Protein AF-0000000085035891 (afdb_homodimer)

Secondary structure (DSSP, 8-state):
-TT-EE--HHHHHHTT--S-HHHHHHHHTTPPPP--SEEE---SHHHHHHHHHHHHHHT--EEEESS---SSSTT--SS-EEEEGGG---EEEEETTTTEEEEETT-BHHHHHHHHHTTTEE-----TTTTT-BHHHHHHTT---TTHHHH--HHHHEEEEEEE-TTS-EEPPPSS--S---SSS-THHHHTT-TTTT-EEEEEEEE-EEPPSEEEEEEEEES-HHHHHHHHHHHHHTT---SEEEEE-HHHHHHHHS--SEEEEEEEEES-HHHHHHHHHHHHHHHHHTT-EE--SHHHHHHHHHTT-HHHHHHHHHGGGTEEEEEEEEEEEHHHHHHHHHHHHGGGGSTTEEEEEEEEEEE-SSEEEEEEEEEEES-HHHHHHHHHHHHHHHHHTT--S-SSS--TTTSTTTHHHHHTTHHHHHHHHHHHH-TT--BSTTSTT-/-TT-EE--HHHHHHTT--S-HHHHHHHHTTPPPP--SEEE---SHHHHHHHHHHHHHHT--EEEESS---SSSTT--SS-EEEEGGG---EEEEETTTTEEEEETT-BHHHHHHHHHTTTEE-----TTTTT-BHHHHHHTT---TTHHHH--HHHHEEEEEEE-TTS-EEPPPSS--S---SSS-THHHHTT-TTTT-EEEEEEEE-EEPPSEEEEEEEEES-HHHHHHHHHHHHHTT---SEEEEE-HHHHHHHHS--SEEEEEEEEES-HHHHHHHHHHHHHHHHHTT-EE--SHHHHHHHHHTT-HHHHHHHHHGGGTEEEEEEEEEEEHHHHHHHHHHHHGGGGSTTEEEEEEEEEEE-SSEEEEEEEEEEES-HHHHHHHHHHHHHHHHHTT--S-SSS--TTTSTTTHHHHHTTHHHHHHHHHHHH-TT--BSTTSTT-

Nearest PDB structures (foldseek):
  5ae3-assembly2_A  TM=9.327E-01  e=3.833E-43  Cavia porcellus
  5ae1-assembly1_B  TM=9.353E-01  e=3.467E-42  Cavia porcellus
  4bca-assembly2_D  TM=9.317E-01  e=4.812E-41  Cavia porcellus
  8jde-assembly1_A  TM=8.910E-01  e=2.099E-37  Mus musculus
  6lpq-assembly1_A  TM=8.558E-01  e=7.961E-32  Homo sapiens

InterPro domains:
  IPR004113 FAD-binding oxidoreductase/transferase, type 4, C-terminal [PF02913] (220-443)
  IPR006094 FAD linked oxidase, N-terminal [PF01565] (36-171)
  IPR016164 FAD-linked oxidase-like, C-terminal [SSF55103] (220-445)
  IPR016166 FAD-binding domain, PCMH-type [PS51387] (32-211)
  IPR016169 FAD-binding, type PCMH, subdomain 2 [G3DSA:3.30.465.10] (16-229)
  IPR016171 Vanillyl-alcohol oxidase, C-terminal subdomain 2 [G3DSA:1.10.45.10] (406-444)
  IPR025650 Alkyldihydroxyacetonephosphate synthase [PTHR46568] (35-255)
  IPR036318 FAD-binding, type PCMH-like superfamily [SSF56176] (7-212)

Solvent-accessible surface area (backbone atoms only — not comparable to full-atom values): 42987 Å² total; per-residue (Å²): 111,93,81,36,52,48,64,48,69,69,60,30,59,64,59,21,48,37,56,12,52,67,63,50,51,36,47,74,71,67,46,85,69,50,40,37,60,32,40,35,49,39,68,45,72,68,49,47,30,51,51,37,37,50,24,61,75,68,70,40,33,31,30,53,41,52,41,52,57,49,58,28,38,58,58,44,41,62,63,16,39,34,42,30,34,46,64,25,44,50,78,75,44,74,39,79,84,27,28,33,35,34,30,29,14,19,22,40,42,48,59,51,41,52,58,32,46,76,72,48,27,32,68,63,68,47,32,65,47,33,88,46,28,10,49,34,50,38,39,17,24,31,24,53,20,63,28,20,40,57,61,38,36,42,75,68,31,51,68,47,44,23,30,33,36,46,69,27,47,65,34,53,54,49,74,40,73,44,62,47,61,7,73,37,44,54,70,62,50,52,44,34,18,30,52,26,40,61,29,39,60,49,30,36,31,30,49,41,38,67,60,57,85,38,72,46,68,30,25,29,36,26,92,38,57,65,40,48,50,53,33,50,50,52,35,41,65,46,73,56,56,36,32,28,55,36,38,27,27,34,66,31,23,30,72,76,67,68,36,75,42,15,35,36,37,40,30,40,67,27,65,40,69,60,46,41,53,32,45,52,53,54,48,51,53,49,34,46,74,49,55,38,37,84,66,39,42,63,65,41,54,53,43,71,73,43,60,67,44,55,65,62,51,48,47,69,63,31,45,84,72,55,26,36,66,49,75,52,50,24,13,15,23,53,84,31,44,64,60,41,53,58,59,53,47,54,53,38,75,41,83,56,36,75,40,60,29,39,31,37,36,53,52,47,73,29,14,36,27,43,38,34,42,34,34,27,46,66,40,71,68,49,50,52,53,50,50,54,51,49,49,48,47,30,57,77,46,35,25,33,88,17,34,37,71,30,37,26,56,69,41,39,84,52,47,50,74,44,42,40,61,40,51,58,53,52,28,45,43,41,42,63,51,24,74,82,59,29,31,33,49,75,35,74,65,69,110,94,82,36,54,47,64,46,68,69,60,31,57,64,58,22,47,36,55,12,54,67,61,51,50,36,48,76,72,68,47,85,67,50,41,38,59,32,38,35,49,38,69,45,72,68,48,47,30,52,53,37,37,50,25,61,75,68,69,39,33,32,30,54,41,50,42,52,56,49,57,27,37,55,57,44,41,63,63,16,39,34,42,29,34,47,65,24,45,48,77,75,44,73,39,78,84,27,28,33,36,33,29,27,15,18,23,40,41,48,60,51,42,52,58,31,46,76,70,49,26,32,69,63,67,46,33,64,46,33,88,46,28,10,49,34,52,38,40,17,23,32,24,52,18,63,28,21,40,57,62,39,37,42,75,67,31,51,69,47,42,22,30,33,36,47,69,28,48,64,34,53,53,49,72,38,72,44,62,49,60,7,71,37,44,56,69,62,49,51,43,34,18,30,51,27,41,62,28,39,61,49,30,37,31,30,48,42,39,67,60,56,86,37,72,47,67,30,22,28,36,26,93,36,56,65,40,49,50,53,33,50,48,51,37,41,63,47,72,56,55,36,32,28,56,35,39,26,28,32,66,30,23,30,72,77,70,69,35,75,43,14,35,36,38,40,31,41,67,26,65,39,68,60,47,40,54,31,45,53,52,54,49,51,53,48,34,45,75,47,56,38,38,83,67,40,41,64,65,40,53,52,44,71,72,44,61,67,45,54,66,63,52,49,47,68,62,30,45,84,72,56,27,37,64,50,73,52,50,24,12,13,22,53,85,30,43,65,59,40,52,56,59,52,49,52,52,40,75,41,82,56,36,76,40,60,28,39,31,36,34,52,51,48,74,30,16,36,27,43,37,34,41,36,34,27,47,67,39,72,67,50,51,51,52,50,50,54,52,49,49,49,48,29,57,75,47,35,25,34,87,16,34,36,72,31,36,27,56,69,41,39,86,52,48,50,75,42,42,40,59,41,52,57,55,51,27,46,43,41,41,64,53,23,75,81,58,29,32,33,49,76,37,73,66,68

Organism: Korarchaeum cryptofilum (strain OPF8) (NCBI:txid374847)

Radius of gyration: 27.35 Å; Cα contacts (8 Å, |Δi|>4): 2157; chains: 2; bounding box: 61×83×70 Å

pLDDT: mean 96.95, std 3.57, range [70.75, 98.94]

Foldseek 3Di:
DVPQKDQDPVVFQVQQAAQAQLVVLCVVVVHDGATERMEGEDQDLVVQLVVLQVCVVVVAFEEEAALSHFHFGLRHDHHHYYYYDLNQADFPDDDPPVQKTKGWQRHQQLVVQVVQVVVQKGLLFAQLCNRRDTNQQQQQQQFGHQQCQPNNTNVSFFQWFWWQFSNSDIPDTDPDRDPDDPPDDDPSVLSGLNSFLGTGTTMTMTGMGGFAPDKDWFKWFAQFLLLLLVLQLCCSLVVLGFSHWKWWCQQQCCVQPVHNTTMIITMHGDNDPVVVVVSVVVSVVSCVVSPIDTPTRVVVVSCVVCVNCVQVVQCVPAVVVQKGKDKFKKKAFSVLVVQLVVQLQCLCVDPFWPGKTWMWIRDDNGTTMIMIMTMGHSDVVSVVVSLVSNLVSQLVRGIDRDDGSHCRLRNLVCVCSVPPCVLVVSLVVSCVRNVSSRGSHDGNSD/DVPQKDQDPVVFQVQQAAQAQLVVLCVVVVHDGATERMEGEDQDLVVQLVVLQVCVVVVAFEAEAALSHFHFGLRHDHHHYYYYDLNQADFPDDDPPVQKTKGWQRHQQLVVQVVQVVVQKGLLFAQLCNRRDTNQQQQQQQFGHQQCQPNNTNVSFFQWFWWQFSNSDIPDTDPDRDPDDDPDDDPSVLSGLNSFLGTGTTMTMTGMGGFAPDKDWFKWFAQFLLLLLVLQLCCSLVVLGFSHWKWWCQQQCCVQPVHNTTMIITMHGDNDPVVNVVSVVVSVVSCVVSPIDTPTRVVVVSCVVCVNCVQVVQCVPPVVVQKGKDKFKKKAFSVLVVQLVVQLQCLCVDPFWPGKTWMWIRADNGTTMIMIMTMGHSDVVSVVVSLVSNLVSQLVRGIDRDDGSHCHLRNLVCVCSVPPCVLVVSLVVSCVRNVSSRGSHDGNSD

Structure (mmCIF, N/CA/C/O backbone):
data_AF-0000000085035891-model_v1
#
loop_
_entity.id
_entity.type
_entity.pdbx_description
1 polymer 'FAD linked oxidase domain protein'
#
loop_
_atom_site.group_PDB
_atom_site.id
_atom_site.type_symbol
_atom_site.label_atom_id
_atom_site.label_alt_id
_atom_site.label_comp_id
_atom_site.label_asym_id
_atom_site.label_entity_id
_atom_site.label_seq_id
_atom_site.pdbx_PDB_ins_code
_atom_site.Cartn_x
_atom_site.Cartn_y
_atom_site.Cartn_z
_atom_site.occupancy
_atom_site.B_iso_or_equiv
_atom_site.auth_seq_id
_atom_site.auth_comp_id
_atom_site.auth_asym_id
_atom_site.auth_atom_id
_atom_site.pdbx_PDB_model_num
ATOM 1 N N . MET A 1 1 ? 24.891 4.09 28.672 1 87.25 1 MET A N 1
ATOM 2 C CA . MET A 1 1 ? 24.719 4.945 27.5 1 87.25 1 MET A CA 1
ATOM 3 C C . MET A 1 1 ? 25.875 5.941 27.375 1 87.25 1 MET A C 1
ATOM 5 O O . MET A 1 1 ? 25.891 6.781 26.484 1 87.25 1 MET A O 1
ATOM 9 N N . GLY A 1 2 ? 26.984 5.828 28.156 1 81.44 2 GLY A N 1
ATOM 10 C CA . GLY A 1 2 ? 28.234 6.547 28 1 81.44 2 GLY A CA 1
ATOM 11 C C . GLY A 1 2 ? 28.047 8.039 27.781 1 81.44 2 GLY A C 1
ATOM 12 O O . GLY A 1 2 ? 28.641 8.625 26.875 1 81.44 2 GLY A O 1
ATOM 13 N N . GLY A 1 3 ? 27.0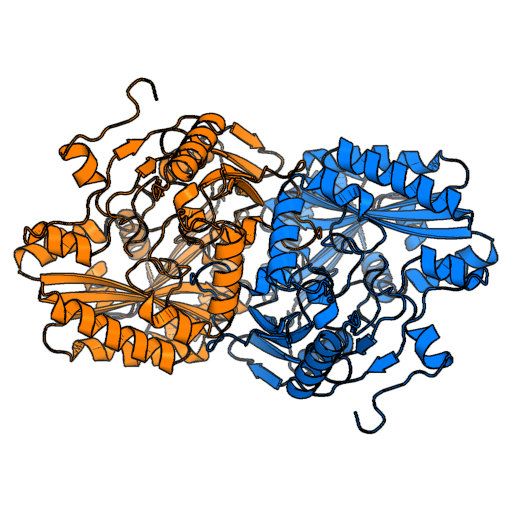62 8.789 28.516 1 90.31 3 GLY A N 1
ATOM 14 C CA . GLY A 1 3 ? 26.812 10.211 28.359 1 90.31 3 GLY A CA 1
ATOM 15 C C . GLY A 1 3 ? 25.719 10.516 27.359 1 90.31 3 GLY A C 1
ATOM 16 O O . GLY A 1 3 ? 25.406 11.68 27.109 1 90.31 3 GLY A O 1
ATOM 17 N N . ARG A 1 4 ? 25.234 9.555 26.797 1 96.12 4 ARG A N 1
ATOM 18 C CA . ARG A 1 4 ? 24.172 9.719 25.781 1 96.12 4 ARG A CA 1
ATOM 19 C C . ARG A 1 4 ? 22.797 9.578 26.422 1 96.12 4 ARG A C 1
ATOM 21 O O . ARG A 1 4 ? 21.891 8.992 25.812 1 96.12 4 ARG A O 1
ATOM 28 N N . CYS A 1 5 ? 22.703 9.867 27.656 1 97.25 5 CYS A N 1
ATOM 29 C CA . CYS A 1 5 ? 21.453 9.984 28.422 1 97.25 5 CYS A CA 1
ATOM 30 C C . CYS A 1 5 ? 21.453 11.234 29.281 1 97.25 5 CYS A C 1
ATOM 32 O O . CYS A 1 5 ? 22.484 11.609 29.844 1 97.25 5 CYS A O 1
ATOM 34 N N . SER A 1 6 ? 20.359 11.938 29.328 1 97.81 6 SER A N 1
ATOM 35 C CA . SER A 1 6 ? 20.297 13.18 30.078 1 97.81 6 SER A CA 1
ATOM 36 C C . SER A 1 6 ? 18.953 13.336 30.797 1 97.81 6 SER A C 1
ATOM 38 O O . SER A 1 6 ? 17.922 12.969 30.25 1 97.81 6 SER A O 1
ATOM 40 N N . SER A 1 7 ? 18.984 13.828 31.984 1 97.25 7 SER A N 1
ATOM 41 C CA . SER A 1 7 ? 17.797 14.219 32.75 1 97.25 7 SER A CA 1
ATOM 42 C C . SER A 1 7 ? 17.828 15.695 33.094 1 97.25 7 SER A C 1
ATOM 44 O O . SER A 1 7 ? 17.141 16.125 34.031 1 97.25 7 SER A O 1
ATOM 46 N N . SER A 1 8 ? 18.672 16.484 32.438 1 97.25 8 SER A N 1
ATOM 47 C CA . SER A 1 8 ? 18.766 17.906 32.719 1 97.25 8 SER A CA 1
ATOM 48 C C . SER A 1 8 ? 17.453 18.625 32.375 1 97.25 8 SER A C 1
ATOM 50 O O . SER A 1 8 ? 16.797 18.281 31.406 1 97.25 8 SER A O 1
ATOM 52 N N . PRO A 1 9 ? 17.109 19.562 33.156 1 96.38 9 PRO A N 1
ATOM 53 C CA . PRO A 1 9 ? 15.867 20.297 32.906 1 96.38 9 PRO A CA 1
ATOM 54 C C . PRO A 1 9 ? 15.812 20.891 31.5 1 96.38 9 PRO A C 1
ATOM 56 O O . PRO A 1 9 ? 14.758 20.875 30.859 1 96.38 9 PRO A O 1
ATOM 59 N N . ASP A 1 10 ? 16.938 21.359 31.062 1 96.38 10 ASP A N 1
ATOM 60 C CA . ASP A 1 10 ? 16.984 21.969 29.734 1 96.38 10 ASP A CA 1
ATOM 61 C C . ASP A 1 10 ? 16.688 20.938 28.641 1 96.38 10 ASP A C 1
ATOM 63 O O . ASP A 1 10 ? 15.891 21.188 27.734 1 96.38 10 ASP A O 1
ATOM 67 N N . THR A 1 11 ? 17.344 19.812 28.797 1 96.56 11 THR A N 1
ATOM 68 C CA . THR A 1 11 ? 17.109 18.734 27.844 1 96.56 11 THR A CA 1
ATOM 69 C C . THR A 1 11 ? 15.656 18.266 27.906 1 96.56 11 THR A C 1
ATOM 71 O O . THR A 1 11 ? 15.008 18.109 26.859 1 96.56 11 THR A O 1
ATOM 74 N N . LEU A 1 12 ? 15.156 18.109 29.094 1 97.75 12 LEU A N 1
ATOM 75 C CA . LEU A 1 12 ? 13.805 17.609 29.266 1 97.75 12 LEU A CA 1
ATOM 76 C C . LEU A 1 12 ? 12.781 18.578 28.672 1 97.75 12 LEU A C 1
ATOM 78 O O . LEU A 1 12 ? 11.781 18.156 28.094 1 97.75 12 LEU A O 1
ATOM 82 N N . ARG A 1 13 ? 13.023 19.828 28.797 1 95.62 13 ARG A N 1
ATOM 83 C CA . ARG A 1 13 ? 12.125 20.844 28.25 1 95.62 13 ARG A CA 1
ATOM 84 C C . ARG A 1 13 ? 12.078 20.781 26.734 1 95.62 13 ARG A C 1
ATOM 86 O O . ARG A 1 13 ? 11.008 20.922 26.141 1 95.62 13 ARG A O 1
ATOM 93 N N . ILE A 1 14 ? 13.203 20.5 26.156 1 94.88 14 ILE A N 1
ATOM 94 C CA . ILE A 1 14 ? 13.305 20.422 24.703 1 94.88 14 ILE A CA 1
ATOM 95 C C . ILE A 1 14 ? 12.469 19.25 24.203 1 94.88 14 ILE A C 1
ATOM 97 O O . ILE A 1 14 ? 11.828 19.344 23.156 1 94.88 14 ILE A O 1
ATOM 101 N N . TYR A 1 15 ? 12.375 18.188 24.938 1 97.19 15 TYR A N 1
ATOM 102 C CA . TYR A 1 15 ? 11.711 16.969 24.531 1 97.19 15 TYR A CA 1
ATOM 103 C C . TYR A 1 15 ? 10.312 16.875 25.109 1 97.19 15 TYR A C 1
ATOM 105 O O . TYR A 1 15 ? 9.672 15.82 25.062 1 97.19 15 TYR A O 1
ATOM 113 N N . SER A 1 16 ? 9.82 18.031 25.688 1 96.12 16 SER A N 1
ATOM 114 C CA . SER A 1 16 ? 8.531 18.031 26.359 1 96.12 16 SER A CA 1
ATOM 115 C C . SER A 1 16 ? 7.379 18.094 25.359 1 96.12 16 SER A C 1
ATOM 117 O O . SER A 1 16 ? 6.227 17.844 25.719 1 96.12 16 SER A O 1
ATOM 119 N N . ARG A 1 17 ? 7.695 18.422 24.141 1 92.69 17 ARG A N 1
ATOM 120 C CA . ARG A 1 17 ? 6.641 18.531 23.125 1 92.69 17 ARG A CA 1
ATOM 121 C C . ARG A 1 17 ? 7.207 18.422 21.719 1 92.69 17 ARG A C 1
ATOM 123 O O . ARG A 1 17 ? 8.422 18.5 21.531 1 92.69 17 ARG A O 1
ATOM 130 N N . ASP A 1 18 ? 6.34 18.156 20.781 1 95.38 18 ASP A N 1
ATOM 131 C CA . ASP A 1 18 ? 6.605 18.359 19.359 1 95.38 18 ASP A CA 1
ATOM 132 C C . ASP A 1 18 ? 6.09 19.719 18.891 1 95.38 18 ASP A C 1
ATOM 134 O O . ASP A 1 18 ? 6.059 20.672 19.672 1 95.38 18 ASP A O 1
ATOM 138 N N . TYR A 1 19 ? 5.742 19.875 17.641 1 94.62 19 TYR A N 1
ATOM 139 C CA . TYR A 1 19 ? 5.324 21.172 17.109 1 94.62 19 TYR A CA 1
ATOM 140 C C . TYR A 1 19 ? 3.809 21.312 17.156 1 94.62 19 TYR A C 1
ATOM 142 O O . TYR A 1 19 ? 3.223 22.031 16.344 1 94.62 19 TYR A O 1
ATOM 150 N N . TRP A 1 20 ? 3.16 20.625 18.078 1 96.44 20 TRP A N 1
ATOM 151 C CA . TRP A 1 20 ? 1.726 20.797 18.266 1 96.44 20 TRP A CA 1
ATOM 152 C C . TRP A 1 20 ? 1.398 22.234 18.625 1 96.44 20 TRP A C 1
ATOM 154 O O . TRP A 1 20 ? 1.843 22.75 19.656 1 96.44 20 TRP A O 1
ATOM 164 N N . PRO A 1 21 ? 0.593 22.875 17.766 1 96.19 21 PRO A N 1
ATOM 165 C CA . PRO A 1 21 ? 0.346 24.312 17.953 1 96.19 21 PRO A CA 1
ATOM 166 C C . PRO A 1 21 ? -0.199 24.641 19.344 1 96.19 21 PRO A C 1
ATOM 168 O O . PRO A 1 21 ? 0.158 25.672 19.922 1 96.19 21 PRO A O 1
ATOM 171 N N . LEU A 1 22 ? -1.032 23.781 19.891 1 97 22 LEU A N 1
ATOM 172 C CA . LEU A 1 22 ? -1.546 24.047 21.219 1 97 22 LEU A CA 1
ATOM 173 C C . LEU A 1 22 ? -0.424 23.984 22.25 1 97 22 LEU A C 1
ATOM 175 O O . LEU A 1 22 ? -0.388 24.812 23.188 1 97 22 LEU A O 1
ATOM 179 N N . ALA A 1 23 ? 0.451 22.969 22.172 1 96.38 23 ALA A N 1
ATOM 180 C CA . ALA A 1 23 ? 1.58 22.875 23.094 1 96.38 23 ALA A CA 1
ATOM 181 C C . ALA A 1 23 ? 2.467 24.125 23 1 96.38 23 ALA A C 1
ATOM 183 O O . ALA A 1 23 ? 2.928 24.641 24.016 1 96.38 23 ALA A O 1
ATOM 184 N N . LEU A 1 24 ? 2.676 24.609 21.797 1 94.19 24 LEU A N 1
ATOM 185 C CA . LEU A 1 24 ? 3.477 25.797 21.578 1 94.19 24 LEU A CA 1
ATOM 186 C C . LEU A 1 24 ? 2.799 27.031 22.203 1 94.19 24 LEU A C 1
ATOM 188 O O . LEU A 1 24 ? 3.463 27.875 22.781 1 94.19 24 LEU A O 1
ATOM 192 N N . LEU A 1 25 ? 1.504 27.125 22 1 95.31 25 LEU A N 1
ATOM 193 C CA . LEU A 1 25 ? 0.743 28.219 22.578 1 95.31 25 LEU A CA 1
ATOM 194 C C . LEU A 1 25 ? 0.884 28.219 24.094 1 95.31 25 LEU A C 1
ATOM 196 O O . LEU A 1 25 ? 1.121 29.266 24.703 1 95.31 25 LEU A O 1
ATOM 200 N N . LYS A 1 26 ? 0.786 27.078 24.703 1 95.75 26 LYS A N 1
ATOM 201 C CA . LYS A 1 26 ? 0.902 26.953 26.141 1 95.75 26 LYS A CA 1
ATOM 202 C C . LYS A 1 26 ? 2.293 27.359 26.625 1 95.75 26 LYS A C 1
ATOM 204 O O . LYS A 1 26 ? 2.434 28.016 27.656 1 95.75 26 LYS A O 1
ATOM 209 N N . GLU A 1 27 ? 3.229 26.906 25.922 1 92.69 27 GLU A N 1
ATOM 210 C CA . GLU A 1 27 ? 4.598 27.297 26.25 1 92.69 27 GLU A CA 1
ATOM 211 C C . GLU A 1 27 ? 4.773 28.812 26.203 1 92.69 27 GLU A C 1
ATOM 213 O O . GLU A 1 27 ? 5.391 29.391 27.109 1 92.69 27 GLU A O 1
ATOM 218 N N . VAL A 1 28 ? 4.285 29.438 25.156 1 90.62 28 VAL A N 1
ATOM 219 C CA . VAL A 1 28 ? 4.387 30.875 24.984 1 90.62 28 VAL A CA 1
ATOM 220 C C . VAL A 1 28 ? 3.668 31.578 26.141 1 90.62 28 VAL A C 1
ATOM 222 O O . VAL A 1 28 ? 4.098 32.656 26.578 1 90.62 28 VAL A O 1
ATOM 225 N N . LYS A 1 29 ? 2.682 30.984 26.672 1 93.88 29 LYS A N 1
ATOM 226 C CA . LYS A 1 29 ? 1.897 31.562 27.75 1 93.88 29 LYS A CA 1
ATOM 227 C C . LYS A 1 29 ? 2.514 31.234 29.109 1 93.88 29 LYS A C 1
ATOM 229 O O . LYS A 1 29 ? 1.958 31.594 30.156 1 93.88 29 LYS A O 1
ATOM 234 N N . GLY A 1 30 ? 3.52 30.453 29.125 1 93.69 30 GLY A N 1
ATOM 235 C CA . GLY A 1 30 ? 4.25 30.172 30.344 1 93.69 30 GLY A CA 1
ATOM 236 C C . GLY A 1 30 ? 3.691 28.984 31.109 1 93.69 30 GLY A C 1
ATOM 237 O O . GLY A 1 30 ? 3.996 28.797 32.281 1 93.69 30 GLY A O 1
ATOM 238 N N . GLU A 1 31 ? 2.883 28.25 30.406 1 94.88 31 GLU A N 1
ATOM 239 C CA . GLU A 1 31 ? 2.348 27.047 31.047 1 94.88 31 GLU A CA 1
ATOM 240 C C . GLU A 1 31 ? 3.359 25.891 31 1 94.88 31 GLU A C 1
ATOM 242 O O . GLU A 1 31 ? 4.117 25.766 30.031 1 94.88 31 GLU A O 1
ATOM 247 N N . GLU A 1 32 ? 3.355 25.094 32 1 93.19 32 GLU A N 1
ATOM 248 C CA . GLU A 1 32 ? 4.27 23.969 32.062 1 93.19 32 GLU A CA 1
ATOM 249 C C . GLU A 1 32 ? 3.727 22.781 31.266 1 93.19 32 GLU A C 1
ATOM 251 O O . GLU A 1 32 ? 2.539 22.469 31.344 1 93.19 32 GLU A O 1
ATOM 256 N N . LEU A 1 33 ? 4.555 22.203 30.531 1 96.25 33 LEU A N 1
ATOM 257 C CA . LEU A 1 33 ? 4.227 20.984 29.797 1 96.25 33 LEU A CA 1
ATOM 258 C C . LEU A 1 33 ? 4.738 19.75 30.531 1 96.25 33 LEU A C 1
ATOM 260 O O . LEU A 1 33 ? 5.633 19.859 31.375 1 96.25 33 LEU A O 1
ATOM 264 N N . PRO A 1 34 ? 4.086 18.594 30.234 1 96.62 34 PRO A N 1
ATOM 265 C CA . PRO A 1 34 ? 4.605 17.359 30.828 1 96.62 34 PRO A CA 1
ATOM 266 C C . PRO A 1 34 ? 6.07 17.109 30.469 1 96.62 34 PRO A C 1
ATOM 268 O O . PRO A 1 34 ? 6.488 17.359 29.344 1 96.62 34 PRO A O 1
ATOM 271 N N . LEU A 1 35 ? 6.797 16.641 31.469 1 97.75 35 LEU A N 1
ATOM 272 C CA . LEU A 1 35 ? 8.219 16.406 31.25 1 97.75 35 LEU A CA 1
ATOM 273 C C . LEU A 1 35 ? 8.547 14.914 31.312 1 97.75 35 LEU A C 1
ATOM 275 O O . LEU A 1 35 ? 7.996 14.188 32.156 1 97.75 35 LEU A O 1
ATOM 279 N N . PRO A 1 36 ? 9.414 14.43 30.406 1 97.94 36 PRO A N 1
ATOM 280 C CA . PRO A 1 36 ? 9.969 13.086 30.562 1 97.94 36 PRO A CA 1
ATOM 281 C C . PRO A 1 36 ? 10.906 12.977 31.766 1 97.94 36 PRO A C 1
ATOM 283 O O . PRO A 1 36 ? 11.211 13.984 32.406 1 97.94 36 PRO A O 1
ATOM 286 N N . ILE A 1 37 ? 11.266 11.719 32.156 1 97.81 37 ILE A N 1
ATOM 287 C CA . ILE A 1 37 ? 12.211 11.508 33.219 1 97.81 37 ILE A CA 1
ATOM 288 C C . ILE A 1 37 ? 13.641 11.633 32.719 1 97.81 37 ILE A C 1
ATOM 290 O O . ILE A 1 37 ? 14.531 12.078 33.438 1 97.81 37 ILE A O 1
ATOM 294 N N . ALA A 1 38 ? 13.797 11.18 31.453 1 98.25 38 ALA A N 1
ATOM 295 C CA . ALA A 1 38 ? 15.117 11.211 30.828 1 98.25 38 ALA A CA 1
ATOM 296 C C . ALA A 1 38 ? 15.008 11.055 29.312 1 98.25 38 ALA A C 1
ATOM 298 O O . ALA A 1 38 ? 13.953 10.68 28.797 1 98.25 38 ALA A O 1
ATOM 299 N N . VAL A 1 39 ? 16.047 11.43 28.656 1 98.56 39 VAL A N 1
ATOM 300 C CA . VAL A 1 39 ? 16.219 11.227 27.219 1 98.56 39 VAL A CA 1
ATOM 301 C C . VAL A 1 39 ? 17.469 10.391 26.953 1 98.56 39 VAL A C 1
ATOM 303 O O . VAL A 1 39 ? 18.531 10.648 27.531 1 98.56 39 VAL A O 1
ATOM 306 N N . ALA A 1 40 ? 17.297 9.344 26.188 1 98.75 40 ALA A N 1
ATOM 307 C CA . ALA A 1 40 ? 18.422 8.523 25.781 1 98.75 40 ALA A CA 1
ATOM 308 C C . ALA A 1 40 ? 18.641 8.602 24.281 1 98.75 40 ALA A C 1
ATOM 310 O O . ALA A 1 40 ? 17.688 8.688 23.5 1 98.75 40 ALA A O 1
ATOM 311 N N . TRP A 1 41 ? 19.922 8.578 23.828 1 98.69 41 TRP A N 1
ATOM 312 C CA . TRP A 1 41 ? 20.297 8.633 22.406 1 98.69 41 TRP A CA 1
ATOM 313 C C . TRP A 1 41 ? 21.078 7.383 22.016 1 98.69 41 TRP A C 1
ATOM 315 O O . TRP A 1 41 ? 22.312 7.406 21.922 1 98.69 41 TRP A O 1
ATOM 325 N N . PRO A 1 42 ? 20.297 6.27 21.719 1 98.75 42 PRO A N 1
ATOM 326 C CA . PRO A 1 42 ? 20.984 5.055 21.281 1 98.75 42 PRO A CA 1
ATOM 327 C C . PRO A 1 42 ? 21.641 5.207 19.906 1 98.75 42 PRO A C 1
ATOM 329 O O . PRO A 1 42 ? 21.203 6.039 19.109 1 98.75 42 PRO A O 1
ATOM 332 N N . GLU A 1 43 ? 22.656 4.32 19.656 1 98.38 43 GLU A N 1
ATOM 333 C CA . GLU A 1 43 ? 23.391 4.375 18.391 1 98.38 43 GLU A CA 1
ATOM 334 C C . GLU A 1 43 ? 23.328 3.035 17.656 1 98.38 43 GLU A C 1
ATOM 336 O O . GLU A 1 43 ? 23.953 2.869 16.609 1 98.38 43 GLU A O 1
ATOM 341 N N . SER A 1 44 ? 22.578 2.113 18.266 1 98.25 44 SER A N 1
ATOM 342 C CA . SER A 1 44 ? 22.5 0.796 17.656 1 98.25 44 SER A CA 1
ATOM 343 C C . SER A 1 44 ? 21.203 0.085 18.031 1 98.25 44 SER A C 1
ATOM 345 O O . SER A 1 44 ? 20.531 0.483 18.984 1 98.25 44 SER A O 1
ATOM 347 N N . LEU A 1 45 ? 20.922 -0.909 17.219 1 98.69 45 LEU A N 1
ATOM 348 C CA . LEU A 1 45 ? 19.781 -1.764 17.5 1 98.69 45 LEU A CA 1
ATOM 349 C C . LEU A 1 45 ? 19.875 -2.369 18.891 1 98.69 45 LEU A C 1
ATOM 351 O O . LEU A 1 45 ? 18.891 -2.373 19.641 1 98.69 45 LEU A O 1
ATOM 355 N N . GLU A 1 46 ? 21.047 -2.852 19.266 1 98.56 46 GLU A N 1
ATOM 356 C CA . GLU A 1 46 ? 21.266 -3.508 20.547 1 98.56 46 GLU A CA 1
ATOM 357 C C . GLU A 1 46 ? 20.984 -2.559 21.703 1 98.56 46 GLU A C 1
ATOM 359 O O . GLU A 1 46 ? 20.406 -2.963 22.719 1 98.56 46 GLU A O 1
ATOM 364 N N . GLU A 1 47 ? 21.359 -1.357 21.516 1 98.75 47 GLU A N 1
ATOM 365 C CA . GLU A 1 47 ? 21.141 -0.375 22.578 1 98.75 47 GLU A CA 1
ATOM 366 C C . GLU A 1 47 ? 19.656 -0.063 22.719 1 98.75 47 GLU A C 1
ATOM 368 O O . GLU A 1 47 ? 19.156 0.118 23.844 1 98.75 47 GLU A O 1
ATOM 373 N N . VAL A 1 48 ? 18.922 0.034 21.625 1 98.88 48 VAL A N 1
ATOM 374 C CA . VAL A 1 48 ? 17.484 0.243 21.703 1 98.88 48 VAL A CA 1
ATOM 375 C C . VAL A 1 48 ? 16.828 -0.931 22.422 1 98.88 48 VAL A C 1
ATOM 377 O O . VAL A 1 48 ? 15.969 -0.735 23.297 1 98.88 48 VAL A O 1
ATOM 380 N N . VAL A 1 49 ? 17.234 -2.137 22.062 1 98.88 49 VAL A N 1
ATOM 381 C CA . VAL A 1 49 ? 16.703 -3.342 22.688 1 98.88 49 VAL A CA 1
ATOM 382 C C . VAL A 1 49 ? 16.938 -3.271 24.203 1 98.88 49 VAL A C 1
ATOM 384 O O . VAL A 1 49 ? 16.016 -3.514 24.984 1 98.88 49 VAL A O 1
ATOM 387 N N . LYS A 1 50 ? 18.125 -2.939 24.609 1 98.56 50 LYS A N 1
ATOM 388 C CA . LYS A 1 50 ? 18.469 -2.861 26.016 1 98.56 50 LYS A CA 1
ATOM 389 C C . LYS A 1 50 ? 17.609 -1.829 26.75 1 98.56 50 LYS A C 1
ATOM 391 O O . LYS A 1 50 ? 17.125 -2.078 27.844 1 98.56 50 LYS A O 1
ATOM 396 N N . LEU A 1 51 ? 17.422 -0.693 26.141 1 98.75 51 LEU A N 1
ATOM 397 C CA . LEU A 1 51 ? 16.625 0.368 26.75 1 98.75 51 LEU A CA 1
ATOM 398 C C . LEU A 1 51 ? 15.18 -0.085 26.938 1 98.75 51 LEU A C 1
ATOM 400 O O . LEU A 1 51 ? 14.602 0.126 28.016 1 98.75 51 LEU A O 1
ATOM 404 N N . VAL A 1 52 ? 14.594 -0.702 25.938 1 98.81 52 VAL A N 1
ATOM 405 C CA . VAL A 1 52 ? 13.203 -1.144 26.016 1 98.81 52 VAL A CA 1
ATOM 406 C C . VAL A 1 52 ? 13.062 -2.227 27.078 1 98.81 52 VAL A C 1
ATOM 408 O O . VAL A 1 52 ? 12.117 -2.213 27.875 1 98.81 52 VAL A O 1
ATOM 411 N N . LYS A 1 53 ? 14 -3.139 27.125 1 98.69 53 LYS A N 1
ATOM 412 C CA . LYS A 1 53 ? 13.969 -4.188 28.141 1 98.69 53 LYS A CA 1
ATOM 413 C C . LYS A 1 53 ? 14.07 -3.598 29.531 1 98.69 53 LYS A C 1
ATOM 415 O O . LYS A 1 53 ? 13.398 -4.062 30.469 1 98.69 53 LYS A O 1
ATOM 420 N N . LEU A 1 54 ? 14.93 -2.619 29.703 1 98.31 54 LEU A N 1
ATOM 421 C CA . LEU A 1 54 ? 15.047 -1.938 30.984 1 98.31 54 LEU A CA 1
ATOM 422 C C . LEU A 1 54 ? 13.734 -1.273 31.375 1 98.31 54 LEU A C 1
ATOM 424 O O . LEU A 1 54 ? 13.32 -1.335 32.531 1 98.31 54 LEU A O 1
ATOM 428 N N . CYS A 1 55 ? 13.109 -0.604 30.406 1 98.69 55 CYS A N 1
ATOM 429 C CA . CYS A 1 55 ? 11.82 0.015 30.672 1 98.69 55 CYS A CA 1
ATOM 430 C C . CYS A 1 55 ? 10.805 -1.021 31.125 1 98.69 55 CYS A C 1
ATOM 432 O O . CYS A 1 55 ? 10.016 -0.762 32.031 1 98.69 55 CYS A O 1
ATOM 434 N N . ASN A 1 56 ? 10.789 -2.166 30.484 1 98.56 56 ASN A N 1
ATOM 435 C CA . ASN A 1 56 ? 9.891 -3.24 30.875 1 98.56 56 ASN A CA 1
ATOM 436 C C . ASN A 1 56 ? 10.195 -3.734 32.281 1 98.56 56 ASN A C 1
ATOM 438 O O . ASN A 1 56 ? 9.289 -3.949 33.094 1 98.56 56 ASN A O 1
ATOM 442 N N . GLU A 1 57 ? 11.438 -3.924 32.562 1 98.19 57 GLU A N 1
ATOM 443 C CA . GLU A 1 57 ? 11.859 -4.402 33.875 1 98.19 57 GLU A CA 1
ATOM 444 C C . GLU A 1 57 ? 11.414 -3.453 34.969 1 98.19 57 GLU A C 1
ATOM 446 O O . GLU A 1 57 ? 10.906 -3.895 36 1 98.19 57 GLU A O 1
ATOM 451 N N . TYR A 1 58 ? 11.492 -2.166 34.719 1 98.06 58 TYR A N 1
ATOM 452 C CA . TYR A 1 58 ? 11.219 -1.181 35.75 1 98.06 58 TYR A CA 1
ATOM 453 C C . TYR A 1 58 ? 9.844 -0.553 35.562 1 98.06 58 TYR A C 1
ATOM 455 O O . TYR A 1 58 ? 9.469 0.365 36.312 1 98.06 58 TYR A O 1
ATOM 463 N N . ARG A 1 59 ? 9.125 -0.977 34.562 1 98.12 59 ARG A N 1
ATOM 464 C CA . ARG A 1 59 ? 7.77 -0.52 34.281 1 98.12 59 ARG A CA 1
ATOM 465 C C . ARG A 1 59 ? 7.742 0.985 34.031 1 98.12 59 ARG A C 1
ATOM 467 O O . ARG A 1 59 ? 6.922 1.7 34.594 1 98.12 59 ARG A O 1
ATOM 474 N N . VAL A 1 60 ? 8.641 1.472 33.25 1 98.38 60 VAL A N 1
ATOM 475 C CA . VAL A 1 60 ? 8.727 2.871 32.844 1 98.38 60 VAL A CA 1
ATOM 476 C C . VAL A 1 60 ? 8.227 3.029 31.406 1 98.38 60 VAL A C 1
ATOM 478 O O . VAL A 1 60 ? 8.711 2.359 30.484 1 98.38 60 VAL A O 1
ATOM 481 N N . PRO A 1 61 ? 7.215 3.885 31.234 1 98.56 61 PRO A N 1
ATOM 482 C CA . PRO A 1 61 ? 6.797 4.152 29.859 1 98.56 61 PRO A CA 1
ATOM 483 C C . PRO A 1 61 ? 7.918 4.746 29.016 1 98.56 61 PRO A C 1
ATOM 485 O O . PRO A 1 61 ? 8.805 5.422 29.531 1 98.56 61 PRO A O 1
ATOM 488 N N . PHE A 1 62 ? 7.867 4.453 27.734 1 98.81 62 PHE A N 1
ATOM 489 C CA . PHE A 1 62 ? 8.859 5.035 26.844 1 98.81 62 PHE A CA 1
ATOM 490 C C . PHE A 1 62 ? 8.203 5.547 25.562 1 98.81 62 PHE A C 1
ATOM 492 O O . PHE A 1 62 ? 7.125 5.086 25.188 1 98.81 62 PHE A O 1
ATOM 499 N N . VAL A 1 63 ? 8.82 6.516 24.922 1 98.5 63 VAL A N 1
ATOM 500 C CA . VAL A 1 63 ? 8.336 7.141 23.688 1 98.5 63 VAL A CA 1
ATOM 501 C C . VAL A 1 63 ? 9.461 7.203 22.656 1 98.5 63 VAL A C 1
ATOM 503 O O . VAL A 1 63 ? 10.531 7.75 22.938 1 98.5 63 VAL A O 1
ATOM 506 N N . PRO A 1 64 ? 9.242 6.555 21.484 1 98.44 64 PRO A N 1
ATOM 507 C CA . PRO A 1 64 ? 10.188 6.773 20.391 1 98.44 64 PRO A CA 1
ATOM 508 C C . PRO A 1 64 ? 10.203 8.219 19.906 1 98.44 64 PRO A C 1
ATOM 510 O O . PRO A 1 64 ? 9.156 8.867 19.844 1 98.44 64 PRO A O 1
ATOM 513 N N . TYR A 1 65 ? 11.391 8.688 19.594 1 98.12 65 TYR A N 1
ATOM 514 C CA . TYR A 1 65 ? 11.578 10.07 19.172 1 98.12 65 TYR A CA 1
ATOM 515 C C . TYR A 1 65 ? 12.641 10.172 18.078 1 98.12 65 TYR A C 1
ATOM 517 O O . TYR A 1 65 ? 13.594 9.383 18.062 1 98.12 65 TYR A O 1
ATOM 525 N N . ALA A 1 66 ? 12.5 11.055 17.141 1 95.5 66 ALA A N 1
ATOM 526 C CA . ALA A 1 66 ? 13.523 11.414 16.156 1 95.5 66 ALA A CA 1
ATOM 527 C C . ALA A 1 66 ? 13.516 12.914 15.891 1 95.5 66 ALA A C 1
ATOM 529 O O . ALA A 1 66 ? 13.898 13.711 16.75 1 95.5 66 ALA A O 1
ATOM 530 N N . GLY A 1 67 ? 12.859 13.344 14.773 1 93.5 67 GLY A N 1
ATOM 531 C CA . GLY A 1 67 ? 12.883 14.75 14.406 1 93.5 67 GLY A CA 1
ATOM 532 C C . GLY A 1 67 ? 11.992 15.609 15.273 1 93.5 67 GLY A C 1
ATOM 533 O O . GLY A 1 67 ? 12.18 16.828 15.359 1 93.5 67 GLY A O 1
ATOM 534 N N . GLY A 1 68 ? 11.039 15.047 15.945 1 95.06 68 GLY A N 1
ATOM 535 C CA . GLY A 1 68 ? 10.109 15.789 16.781 1 95.06 68 GLY A CA 1
ATOM 536 C C . GLY A 1 68 ? 9.297 16.812 16.016 1 95.06 68 GLY A C 1
ATOM 537 O O . GLY A 1 68 ? 8.922 17.859 16.562 1 95.06 68 GLY A O 1
ATOM 538 N N . SER A 1 69 ? 9.047 16.578 14.781 1 94.62 69 SER A N 1
ATOM 539 C CA . SER A 1 69 ? 8.422 17.562 13.906 1 94.62 69 SER A CA 1
ATOM 540 C C . SER A 1 69 ? 6.914 17.359 13.828 1 94.62 69 SER A C 1
ATOM 542 O O . SER A 1 69 ? 6.227 18.047 13.07 1 94.62 69 SER A O 1
ATOM 544 N N . GLY A 1 70 ? 6.352 16.359 14.57 1 96 70 GLY A N 1
ATOM 545 C CA . GLY A 1 70 ? 4.914 16.125 14.562 1 96 70 GLY A CA 1
ATOM 546 C C . GLY A 1 70 ? 4.113 17.312 15.078 1 96 70 GLY A C 1
ATOM 547 O O . GLY A 1 70 ? 4.648 18.172 15.781 1 96 70 GLY A O 1
ATOM 548 N N . VAL A 1 71 ? 2.811 17.359 14.75 1 96.94 71 VAL A N 1
ATOM 549 C CA . VAL A 1 71 ? 2.018 18.531 15.086 1 96.94 71 VAL A CA 1
ATOM 550 C C . VAL A 1 71 ? 0.765 18.125 15.852 1 96.94 71 VAL A C 1
ATOM 552 O O . VAL A 1 71 ? -0.247 18.828 15.828 1 96.94 71 VAL A O 1
ATOM 555 N N . ILE A 1 72 ? 0.849 16.938 16.484 1 97.62 72 ILE A N 1
ATOM 556 C CA . ILE A 1 72 ? -0.401 16.438 17.047 1 97.62 72 ILE A CA 1
ATOM 557 C C . ILE A 1 72 ? -0.162 15.914 18.453 1 97.62 72 ILE A C 1
ATOM 559 O O . ILE A 1 72 ? -1.012 15.227 19.031 1 97.62 72 ILE A O 1
ATOM 563 N N . GLY A 1 73 ? 0.968 16.109 19.031 1 97.88 73 GLY A N 1
ATOM 564 C CA . GLY A 1 73 ? 1.268 15.734 20.391 1 97.88 73 GLY A CA 1
ATOM 565 C C . GLY A 1 73 ? 1.559 14.258 20.562 1 97.88 73 GLY A C 1
ATOM 566 O O . GLY A 1 73 ? 1.402 13.703 21.641 1 97.88 73 GLY A O 1
ATOM 567 N N . ALA A 1 74 ? 2.029 13.578 19.531 1 97.5 74 ALA A N 1
ATOM 568 C CA . ALA A 1 74 ? 2.25 12.133 19.578 1 97.5 74 ALA A CA 1
ATOM 569 C C . ALA A 1 74 ? 3.455 11.789 20.438 1 97.5 74 ALA A C 1
ATOM 571 O O . ALA A 1 74 ? 3.553 10.68 20.969 1 97.5 74 ALA A O 1
ATOM 572 N N . THR A 1 75 ? 4.379 12.734 20.703 1 97.25 75 THR A N 1
ATOM 573 C CA . THR A 1 75 ? 5.609 12.438 21.422 1 97.25 75 THR A CA 1
ATOM 574 C C . THR A 1 75 ? 5.516 12.922 22.875 1 97.25 75 THR A C 1
ATOM 576 O O . THR A 1 75 ? 6.453 12.742 23.656 1 97.25 75 THR A O 1
ATOM 579 N N . ILE A 1 76 ? 4.457 13.602 23.219 1 97.5 76 ILE A N 1
ATOM 580 C CA . ILE A 1 76 ? 4.324 14.188 24.547 1 97.5 76 ILE A CA 1
ATOM 581 C C . ILE A 1 76 ? 4.066 13.078 25.578 1 97.5 76 ILE A C 1
ATOM 583 O O . ILE A 1 76 ? 3.197 12.227 25.375 1 97.5 76 ILE A O 1
ATOM 587 N N . CYS A 1 77 ? 4.875 13.031 26.562 1 95.5 77 CYS A N 1
ATOM 588 C CA . CYS A 1 77 ? 4.715 12.047 27.625 1 95.5 77 CYS A CA 1
ATOM 589 C C . CYS A 1 77 ? 5.211 12.594 28.953 1 95.5 77 CYS A C 1
ATOM 591 O O . CYS A 1 77 ? 6.156 13.383 29 1 95.5 77 CYS A O 1
ATOM 593 N N . GLU A 1 78 ? 4.516 12.211 30.016 1 96.25 78 GLU A N 1
ATOM 594 C CA . GLU A 1 78 ? 4.953 12.531 31.375 1 96.25 78 GLU A CA 1
ATOM 595 C C . GLU A 1 78 ? 5.645 11.344 32.031 1 96.25 78 GLU A C 1
ATOM 597 O O . GLU A 1 78 ? 5.16 10.211 31.938 1 96.25 78 GLU A O 1
ATOM 602 N N . ARG A 1 79 ? 6.809 11.594 32.625 1 97 79 ARG A N 1
ATOM 603 C CA . ARG A 1 79 ? 7.527 10.602 33.406 1 97 79 ARG A CA 1
ATOM 604 C C . ARG A 1 79 ? 7.836 9.359 32.562 1 97 79 ARG A C 1
ATOM 606 O O . ARG A 1 79 ? 7.68 8.234 33.031 1 97 79 ARG A O 1
ATOM 613 N N . CYS A 1 80 ? 8.164 9.602 31.297 1 98.31 80 CYS A N 1
ATOM 614 C CA . CYS A 1 80 ? 8.57 8.531 30.391 1 98.31 80 CYS A CA 1
ATOM 615 C C . CYS A 1 80 ? 10.047 8.648 30.047 1 98.31 80 CYS A C 1
ATOM 617 O O . CYS A 1 80 ? 10.688 9.656 30.344 1 98.31 80 CYS A O 1
ATOM 619 N N . LEU A 1 81 ? 10.633 7.605 29.547 1 98.69 81 LEU A N 1
ATOM 620 C CA . LEU A 1 81 ? 11.922 7.68 28.875 1 98.69 81 LEU A CA 1
ATOM 621 C C . LEU A 1 81 ? 11.75 7.988 27.391 1 98.69 81 LEU A C 1
ATOM 623 O O . LEU A 1 81 ? 11.078 7.25 26.672 1 98.69 81 LEU A O 1
ATOM 627 N N . VAL A 1 82 ? 12.281 9.109 26.953 1 98.75 82 VAL A N 1
ATOM 628 C CA . VAL A 1 82 ? 12.32 9.391 25.516 1 98.75 82 VAL A CA 1
ATOM 629 C C . VAL A 1 82 ? 13.523 8.688 24.891 1 98.75 82 VAL A C 1
ATOM 631 O O . VAL A 1 82 ? 14.656 8.859 25.328 1 98.75 82 VAL A O 1
ATOM 634 N N . ILE A 1 83 ? 13.258 7.836 23.938 1 98.88 83 ILE A N 1
ATOM 635 C CA . ILE A 1 83 ? 14.312 7.156 23.203 1 98.88 83 ILE A CA 1
ATOM 636 C C . ILE A 1 83 ? 14.469 7.789 21.812 1 98.88 83 ILE A C 1
ATOM 638 O O . ILE A 1 83 ? 13.695 7.488 20.906 1 98.88 83 ILE A O 1
ATOM 642 N N . ASP A 1 84 ? 15.445 8.68 21.688 1 98.69 84 ASP A N 1
ATOM 643 C CA . ASP A 1 84 ? 15.703 9.453 20.484 1 98.69 84 ASP A CA 1
ATOM 644 C C . ASP A 1 84 ? 16.703 8.734 19.562 1 98.69 84 ASP A C 1
ATOM 646 O O . ASP A 1 84 ? 17.891 8.68 19.875 1 98.69 84 ASP A O 1
ATOM 650 N N . VAL A 1 85 ? 16.203 8.312 18.375 1 98.62 85 VAL A N 1
ATOM 651 C CA . VAL A 1 85 ? 17.016 7.438 17.531 1 98.62 85 VAL A CA 1
ATOM 652 C C . VAL A 1 85 ? 17.797 8.273 16.531 1 98.62 85 VAL A C 1
ATOM 654 O O . VAL A 1 85 ? 18.391 7.734 15.586 1 98.62 85 VAL A O 1
ATOM 657 N N . LYS A 1 86 ? 17.969 9.562 16.656 1 98.12 86 LYS A N 1
ATOM 658 C CA . LYS A 1 86 ? 18.578 10.461 15.68 1 98.12 86 LYS A CA 1
ATOM 659 C C . LYS A 1 86 ? 20.047 10.141 15.492 1 98.12 86 LYS A C 1
ATOM 661 O O . LYS A 1 86 ? 20.656 10.531 14.484 1 98.12 86 LYS A O 1
ATOM 666 N N . ARG A 1 87 ? 20.641 9.469 16.469 1 98.25 87 ARG A N 1
ATOM 667 C CA . ARG A 1 87 ? 22.047 9.141 16.312 1 98.25 87 ARG A CA 1
ATOM 668 C C . ARG A 1 87 ? 22.234 7.879 15.484 1 98.25 87 ARG A C 1
ATOM 670 O O . ARG A 1 87 ? 23.344 7.547 15.086 1 98.25 87 ARG A O 1
ATOM 677 N N . MET A 1 88 ? 21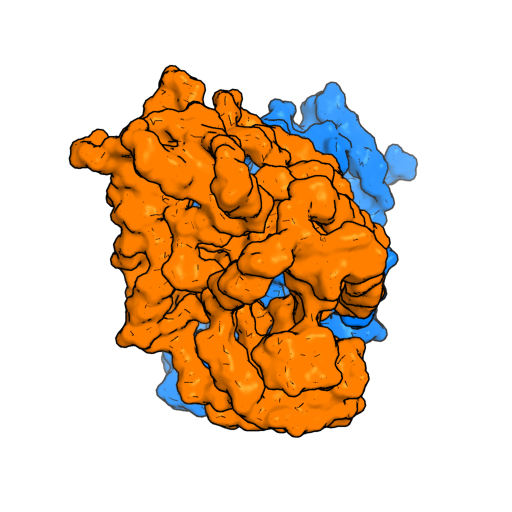.172 7.145 15.258 1 98.69 88 MET A N 1
ATOM 678 C CA . MET A 1 88 ? 21.156 6.059 14.281 1 98.69 88 MET A CA 1
ATOM 679 C C . MET A 1 88 ? 20.797 6.586 12.891 1 98.69 88 MET A C 1
ATOM 681 O O . MET A 1 88 ? 19.672 6.41 12.43 1 98.69 88 MET A O 1
ATOM 685 N N . ASN A 1 89 ? 21.766 7.176 12.172 1 98.62 89 ASN A N 1
ATOM 686 C CA . ASN A 1 89 ? 21.438 8.008 11.016 1 98.62 89 ASN A CA 1
ATOM 687 C C . ASN A 1 89 ? 22.297 7.629 9.805 1 98.62 89 ASN A C 1
ATOM 689 O O . ASN A 1 89 ? 22.562 8.469 8.945 1 98.62 89 ASN A O 1
ATOM 693 N N . LYS A 1 90 ? 22.703 6.418 9.688 1 98.69 90 LYS A N 1
ATOM 694 C CA . LYS A 1 90 ? 23.594 6.004 8.609 1 98.69 90 LYS A CA 1
ATOM 695 C C . LYS A 1 90 ? 22.812 5.488 7.41 1 98.69 90 LYS A C 1
ATOM 697 O O . LYS A 1 90 ? 21.766 4.863 7.574 1 98.69 90 LYS A O 1
ATOM 702 N N . VAL A 1 91 ? 23.344 5.789 6.219 1 98.81 91 VAL A N 1
ATOM 703 C CA . VAL A 1 91 ? 22.953 5.051 5.02 1 98.81 91 VAL A CA 1
ATOM 704 C C . VAL A 1 91 ? 23.688 3.715 4.973 1 98.81 91 VAL A C 1
ATOM 706 O O . VAL A 1 91 ? 24.922 3.682 4.832 1 98.81 91 VAL A O 1
ATOM 709 N N . ILE A 1 92 ? 23.016 2.676 5.086 1 98.69 92 ILE A N 1
ATOM 710 C CA . ILE A 1 92 ? 23.625 1.35 5.168 1 98.69 92 ILE A CA 1
ATOM 711 C C . ILE A 1 92 ? 23.969 0.855 3.764 1 98.69 92 ILE A C 1
ATOM 713 O O . ILE A 1 92 ? 25.031 0.286 3.547 1 98.69 92 ILE A O 1
ATOM 717 N N . HIS A 1 93 ? 23.016 1.021 2.814 1 98.25 93 HIS A N 1
ATOM 718 C CA . HIS A 1 93 ? 23.203 0.516 1.459 1 98.25 93 HIS A CA 1
ATOM 719 C C . HIS A 1 93 ? 22.312 1.248 0.468 1 98.25 93 HIS A C 1
ATOM 721 O O . HIS A 1 93 ? 21.141 1.515 0.761 1 98.25 93 HIS A O 1
ATOM 727 N N . LEU A 1 94 ? 22.875 1.688 -0.615 1 98.69 94 LEU A N 1
ATOM 728 C CA . LEU A 1 94 ? 22.125 2.15 -1.772 1 98.69 94 LEU A CA 1
ATOM 729 C C . LEU A 1 94 ? 22.328 1.226 -2.967 1 98.69 94 LEU A C 1
ATOM 731 O O . LEU A 1 94 ? 23.469 1.048 -3.426 1 98.69 94 LEU A O 1
ATOM 735 N N . SER A 1 95 ? 21.297 0.595 -3.41 1 98.44 95 SER A N 1
ATOM 736 C CA . SER A 1 95 ? 21.359 -0.168 -4.652 1 98.44 95 SER A CA 1
ATOM 737 C C . SER A 1 95 ? 20.844 0.654 -5.832 1 98.44 95 SER A C 1
ATOM 739 O O . SER A 1 95 ? 19.641 0.755 -6.051 1 98.44 95 SER A O 1
ATOM 741 N N . GLU A 1 96 ? 21.766 1.118 -6.605 1 97.88 96 GLU A N 1
ATOM 742 C CA . GLU A 1 96 ? 21.391 1.893 -7.785 1 97.88 96 GLU A CA 1
ATOM 743 C C . GLU A 1 96 ? 20.703 1.014 -8.828 1 97.88 96 GLU A C 1
ATOM 745 O O . GLU A 1 96 ? 19.766 1.45 -9.492 1 97.88 96 GLU A O 1
ATOM 750 N N . GLU A 1 97 ? 21.109 -0.187 -8.883 1 97.25 97 GLU A N 1
ATOM 751 C CA . GLU A 1 97 ? 20.547 -1.124 -9.852 1 97.25 97 GLU A CA 1
ATOM 752 C C . GLU A 1 97 ? 19.109 -1.475 -9.5 1 97.25 97 GLU A C 1
ATOM 754 O O . GLU A 1 97 ? 18.25 -1.521 -10.375 1 97.25 97 GLU A O 1
ATOM 759 N N . ASP A 1 98 ? 18.859 -1.686 -8.219 1 98.31 98 ASP A N 1
ATOM 760 C CA . ASP A 1 98 ? 17.547 -2.168 -7.773 1 98.31 98 ASP A CA 1
ATOM 761 C C . ASP A 1 98 ? 16.656 -1.008 -7.352 1 98.31 98 ASP A C 1
ATOM 763 O O . ASP A 1 98 ? 15.469 -1.202 -7.078 1 98.31 98 ASP A O 1
ATOM 767 N N . SER A 1 99 ? 17.234 0.187 -7.234 1 98.31 99 SER A N 1
ATOM 768 C CA . SER A 1 99 ? 16.484 1.4 -6.922 1 98.31 99 SER A CA 1
ATOM 769 C C . SER A 1 99 ? 15.883 1.335 -5.52 1 98.31 99 SER A C 1
ATOM 771 O O . SER A 1 99 ? 14.688 1.573 -5.34 1 98.31 99 SER A O 1
ATOM 773 N N . TYR A 1 100 ? 16.656 1.03 -4.504 1 98.56 100 TYR A N 1
ATOM 774 C CA . TYR A 1 100 ? 16.234 1.146 -3.113 1 98.56 100 TYR A CA 1
ATOM 775 C C . TYR A 1 100 ? 17.406 1.538 -2.217 1 98.56 100 TYR A C 1
ATOM 777 O O . TYR A 1 100 ? 18.562 1.393 -2.602 1 98.56 100 TYR A O 1
ATOM 785 N N . VAL A 1 101 ? 17.109 2.102 -1.08 1 98.88 101 VAL A N 1
ATOM 786 C CA . VAL A 1 101 ? 18.109 2.482 -0.087 1 98.88 101 VAL A CA 1
ATOM 787 C C . VAL A 1 101 ? 17.75 1.878 1.268 1 98.88 101 VAL A C 1
ATOM 789 O O . VAL A 1 101 ? 16.562 1.758 1.605 1 98.88 101 VAL A O 1
ATOM 792 N N . LEU A 1 102 ? 18.703 1.349 1.93 1 98.81 102 LEU A N 1
ATOM 793 C CA . LEU A 1 102 ? 18.578 0.887 3.309 1 98.81 102 LEU A CA 1
ATOM 794 C C . LEU A 1 102 ? 19.234 1.872 4.27 1 98.81 102 LEU A C 1
ATOM 796 O O . LEU A 1 102 ? 20.422 2.188 4.133 1 98.81 102 LEU A O 1
ATOM 800 N N . VAL A 1 103 ? 18.438 2.357 5.211 1 98.94 103 VAL A N 1
ATOM 801 C CA . VAL A 1 103 ? 18.953 3.404 6.09 1 98.94 103 VAL A CA 1
ATOM 802 C C . VAL A 1 103 ? 18.547 3.111 7.531 1 98.94 103 VAL A C 1
ATOM 804 O O . VAL A 1 103 ? 17.578 2.379 7.777 1 98.94 103 VAL A O 1
ATOM 807 N N . GLU A 1 104 ? 19.312 3.672 8.445 1 98.94 104 GLU A N 1
ATOM 808 C CA . GLU A 1 104 ? 18.859 3.762 9.828 1 98.94 104 GLU A CA 1
ATOM 809 C C . GLU A 1 104 ? 17.75 4.793 9.977 1 98.94 104 GLU A C 1
ATOM 811 O O . GLU A 1 104 ? 17.734 5.809 9.273 1 98.94 104 GLU A O 1
ATOM 816 N N . SER A 1 105 ? 16.828 4.547 10.883 1 98.44 105 SER A N 1
ATOM 817 C CA . SER A 1 105 ? 15.547 5.262 10.898 1 98.44 105 SER A CA 1
ATOM 818 C C . SER A 1 105 ? 15.727 6.688 11.414 1 98.44 105 SER A C 1
ATOM 820 O O . SER A 1 105 ? 14.852 7.535 11.211 1 98.44 105 SER A O 1
ATOM 822 N N . GLY A 1 106 ? 16.797 7 12.086 1 98.75 106 GLY A N 1
ATOM 823 C CA . GLY A 1 106 ? 17.016 8.32 12.656 1 98.75 106 GLY A CA 1
ATOM 824 C C . GLY A 1 106 ? 17.578 9.312 11.656 1 98.75 106 GLY A C 1
ATOM 825 O O . GLY A 1 106 ? 17.719 10.5 11.969 1 98.75 106 GLY A O 1
ATOM 826 N N . ILE A 1 107 ? 17.859 8.922 10.453 1 98.81 107 ILE A N 1
ATOM 827 C CA . ILE A 1 107 ? 18.453 9.82 9.461 1 98.81 107 ILE A CA 1
ATOM 828 C C . ILE A 1 107 ? 17.438 10.906 9.102 1 98.81 107 ILE A C 1
ATOM 830 O O . ILE A 1 107 ? 16.266 10.617 8.844 1 98.81 107 ILE A O 1
ATOM 834 N N . MET A 1 108 ? 17.906 12.133 9.117 1 98.62 108 MET A N 1
ATOM 835 C CA . MET A 1 108 ? 17.062 13.258 8.711 1 98.62 108 MET A CA 1
ATOM 836 C C . MET A 1 108 ? 16.75 13.188 7.223 1 98.62 108 MET A C 1
ATOM 838 O O . MET A 1 108 ? 17.609 12.867 6.406 1 98.62 108 MET A O 1
ATOM 842 N N . LEU A 1 109 ? 15.555 13.453 6.93 1 98.69 109 LEU A N 1
ATOM 843 C CA . LEU A 1 109 ? 15.086 13.383 5.551 1 98.69 109 LEU A CA 1
ATOM 844 C C . LEU A 1 109 ? 15.938 14.25 4.641 1 98.69 109 LEU A C 1
ATOM 846 O O . LEU A 1 109 ? 16.328 13.828 3.553 1 98.69 109 LEU A O 1
ATOM 850 N N . ARG A 1 110 ? 16.219 15.484 5.051 1 98.12 110 ARG A N 1
ATOM 851 C CA . ARG A 1 110 ? 17.016 16.406 4.25 1 98.12 110 ARG A CA 1
ATOM 852 C C . ARG A 1 110 ? 18.391 15.812 3.936 1 98.12 110 ARG A C 1
ATOM 854 O O . ARG A 1 110 ? 18.859 15.906 2.803 1 98.12 110 ARG A O 1
ATOM 861 N N . LYS A 1 111 ? 19 15.195 4.926 1 98.44 111 LYS A N 1
ATOM 862 C CA . LYS A 1 111 ? 20.328 14.594 4.742 1 98.44 111 LYS A CA 1
ATOM 863 C C . LYS A 1 111 ? 20.266 13.422 3.771 1 98.44 111 LYS A C 1
ATOM 865 O O . LYS A 1 111 ? 21.125 13.266 2.916 1 98.44 111 LYS A O 1
ATOM 870 N N . LEU A 1 112 ? 19.266 12.617 3.951 1 98.81 112 LEU A N 1
ATOM 871 C CA . LEU A 1 112 ? 19.109 11.484 3.045 1 98.81 112 LEU A CA 1
ATOM 872 C C . LEU A 1 112 ? 18.875 11.961 1.616 1 98.81 112 LEU A C 1
ATOM 874 O O . LEU A 1 112 ? 19.469 11.43 0.674 1 98.81 112 LEU A O 1
ATOM 878 N N . GLU A 1 113 ? 18.016 12.945 1.458 1 98.69 113 GLU A N 1
ATOM 879 C CA . GLU A 1 113 ? 17.719 13.469 0.126 1 98.69 113 GLU A CA 1
ATOM 880 C C . GLU A 1 113 ? 18.969 14.047 -0.523 1 98.69 113 GLU A C 1
ATOM 882 O O . GLU A 1 113 ? 19.234 13.812 -1.706 1 98.69 113 GLU A O 1
ATOM 887 N N . GLU A 1 114 ? 19.719 14.766 0.214 1 98.62 114 GLU A N 1
ATOM 888 C CA . GLU A 1 114 ? 20.969 15.312 -0.293 1 98.62 114 GLU A CA 1
ATOM 889 C C . GLU A 1 114 ? 21.906 14.195 -0.753 1 98.62 114 GLU A C 1
ATOM 891 O O . GLU A 1 114 ? 22.5 14.281 -1.834 1 98.62 114 GLU A O 1
ATOM 896 N N . PHE A 1 115 ? 22.031 13.18 0.086 1 98.69 115 PHE A N 1
ATOM 897 C CA . PHE A 1 115 ? 22.844 12.016 -0.255 1 98.69 115 PHE A CA 1
ATOM 898 C C . PHE A 1 115 ? 22.375 11.391 -1.563 1 98.69 115 PHE A C 1
ATOM 900 O O . PHE A 1 115 ? 23.188 11.125 -2.455 1 98.69 115 PHE A O 1
ATOM 907 N N . LEU A 1 116 ? 21.109 11.18 -1.687 1 98.88 116 LEU A N 1
ATOM 908 C CA . LEU A 1 116 ? 20.516 10.547 -2.861 1 98.88 116 LEU A CA 1
ATOM 909 C C . LEU A 1 116 ? 20.703 11.422 -4.102 1 98.88 116 LEU A C 1
ATOM 911 O O . LEU A 1 116 ? 21.094 10.922 -5.16 1 98.88 116 LEU A O 1
ATOM 915 N N . ASN A 1 117 ? 20.469 12.695 -3.959 1 98.69 117 ASN A N 1
ATOM 916 C CA . ASN A 1 117 ? 20.578 13.602 -5.09 1 98.69 117 ASN A CA 1
ATOM 917 C C . ASN A 1 117 ? 22 13.617 -5.656 1 98.69 117 ASN A C 1
ATOM 919 O O . ASN A 1 117 ? 22.188 13.711 -6.871 1 98.69 117 ASN A O 1
ATOM 923 N N . GLY A 1 118 ? 22.938 13.539 -4.766 1 98.56 118 GLY A N 1
ATOM 924 C CA . GLY A 1 118 ? 24.328 13.477 -5.199 1 98.56 118 GLY A CA 1
ATOM 925 C C . GLY A 1 118 ? 24.625 12.273 -6.078 1 98.56 118 GLY A C 1
ATOM 926 O O . GLY A 1 118 ? 25.625 12.258 -6.797 1 98.56 118 GLY A O 1
ATOM 927 N N . ARG A 1 119 ? 23.75 11.312 -6.094 1 98.12 119 ARG A N 1
ATOM 928 C CA . ARG A 1 119 ? 23.938 10.086 -6.863 1 98.12 119 ARG A CA 1
ATOM 929 C C . ARG A 1 119 ? 22.875 9.969 -7.957 1 98.12 119 ARG A C 1
ATOM 931 O O . ARG A 1 119 ? 22.734 8.906 -8.57 1 98.12 119 ARG A O 1
ATOM 938 N N . GLY A 1 120 ? 22.109 10.992 -8.133 1 98.12 120 GLY A N 1
ATOM 939 C CA . GLY A 1 120 ? 21.141 11.023 -9.211 1 98.12 120 GLY A CA 1
ATOM 940 C C . GLY A 1 120 ? 19.812 10.391 -8.828 1 98.12 120 GLY A C 1
ATOM 941 O O . GLY A 1 120 ? 18.984 10.102 -9.695 1 98.12 120 GLY A O 1
ATOM 942 N N . PHE A 1 121 ? 19.609 10.109 -7.574 1 98.62 121 PHE A N 1
ATOM 943 C CA . PHE A 1 121 ? 18.375 9.5 -7.094 1 98.62 121 PHE A CA 1
ATOM 944 C C . PHE A 1 121 ? 17.625 10.453 -6.176 1 98.62 121 PHE A C 1
ATOM 946 O O . PHE A 1 121 ? 18.156 11.492 -5.77 1 98.62 121 PHE A O 1
ATOM 953 N N . THR A 1 122 ? 16.391 10.148 -5.895 1 98.69 122 THR A N 1
ATOM 954 C CA . THR A 1 122 ? 15.547 10.938 -5 1 98.69 122 THR A CA 1
ATOM 955 C C . THR A 1 122 ? 14.477 10.062 -4.355 1 98.69 122 THR A C 1
ATOM 957 O O . THR A 1 122 ? 14.039 9.07 -4.945 1 98.69 122 THR A O 1
ATOM 960 N N . LEU A 1 123 ? 14.062 10.422 -3.158 1 98.44 123 LEU A N 1
ATOM 961 C CA . LEU A 1 123 ? 12.867 9.859 -2.549 1 98.44 123 LEU A CA 1
ATOM 962 C C . LEU A 1 123 ? 11.617 10.578 -3.041 1 98.44 123 LEU A C 1
ATOM 964 O O . LEU A 1 123 ? 10.531 9.992 -3.078 1 98.44 123 LEU A O 1
ATOM 968 N N . ARG A 1 124 ? 11.789 11.867 -3.367 1 98.25 124 ARG A N 1
ATOM 969 C CA . ARG A 1 124 ? 10.719 12.773 -3.77 1 98.25 124 ARG A CA 1
ATOM 970 C C . ARG A 1 124 ? 9.648 12.867 -2.689 1 98.25 124 ARG A C 1
ATOM 972 O O . ARG A 1 124 ? 8.453 12.93 -2.994 1 98.25 124 ARG A O 1
ATOM 979 N N . HIS A 1 125 ? 9.961 12.633 -1.427 1 98.56 125 HIS A N 1
ATOM 980 C CA . HIS A 1 125 ? 9.094 12.797 -0.263 1 98.56 125 HIS A CA 1
ATOM 981 C C . HIS A 1 125 ? 9.398 14.109 0.464 1 98.56 125 HIS A C 1
ATOM 983 O O . HIS A 1 125 ? 10.297 14.156 1.304 1 98.56 125 HIS A O 1
ATOM 989 N N . PHE A 1 126 ? 8.602 15.188 0.179 1 98.06 126 PHE A N 1
ATOM 990 C CA . PHE A 1 126 ? 8.891 16.531 0.682 1 98.06 126 PHE A CA 1
ATOM 991 C C . PHE A 1 126 ? 7.734 17.062 1.512 1 98.06 126 PHE A C 1
ATOM 993 O O . PHE A 1 126 ? 7 17.938 1.066 1 98.06 126 PHE A O 1
ATOM 1000 N N . PRO A 1 127 ? 7.598 16.531 2.711 1 97.12 127 PRO A N 1
ATOM 1001 C CA . PRO A 1 127 ? 6.605 17.141 3.6 1 97.12 127 PRO A CA 1
ATOM 1002 C C . PRO A 1 127 ? 7.012 18.531 4.074 1 97.12 127 PRO A C 1
ATOM 1004 O O . PRO A 1 127 ? 8.156 18.953 3.865 1 97.12 127 PRO A O 1
ATOM 1007 N N . GLN A 1 128 ? 6.051 19.219 4.605 1 94.12 128 GLN A N 1
ATOM 1008 C CA . GLN A 1 128 ? 6.371 20.516 5.18 1 94.12 128 GLN A CA 1
ATOM 1009 C C . GLN A 1 128 ? 7.48 20.406 6.219 1 94.12 128 GLN A C 1
ATOM 1011 O O . GLN A 1 128 ? 8.305 21.312 6.359 1 94.12 128 GLN A O 1
ATOM 1016 N N . SER A 1 129 ? 7.574 19.266 6.895 1 95.06 129 SER A N 1
ATOM 1017 C CA . SER A 1 129 ? 8.555 19.031 7.945 1 95.06 129 SER A CA 1
ATOM 1018 C C . SER A 1 129 ? 9.898 18.594 7.363 1 95.06 129 SER A C 1
ATOM 1020 O O . SER A 1 129 ? 10.781 18.156 8.094 1 95.06 129 SER A O 1
ATOM 1022 N N . TYR A 1 130 ? 10.133 18.734 6.07 1 95.88 130 TYR A N 1
ATOM 1023 C CA . TYR A 1 130 ? 11.297 18.281 5.32 1 95.88 130 TYR A CA 1
ATOM 1024 C C . TYR A 1 130 ? 12.586 18.656 6.035 1 95.88 130 TYR A C 1
ATOM 1026 O O . TYR A 1 130 ? 13.477 17.812 6.211 1 95.88 130 TYR A O 1
ATOM 1034 N N . PRO A 1 131 ? 12.758 19.797 6.574 1 92.25 131 PRO A N 1
ATOM 1035 C CA . PRO A 1 131 ? 14.031 20.172 7.195 1 92.25 131 PRO A CA 1
ATOM 1036 C C . PRO A 1 131 ? 14.273 19.453 8.523 1 92.25 131 PRO A C 1
ATOM 1038 O O . PRO A 1 131 ? 15.422 19.297 8.938 1 92.25 131 PRO A O 1
ATOM 1041 N N . GLU A 1 132 ? 13.234 18.938 9.133 1 94.69 132 GLU A N 1
ATOM 1042 C CA . GLU A 1 132 ? 13.391 18.484 10.516 1 94.69 132 GLU A CA 1
ATOM 1043 C C . GLU A 1 132 ? 12.945 17.047 10.672 1 94.69 132 GLU A C 1
ATOM 1045 O O . GLU A 1 132 ? 13.219 16.422 11.703 1 94.69 132 GLU A O 1
ATOM 1050 N N . ALA A 1 133 ? 12.32 16.469 9.75 1 97.25 133 ALA A N 1
ATOM 1051 C CA . ALA A 1 133 ? 11.742 15.141 9.898 1 97.25 133 ALA A CA 1
ATOM 1052 C C . ALA A 1 133 ? 12.797 14.062 9.672 1 97.25 133 ALA A C 1
ATOM 1054 O O . ALA A 1 133 ? 13.742 14.258 8.898 1 97.25 133 ALA A O 1
ATOM 1055 N N . ALA A 1 134 ? 12.656 12.961 10.367 1 98.56 134 ALA A N 1
ATOM 1056 C CA . ALA A 1 134 ? 13.477 11.766 10.18 1 98.56 134 ALA A CA 1
ATOM 1057 C C . ALA A 1 134 ? 12.648 10.625 9.602 1 98.56 134 ALA A C 1
ATOM 1059 O O . ALA A 1 134 ? 11.422 10.602 9.75 1 98.56 134 ALA A O 1
ATOM 1060 N N . ILE A 1 135 ? 13.352 9.672 9.008 1 98.81 135 ILE A N 1
ATOM 1061 C CA . ILE A 1 135 ? 12.695 8.586 8.281 1 98.81 135 ILE A CA 1
ATOM 1062 C C . ILE A 1 135 ? 11.781 7.809 9.234 1 98.81 135 ILE A C 1
ATOM 1064 O O . ILE A 1 135 ? 10.633 7.516 8.898 1 98.81 135 ILE A O 1
ATOM 1068 N N . GLY A 1 136 ? 12.227 7.5 10.414 1 98.62 136 GLY A N 1
ATOM 1069 C CA . GLY A 1 136 ? 11.406 6.766 11.367 1 98.62 136 GLY A CA 1
ATOM 1070 C C . GLY A 1 136 ? 10.102 7.465 11.695 1 98.62 136 GLY A C 1
ATOM 1071 O O . GLY A 1 136 ? 9.055 6.824 11.773 1 98.62 136 GLY A O 1
ATOM 1072 N N . GLY A 1 137 ? 10.219 8.766 11.938 1 98.38 137 GLY A N 1
ATOM 1073 C CA . GLY A 1 137 ? 9.023 9.539 12.234 1 98.38 137 GLY A CA 1
ATOM 1074 C C . GLY A 1 137 ? 8.055 9.602 11.07 1 98.38 137 GLY A C 1
ATOM 1075 O O . GLY A 1 137 ? 6.84 9.523 11.266 1 98.38 137 GLY A O 1
ATOM 1076 N N . LEU A 1 138 ? 8.602 9.734 9.852 1 98.69 138 LEU A N 1
ATOM 1077 C CA . LEU A 1 138 ? 7.762 9.773 8.656 1 98.69 138 LEU A CA 1
ATOM 1078 C C . LEU A 1 138 ? 6.953 8.484 8.523 1 98.69 138 LEU A C 1
ATOM 1080 O O . LEU A 1 138 ? 5.766 8.531 8.188 1 98.69 138 LEU A O 1
ATOM 1084 N N . ILE A 1 139 ? 7.562 7.328 8.789 1 98.75 139 ILE A N 1
ATOM 1085 C CA . ILE A 1 139 ? 6.891 6.035 8.695 1 98.75 139 ILE A CA 1
ATOM 1086 C C . ILE A 1 139 ? 5.871 5.902 9.828 1 98.75 139 ILE A C 1
ATOM 1088 O O . ILE A 1 139 ? 4.719 5.527 9.586 1 98.75 139 ILE A O 1
ATOM 1092 N N . ALA A 1 140 ? 6.219 6.297 11.023 1 98.38 140 ALA A N 1
ATOM 1093 C CA . ALA A 1 140 ? 5.387 6.113 12.211 1 98.38 140 ALA A CA 1
ATOM 1094 C C . ALA A 1 140 ? 4.121 6.965 12.125 1 98.38 140 ALA A C 1
ATOM 1096 O O . ALA A 1 140 ? 3.113 6.652 12.766 1 98.38 140 ALA A O 1
ATOM 1097 N N . THR A 1 141 ? 4.145 8.039 11.344 1 98 141 THR A N 1
ATOM 1098 C CA . THR A 1 141 ? 2.986 8.922 11.258 1 98 141 THR A CA 1
ATOM 1099 C C . THR A 1 141 ? 2.246 8.719 9.945 1 98 141 THR A C 1
ATOM 1101 O O . THR A 1 141 ? 1.254 9.398 9.672 1 98 141 THR A O 1
ATOM 1104 N N . LYS A 1 142 ? 2.713 7.785 9.109 1 98.25 142 LYS A N 1
ATOM 1105 C CA . LYS A 1 142 ? 2.127 7.582 7.785 1 98.25 142 LYS A CA 1
ATOM 1106 C C . LYS A 1 142 ? 2.047 8.898 7.012 1 98.25 142 LYS A C 1
ATOM 1108 O O . LYS A 1 142 ? 0.971 9.289 6.555 1 98.25 142 LYS A O 1
ATOM 1113 N N . SER A 1 143 ? 3.197 9.492 6.762 1 98.38 143 SER A N 1
ATOM 1114 C CA . SER A 1 143 ? 3.312 10.844 6.23 1 98.38 143 SER A CA 1
ATOM 1115 C C . SER A 1 143 ? 3.184 10.859 4.711 1 98.38 143 SER A C 1
ATOM 1117 O O . SER A 1 143 ? 3.252 9.805 4.07 1 98.38 143 SER A O 1
ATOM 1119 N N . VAL A 1 144 ? 2.949 12.047 4.195 1 98.19 144 VAL A N 1
ATOM 1120 C CA . VAL A 1 144 ? 2.938 12.266 2.752 1 98.19 144 VAL A CA 1
ATOM 1121 C C . VAL A 1 144 ? 3.723 13.531 2.414 1 98.19 144 VAL A C 1
ATOM 1123 O O . VAL A 1 144 ? 3.885 14.414 3.262 1 98.19 144 VAL A O 1
ATOM 1126 N N . GLY A 1 145 ? 4.324 13.578 1.242 1 97.81 145 GLY A N 1
ATOM 1127 C CA . GLY A 1 145 ? 5.059 14.734 0.762 1 97.81 145 GLY A CA 1
ATOM 1128 C C . GLY A 1 145 ? 4.387 15.43 -0.409 1 97.81 145 GLY A C 1
ATOM 1129 O O . GLY A 1 145 ? 3.477 14.867 -1.026 1 97.81 145 GLY A O 1
ATOM 1130 N N . GLN A 1 146 ? 4.871 16.578 -0.744 1 98 146 GLN A N 1
ATOM 1131 C CA . GLN A 1 146 ? 4.285 17.469 -1.736 1 98 146 GLN A CA 1
ATOM 1132 C C . GLN A 1 146 ? 4.258 16.828 -3.115 1 98 146 GLN A C 1
ATOM 1134 O O . GLN A 1 146 ? 3.48 17.234 -3.982 1 98 146 GLN A O 1
ATOM 1139 N N . TYR A 1 147 ? 5.039 15.836 -3.377 1 98.44 147 TYR A N 1
ATOM 1140 C CA . TYR A 1 147 ? 5.113 15.156 -4.668 1 98.44 147 TYR A CA 1
ATOM 1141 C C . TYR A 1 147 ? 4.348 13.844 -4.641 1 98.44 147 TYR A C 1
ATOM 1143 O O . TYR A 1 147 ? 4.555 12.977 -5.492 1 98.44 147 TYR A O 1
ATOM 1151 N N . SER A 1 148 ? 3.438 13.68 -3.709 1 98.44 148 SER A N 1
ATOM 1152 C CA . SER A 1 148 ? 2.793 12.398 -3.43 1 98.44 148 SER A CA 1
ATOM 1153 C C . SER A 1 148 ? 1.818 12.023 -4.539 1 98.44 148 SER A C 1
ATOM 1155 O O . SER A 1 148 ? 1.445 10.852 -4.668 1 98.44 148 SER A O 1
ATOM 1157 N N . THR A 1 149 ? 1.34 13.016 -5.348 1 98.56 149 THR A N 1
ATOM 1158 C CA . THR A 1 149 ? 0.388 12.688 -6.402 1 98.56 149 THR A CA 1
ATOM 1159 C C . THR A 1 149 ? 0.981 11.664 -7.363 1 98.56 149 THR A C 1
ATOM 1161 O O . THR A 1 149 ? 0.299 10.719 -7.777 1 98.56 149 THR A O 1
ATOM 1164 N N . LYS A 1 150 ? 2.219 11.828 -7.625 1 97.94 150 LYS A N 1
ATOM 1165 C CA . LYS A 1 150 ? 2.885 10.922 -8.555 1 97.94 150 LYS A CA 1
ATOM 1166 C C . LYS A 1 150 ? 3.652 9.836 -7.805 1 97.94 150 LYS A C 1
ATOM 1168 O O . LYS A 1 150 ? 3.645 8.672 -8.211 1 97.94 150 LYS A O 1
ATOM 1173 N N . TYR A 1 151 ? 4.254 10.148 -6.672 1 97.94 151 TYR A N 1
ATOM 1174 C CA . TYR A 1 151 ? 5.242 9.25 -6.074 1 97.94 151 TYR A CA 1
ATOM 1175 C C . TYR A 1 151 ? 4.664 8.539 -4.855 1 97.94 151 TYR A C 1
ATOM 1177 O O . TYR A 1 151 ? 5.297 7.645 -4.297 1 97.94 151 TYR A O 1
ATOM 1185 N N . GLY A 1 152 ? 3.455 8.922 -4.398 1 97.75 152 GLY A N 1
ATOM 1186 C CA . GLY A 1 152 ? 2.787 8.242 -3.301 1 97.75 152 GLY A CA 1
ATOM 1187 C C . GLY A 1 152 ? 3.248 8.719 -1.936 1 97.75 152 GLY A C 1
ATOM 1188 O O . GLY A 1 152 ? 4.043 9.648 -1.833 1 97.75 152 GLY A O 1
ATOM 1189 N N . GLY A 1 153 ? 2.625 8.195 -0.917 1 98.38 153 GLY A N 1
ATOM 1190 C CA . GLY A 1 153 ? 3.006 8.469 0.459 1 98.38 153 GLY A CA 1
ATOM 1191 C C . GLY A 1 153 ? 4.105 7.555 0.966 1 98.38 153 GLY A C 1
ATOM 1192 O O . GLY A 1 153 ? 4.668 6.766 0.203 1 98.38 153 GLY A O 1
ATOM 1193 N N . ILE A 1 154 ? 4.441 7.695 2.242 1 98.75 154 ILE A N 1
ATOM 1194 C CA . ILE A 1 154 ? 5.543 6.949 2.838 1 98.75 154 ILE A CA 1
ATOM 1195 C C . ILE A 1 154 ? 5.258 5.449 2.756 1 98.75 154 ILE A C 1
ATOM 1197 O O . ILE A 1 154 ? 6.18 4.645 2.602 1 98.75 154 ILE A O 1
ATOM 1201 N N . GLU A 1 155 ? 3.947 5.043 2.838 1 98.31 155 GLU A N 1
ATOM 1202 C CA . GLU A 1 155 ? 3.564 3.637 2.764 1 98.31 155 GLU A CA 1
ATOM 1203 C C . GLU A 1 155 ? 3.861 3.057 1.383 1 98.31 155 GLU A C 1
ATOM 1205 O O . GLU A 1 155 ? 4.078 1.852 1.244 1 98.31 155 GLU A O 1
ATOM 1210 N N . ASP A 1 156 ? 3.879 3.893 0.367 1 97.81 156 ASP A N 1
ATOM 1211 C CA . ASP A 1 156 ? 4.16 3.449 -0.995 1 97.81 156 ASP A CA 1
ATOM 1212 C C . ASP A 1 156 ? 5.664 3.318 -1.229 1 97.81 156 ASP A C 1
ATOM 1214 O O . ASP A 1 156 ? 6.102 2.568 -2.104 1 97.81 156 ASP A O 1
ATOM 1218 N N . LEU A 1 157 ? 6.449 4.055 -0.485 1 98.62 157 LEU A N 1
ATOM 1219 C CA . LEU A 1 157 ? 7.902 4.039 -0.626 1 98.62 157 LEU A CA 1
ATOM 1220 C C . LEU A 1 157 ? 8.516 2.928 0.215 1 98.62 157 LEU A C 1
ATOM 1222 O O . LEU A 1 157 ? 9.586 2.414 -0.116 1 98.62 157 LEU A O 1
ATOM 1226 N N . LEU A 1 158 ? 7.895 2.561 1.297 1 98.69 158 LEU A N 1
ATOM 1227 C CA . LEU A 1 158 ? 8.438 1.618 2.268 1 98.69 158 LEU A CA 1
ATOM 1228 C C . LEU A 1 158 ? 8.422 0.196 1.717 1 98.69 158 LEU A C 1
ATOM 1230 O O . LEU A 1 158 ? 7.363 -0.31 1.332 1 98.69 158 LEU A O 1
ATOM 1234 N N . ILE A 1 159 ? 9.609 -0.398 1.671 1 98.5 159 ILE A N 1
ATOM 1235 C CA . ILE A 1 159 ? 9.727 -1.786 1.238 1 98.5 159 ILE A CA 1
ATOM 1236 C C . ILE A 1 159 ? 9.68 -2.711 2.451 1 98.5 159 ILE A C 1
ATOM 1238 O O . ILE A 1 159 ? 8.945 -3.705 2.455 1 98.5 159 ILE A O 1
ATOM 1242 N N . ASP A 1 160 ? 10.438 -2.414 3.402 1 98.25 160 ASP A N 1
ATOM 1243 C CA . ASP A 1 160 ? 10.555 -3.207 4.621 1 98.25 160 ASP A CA 1
ATOM 1244 C C . ASP A 1 160 ? 11.148 -2.385 5.762 1 98.25 160 ASP A C 1
ATOM 1246 O O . ASP A 1 160 ? 11.602 -1.258 5.547 1 98.25 160 ASP A O 1
ATOM 1250 N N . LEU A 1 161 ? 11.047 -2.959 6.992 1 98.62 161 LEU A N 1
ATOM 1251 C CA . LEU A 1 161 ? 11.641 -2.229 8.102 1 98.62 161 LEU A CA 1
ATOM 1252 C C . LEU A 1 161 ? 12.102 -3.186 9.203 1 98.62 161 LEU A C 1
ATOM 1254 O O . LEU A 1 161 ? 11.734 -4.363 9.195 1 98.62 161 LEU A O 1
ATOM 1258 N N . GLU A 1 162 ? 13.016 -2.725 10.023 1 98.69 162 GLU A N 1
ATOM 1259 C CA . GLU A 1 162 ? 13.422 -3.309 11.297 1 98.69 162 GLU A CA 1
ATOM 1260 C C . GLU A 1 162 ? 12.891 -2.498 12.469 1 98.69 162 GLU A C 1
ATOM 1262 O O . GLU A 1 162 ? 12.828 -1.268 12.406 1 98.69 162 GLU A O 1
ATOM 1267 N N . ALA A 1 163 ? 12.484 -3.178 13.516 1 98.88 163 ALA A N 1
ATOM 1268 C CA . ALA A 1 163 ? 11.984 -2.461 14.688 1 98.88 163 ALA A CA 1
ATOM 1269 C C . ALA A 1 163 ? 12.227 -3.262 15.969 1 98.88 163 ALA A C 1
ATOM 1271 O O . ALA A 1 163 ? 12.531 -4.457 15.906 1 98.88 163 ALA A O 1
ATOM 1272 N N . VAL A 1 164 ? 12.234 -2.574 17.062 1 98.88 164 VAL A N 1
ATOM 1273 C CA . VAL A 1 164 ? 12.164 -3.197 18.375 1 98.88 164 VAL A CA 1
ATOM 1274 C C . VAL A 1 164 ? 10.727 -3.154 18.891 1 98.88 164 VAL A C 1
ATOM 1276 O O . VAL A 1 164 ? 10.133 -2.08 19 1 98.88 164 VAL A O 1
ATOM 1279 N N . ALA A 1 165 ? 10.172 -4.324 19.141 1 98.69 165 ALA A N 1
ATOM 1280 C CA . ALA A 1 165 ? 8.797 -4.434 19.641 1 98.69 165 ALA A CA 1
ATOM 1281 C C . ALA A 1 165 ? 8.688 -3.918 21.062 1 98.69 165 ALA A C 1
ATOM 1283 O O . ALA A 1 165 ? 9.703 -3.75 21.75 1 98.69 165 ALA A O 1
ATOM 1284 N N . PRO A 1 166 ? 7.484 -3.68 21.531 1 98.56 166 PRO A N 1
ATOM 1285 C CA . PRO A 1 166 ? 7.289 -3.113 22.859 1 98.56 166 PRO A CA 1
ATOM 1286 C C . PRO A 1 166 ? 7.848 -4.008 23.969 1 98.56 166 PRO A C 1
ATOM 1288 O O . PRO A 1 166 ? 8.18 -3.52 25.047 1 98.56 166 PRO A O 1
ATOM 1291 N N . ASP A 1 167 ? 8 -5.258 23.703 1 97.88 167 ASP A N 1
ATOM 1292 C CA . ASP A 1 167 ? 8.5 -6.18 24.719 1 97.88 167 ASP A CA 1
ATOM 1293 C C . ASP A 1 167 ? 10.023 -6.262 24.688 1 97.88 167 ASP A C 1
ATOM 1295 O O . ASP A 1 167 ? 10.625 -6.992 25.484 1 97.88 167 ASP A O 1
ATOM 1299 N N . GLY A 1 168 ? 10.609 -5.656 23.766 1 98.31 168 GLY A N 1
ATOM 1300 C CA . GLY A 1 168 ? 12.062 -5.645 23.656 1 98.31 168 GLY A CA 1
ATOM 1301 C C . GLY A 1 168 ? 12.594 -6.625 22.641 1 98.31 168 GLY A C 1
ATOM 1302 O O . GLY A 1 168 ? 13.789 -6.652 22.359 1 98.31 168 GLY A O 1
ATOM 1303 N N . GLY A 1 169 ? 11.75 -7.418 22.094 1 98.31 169 GLY A N 1
ATOM 1304 C CA . GLY A 1 169 ? 12.156 -8.289 21 1 98.31 169 GLY A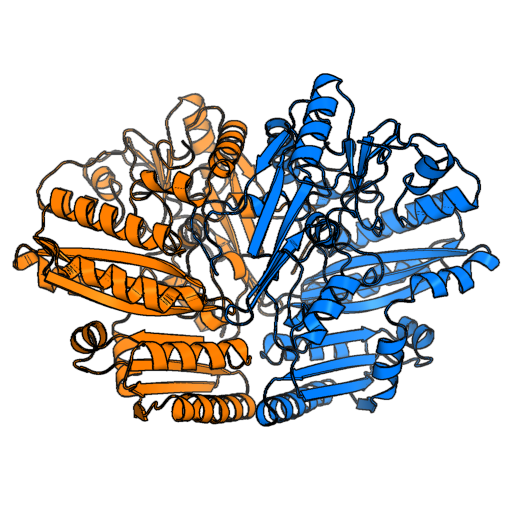 CA 1
ATOM 1305 C C . GLY A 1 169 ? 12.352 -7.547 19.688 1 98.31 169 GLY A C 1
ATOM 1306 O O . GLY A 1 169 ? 11.891 -6.414 19.547 1 98.31 169 GLY A O 1
ATOM 1307 N N . VAL A 1 170 ? 13.094 -8.227 18.75 1 98.56 170 VAL A N 1
ATOM 1308 C CA . VAL A 1 170 ? 13.414 -7.59 17.469 1 98.56 170 VAL A CA 1
ATOM 1309 C C . VAL A 1 170 ? 12.453 -8.094 16.391 1 98.56 170 VAL A C 1
ATOM 1311 O O . VAL A 1 170 ? 12.219 -9.305 16.281 1 98.56 170 VAL A O 1
ATOM 1314 N N . ILE A 1 171 ? 11.773 -7.227 15.703 1 98.25 171 ILE A N 1
ATOM 1315 C CA . ILE A 1 171 ? 11.18 -7.469 14.398 1 98.25 171 ILE A CA 1
ATOM 1316 C C . ILE A 1 171 ? 12.211 -7.219 13.305 1 98.25 171 ILE A C 1
ATOM 1318 O O . ILE A 1 171 ? 12.516 -6.07 12.977 1 98.25 171 ILE A O 1
ATOM 1322 N N . PRO A 1 172 ? 12.766 -8.281 12.773 1 97.81 172 PRO A N 1
ATOM 1323 C CA . PRO A 1 172 ? 13.891 -8.094 11.852 1 97.81 172 PRO A CA 1
ATOM 1324 C C . PRO A 1 172 ? 13.445 -7.699 10.445 1 97.81 172 PRO A C 1
ATOM 1326 O O . PRO A 1 172 ? 12.281 -7.883 10.094 1 97.81 172 PRO A O 1
ATOM 1329 N N . LEU A 1 173 ? 14.422 -7.102 9.703 1 96.56 173 LEU A N 1
ATOM 1330 C CA . LEU A 1 173 ? 14.242 -7.082 8.25 1 96.56 173 LEU A CA 1
ATOM 1331 C C . LEU A 1 173 ? 14.016 -8.492 7.715 1 96.56 173 LEU A C 1
ATOM 1333 O O . LEU A 1 173 ? 14.602 -9.453 8.219 1 96.56 173 LEU A O 1
ATOM 1337 N N . ARG A 1 174 ? 13.133 -8.508 6.699 1 95.75 174 ARG A N 1
ATOM 1338 C CA . ARG A 1 174 ? 13.047 -9.781 5.988 1 95.75 174 ARG A CA 1
ATOM 1339 C C . ARG A 1 174 ? 14.422 -10.234 5.512 1 95.75 174 ARG A C 1
ATOM 1341 O O . ARG A 1 174 ? 15.297 -9.406 5.234 1 95.75 174 ARG A O 1
ATOM 1348 N N . ARG A 1 175 ? 14.523 -11.562 5.422 1 93.94 175 ARG A N 1
ATOM 1349 C CA . ARG A 1 175 ? 15.781 -12.109 4.934 1 93.94 175 ARG A CA 1
ATOM 1350 C C . ARG A 1 175 ? 16.109 -11.578 3.543 1 93.94 175 ARG A C 1
ATOM 1352 O O . ARG A 1 175 ? 17.281 -11.438 3.184 1 93.94 175 ARG A O 1
ATOM 1359 N N . ASN A 1 176 ? 15.07 -11.273 2.812 1 94.69 176 ASN A N 1
ATOM 1360 C CA . ASN A 1 176 ? 15.164 -10.82 1.429 1 94.69 176 ASN A CA 1
ATOM 1361 C C . ASN A 1 176 ? 14.516 -9.453 1.242 1 94.69 176 ASN A C 1
ATOM 1363 O O . ASN A 1 176 ? 13.516 -9.141 1.889 1 94.69 176 ASN A O 1
ATOM 1367 N N . ILE A 1 177 ? 15.18 -8.547 0.47 1 96.62 177 ILE A N 1
ATOM 1368 C CA . ILE A 1 177 ? 14.484 -7.387 -0.079 1 96.62 177 ILE A CA 1
ATOM 1369 C C . ILE A 1 177 ? 13.867 -7.75 -1.427 1 96.62 177 ILE A C 1
ATOM 1371 O O . ILE A 1 177 ? 14.57 -8.141 -2.359 1 96.62 177 ILE A O 1
ATOM 1375 N N . VAL A 1 178 ? 12.57 -7.738 -1.493 1 98.25 178 VAL A N 1
ATOM 1376 C CA . VAL A 1 178 ? 11.859 -8.125 -2.709 1 98.25 178 VAL A CA 1
ATOM 1377 C C . VAL A 1 178 ? 10.812 -7.074 -3.053 1 98.25 178 VAL A C 1
ATOM 1379 O O . VAL A 1 178 ? 10.375 -6.312 -2.184 1 98.25 178 VAL A O 1
ATOM 1382 N N . PRO A 1 179 ? 10.43 -6.977 -4.34 1 98.06 179 PRO A N 1
ATOM 1383 C CA . PRO A 1 179 ? 9.461 -5.957 -4.73 1 98.06 179 PRO A CA 1
ATOM 1384 C C . PRO A 1 179 ? 8.062 -6.219 -4.164 1 98.06 179 PRO A C 1
ATOM 1386 O O . PRO A 1 179 ? 7.27 -5.289 -4.012 1 98.06 179 PRO A O 1
ATOM 1389 N N . ARG A 1 180 ? 7.738 -7.438 -3.918 1 98.12 180 ARG A N 1
ATOM 1390 C CA . ARG A 1 180 ? 6.43 -7.852 -3.418 1 98.12 180 ARG A CA 1
ATOM 1391 C C . ARG A 1 180 ? 6.473 -9.281 -2.896 1 98.12 180 ARG A C 1
ATOM 1393 O O . ARG A 1 180 ? 7.207 -10.125 -3.426 1 98.12 180 ARG A O 1
ATOM 1400 N N . ALA A 1 181 ? 5.68 -9.523 -1.885 1 98.31 181 ALA A N 1
ATOM 1401 C CA . ALA A 1 181 ? 5.555 -10.883 -1.362 1 98.31 181 ALA A CA 1
ATOM 1402 C C . ALA A 1 181 ? 4.145 -11.141 -0.838 1 98.31 181 ALA A C 1
ATOM 1404 O O . ALA A 1 181 ? 3.533 -10.258 -0.229 1 98.31 181 ALA A O 1
ATOM 1405 N N . SER A 1 182 ? 3.615 -12.289 -1.119 1 98.25 182 SER A N 1
ATOM 1406 C CA . SER A 1 182 ? 2.385 -12.781 -0.512 1 98.25 182 SER A CA 1
ATOM 1407 C C . SER A 1 182 ? 2.68 -13.836 0.556 1 98.25 182 SER A C 1
ATOM 1409 O O . SER A 1 182 ? 2.385 -15.016 0.372 1 98.25 182 SER A O 1
ATOM 1411 N N . THR A 1 183 ? 3.283 -13.391 1.636 1 98 183 THR A N 1
ATOM 1412 C CA . THR A 1 183 ? 3.725 -14.242 2.732 1 98 183 THR A CA 1
ATOM 1413 C C . THR A 1 183 ? 2.986 -13.891 4.02 1 98 183 THR A C 1
ATOM 1415 O O . THR A 1 183 ? 3.602 -13.773 5.082 1 98 183 THR A O 1
ATOM 1418 N N . GLY A 1 184 ? 1.64 -13.703 3.885 1 97 184 GLY A N 1
ATOM 1419 C CA . GLY A 1 184 ? 0.832 -13.344 5.039 1 97 184 GLY A CA 1
ATOM 1420 C C . GLY A 1 184 ? 0.71 -11.844 5.242 1 97 184 GLY A C 1
ATOM 1421 O O . GLY A 1 184 ? 1.178 -11.062 4.41 1 97 184 GLY A O 1
ATOM 1422 N N . PRO A 1 185 ? -0.046 -11.461 6.352 1 96.75 185 PRO A N 1
ATOM 1423 C CA . PRO A 1 185 ? -0.05 -10.039 6.711 1 96.75 185 PRO A CA 1
ATOM 1424 C C . PRO A 1 185 ? 1.353 -9.492 6.965 1 96.75 185 PRO A C 1
ATOM 1426 O O . PRO A 1 185 ? 2.199 -10.188 7.527 1 96.75 185 PRO A O 1
ATOM 1429 N N . GLU A 1 186 ? 1.562 -8.312 6.531 1 95.31 186 GLU A N 1
ATOM 1430 C CA . GLU A 1 186 ? 2.879 -7.707 6.703 1 95.31 186 GLU A CA 1
ATOM 1431 C C . GLU A 1 186 ? 2.996 -7.012 8.055 1 95.31 186 GLU A C 1
ATOM 1433 O O . GLU A 1 186 ? 2.262 -6.062 8.336 1 95.31 186 GLU A O 1
ATOM 1438 N N . ILE A 1 187 ? 3.938 -7.371 8.758 1 95.5 187 ILE A N 1
ATOM 1439 C CA . ILE A 1 187 ? 4.102 -6.832 10.102 1 95.5 187 ILE A CA 1
ATOM 1440 C C . ILE A 1 187 ? 4.41 -5.336 10.023 1 95.5 187 ILE A C 1
ATOM 1442 O O . ILE A 1 187 ? 4.012 -4.566 10.898 1 95.5 187 ILE A O 1
ATOM 1446 N N . LYS A 1 188 ? 5.098 -4.898 8.945 1 96.25 188 LYS A N 1
ATOM 1447 C CA . LYS A 1 188 ? 5.449 -3.49 8.797 1 96.25 188 LYS A CA 1
ATOM 1448 C C . LYS A 1 188 ? 4.203 -2.613 8.781 1 96.25 188 LYS A C 1
ATOM 1450 O O . LYS A 1 188 ? 4.25 -1.449 9.188 1 96.25 188 LYS A O 1
ATOM 1455 N N . SER A 1 189 ? 3.064 -3.16 8.352 1 97 189 SER A N 1
ATOM 1456 C CA . SER A 1 189 ? 1.827 -2.391 8.266 1 97 189 SER A CA 1
ATOM 1457 C C . SER A 1 189 ? 1.331 -1.986 9.648 1 97 189 SER A C 1
ATOM 1459 O O . SER A 1 189 ? 0.586 -1.013 9.781 1 97 189 SER A O 1
ATOM 1461 N N . LEU A 1 190 ? 1.741 -2.709 10.688 1 97.25 190 LEU A N 1
ATOM 1462 C CA . LEU A 1 190 ? 1.351 -2.389 12.055 1 97.25 190 LEU A CA 1
ATOM 1463 C C . LEU A 1 190 ? 2.146 -1.201 12.586 1 97.25 190 LEU A C 1
ATOM 1465 O O . LEU A 1 190 ? 1.669 -0.464 13.453 1 97.25 190 LEU A O 1
ATOM 1469 N N . LEU A 1 191 ? 3.352 -1.039 12.047 1 98.19 191 LEU A N 1
ATOM 1470 C CA . LEU A 1 191 ? 4.191 0.065 12.5 1 98.19 191 LEU A CA 1
ATOM 1471 C C . LEU A 1 191 ? 3.867 1.343 11.734 1 98.19 191 LEU A C 1
ATOM 1473 O O . LEU A 1 191 ? 4.043 2.447 12.258 1 98.19 191 LEU A O 1
ATOM 1477 N N . LEU A 1 192 ? 3.359 1.163 10.531 1 98.06 192 LEU A N 1
ATOM 1478 C CA . LEU A 1 192 ? 2.922 2.297 9.727 1 98.06 192 LEU A CA 1
ATOM 1479 C C . LEU A 1 192 ? 1.742 3.006 10.383 1 98.06 192 LEU A C 1
ATOM 1481 O O . LEU A 1 192 ? 0.657 2.434 10.5 1 98.06 192 LEU A O 1
ATOM 1485 N N . GLY A 1 193 ? 1.947 4.266 10.836 1 98.06 193 GLY A N 1
ATOM 1486 C CA . GLY A 1 193 ? 0.875 5.035 11.453 1 98.06 193 GLY A CA 1
ATOM 1487 C C . GLY A 1 193 ? 0.681 4.715 12.922 1 98.06 193 GLY A C 1
ATOM 1488 O O . GLY A 1 193 ? -0.247 5.223 13.555 1 98.06 193 GLY A O 1
ATOM 1489 N N . SER A 1 194 ? 1.594 3.945 13.516 1 98.25 194 SER A N 1
ATOM 1490 C CA . SER A 1 194 ? 1.424 3.523 14.898 1 98.25 194 SER A CA 1
ATOM 1491 C C . SER A 1 194 ? 1.843 4.625 15.867 1 98.25 194 SER A C 1
ATOM 1493 O O . SER A 1 194 ? 1.536 4.562 17.062 1 98.25 194 SER A O 1
ATOM 1495 N N . GLU A 1 195 ? 2.598 5.578 15.406 1 98.19 195 GLU A N 1
ATOM 1496 C CA . GLU A 1 195 ? 3.07 6.723 16.172 1 98.19 195 GLU A CA 1
ATOM 1497 C C . GLU A 1 195 ? 3.875 6.277 17.391 1 98.19 195 GLU A C 1
ATOM 1499 O O . GLU A 1 195 ? 3.746 6.852 18.469 1 98.19 195 GLU A O 1
ATOM 1504 N N . GLY A 1 196 ? 4.578 5.145 17.219 1 98 196 GLY A N 1
ATOM 1505 C CA . GLY A 1 196 ? 5.457 4.684 18.281 1 98 196 GLY A CA 1
ATOM 1506 C C . GLY A 1 196 ? 4.75 3.84 19.328 1 98 196 GLY A C 1
ATOM 1507 O O . GLY A 1 196 ? 5.355 3.422 20.312 1 98 196 GLY A O 1
ATOM 1508 N N . GLN A 1 197 ? 3.52 3.572 19.156 1 98.5 197 GLN A N 1
ATOM 1509 C CA . GLN A 1 197 ? 2.756 2.826 20.156 1 98.5 197 GLN A CA 1
ATOM 1510 C C . GLN A 1 197 ? 2.994 1.325 20.016 1 98.5 197 GLN A C 1
ATOM 1512 O O . GLN A 1 197 ? 2.658 0.553 20.922 1 98.5 197 GLN A O 1
ATOM 1517 N N . LEU A 1 198 ? 3.547 0.874 18.859 1 98.38 198 LEU A N 1
ATOM 1518 C CA . LEU A 1 198 ? 3.703 -0.56 18.641 1 98.38 198 LEU A CA 1
ATOM 1519 C C . LEU A 1 198 ? 5.168 -0.92 18.422 1 98.38 198 LEU A C 1
ATOM 1521 O O . LEU A 1 198 ? 5.477 -2.01 17.922 1 98.38 198 LEU A O 1
ATOM 1525 N N . GLY A 1 199 ? 6.055 -0.042 18.766 1 97.75 199 GLY A N 1
ATOM 1526 C CA . GLY A 1 199 ? 7.473 -0.346 18.672 1 97.75 199 GLY A CA 1
ATOM 1527 C C . GLY A 1 199 ? 8.297 0.82 18.172 1 97.75 199 GLY A C 1
ATOM 1528 O O . GLY A 1 199 ? 7.77 1.905 17.922 1 97.75 199 GLY A O 1
ATOM 1529 N N . ILE A 1 200 ? 9.633 0.616 18.109 1 98.88 200 ILE A N 1
ATOM 1530 C CA . ILE A 1 200 ? 10.594 1.62 17.672 1 98.88 200 ILE A CA 1
ATOM 1531 C C . ILE A 1 200 ? 11.25 1.167 16.375 1 98.88 200 ILE A C 1
ATOM 1533 O O . ILE A 1 200 ? 11.961 0.157 16.344 1 98.88 200 ILE A O 1
ATOM 1537 N N . ILE A 1 201 ? 11.023 1.892 15.312 1 98.94 201 ILE A N 1
ATOM 1538 C CA . ILE A 1 201 ? 11.633 1.581 14.023 1 98.94 201 ILE A CA 1
ATOM 1539 C C . ILE A 1 201 ? 13.117 1.916 14.055 1 98.94 201 ILE A C 1
ATOM 1541 O O . ILE A 1 201 ? 13.508 3.008 14.477 1 98.94 201 ILE A O 1
ATOM 1545 N N . THR A 1 202 ? 13.945 0.976 13.578 1 98.94 202 THR A N 1
ATOM 1546 C CA . THR A 1 202 ? 15.383 1.195 13.688 1 98.94 202 THR A CA 1
ATOM 1547 C C . THR A 1 202 ? 16.031 1.267 12.305 1 98.94 202 THR A C 1
ATOM 1549 O O . THR A 1 202 ? 17.047 1.92 12.125 1 98.94 202 THR A O 1
ATOM 1552 N N . LYS A 1 203 ? 15.477 0.544 11.344 1 98.81 203 LYS A N 1
ATOM 1553 C CA . LYS A 1 203 ? 15.914 0.592 9.953 1 98.81 203 LYS A CA 1
ATOM 1554 C C . LYS A 1 203 ? 14.719 0.592 9 1 98.81 203 LYS A C 1
ATOM 1556 O O . LYS A 1 203 ? 13.633 0.157 9.367 1 98.81 203 LYS A O 1
ATOM 1561 N N . ALA A 1 204 ? 14.953 1.099 7.828 1 98.81 204 ALA A N 1
ATOM 1562 C CA . ALA A 1 204 ? 13.938 1.057 6.785 1 98.81 204 ALA A CA 1
ATOM 1563 C C . ALA A 1 204 ? 14.562 0.893 5.406 1 98.81 204 ALA A C 1
ATOM 1565 O O . ALA A 1 204 ? 15.602 1.501 5.113 1 98.81 204 ALA A O 1
ATOM 1566 N N . ALA A 1 205 ? 14.07 0.004 4.625 1 98.81 205 ALA A N 1
ATOM 1567 C CA . ALA A 1 205 ? 14.344 -0.065 3.191 1 98.81 205 ALA A CA 1
ATOM 1568 C C . ALA A 1 205 ? 13.297 0.701 2.395 1 98.81 205 ALA A C 1
ATOM 1570 O O . ALA A 1 205 ? 12.094 0.453 2.539 1 98.81 205 ALA A O 1
ATOM 1571 N N . LEU A 1 206 ? 13.758 1.647 1.572 1 98.88 206 LEU A N 1
ATOM 1572 C CA . LEU A 1 206 ? 12.844 2.518 0.834 1 98.88 206 LEU A CA 1
ATOM 1573 C C . LEU A 1 206 ? 13.156 2.482 -0.66 1 98.88 206 LEU A C 1
ATOM 1575 O O . LEU A 1 206 ? 14.32 2.445 -1.057 1 98.88 206 LEU A O 1
ATOM 1579 N N . LYS A 1 207 ? 12.102 2.533 -1.474 1 98.62 207 LYS A N 1
ATOM 1580 C CA . LYS A 1 207 ? 12.234 2.758 -2.91 1 98.62 207 LYS A CA 1
ATOM 1581 C C . LYS A 1 207 ? 12.781 4.152 -3.199 1 98.62 207 LYS A C 1
ATOM 1583 O O . LYS A 1 207 ? 12.398 5.125 -2.545 1 98.62 207 LYS A O 1
ATOM 1588 N N . VAL A 1 208 ? 13.664 4.227 -4.148 1 98.69 208 VAL A N 1
ATOM 1589 C CA . VAL A 1 208 ? 14.148 5.52 -4.621 1 98.69 208 VAL A CA 1
ATOM 1590 C C . VAL A 1 208 ? 13.969 5.617 -6.133 1 98.69 208 VAL A C 1
ATOM 1592 O O . VAL A 1 208 ? 13.805 4.602 -6.812 1 98.69 208 VAL A O 1
ATOM 1595 N N . PHE A 1 209 ? 13.922 6.805 -6.648 1 98.38 209 PHE A N 1
ATOM 1596 C CA . PHE A 1 209 ? 13.711 7.062 -8.07 1 98.38 209 PHE A CA 1
ATOM 1597 C C . PHE A 1 209 ? 14.875 7.844 -8.656 1 98.38 209 PHE A C 1
ATOM 1599 O O . PHE A 1 209 ? 15.508 8.648 -7.969 1 98.38 209 PHE A O 1
ATOM 1606 N N . LYS A 1 210 ? 15.156 7.562 -9.922 1 97.62 210 LYS A N 1
ATOM 1607 C CA . LYS A 1 210 ? 16.078 8.453 -10.625 1 97.62 210 LYS A CA 1
ATOM 1608 C C . LYS A 1 210 ? 15.477 9.852 -10.781 1 97.62 210 LYS A C 1
ATOM 1610 O O . LYS A 1 210 ? 14.273 9.992 -11.016 1 97.62 210 LYS A O 1
ATOM 1615 N N . ILE A 1 211 ? 16.281 10.844 -10.617 1 98.12 211 ILE A N 1
ATOM 1616 C CA . ILE A 1 211 ? 15.805 12.203 -10.828 1 98.12 211 ILE A CA 1
ATOM 1617 C C . ILE A 1 211 ? 15.453 12.414 -12.297 1 98.12 211 ILE A C 1
ATOM 1619 O O . ILE A 1 211 ? 16.297 12.234 -13.172 1 98.12 211 ILE A O 1
ATOM 1623 N N . PRO A 1 212 ? 14.188 12.75 -12.617 1 97.44 212 PRO A N 1
ATOM 1624 C CA . PRO A 1 212 ? 13.836 13 -14.016 1 97.44 212 PRO A CA 1
ATOM 1625 C C . PRO A 1 212 ? 14.586 14.188 -14.609 1 97.44 212 PRO A C 1
ATOM 1627 O O . PRO A 1 212 ? 14.711 15.234 -13.969 1 97.44 212 PRO A O 1
ATOM 1630 N N . PRO A 1 213 ? 15.047 14.055 -15.82 1 97.38 213 PRO A N 1
ATOM 1631 C CA . PRO A 1 213 ? 15.828 15.141 -16.438 1 97.38 213 PRO A CA 1
ATOM 1632 C C . PRO A 1 213 ? 14.945 16.25 -16.984 1 97.38 213 PRO A C 1
ATOM 1634 O O . PRO A 1 213 ? 15.43 17.344 -17.266 1 97.38 213 PRO A O 1
ATOM 1637 N N . PHE A 1 214 ? 13.656 16.016 -17.203 1 97.75 214 PHE A N 1
ATOM 1638 C CA . PHE A 1 214 ? 12.773 17 -17.828 1 97.75 214 PHE A CA 1
ATOM 1639 C C . PHE A 1 214 ? 11.625 17.359 -16.906 1 97.75 214 PHE A C 1
ATOM 1641 O O . PHE A 1 214 ? 11.016 16.469 -16.281 1 97.75 214 PHE A O 1
ATOM 1648 N N . ASP A 1 215 ? 11.352 18.594 -16.812 1 97.81 215 ASP A N 1
ATOM 1649 C CA . ASP A 1 215 ? 10.219 19.047 -15.992 1 97.81 215 ASP A CA 1
ATOM 1650 C C . ASP A 1 215 ? 9.5 20.219 -16.641 1 97.81 215 ASP A C 1
ATOM 1652 O O . ASP A 1 215 ? 9.984 20.781 -17.641 1 97.81 215 ASP A O 1
ATOM 1656 N N . TYR A 1 216 ? 8.305 20.438 -16.359 1 98.38 216 TYR A N 1
ATOM 1657 C CA . TYR A 1 216 ? 7.43 21.547 -16.719 1 98.38 216 TYR A CA 1
ATOM 1658 C C . TYR A 1 216 ? 6.766 22.141 -15.484 1 98.38 216 TYR A C 1
ATOM 1660 O O . TYR A 1 216 ? 6.234 21.422 -14.641 1 98.38 216 TYR A O 1
ATOM 1668 N N . LYS A 1 217 ? 6.934 23.438 -15.297 1 98.56 217 LYS A N 1
ATOM 1669 C CA . LYS A 1 217 ? 6.34 24.172 -14.188 1 98.56 217 LYS A CA 1
ATOM 1670 C C . LYS A 1 217 ? 5.457 25.312 -14.711 1 98.56 217 LYS A C 1
ATOM 1672 O O . LYS A 1 217 ? 5.898 26.125 -15.516 1 98.56 217 LYS A O 1
ATOM 1677 N N . ASN A 1 218 ? 4.262 25.344 -14.266 1 98.62 218 ASN A N 1
ATOM 1678 C CA . ASN A 1 218 ? 3.352 26.406 -14.648 1 98.62 218 ASN A CA 1
ATOM 1679 C C . ASN A 1 218 ? 2.193 26.547 -13.664 1 98.62 218 ASN A C 1
ATOM 1681 O O . ASN A 1 218 ? 2.07 25.75 -12.734 1 98.62 218 ASN A O 1
ATOM 1685 N N . SER A 1 219 ? 1.445 27.562 -13.805 1 98.69 219 SER A N 1
ATOM 1686 C CA . SER A 1 219 ? 0.243 27.781 -13.008 1 98.69 219 SER A CA 1
ATOM 1687 C C . SER A 1 219 ? -0.916 28.266 -13.875 1 98.69 219 SER A C 1
ATOM 1689 O O . SER A 1 219 ? -0.703 28.766 -14.984 1 98.69 219 SER A O 1
ATOM 1691 N N . PHE A 1 220 ? -2.068 28.094 -13.398 1 98.75 220 PHE A N 1
ATOM 1692 C CA . PHE A 1 220 ? -3.283 28.422 -14.133 1 98.75 220 PHE A CA 1
ATOM 1693 C C . PHE A 1 220 ? -4.332 29.016 -13.211 1 98.75 220 PHE A C 1
ATOM 1695 O O . PHE A 1 220 ? -4.551 28.531 -12.102 1 98.75 220 PHE A O 1
ATOM 1702 N N . ALA A 1 221 ? -4.953 30.062 -13.641 1 98.56 221 ALA A N 1
ATOM 1703 C CA . ALA A 1 221 ? -6.027 30.719 -12.891 1 98.56 221 ALA A CA 1
ATOM 1704 C C . ALA A 1 221 ? -7.395 30.188 -13.328 1 98.56 221 ALA A C 1
ATOM 1706 O O . ALA A 1 221 ? -7.621 29.953 -14.523 1 98.56 221 ALA A O 1
ATOM 1707 N N . PHE A 1 222 ? -8.25 30.016 -12.375 1 98.44 222 PHE A N 1
ATOM 1708 C CA . PHE A 1 222 ? -9.602 29.531 -12.633 1 98.44 222 PHE A CA 1
ATOM 1709 C C . PHE A 1 222 ? -10.633 30.5 -12.07 1 98.44 222 PHE A C 1
ATOM 1711 O O . PHE A 1 222 ? -10.32 31.328 -11.219 1 98.44 222 PHE A O 1
ATOM 1718 N N . LYS A 1 223 ? -11.93 30.359 -12.57 1 95.81 223 LYS A N 1
ATOM 1719 C CA . LYS A 1 223 ? -13.023 31.188 -12.086 1 95.81 223 LYS A CA 1
ATOM 1720 C C . LYS A 1 223 ? -13.555 30.688 -10.742 1 95.81 223 LYS A C 1
ATOM 1722 O O . LYS A 1 223 ? -14.102 31.453 -9.953 1 95.81 223 LYS A O 1
ATOM 1727 N N . SER A 1 224 ? -13.406 29.406 -10.578 1 97.5 224 SER A N 1
ATOM 1728 C CA . SER A 1 224 ? -13.875 28.844 -9.312 1 97.5 224 SER A CA 1
ATOM 1729 C C . SER A 1 224 ? -12.953 27.719 -8.844 1 97.5 224 SER A C 1
ATOM 1731 O O . SER A 1 224 ? -12.328 27.031 -9.656 1 97.5 224 SER A O 1
ATOM 1733 N N . PHE A 1 225 ? -12.984 27.578 -7.488 1 98.31 225 PHE A N 1
ATOM 1734 C CA . PHE A 1 225 ? -12.25 26.484 -6.863 1 98.31 225 PHE A CA 1
ATOM 1735 C C . PHE A 1 225 ? -12.734 25.141 -7.395 1 98.31 225 PHE A C 1
ATOM 1737 O O . PHE A 1 225 ? -11.922 24.25 -7.668 1 98.31 225 PHE A O 1
ATOM 1744 N N . GLU A 1 226 ? -13.977 24.984 -7.621 1 98.19 226 GLU A N 1
ATOM 1745 C CA . GLU A 1 226 ? -14.594 23.75 -8.102 1 98.19 226 GLU A CA 1
ATOM 1746 C C . GLU A 1 226 ? -14.102 23.391 -9.508 1 98.19 226 GLU A C 1
ATOM 1748 O O . GLU A 1 226 ? -13.773 22.25 -9.789 1 98.19 226 GLU A O 1
ATOM 1753 N N . ASP A 1 227 ? -14.039 24.391 -10.406 1 98.38 227 ASP A N 1
ATOM 1754 C CA . ASP A 1 227 ? -13.57 24.141 -11.766 1 98.38 227 ASP A CA 1
ATOM 1755 C C . ASP A 1 227 ? -12.133 23.625 -11.773 1 98.38 227 ASP A C 1
ATOM 1757 O O . ASP A 1 227 ? -11.797 22.719 -12.539 1 98.38 227 ASP A O 1
ATOM 1761 N N . ALA A 1 228 ? -11.312 24.234 -10.969 1 98.75 228 ALA A N 1
ATOM 1762 C CA . ALA A 1 228 ? -9.922 23.797 -10.867 1 98.75 228 ALA A CA 1
ATOM 1763 C C . ALA A 1 228 ? -9.836 22.359 -10.375 1 98.75 228 ALA A C 1
ATOM 1765 O O . ALA A 1 228 ? -9.086 21.547 -10.93 1 98.75 228 ALA A O 1
ATOM 1766 N N . LEU A 1 229 ? -10.633 22.031 -9.352 1 98.56 229 LEU A N 1
ATOM 1767 C CA . LEU A 1 229 ? -10.641 20.672 -8.797 1 98.56 229 LEU A CA 1
ATOM 1768 C C . LEU A 1 229 ? -11.078 19.656 -9.844 1 98.56 229 LEU A C 1
ATOM 1770 O O . LEU A 1 229 ? -10.492 18.578 -9.953 1 98.56 229 LEU A O 1
ATOM 1774 N N . MET A 1 230 ? -12.086 19.969 -10.578 1 98.25 230 MET A N 1
ATOM 1775 C CA . MET A 1 230 ? -12.609 19.047 -11.586 1 98.25 230 MET A CA 1
ATOM 1776 C C . MET A 1 230 ? -11.617 18.859 -12.719 1 98.25 230 MET A C 1
ATOM 1778 O O . MET A 1 230 ? -11.531 17.781 -13.297 1 98.25 230 MET A O 1
ATOM 1782 N N . ALA A 1 231 ? -10.906 19.938 -13.055 1 98.69 231 ALA A N 1
ATOM 1783 C CA . ALA A 1 231 ? -9.836 19.797 -14.039 1 98.69 231 ALA A CA 1
ATOM 1784 C C . ALA A 1 231 ? -8.781 18.797 -13.562 1 98.69 231 ALA A C 1
ATOM 1786 O O . ALA A 1 231 ? -8.383 17.906 -14.312 1 98.69 231 ALA A O 1
ATOM 1787 N N . VAL A 1 232 ? -8.367 18.953 -12.32 1 98.88 232 VAL A N 1
ATOM 1788 C CA . VAL A 1 232 ? -7.34 18.062 -11.773 1 98.88 232 VAL A CA 1
ATOM 1789 C C . VAL A 1 232 ? -7.879 16.641 -11.688 1 98.88 232 VAL A C 1
ATOM 1791 O O . VAL A 1 232 ? -7.152 15.672 -11.945 1 98.88 232 VAL A O 1
ATOM 1794 N N . LYS A 1 233 ? -9.18 16.484 -11.312 1 98.62 233 LYS A N 1
ATOM 1795 C CA . LYS A 1 233 ? -9.812 15.172 -11.297 1 98.62 233 LYS A CA 1
ATOM 1796 C C . LYS A 1 233 ? -9.641 14.461 -12.641 1 98.62 233 LYS A C 1
ATOM 1798 O O . LYS A 1 233 ? -9.203 13.312 -12.695 1 98.62 233 LYS A O 1
ATOM 1803 N N . GLU A 1 234 ? -10.008 15.172 -13.695 1 98.19 234 GLU A N 1
ATOM 1804 C CA . GLU A 1 234 ? -9.898 14.578 -15.023 1 98.19 234 GLU A CA 1
ATOM 1805 C C . GLU A 1 234 ? -8.445 14.266 -15.375 1 98.19 234 GLU A C 1
ATOM 1807 O O . GLU A 1 234 ? -8.156 13.227 -15.977 1 98.19 234 GLU A O 1
ATOM 1812 N N . ILE A 1 235 ? -7.531 15.156 -15.031 1 98.31 235 ILE A N 1
ATOM 1813 C CA . ILE A 1 235 ? -6.109 14.961 -15.289 1 98.31 235 ILE A CA 1
ATOM 1814 C C . ILE A 1 235 ? -5.637 13.664 -14.633 1 98.31 235 ILE A C 1
ATOM 1816 O O . ILE A 1 235 ? -5.023 12.812 -15.281 1 98.31 235 ILE A O 1
ATOM 1820 N N . VAL A 1 236 ? -5.973 13.453 -13.367 1 98 236 VAL A N 1
ATOM 1821 C CA . VAL A 1 236 ? -5.52 12.297 -12.594 1 98 236 VAL A CA 1
ATOM 1822 C C . VAL A 1 236 ? -6.199 11.031 -13.102 1 98 236 VAL A C 1
ATOM 1824 O O . VAL A 1 236 ? -5.539 10.016 -13.336 1 98 236 VAL A O 1
ATOM 1827 N N . GLN A 1 237 ? -7.488 11.078 -13.367 1 96.94 237 GLN A N 1
ATOM 1828 C CA . GLN A 1 237 ? -8.25 9.891 -13.742 1 96.94 237 GLN A CA 1
ATOM 1829 C C . GLN A 1 237 ? -7.98 9.508 -15.195 1 96.94 237 GLN A C 1
ATOM 1831 O O . GLN A 1 237 ? -8.32 8.398 -15.625 1 96.94 237 GLN A O 1
ATOM 1836 N N . SER A 1 238 ? -7.277 10.406 -15.953 1 95.56 238 SER A N 1
ATOM 1837 C CA . SER A 1 238 ? -6.93 10.109 -17.344 1 95.56 238 SER A CA 1
ATOM 1838 C C . SER A 1 238 ? -5.492 9.602 -17.453 1 95.56 238 SER A C 1
ATOM 1840 O O . SER A 1 238 ? -4.945 9.516 -18.562 1 95.56 238 SER A O 1
ATOM 1842 N N . GLY A 1 239 ? -4.844 9.383 -16.359 1 93.12 239 GLY A N 1
ATOM 1843 C CA . GLY A 1 239 ? -3.506 8.82 -16.375 1 93.12 239 GLY A CA 1
ATOM 1844 C C . GLY A 1 239 ? -2.424 9.852 -16.625 1 93.12 239 GLY A C 1
ATOM 1845 O O . GLY A 1 239 ? -1.271 9.5 -16.875 1 93.12 239 GLY A O 1
ATOM 1846 N N . LEU A 1 240 ? -2.76 11.18 -16.625 1 96.44 240 LEU A N 1
ATOM 1847 C CA . LEU A 1 240 ? -1.816 12.273 -16.844 1 96.44 240 LEU A CA 1
ATOM 1848 C C . LEU A 1 240 ? -1.262 12.789 -15.516 1 96.44 240 LEU A C 1
ATOM 1850 O O . LEU A 1 240 ? -1.027 13.984 -15.359 1 96.44 240 LEU A O 1
ATOM 1854 N N . THR A 1 241 ? -1.025 12.008 -14.594 1 95.12 241 THR A N 1
ATOM 1855 C CA . THR A 1 241 ? -0.757 12.305 -13.188 1 95.12 241 THR A CA 1
ATOM 1856 C C . THR A 1 241 ? 0.456 13.219 -13.055 1 95.12 241 THR A C 1
ATOM 1858 O O . THR A 1 241 ? 1.562 12.859 -13.453 1 95.12 241 THR A O 1
ATOM 1861 N N . PRO A 1 242 ? 0.318 14.375 -12.492 1 98.31 242 PRO A N 1
ATOM 1862 C CA . PRO A 1 242 ? 1.427 15.305 -12.25 1 98.31 242 PRO A CA 1
ATOM 1863 C C . PRO A 1 242 ? 2.236 14.945 -11.008 1 98.31 242 PRO A C 1
ATOM 1865 O O . PRO A 1 242 ? 1.75 14.219 -10.141 1 98.31 242 PRO A O 1
ATOM 1868 N N . ALA A 1 243 ? 3.471 15.43 -10.969 1 98.38 243 ALA A N 1
ATOM 1869 C CA . ALA A 1 243 ? 4.277 15.289 -9.758 1 98.38 243 ALA A CA 1
ATOM 1870 C C . ALA A 1 243 ? 3.707 16.125 -8.625 1 98.38 243 ALA A C 1
ATOM 1872 O O . ALA A 1 243 ? 3.672 15.688 -7.469 1 98.38 243 ALA A O 1
ATOM 1873 N N . VAL A 1 244 ? 3.287 17.359 -8.953 1 98.62 244 VAL A N 1
ATOM 1874 C CA . VAL A 1 244 ? 2.654 18.266 -8 1 98.62 244 VAL A CA 1
ATOM 1875 C C . VAL A 1 244 ? 1.412 18.891 -8.633 1 98.62 244 VAL A C 1
ATOM 1877 O O . VAL A 1 244 ? 1.445 19.328 -9.789 1 98.62 244 VAL A O 1
ATOM 1880 N N . ALA A 1 245 ? 0.371 18.859 -7.984 1 98.69 245 ALA A N 1
ATOM 1881 C CA . ALA A 1 245 ? -0.821 19.672 -8.234 1 98.69 245 ALA A CA 1
ATOM 1882 C C . ALA A 1 245 ? -1.354 20.281 -6.941 1 98.69 245 ALA A C 1
ATOM 1884 O O . ALA A 1 245 ? -1.561 19.562 -5.953 1 98.69 245 ALA A O 1
ATOM 1885 N N . ARG A 1 246 ? -1.51 21.531 -6.926 1 98.62 246 ARG A N 1
ATOM 1886 C CA . ARG A 1 246 ? -2.08 22.25 -5.793 1 98.62 246 ARG A CA 1
ATOM 1887 C C . ARG A 1 246 ? -3.111 23.281 -6.254 1 98.62 246 ARG A C 1
ATOM 1889 O O . ARG A 1 246 ? -2.816 24.125 -7.102 1 98.62 246 ARG A O 1
ATOM 1896 N N . VAL A 1 247 ? -4.277 23.203 -5.73 1 98.81 247 VAL A N 1
ATOM 1897 C CA . VAL A 1 247 ? -5.332 24.156 -6.031 1 98.81 247 VAL A CA 1
ATOM 1898 C C . VAL A 1 247 ? -5.574 25.062 -4.828 1 98.81 247 VAL A C 1
ATOM 1900 O O . VAL A 1 247 ? -6.07 24.625 -3.793 1 98.81 247 VAL A O 1
ATOM 1903 N N . TYR A 1 248 ? -5.219 26.281 -4.934 1 98.25 248 TYR A N 1
ATOM 1904 C CA . TYR A 1 248 ? -5.461 27.266 -3.895 1 98.25 248 TYR A CA 1
ATOM 1905 C C . TYR A 1 248 ? -6.773 28.016 -4.137 1 98.25 248 TYR A C 1
ATOM 1907 O O . TYR A 1 248 ? -7.051 28.438 -5.262 1 98.25 248 TYR A O 1
ATOM 1915 N N . ASP A 1 249 ? -7.609 28.109 -3.088 1 98.25 249 ASP A N 1
ATOM 1916 C CA . ASP A 1 249 ? -8.781 28.953 -3.256 1 98.25 249 ASP A CA 1
ATOM 1917 C C . ASP A 1 249 ? -8.406 30.438 -3.203 1 98.25 249 ASP A C 1
ATOM 1919 O O . ASP A 1 249 ? -7.262 30.781 -2.91 1 98.25 249 ASP A O 1
ATOM 1923 N N . GLU A 1 250 ? -9.391 31.266 -3.518 1 97.12 250 GLU A N 1
ATOM 1924 C CA . GLU A 1 250 ? -9.148 32.688 -3.689 1 97.12 250 GLU A CA 1
ATOM 1925 C C . GLU A 1 250 ? -8.531 33.312 -2.434 1 97.12 250 GLU A C 1
ATOM 1927 O O . GLU A 1 250 ? -7.609 34.125 -2.521 1 97.12 250 GLU A O 1
ATOM 1932 N N . ASP A 1 251 ? -8.93 32.969 -1.253 1 96.12 251 ASP A N 1
ATOM 1933 C CA . ASP A 1 251 ? -8.43 33.5 0.001 1 96.12 251 ASP A CA 1
ATOM 1934 C C . ASP A 1 251 ? -6.973 33.094 0.232 1 96.12 251 ASP A C 1
ATOM 1936 O O . ASP A 1 251 ? -6.141 33.938 0.594 1 96.12 251 ASP A O 1
ATOM 1940 N N . ASP A 1 252 ? -6.684 31.828 -0 1 95.44 252 ASP A N 1
ATOM 1941 C CA . ASP A 1 252 ? -5.344 31.297 0.23 1 95.44 252 ASP A CA 1
ATOM 1942 C C . ASP A 1 252 ? -4.348 31.859 -0.773 1 95.44 252 ASP A C 1
ATOM 1944 O O . ASP A 1 252 ? -3.236 32.25 -0.401 1 95.44 252 ASP A O 1
ATOM 1948 N N . SER A 1 253 ? -4.754 31.953 -2.062 1 96.19 253 SER A N 1
ATOM 1949 C CA . SER A 1 253 ? -3.867 32.5 -3.082 1 96.19 253 SER A CA 1
ATOM 1950 C C . SER A 1 253 ? -3.586 34 -2.832 1 96.19 253 SER A C 1
ATOM 1952 O O . SER A 1 253 ? -2.494 34.469 -3.129 1 96.19 253 SER A O 1
ATOM 1954 N N . SER A 1 254 ? -4.582 34.719 -2.328 1 95.12 254 SER A N 1
ATOM 1955 C CA . SER A 1 254 ? -4.406 36.125 -1.995 1 95.12 254 SER A CA 1
ATOM 1956 C C . SER A 1 254 ? -3.328 36.312 -0.935 1 95.12 254 SER A C 1
ATOM 1958 O O . SER A 1 254 ? -2.475 37.188 -1.06 1 95.12 254 SER A O 1
ATOM 1960 N N . VAL A 1 255 ? -3.348 35.5 0.04 1 90.81 255 VAL A N 1
ATOM 1961 C CA . VAL A 1 255 ? -2.42 35.594 1.16 1 90.81 255 VAL A CA 1
ATOM 1962 C C . VAL A 1 255 ? -1.033 35.125 0.737 1 90.81 255 VAL A C 1
ATOM 1964 O O . VAL A 1 255 ? -0.028 35.781 1.045 1 90.81 255 VAL A O 1
ATOM 1967 N N . ARG A 1 256 ? -0.96 34.031 0.04 1 90.19 256 ARG A N 1
ATOM 1968 C CA . ARG A 1 256 ? 0.312 33.406 -0.25 1 90.19 256 ARG A CA 1
ATOM 1969 C C . ARG A 1 256 ? 1.019 34.062 -1.422 1 90.19 256 ARG A C 1
ATOM 1971 O O . ARG A 1 256 ? 2.248 34.125 -1.459 1 90.19 256 ARG A O 1
ATOM 1978 N N . PHE A 1 257 ? 0.183 34.531 -2.414 1 92.88 257 PHE A N 1
ATOM 1979 C CA . PHE A 1 257 ? 0.791 34.969 -3.666 1 92.88 257 PHE A CA 1
ATOM 1980 C C . PHE A 1 257 ? 0.353 36.375 -4.02 1 92.88 257 PHE A C 1
ATOM 1982 O O . PHE A 1 257 ? 0.812 36.938 -5.012 1 92.88 257 PHE A O 1
ATOM 1989 N N . GLY A 1 258 ? -0.56 36.906 -3.322 1 91.94 258 GLY A N 1
ATOM 1990 C CA . GLY A 1 258 ? -1.132 38.219 -3.686 1 91.94 258 GLY A CA 1
ATOM 1991 C C . GLY A 1 258 ? -2.066 38.125 -4.879 1 91.94 258 GLY A C 1
ATOM 1992 O O . GLY A 1 258 ? -2.307 39.125 -5.551 1 91.94 258 GLY A O 1
ATOM 1993 N N . ASP A 1 259 ? -2.438 36.844 -5.141 1 87.88 259 ASP A N 1
ATOM 1994 C CA . ASP A 1 259 ? -3.346 36.594 -6.258 1 87.88 259 ASP A CA 1
ATOM 1995 C C . ASP A 1 259 ? -4.762 36.312 -5.762 1 87.88 259 ASP A C 1
ATOM 1997 O O . ASP A 1 259 ? -5.008 35.312 -5.105 1 87.88 259 ASP A O 1
ATOM 2001 N N . GLY A 1 260 ? -5.766 37.031 -5.953 1 91 260 GLY A N 1
ATOM 2002 C CA . GLY A 1 260 ? -7.141 36.938 -5.488 1 91 260 GLY A CA 1
ATOM 2003 C C . GLY A 1 260 ? -7.992 36 -6.34 1 91 260 GLY A C 1
ATOM 2004 O O . GLY A 1 260 ? -9.219 36.094 -6.297 1 91 260 GLY A O 1
ATOM 2005 N N . ARG A 1 261 ? -7.336 35.156 -7.156 1 93.06 261 ARG A N 1
ATOM 2006 C CA . ARG A 1 261 ? -8.047 34.156 -7.969 1 93.06 261 ARG A CA 1
ATOM 2007 C C . ARG A 1 261 ? -7.754 32.75 -7.496 1 93.06 261 ARG A C 1
ATOM 2009 O O . ARG A 1 261 ? -6.754 32.5 -6.82 1 93.06 261 ARG A O 1
ATOM 2016 N N . ASP A 1 262 ? -8.656 31.859 -7.824 1 97.62 262 ASP A N 1
ATOM 2017 C CA . ASP A 1 262 ? -8.352 30.453 -7.637 1 97.62 262 ASP A CA 1
ATOM 2018 C C . ASP A 1 262 ? -7.219 30 -8.555 1 97.62 262 ASP A C 1
ATOM 2020 O O . ASP A 1 262 ? -7.25 30.266 -9.758 1 97.62 262 ASP A O 1
ATOM 2024 N N . LEU A 1 263 ? -6.203 29.344 -7.973 1 98.31 263 LEU A N 1
ATOM 2025 C CA . LEU A 1 263 ? -4.949 29.109 -8.68 1 98.31 263 LEU A CA 1
ATOM 2026 C C . LEU A 1 263 ? -4.555 27.641 -8.617 1 98.31 263 LEU A C 1
ATOM 2028 O O . LEU A 1 263 ? -4.594 27.031 -7.547 1 98.31 263 LEU A O 1
ATOM 2032 N N . LEU A 1 264 ? -4.234 27.062 -9.766 1 98.69 264 LEU A N 1
ATOM 2033 C CA . LEU A 1 264 ? -3.646 25.719 -9.852 1 98.69 264 LEU A CA 1
ATOM 2034 C C . LEU A 1 264 ? -2.148 25.812 -10.133 1 98.69 264 LEU A C 1
ATOM 2036 O O . LEU A 1 264 ? -1.73 26.375 -11.141 1 98.69 264 LEU A O 1
ATOM 2040 N N . ILE A 1 265 ? -1.357 25.328 -9.203 1 98.44 265 ILE A N 1
ATOM 2041 C CA . ILE A 1 265 ? 0.07 25.125 -9.43 1 98.44 265 ILE A CA 1
ATOM 2042 C C . ILE A 1 265 ? 0.322 23.703 -9.914 1 98.44 265 ILE A C 1
ATOM 2044 O O . ILE A 1 265 ? -0.174 22.734 -9.32 1 98.44 265 ILE A O 1
ATOM 2048 N N . LEU A 1 266 ? 1.124 23.656 -10.984 1 98.56 266 LEU A N 1
ATOM 2049 C CA . LEU A 1 266 ? 1.333 22.359 -11.617 1 98.56 266 LEU A CA 1
ATOM 2050 C C . LEU A 1 266 ? 2.811 22.125 -11.93 1 98.56 266 LEU A C 1
ATOM 2052 O O . LEU A 1 266 ? 3.467 23 -12.5 1 98.56 266 LEU A O 1
ATOM 2056 N N . ILE A 1 267 ? 3.324 21 -11.508 1 98.75 267 ILE A N 1
ATOM 2057 C CA . ILE A 1 267 ? 4.652 20.531 -11.906 1 98.75 267 ILE A CA 1
ATOM 2058 C C . ILE A 1 267 ? 4.551 19.156 -12.539 1 98.75 267 ILE A C 1
ATOM 2060 O O . ILE A 1 267 ? 3.973 18.234 -11.953 1 98.75 267 ILE A O 1
ATOM 2064 N N . LEU A 1 268 ? 5.055 19 -13.758 1 98.44 268 LEU A N 1
ATOM 2065 C CA . LEU A 1 268 ? 5.219 17.719 -14.43 1 98.44 268 LEU A CA 1
ATOM 2066 C C . LEU A 1 268 ? 6.691 17.312 -14.492 1 98.44 268 LEU A C 1
ATOM 2068 O O . LEU A 1 268 ? 7.562 18.172 -14.664 1 98.44 268 LEU A O 1
ATOM 2072 N N . GLU A 1 269 ? 6.969 16.062 -14.227 1 98 269 GLU A N 1
ATOM 2073 C CA . GLU A 1 269 ? 8.305 15.484 -14.359 1 98 269 GLU A CA 1
ATOM 2074 C C . GLU A 1 269 ? 8.266 14.203 -15.195 1 98 269 GLU A C 1
ATOM 2076 O O . GLU A 1 269 ? 7.422 13.336 -14.977 1 98 269 GLU A O 1
ATOM 2081 N N . GLU A 1 270 ? 9.086 14.117 -16.188 1 97.12 270 GLU A N 1
ATOM 2082 C CA . GLU A 1 270 ? 9.156 12.93 -17.031 1 97.12 270 GLU A CA 1
ATOM 2083 C C . GLU A 1 270 ? 10.602 12.609 -17.406 1 97.12 270 GLU A C 1
ATOM 2085 O O . GLU A 1 270 ? 11.461 13.484 -17.391 1 97.12 270 GLU A O 1
ATOM 2090 N N . TYR A 1 271 ? 10.844 11.336 -17.719 1 94.88 271 TYR A N 1
ATOM 2091 C CA . TYR A 1 271 ? 12.172 10.875 -18.094 1 94.88 271 TYR A CA 1
ATOM 2092 C C . TYR A 1 271 ? 12.391 11 -19.594 1 94.88 271 TYR A C 1
ATOM 2094 O O . TYR A 1 271 ? 13.508 10.797 -20.078 1 94.88 271 TYR A O 1
ATOM 2102 N N . SER A 1 272 ? 11.336 11.344 -20.297 1 94.69 272 SER A N 1
ATOM 2103 C CA . SER A 1 272 ? 11.367 11.508 -21.734 1 94.69 272 SER A CA 1
ATOM 2104 C C . SER A 1 272 ? 10.727 12.828 -22.156 1 94.69 272 SER A C 1
ATOM 2106 O O . SER A 1 272 ? 9.633 13.164 -21.719 1 94.69 272 SER A O 1
ATOM 2108 N N . LYS A 1 273 ? 11.477 13.484 -23.094 1 96.25 273 LYS A N 1
ATOM 2109 C CA . LYS A 1 273 ? 10.977 14.773 -23.547 1 96.25 273 LYS A CA 1
ATOM 2110 C C . LYS A 1 273 ? 9.68 14.609 -24.344 1 96.25 273 LYS A C 1
ATOM 2112 O O . LYS A 1 273 ? 8.703 15.328 -24.109 1 96.25 273 LYS A O 1
ATOM 2117 N N . PRO A 1 274 ? 9.586 13.594 -25.234 1 96.06 274 PRO A N 1
ATOM 2118 C CA . PRO A 1 274 ? 8.328 13.391 -25.953 1 96.06 274 PRO A CA 1
ATOM 2119 C C . PRO A 1 274 ? 7.152 13.102 -25.016 1 96.06 274 PRO A C 1
ATOM 2121 O O . PRO A 1 274 ? 6.035 13.57 -25.266 1 96.06 274 PRO A O 1
ATOM 2124 N N . LEU A 1 275 ? 7.41 12.336 -24.031 1 95.94 275 LEU A N 1
ATOM 2125 C CA . LEU A 1 275 ? 6.367 12.031 -23.062 1 95.94 275 LEU A CA 1
ATOM 2126 C C . LEU A 1 275 ? 5.91 13.289 -22.328 1 95.94 275 LEU A C 1
ATOM 2128 O O . LEU A 1 275 ? 4.711 13.5 -22.141 1 95.94 275 LEU A O 1
ATOM 2132 N N . LEU A 1 276 ? 6.879 14.109 -21.891 1 97.81 276 LEU A N 1
ATOM 2133 C CA . LEU A 1 276 ? 6.555 15.359 -21.219 1 97.81 276 LEU A CA 1
ATOM 2134 C C . LEU A 1 276 ? 5.707 16.25 -22.109 1 97.81 276 LEU A C 1
ATOM 2136 O O . LEU A 1 276 ? 4.695 16.797 -21.672 1 97.81 276 LEU A O 1
ATOM 2140 N N . GLU A 1 277 ? 6.094 16.406 -23.344 1 97.94 277 GLU A N 1
ATOM 2141 C CA . GLU A 1 277 ? 5.398 17.281 -24.281 1 97.94 277 GLU A CA 1
ATOM 2142 C C . GLU A 1 277 ? 3.969 16.797 -24.531 1 97.94 277 GLU A C 1
ATOM 2144 O O . GLU A 1 277 ? 3.043 17.609 -24.594 1 97.94 277 GLU A O 1
ATOM 2149 N N . ALA A 1 278 ? 3.805 15.508 -24.672 1 97.38 278 ALA A N 1
ATOM 2150 C CA . ALA A 1 278 ? 2.467 14.945 -24.844 1 97.38 278 ALA A CA 1
ATOM 2151 C C . ALA A 1 278 ? 1.592 15.234 -23.641 1 97.38 278 ALA A C 1
ATOM 2153 O O . ALA A 1 278 ? 0.428 15.617 -23.781 1 97.38 278 ALA A O 1
ATOM 2154 N N . LYS A 1 279 ? 2.105 15.062 -22.438 1 97.81 279 LYS A N 1
ATOM 2155 C CA . LYS A 1 279 ? 1.364 15.312 -21.203 1 97.81 279 LYS A CA 1
ATOM 2156 C C . LYS A 1 279 ? 0.982 16.781 -21.094 1 97.81 279 LYS A C 1
ATOM 2158 O O . LYS A 1 279 ? -0.156 17.109 -20.75 1 97.81 279 LYS A O 1
ATOM 2163 N N . VAL A 1 280 ? 1.978 17.625 -21.391 1 98.25 280 VAL A N 1
ATOM 2164 C CA . VAL A 1 280 ? 1.742 19.062 -21.297 1 98.25 280 VAL A CA 1
ATOM 2165 C C . VAL A 1 280 ? 0.601 19.469 -22.234 1 98.25 280 VAL A C 1
ATOM 2167 O O . VAL A 1 280 ? -0.298 20.219 -21.844 1 98.25 280 VAL A O 1
ATOM 2170 N N . SER A 1 281 ? 0.613 18.969 -23.422 1 97.69 281 SER A N 1
ATOM 2171 C CA . SER A 1 281 ? -0.406 19.297 -24.422 1 97.69 281 SER A CA 1
ATOM 2172 C C . SER A 1 281 ? -1.784 18.812 -23.969 1 97.69 281 SER A C 1
ATOM 2174 O O . SER A 1 281 ? -2.756 19.578 -24.016 1 97.69 281 SER A O 1
ATOM 2176 N N . GLU A 1 282 ? -1.874 17.594 -23.547 1 97.75 282 GLU A N 1
ATOM 2177 C CA . GLU A 1 282 ? -3.15 17.016 -23.141 1 97.75 282 GLU A CA 1
ATOM 2178 C C . GLU A 1 282 ? -3.697 17.703 -21.891 1 97.75 282 GLU A C 1
ATOM 2180 O O . GLU A 1 282 ? -4.895 17.969 -21.797 1 97.75 282 GLU A O 1
ATOM 2185 N N . ILE A 1 283 ? -2.867 17.969 -20.938 1 98.44 283 ILE A N 1
ATOM 2186 C CA . ILE A 1 283 ? -3.264 18.656 -19.719 1 98.44 283 ILE A CA 1
ATOM 2187 C C . ILE A 1 283 ? -3.752 20.062 -20.047 1 98.44 283 ILE A C 1
ATOM 2189 O O . ILE A 1 283 ? -4.75 20.531 -19.484 1 98.44 283 ILE A O 1
ATOM 2193 N N . GLY A 1 284 ? -3.018 20.75 -20.938 1 98.19 284 GLY A N 1
ATOM 2194 C CA . GLY A 1 284 ? -3.457 22.062 -21.375 1 98.19 284 GLY A CA 1
ATOM 2195 C C . GLY A 1 284 ? -4.859 22.062 -21.938 1 98.19 284 GLY A C 1
ATOM 2196 O O . GLY A 1 284 ? -5.648 22.969 -21.672 1 98.19 284 GLY A O 1
ATOM 2197 N N . ARG A 1 285 ? -5.172 21.062 -22.719 1 97.94 285 ARG A N 1
ATOM 2198 C CA . ARG A 1 285 ? -6.504 20.938 -23.297 1 97.94 285 ARG A CA 1
ATOM 2199 C C . ARG A 1 285 ? -7.562 20.766 -22.219 1 97.94 285 ARG A C 1
ATOM 2201 O O . ARG A 1 285 ? -8.625 21.391 -22.266 1 97.94 285 ARG A O 1
ATOM 2208 N N . ILE A 1 286 ? -7.305 19.922 -21.266 1 98.12 286 ILE A N 1
ATOM 2209 C CA . ILE A 1 286 ? -8.234 19.672 -20.172 1 98.12 286 ILE A CA 1
ATOM 2210 C C . ILE A 1 286 ? -8.453 20.969 -19.375 1 98.12 286 ILE A C 1
ATOM 2212 O O . ILE A 1 286 ? -9.594 21.344 -19.109 1 98.12 286 ILE A O 1
ATOM 2216 N N . ILE A 1 287 ? -7.367 21.641 -19.047 1 98.75 287 ILE A N 1
ATOM 2217 C CA . ILE A 1 287 ? -7.426 22.859 -18.25 1 98.75 287 ILE A CA 1
ATOM 2218 C C . ILE A 1 287 ? -8.266 23.906 -18.969 1 98.75 287 ILE A C 1
ATOM 2220 O O . ILE A 1 287 ? -9.125 24.547 -18.359 1 98.75 287 ILE A O 1
ATOM 2224 N N . SER A 1 288 ? -8.078 24.031 -20.266 1 98.38 288 SER A N 1
ATOM 2225 C CA . SER A 1 288 ? -8.828 25 -21.062 1 98.38 288 SER A CA 1
ATOM 2226 C C . SER A 1 288 ? -10.312 24.688 -21.062 1 98.38 288 SER A C 1
ATOM 2228 O O . SER A 1 288 ? -11.148 25.594 -21.031 1 98.38 288 SER A O 1
ATOM 2230 N N . ARG A 1 289 ? -10.641 23.453 -21.109 1 98.19 289 ARG A N 1
ATOM 2231 C CA . ARG A 1 289 ? -12.039 23.031 -21.141 1 98.19 289 ARG A CA 1
ATOM 2232 C C . ARG A 1 289 ? -12.75 23.406 -19.844 1 98.19 289 ARG A C 1
ATOM 2234 O O . ARG A 1 289 ? -13.961 23.641 -19.844 1 98.19 289 ARG A O 1
ATOM 2241 N N . TYR A 1 290 ? -12.016 23.531 -18.781 1 98.31 290 TYR A N 1
ATOM 2242 C CA . TYR A 1 290 ? -12.609 23.891 -17.5 1 98.31 290 TYR A CA 1
ATOM 2243 C C . TYR A 1 290 ? -12.43 25.391 -17.219 1 98.31 290 TYR A C 1
ATOM 2245 O O . TYR A 1 290 ? -12.633 25.844 -16.094 1 98.31 290 TYR A O 1
ATOM 2253 N N . GLY A 1 291 ? -11.938 26.094 -18.203 1 98.06 291 GLY A N 1
ATOM 2254 C CA . GLY A 1 291 ? -11.875 27.547 -18.125 1 98.06 291 GLY A CA 1
ATOM 2255 C C . GLY A 1 291 ? -10.586 28.062 -17.516 1 98.06 291 GLY A C 1
ATOM 2256 O O . GLY A 1 291 ? -10.484 29.234 -17.172 1 98.06 291 GLY A O 1
ATOM 2257 N N . GLY A 1 292 ? -9.594 27.219 -17.344 1 98.44 292 GLY A N 1
ATOM 2258 C CA . GLY A 1 292 ? -8.312 27.641 -16.812 1 98.44 292 GLY A CA 1
ATOM 2259 C C . GLY A 1 292 ? -7.516 28.5 -17.781 1 98.44 292 GLY A C 1
ATOM 2260 O O . GLY A 1 292 ? -7.52 28.25 -18.984 1 98.44 292 GLY A O 1
ATOM 2261 N N . ARG A 1 293 ? -6.871 29.516 -17.203 1 98.12 293 ARG A N 1
ATOM 2262 C CA . ARG A 1 293 ? -6.004 30.391 -17.984 1 98.12 293 ARG A CA 1
ATOM 2263 C C . ARG A 1 293 ? -4.586 30.406 -17.422 1 98.12 293 ARG A C 1
ATOM 2265 O O . ARG A 1 293 ? -4.398 30.422 -16.203 1 98.12 293 ARG A O 1
ATOM 2272 N N . GLU A 1 294 ? -3.705 30.359 -18.312 1 97.94 294 GLU A N 1
ATOM 2273 C CA . GLU A 1 294 ? -2.307 30.359 -17.891 1 97.94 294 GLU A CA 1
ATOM 2274 C C . GLU A 1 294 ? -1.988 31.594 -17.062 1 97.94 294 GLU A C 1
ATOM 2276 O O . GLU A 1 294 ? -2.389 32.719 -17.406 1 97.94 294 GLU A O 1
ATOM 2281 N N . ALA A 1 295 ? -1.34 31.359 -15.93 1 97.69 295 ALA A N 1
ATOM 2282 C CA . ALA A 1 295 ? -0.978 32.438 -15.008 1 97.69 295 ALA A CA 1
ATOM 2283 C C . ALA A 1 295 ? 0.538 32.594 -14.922 1 97.69 295 ALA A C 1
ATOM 2285 O O . ALA A 1 295 ? 1.036 33.625 -14.461 1 97.69 295 ALA A O 1
ATOM 2286 N N . GLY A 1 296 ? 1.249 31.547 -15.336 1 96.75 296 GLY A N 1
ATOM 2287 C CA . GLY A 1 296 ? 2.691 31.688 -15.469 1 96.75 296 GLY A CA 1
ATOM 2288 C C . GLY A 1 296 ? 3.463 30.891 -14.43 1 96.75 296 GLY A C 1
ATOM 2289 O O . GLY A 1 296 ? 2.881 30.391 -13.469 1 96.75 296 GLY A O 1
ATOM 2290 N N . GLU A 1 297 ? 4.738 30.828 -14.57 1 97.75 297 GLU A N 1
ATOM 2291 C CA . GLU A 1 297 ? 5.637 29.984 -13.766 1 97.75 297 GLU A CA 1
ATOM 2292 C C . GLU A 1 297 ? 6.023 30.688 -12.469 1 97.75 297 GLU A C 1
ATOM 2294 O O . GLU A 1 297 ? 6.492 30.047 -11.523 1 97.75 297 GLU A O 1
ATOM 2299 N N . ASP A 1 298 ? 5.844 31.953 -12.367 1 97.25 298 ASP A N 1
ATOM 2300 C CA . ASP A 1 298 ? 6.281 32.719 -11.211 1 97.25 298 ASP A CA 1
ATOM 2301 C C . ASP A 1 298 ? 5.637 32.219 -9.93 1 97.25 298 ASP A C 1
ATOM 2303 O O . ASP A 1 298 ? 6.277 32.188 -8.875 1 97.25 298 ASP A O 1
ATOM 2307 N N . TYR A 1 299 ? 4.371 31.922 -10.008 1 97.38 299 TYR A N 1
ATOM 2308 C CA . TYR A 1 299 ? 3.674 31.391 -8.844 1 97.38 299 TYR A CA 1
ATOM 2309 C C . TYR A 1 299 ? 4.312 30.094 -8.359 1 97.38 299 TYR A C 1
ATOM 2311 O O . TYR A 1 299 ? 4.387 29.844 -7.152 1 97.38 299 TYR A O 1
ATOM 2319 N N . VAL A 1 300 ? 4.723 29.234 -9.297 1 98 300 VAL A N 1
ATOM 2320 C CA . VAL A 1 300 ? 5.363 27.969 -8.953 1 98 300 VAL A CA 1
ATOM 2321 C C . VAL A 1 300 ? 6.707 28.234 -8.273 1 98 300 VAL A C 1
ATOM 2323 O O . VAL A 1 300 ? 7.039 27.609 -7.27 1 98 300 VAL A O 1
ATOM 2326 N N . GLU A 1 301 ? 7.465 29.141 -8.82 1 97.19 301 GLU A N 1
ATOM 2327 C CA . GLU A 1 301 ? 8.773 29.469 -8.266 1 97.19 301 GLU A CA 1
ATOM 2328 C C . GLU A 1 301 ? 8.641 30.031 -6.848 1 97.19 301 GLU A C 1
ATOM 2330 O O . GLU A 1 301 ? 9.422 29.672 -5.961 1 97.19 301 GLU A O 1
ATOM 2335 N N . LYS A 1 302 ? 7.711 30.906 -6.68 1 95.31 302 LYS A N 1
ATOM 2336 C CA . LYS A 1 302 ? 7.449 31.453 -5.352 1 95.31 302 LYS A CA 1
ATOM 2337 C C . LYS A 1 302 ? 7.074 30.344 -4.367 1 95.31 302 LYS A C 1
ATOM 2339 O O . LYS A 1 302 ? 7.527 30.344 -3.221 1 95.31 302 LYS A O 1
ATOM 2344 N N . TRP A 1 303 ? 6.227 29.484 -4.797 1 96 303 TRP A N 1
ATOM 2345 C CA . TRP A 1 303 ? 5.832 28.359 -3.957 1 96 303 TRP A CA 1
ATOM 2346 C C . TRP A 1 303 ? 7.039 27.5 -3.594 1 96 303 TRP A C 1
ATOM 2348 O O . TRP A 1 303 ? 7.234 27.156 -2.428 1 96 303 TRP A O 1
ATOM 2358 N N . LEU A 1 304 ? 7.871 27.125 -4.551 1 96.19 304 LEU A N 1
ATOM 2359 C CA . LEU A 1 304 ? 9.047 26.297 -4.332 1 96.19 304 LEU A CA 1
ATOM 2360 C C . LEU A 1 304 ? 9.992 26.953 -3.33 1 96.19 304 LEU A C 1
ATOM 2362 O O . LEU A 1 304 ? 10.609 26.25 -2.514 1 96.19 304 LEU A O 1
ATOM 2366 N N . GLU A 1 305 ? 10.062 28.172 -3.316 1 93.06 305 GLU A N 1
ATOM 2367 C CA . GLU A 1 305 ? 10.977 28.922 -2.451 1 93.06 305 GLU A CA 1
ATOM 2368 C C . GLU A 1 305 ? 10.484 28.938 -1.009 1 93.06 305 GLU A C 1
ATOM 2370 O O . GLU A 1 305 ? 11.281 28.891 -0.071 1 93.06 305 GLU A O 1
ATOM 2375 N N . LYS A 1 306 ? 9.18 28.906 -0.801 1 91.06 306 LYS A N 1
ATOM 2376 C CA . LYS A 1 306 ? 8.641 29.203 0.523 1 91.06 306 LYS A CA 1
ATOM 2377 C C . LYS A 1 306 ? 7.926 28 1.109 1 91.06 306 LYS A C 1
ATOM 2379 O O . LYS A 1 306 ? 7.461 28.031 2.248 1 91.06 306 LYS A O 1
ATOM 2384 N N . ARG A 1 307 ? 7.891 27 0.411 1 89.31 307 ARG A N 1
ATOM 2385 C CA . ARG A 1 307 ? 7 25.891 0.717 1 89.31 307 ARG A CA 1
ATOM 2386 C C . ARG A 1 307 ? 7.359 25.25 2.055 1 89.31 307 ARG A C 1
ATOM 2388 O O . ARG A 1 307 ? 6.543 24.547 2.654 1 89.31 307 ARG A O 1
ATOM 2395 N N . PHE A 1 308 ? 8.547 25.484 2.645 1 87.44 308 PHE A N 1
ATOM 2396 C CA . PHE A 1 308 ? 8.93 24.875 3.908 1 87.44 308 PHE A CA 1
ATOM 2397 C C . PHE A 1 308 ? 8.945 25.906 5.031 1 87.44 308 PHE A C 1
ATOM 2399 O O . PHE A 1 308 ? 9.258 25.578 6.18 1 87.44 308 PHE A O 1
ATOM 2406 N N . ASP A 1 309 ? 8.602 27.141 4.812 1 82.88 309 ASP A N 1
ATOM 2407 C CA . ASP A 1 309 ? 8.734 28.219 5.781 1 82.88 309 ASP A CA 1
ATOM 2408 C C . ASP A 1 309 ? 7.367 28.656 6.309 1 82.88 309 ASP A C 1
ATOM 2410 O O . ASP A 1 309 ? 7.254 29.672 6.996 1 82.88 309 ASP A O 1
ATOM 2414 N N . VAL A 1 310 ? 6.406 27.906 6.09 1 73.19 310 VAL A N 1
ATOM 2415 C CA . VAL A 1 310 ? 5.031 28.344 6.312 1 73.19 310 VAL A CA 1
ATOM 2416 C C . VAL A 1 310 ? 4.801 28.578 7.805 1 73.19 310 VAL A C 1
ATOM 2418 O O . VAL A 1 310 ? 4.312 29.641 8.195 1 73.19 310 VAL A O 1
ATOM 2421 N N . ILE A 1 311 ? 5.211 27.766 8.594 1 70.75 311 ILE A N 1
ATOM 2422 C CA . ILE A 1 311 ? 4.965 27.859 10.023 1 70.75 311 ILE A CA 1
ATOM 2423 C C . ILE A 1 311 ? 5.73 29.062 10.602 1 70.75 311 ILE A C 1
ATOM 2425 O O . ILE A 1 311 ? 5.172 29.859 11.352 1 70.75 311 ILE A O 1
ATOM 2429 N N . SER A 1 312 ? 6.887 29.172 10.195 1 75.56 312 SER A N 1
ATOM 2430 C CA . SER A 1 312 ? 7.715 30.266 10.703 1 75.56 312 SER A CA 1
ATOM 2431 C C . SER A 1 312 ? 7.168 31.625 10.273 1 75.56 312 SER A C 1
ATOM 2433 O O . SER A 1 312 ? 7.129 32.562 11.062 1 75.56 312 SER A O 1
ATOM 2435 N N . GLU A 1 313 ? 6.691 31.594 9.109 1 76.56 313 GLU A N 1
ATOM 2436 C CA . GLU A 1 313 ? 6.141 32.844 8.586 1 76.56 313 GLU A CA 1
ATOM 2437 C C . GLU A 1 313 ? 4.844 33.219 9.305 1 76.56 313 GLU A C 1
ATOM 2439 O O . GLU A 1 313 ? 4.645 34.375 9.688 1 76.56 313 GLU A O 1
ATOM 2444 N N . LEU A 1 314 ? 4.086 32.219 9.508 1 77.06 314 LEU A N 1
ATOM 2445 C CA . LEU A 1 314 ? 2.807 32.469 10.172 1 77.06 314 LEU A CA 1
ATOM 2446 C C . LEU A 1 314 ? 3.016 32.906 11.617 1 77.06 314 LEU A C 1
ATOM 2448 O O . LEU A 1 314 ? 2.359 33.812 12.102 1 77.06 314 LEU A O 1
ATOM 2452 N N . LYS A 1 315 ? 3.902 32.312 12.242 1 79.44 315 LYS A N 1
ATOM 2453 C CA . LYS A 1 315 ? 4.199 32.656 13.625 1 79.44 315 LYS A CA 1
ATOM 2454 C C . LYS A 1 315 ? 4.668 34.094 13.742 1 79.44 315 LYS A C 1
ATOM 2456 O O . LYS A 1 315 ? 4.172 34.844 14.578 1 79.44 315 LYS A O 1
ATOM 2461 N N . LYS A 1 316 ? 5.508 34.469 12.898 1 82.44 316 LYS A N 1
ATOM 2462 C CA . LYS A 1 316 ? 6.074 35.812 12.922 1 82.44 316 LYS A CA 1
ATOM 2463 C C . LYS A 1 316 ? 5.008 36.875 12.641 1 82.44 316 LYS A C 1
ATOM 2465 O O . LYS A 1 316 ? 5.055 37.969 13.195 1 82.44 316 LYS A O 1
ATOM 2470 N N . LEU A 1 317 ? 4.086 36.375 11.93 1 80.94 317 LEU A N 1
ATOM 2471 C CA . LEU A 1 317 ? 3.088 37.312 11.469 1 80.94 317 LEU A CA 1
ATOM 2472 C C . LEU A 1 317 ? 1.971 37.469 12.492 1 80.94 317 LEU A C 1
ATOM 2474 O O . LEU A 1 317 ? 1.493 38.594 12.727 1 80.94 317 LEU A O 1
ATOM 2478 N N . VAL A 1 318 ? 1.64 36.406 13.148 1 84.12 318 VAL A N 1
ATOM 2479 C CA . VAL A 1 318 ? 0.359 36.5 13.836 1 84.12 318 VAL A CA 1
ATOM 2480 C C . VAL A 1 318 ? 0.59 36.594 15.344 1 84.12 318 VAL A C 1
ATOM 2482 O O . VAL A 1 318 ? -0.217 37.156 16.078 1 84.12 318 VAL A O 1
ATOM 2485 N N . VAL A 1 319 ? 1.631 36.125 15.836 1 85.62 319 VAL A N 1
ATOM 2486 C CA . VAL A 1 319 ? 1.857 36 17.281 1 85.62 319 VAL A CA 1
ATOM 2487 C C . VAL A 1 319 ? 1.944 37.406 17.906 1 85.62 319 VAL A C 1
ATOM 2489 O O . VAL A 1 319 ? 1.318 37.656 18.938 1 85.62 319 VAL A O 1
ATOM 2492 N N . PRO A 1 320 ? 2.604 38.312 17.234 1 87.44 320 PRO A N 1
ATOM 2493 C CA . PRO A 1 320 ? 2.684 39.656 17.812 1 87.44 320 PRO A CA 1
ATOM 2494 C C . PRO A 1 320 ? 1.324 40.344 17.891 1 87.44 320 PRO A C 1
ATOM 2496 O O . PRO A 1 320 ? 1.163 41.312 18.641 1 87.44 320 PRO A O 1
ATOM 2499 N N . MET A 1 321 ? 0.423 39.875 17.203 1 92.06 321 MET A N 1
ATOM 2500 C CA . MET A 1 321 ? -0.9 40.469 17.156 1 92.06 321 MET A CA 1
ATOM 2501 C C . MET A 1 321 ? -1.851 39.812 18.141 1 92.06 321 MET A C 1
ATOM 2503 O O . MET A 1 321 ? -3.057 40.062 18.109 1 92.06 321 MET A O 1
ATOM 2507 N N . GLY A 1 322 ? -1.326 38.938 18.953 1 92.31 322 GLY A N 1
ATOM 2508 C CA . GLY A 1 322 ? -2.174 38.219 19.891 1 92.31 322 GLY A CA 1
ATOM 2509 C C . GLY A 1 322 ? -2.994 37.125 19.25 1 92.31 322 GLY A C 1
ATOM 2510 O O . GLY A 1 322 ? -3.988 36.656 19.812 1 92.31 322 GLY A O 1
ATOM 2511 N N . LEU A 1 323 ? -2.607 36.781 18.094 1 95.88 323 LEU A N 1
ATOM 2512 C CA . LEU A 1 323 ? -3.287 35.719 17.344 1 95.88 323 LEU A CA 1
ATOM 2513 C C . LEU A 1 323 ? -2.439 34.469 17.297 1 95.88 323 LEU A C 1
ATOM 2515 O O . LEU A 1 323 ? -1.29 34.469 17.734 1 95.88 323 LEU A O 1
ATOM 2519 N N . TRP A 1 324 ? -3.094 33.375 16.891 1 96.25 324 TRP A N 1
ATOM 2520 C CA . TRP A 1 324 ? -2.443 32.062 16.734 1 96.25 324 TRP A CA 1
ATOM 2521 C C . TRP A 1 324 ? -2.898 31.375 15.453 1 96.25 324 TRP A C 1
ATOM 2523 O O . TRP A 1 324 ? -3.676 31.953 14.68 1 96.25 324 TRP A O 1
ATOM 2533 N N . PHE A 1 325 ? -2.268 30.281 15.133 1 94.94 325 PHE A N 1
ATOM 2534 C CA . PHE A 1 325 ? -2.568 29.594 13.875 1 94.94 325 PHE A CA 1
ATOM 2535 C C . PHE A 1 325 ? -2.779 28.109 14.094 1 94.94 325 PHE A C 1
ATOM 2537 O O . PHE A 1 325 ? -2.352 27.562 15.117 1 94.94 325 PHE A O 1
ATOM 2544 N N . GLU A 1 326 ? -3.477 27.5 13.203 1 96 326 GLU A N 1
ATOM 2545 C CA . GLU A 1 326 ? -3.695 26.062 13.164 1 96 326 GLU A CA 1
ATOM 2546 C C . GLU A 1 326 ? -3.832 25.562 11.727 1 96 326 GLU A C 1
ATOM 2548 O O . GLU A 1 326 ? -4.242 26.312 10.836 1 96 326 GLU A O 1
ATOM 2553 N N . THR A 1 327 ? -3.348 24.422 11.453 1 96.31 327 THR A N 1
ATOM 2554 C CA . THR A 1 327 ? -3.57 23.75 10.172 1 96.31 327 THR A CA 1
ATOM 2555 C C . THR A 1 327 ? -4.344 22.453 10.367 1 96.31 327 THR A C 1
ATOM 2557 O O . THR A 1 327 ? -4.109 21.719 11.328 1 96.31 327 THR A O 1
ATOM 2560 N N . ILE A 1 328 ? -5.336 22.219 9.562 1 98.31 328 ILE A N 1
ATOM 2561 C CA . ILE A 1 328 ? -6.176 21.031 9.617 1 98.31 328 ILE A CA 1
ATOM 2562 C C . ILE A 1 328 ? -6.273 20.406 8.227 1 98.31 328 ILE A C 1
ATOM 2564 O O . ILE A 1 328 ? -6.633 21.078 7.258 1 98.31 328 ILE A O 1
ATOM 2568 N N . GLU A 1 329 ? -5.848 19.172 8.117 1 98.56 329 GLU A N 1
ATOM 2569 C CA . GLU A 1 329 ? -5.949 18.453 6.844 1 98.56 329 GLU A CA 1
ATOM 2570 C C . GLU A 1 329 ? -6.996 17.344 6.918 1 98.56 329 GLU A C 1
ATOM 2572 O O . GLU A 1 329 ? -7.23 16.781 7.984 1 98.56 329 GLU A O 1
ATOM 2577 N N . THR A 1 330 ? -7.641 17.078 5.852 1 98.81 330 THR A N 1
ATOM 2578 C CA . THR A 1 330 ? -8.586 15.977 5.645 1 98.81 330 THR A CA 1
ATOM 2579 C C . THR A 1 330 ? -8.477 15.438 4.223 1 98.81 330 THR A C 1
ATOM 2581 O O . THR A 1 330 ? -7.633 15.883 3.443 1 98.81 330 THR A O 1
ATOM 2584 N N . ALA A 1 331 ? -9.148 14.391 3.941 1 98.88 331 ALA A N 1
ATOM 2585 C CA . ALA A 1 331 ? -9.289 13.852 2.59 1 98.88 331 ALA A CA 1
ATOM 2586 C C . ALA A 1 331 ? -10.68 13.273 2.373 1 98.88 331 ALA A C 1
ATOM 2588 O O . ALA A 1 331 ? -11.312 12.781 3.314 1 98.88 331 ALA A O 1
ATOM 2589 N N . ALA A 1 332 ? -11.102 13.359 1.221 1 98.81 332 ALA A N 1
ATOM 2590 C CA . ALA A 1 332 ? -12.43 12.883 0.866 1 98.81 332 ALA A CA 1
ATOM 2591 C C . ALA A 1 332 ? -12.508 12.5 -0.61 1 98.81 332 ALA A C 1
ATOM 2593 O O . ALA A 1 332 ? -11.562 12.75 -1.367 1 98.81 332 ALA A O 1
ATOM 2594 N N . THR A 1 333 ? -13.602 11.828 -0.99 1 98.75 333 THR A N 1
ATOM 2595 C CA . THR A 1 333 ? -13.867 11.508 -2.387 1 98.75 333 THR A CA 1
ATOM 2596 C C . THR A 1 333 ? -14.156 12.781 -3.188 1 98.75 333 THR A C 1
ATOM 2598 O O . THR A 1 333 ? -14.5 13.812 -2.615 1 98.75 333 THR A O 1
ATOM 2601 N N . TRP A 1 334 ? -14 12.648 -4.473 1 98.69 334 TRP A N 1
ATOM 2602 C CA . TRP A 1 334 ? -14.234 13.781 -5.363 1 98.69 334 TRP A CA 1
ATOM 2603 C C . TRP A 1 334 ? -15.609 14.398 -5.109 1 98.69 334 TRP A C 1
ATOM 2605 O O . TRP A 1 334 ? -15.742 15.625 -5.035 1 98.69 334 TRP A O 1
ATOM 2615 N N . SER A 1 335 ? -16.609 13.602 -4.875 1 98.38 335 SER A N 1
ATOM 2616 C CA . SER A 1 335 ? -18 14.047 -4.734 1 98.38 335 SER A CA 1
ATOM 2617 C C . SER A 1 335 ? -18.203 14.797 -3.422 1 98.38 335 SER A C 1
ATOM 2619 O O . SER A 1 335 ? -19.172 15.539 -3.271 1 98.38 335 SER A O 1
ATOM 2621 N N . ASN A 1 336 ? -17.297 14.633 -2.467 1 98.62 336 ASN A N 1
ATOM 2622 C CA . ASN A 1 336 ? -17.5 15.219 -1.143 1 98.62 336 ASN A CA 1
ATOM 2623 C C . ASN A 1 336 ? -16.625 16.453 -0.942 1 98.62 336 ASN A C 1
ATOM 2625 O O . ASN A 1 336 ? -16.859 17.234 -0.007 1 98.62 336 ASN A O 1
ATOM 2629 N N . LEU A 1 337 ? -15.68 16.75 -1.812 1 98.81 337 LEU A N 1
ATOM 2630 C CA . LEU A 1 337 ? -14.641 17.75 -1.582 1 98.81 337 LEU A CA 1
ATOM 2631 C C . LEU A 1 337 ? -15.234 19.141 -1.511 1 98.81 337 LEU A C 1
ATOM 2633 O O . LEU A 1 337 ? -14.93 19.906 -0.594 1 98.81 337 LEU A O 1
ATOM 2637 N N . ILE A 1 338 ? -16.109 19.469 -2.482 1 98.5 338 ILE A N 1
ATOM 2638 C CA . ILE A 1 338 ? -16.641 20.828 -2.561 1 98.5 338 ILE A CA 1
ATOM 2639 C C . ILE A 1 338 ? -17.531 21.109 -1.351 1 98.5 338 ILE A C 1
ATOM 2641 O O . ILE A 1 338 ? -17.469 22.188 -0.77 1 98.5 338 ILE A O 1
ATOM 2645 N N . LYS A 1 339 ? -18.297 20.125 -0.976 1 98.5 339 LYS A N 1
ATOM 2646 C CA . LYS A 1 339 ? -19.156 20.266 0.192 1 98.5 339 LYS A CA 1
ATOM 2647 C C . LYS A 1 339 ? -18.328 20.5 1.458 1 98.5 339 LYS A C 1
ATOM 2649 O O . LYS A 1 339 ? -18.641 21.375 2.256 1 98.5 339 LYS A O 1
ATOM 2654 N N . ILE A 1 340 ? -17.328 19.75 1.694 1 98.88 340 ILE A N 1
ATOM 2655 C CA . ILE A 1 340 ? -16.469 19.906 2.863 1 98.88 340 ILE A CA 1
ATOM 2656 C C . ILE A 1 340 ? -15.789 21.266 2.836 1 98.88 340 ILE A C 1
ATOM 2658 O O . ILE A 1 340 ? -15.75 21.969 3.852 1 98.88 340 ILE A O 1
ATOM 2662 N N . HIS A 1 341 ? -15.281 21.656 1.653 1 98.88 341 HIS A N 1
ATOM 2663 C CA . HIS A 1 341 ? -14.641 22.953 1.507 1 98.88 341 HIS A CA 1
ATOM 2664 C C . HIS A 1 341 ? -15.57 24.094 1.937 1 98.88 341 HIS A C 1
ATOM 2666 O O . HIS A 1 341 ? -15.195 24.922 2.768 1 98.88 341 HIS A O 1
ATOM 2672 N N . SER A 1 342 ? -16.797 24.062 1.417 1 98.62 342 SER A N 1
ATOM 2673 C CA . SER A 1 342 ? -17.766 25.125 1.678 1 98.62 342 SER A CA 1
ATOM 2674 C C . SER A 1 342 ? -18.156 25.156 3.15 1 98.62 342 SER A C 1
ATOM 2676 O O . SER A 1 342 ? -18.141 26.219 3.775 1 98.62 342 SER A O 1
ATOM 2678 N N . LYS A 1 343 ? -18.484 24.047 3.725 1 98.81 343 LYS A N 1
ATOM 2679 C CA . LYS A 1 343 ? -18.922 23.969 5.117 1 98.81 343 LYS A CA 1
ATOM 2680 C C . LYS A 1 343 ? -17.781 24.312 6.07 1 98.81 343 LYS A C 1
ATOM 2682 O O . LYS A 1 343 ? -18 24.969 7.094 1 98.81 343 LYS A O 1
ATOM 2687 N N . PHE A 1 344 ? -16.594 23.844 5.766 1 98.88 344 PHE A N 1
ATOM 2688 C CA . PHE A 1 344 ? -15.438 24.125 6.613 1 98.88 344 PHE A CA 1
ATOM 2689 C C . PHE A 1 344 ? -15.141 25.625 6.645 1 98.88 344 PHE A C 1
ATOM 2691 O O . PHE A 1 344 ? -14.781 26.172 7.688 1 98.88 344 PHE A O 1
ATOM 2698 N N . LYS A 1 345 ? -15.289 26.312 5.547 1 98.44 345 LYS A N 1
ATOM 2699 C CA . LYS A 1 345 ? -15.023 27.734 5.441 1 98.44 345 LYS A CA 1
ATOM 2700 C C . LYS A 1 345 ? -15.953 28.547 6.348 1 98.44 345 LYS A C 1
ATOM 2702 O O . LYS A 1 345 ? -15.625 29.656 6.75 1 98.44 345 LYS A O 1
ATOM 2707 N N . GLU A 1 346 ? -17.094 27.969 6.707 1 98.5 346 GLU A N 1
ATOM 2708 C CA . GLU A 1 346 ? -18.047 28.641 7.578 1 98.5 346 GLU A CA 1
ATOM 2709 C C . GLU A 1 346 ? -17.5 28.781 8.992 1 98.5 346 GLU A C 1
ATOM 2711 O O . GLU A 1 346 ? -18.016 29.594 9.781 1 98.5 346 GLU A O 1
ATOM 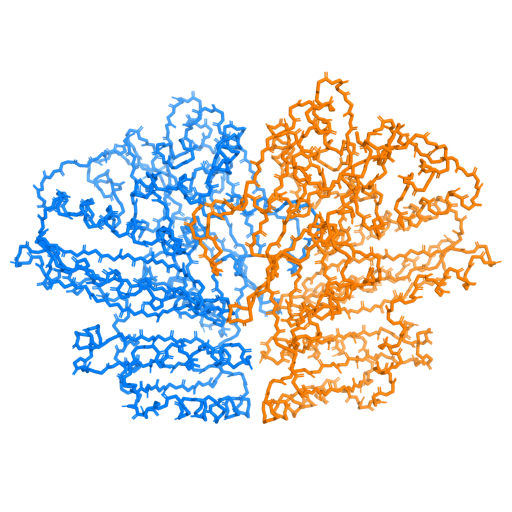2716 N N . ILE A 1 347 ? -16.5 28.062 9.32 1 98.62 347 ILE A N 1
ATOM 2717 C CA . ILE A 1 347 ? -15.867 28.172 10.625 1 98.62 347 ILE A CA 1
ATOM 2718 C C . ILE A 1 347 ? -15.359 29.594 10.836 1 98.62 347 ILE A C 1
ATOM 2720 O O . ILE A 1 347 ? -15.195 30.031 11.977 1 98.62 347 ILE A O 1
ATOM 2724 N N . LYS A 1 348 ? -15.102 30.344 9.766 1 98.12 348 LYS A N 1
ATOM 2725 C CA . LYS A 1 348 ? -14.672 31.734 9.836 1 98.12 348 LYS A CA 1
ATOM 2726 C C . LYS A 1 348 ? -15.68 32.594 10.602 1 98.12 348 LYS A C 1
ATOM 2728 O O . LYS A 1 348 ? -15.328 33.625 11.164 1 98.12 348 LYS A O 1
ATOM 2733 N N . LYS A 1 349 ? -16.938 32.156 10.688 1 98.25 349 LYS A N 1
ATOM 2734 C CA . LYS A 1 349 ? -18 32.906 11.344 1 98.25 349 LYS A CA 1
ATOM 2735 C C . LYS A 1 349 ? -17.922 32.75 12.859 1 98.25 349 LYS A C 1
ATOM 2737 O O . LYS A 1 349 ? -18.562 33.5 13.602 1 98.25 349 LYS A O 1
ATOM 2742 N N . MET A 1 350 ? -17.156 31.844 13.312 1 98.19 350 MET A N 1
ATOM 2743 C CA . MET A 1 350 ? -17.047 31.609 14.742 1 98.19 350 MET A CA 1
ATOM 2744 C C . MET A 1 350 ? -16.312 32.781 15.422 1 98.19 350 MET A C 1
ATOM 2746 O O . MET A 1 350 ? -15.375 33.344 14.859 1 98.19 350 MET A O 1
ATOM 2750 N N . ARG A 1 351 ? -16.719 33.031 16.672 1 97.69 351 ARG A N 1
ATOM 2751 C CA . ARG A 1 351 ? -16.047 34.062 17.453 1 97.69 351 ARG A CA 1
ATOM 2752 C C . ARG A 1 351 ? -14.586 33.719 17.672 1 97.69 351 ARG A C 1
ATOM 2754 O O . ARG A 1 351 ? -14.258 32.594 18.047 1 97.69 351 ARG A O 1
ATOM 2761 N N . GLY A 1 352 ? -13.734 34.688 17.375 1 97.44 352 GLY A N 1
ATOM 2762 C CA . GLY A 1 352 ? -12.312 34.531 17.609 1 97.44 352 GLY A CA 1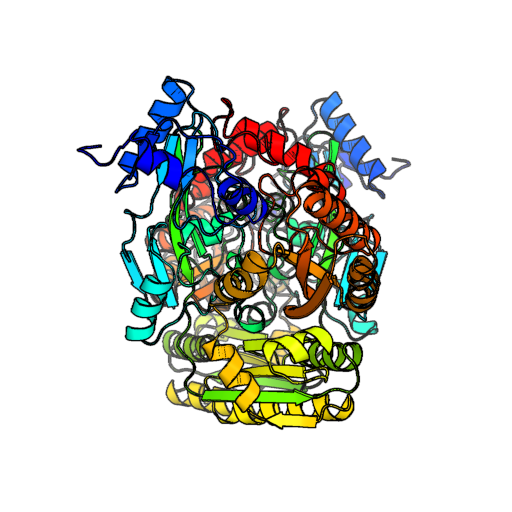
ATOM 2763 C C . GLY A 1 352 ? -11.547 34 16.406 1 97.44 352 GLY A C 1
ATOM 2764 O O . GLY A 1 352 ? -10.32 33.906 16.438 1 97.44 352 GLY A O 1
ATOM 2765 N N . VAL A 1 353 ? -12.281 33.656 15.375 1 98.31 353 VAL A N 1
ATOM 2766 C CA . VAL A 1 353 ? -11.633 33.156 14.156 1 98.31 353 VAL A CA 1
ATOM 2767 C C . VAL A 1 353 ? -11.539 34.312 13.141 1 98.31 353 VAL A C 1
ATOM 2769 O O . VAL A 1 353 ? -12.539 34.969 12.859 1 98.31 353 VAL A O 1
ATOM 2772 N N . TYR A 1 354 ? -10.383 34.5 12.508 1 96.5 354 TYR A N 1
ATOM 2773 C CA . TYR A 1 354 ? -10.164 35.688 11.672 1 96.5 354 TYR A CA 1
ATOM 2774 C C . TYR A 1 354 ? -9.961 35.281 10.219 1 96.5 354 TYR A C 1
ATOM 2776 O O . TYR A 1 354 ? -10.242 36.094 9.312 1 96.5 354 TYR A O 1
ATOM 2784 N N . ALA A 1 355 ? -9.445 34.125 10 1 95.88 355 ALA A N 1
ATOM 2785 C CA . ALA A 1 355 ? -9.227 33.688 8.625 1 95.88 355 ALA A CA 1
ATOM 2786 C C . ALA A 1 355 ? -9.289 32.156 8.523 1 95.88 355 ALA A C 1
ATOM 2788 O O . ALA A 1 355 ? -8.883 31.453 9.453 1 95.88 355 ALA A O 1
ATOM 2789 N N . VAL A 1 356 ? -9.812 31.656 7.477 1 98 356 VAL A N 1
ATOM 2790 C CA . VAL A 1 356 ? -9.789 30.25 7.082 1 98 356 VAL A CA 1
ATOM 2791 C C . VAL A 1 356 ? -9.352 30.141 5.625 1 98 356 VAL A C 1
ATOM 2793 O O . VAL A 1 356 ? -10.148 30.359 4.711 1 98 356 VAL A O 1
ATOM 2796 N N . LEU A 1 357 ? -8.109 29.781 5.414 1 97.19 357 LEU A N 1
ATOM 2797 C CA . LEU A 1 357 ? -7.535 29.562 4.09 1 97.19 357 LEU A CA 1
ATOM 2798 C C . LEU A 1 357 ? -7.605 28.078 3.711 1 97.19 357 LEU A C 1
ATOM 2800 O O . LEU A 1 357 ? -7.633 27.203 4.586 1 97.19 357 LEU A O 1
ATOM 2804 N N . ALA A 1 358 ? -7.668 27.797 2.4 1 98.31 358 ALA A N 1
ATOM 2805 C CA . ALA A 1 358 ? -7.777 26.406 2.002 1 98.31 358 ALA A CA 1
ATOM 2806 C C . ALA A 1 358 ? -7.051 26.141 0.686 1 98.31 358 ALA A C 1
ATOM 2808 O O . ALA A 1 358 ? -6.996 27.016 -0.181 1 98.31 358 ALA A O 1
ATOM 2809 N N . HIS A 1 359 ? -6.516 25.031 0.535 1 98.44 359 HIS A N 1
ATOM 2810 C CA . HIS A 1 359 ? -6.043 24.516 -0.743 1 98.44 359 HIS A CA 1
ATOM 2811 C C . HIS A 1 359 ? -6.207 23 -0.814 1 98.44 359 HIS A C 1
ATOM 2813 O O . HIS A 1 359 ? -6.367 22.344 0.214 1 98.44 359 HIS A O 1
ATOM 2819 N N . ALA A 1 360 ? -6.301 22.5 -2.002 1 98.81 360 ALA A N 1
ATOM 2820 C CA . ALA A 1 360 ? -6.27 21.062 -2.26 1 98.81 360 ALA A CA 1
ATOM 2821 C C . ALA A 1 360 ? -4.895 20.625 -2.754 1 98.81 360 ALA A C 1
ATOM 2823 O O . ALA A 1 360 ? -4.258 21.328 -3.539 1 98.81 360 ALA A O 1
ATOM 2824 N N . SER A 1 361 ? -4.48 19.578 -2.215 1 98.19 361 SER A N 1
ATOM 2825 C CA . SER A 1 361 ? -3.219 18.953 -2.6 1 98.19 361 SER A CA 1
ATOM 2826 C C . SER A 1 361 ? -3.295 17.438 -2.484 1 98.19 361 SER A C 1
ATOM 2828 O O . SER A 1 361 ? -4.328 16.891 -2.092 1 98.19 361 SER A O 1
ATOM 2830 N N . HIS A 1 362 ? -2.244 16.672 -2.895 1 98.69 362 HIS A N 1
ATOM 2831 C CA . HIS A 1 362 ? -2.242 15.211 -2.871 1 98.69 362 HIS A CA 1
ATOM 2832 C C . HIS A 1 362 ? -3.482 14.648 -3.559 1 98.69 362 HIS A C 1
ATOM 2834 O O . HIS A 1 362 ? -4.527 14.477 -2.924 1 98.69 362 HIS A O 1
ATOM 2840 N N . PHE A 1 363 ? -3.4 14.391 -4.727 1 98.81 363 PHE A N 1
ATOM 2841 C CA . PHE A 1 363 ? -4.535 13.938 -5.52 1 98.81 363 PHE A CA 1
ATOM 2842 C C . PHE A 1 363 ? -4.426 12.445 -5.816 1 98.81 363 PHE A C 1
ATOM 2844 O O . PHE A 1 363 ? -3.334 11.938 -6.074 1 98.81 363 PHE A O 1
ATOM 2851 N N . TYR A 1 364 ? -5.555 11.797 -5.719 1 98.31 364 TYR A N 1
ATOM 2852 C CA . TYR A 1 364 ? -5.699 10.367 -5.938 1 98.31 364 TYR A CA 1
ATOM 2853 C C . TYR A 1 364 ? -6.781 10.078 -6.977 1 98.31 364 TYR A C 1
ATOM 2855 O O . TYR A 1 364 ? -7.527 10.984 -7.363 1 98.31 364 TYR A O 1
ATOM 2863 N N . GLU A 1 365 ? -6.809 8.844 -7.391 1 97.56 365 GLU A N 1
ATOM 2864 C CA . GLU A 1 365 ? -7.852 8.43 -8.328 1 97.56 365 GLU A CA 1
ATOM 2865 C C . GLU A 1 365 ? -9.242 8.641 -7.73 1 97.56 365 GLU A C 1
ATOM 2867 O O . GLU A 1 365 ? -10.18 9 -8.445 1 97.56 365 GLU A O 1
ATOM 2872 N N . VAL A 1 366 ? -9.328 8.531 -6.371 1 98.31 366 VAL A N 1
ATOM 2873 C CA . VAL A 1 366 ? -10.641 8.438 -5.746 1 98.31 366 VAL A CA 1
ATOM 2874 C C . VAL A 1 366 ? -10.961 9.742 -5.02 1 98.31 366 VAL A C 1
ATOM 2876 O O . VAL A 1 366 ? -12.062 9.914 -4.488 1 98.31 366 VAL A O 1
ATOM 2879 N N . GLY A 1 367 ? -10.055 10.633 -5 1 98.62 367 GLY A N 1
ATOM 2880 C CA . GLY A 1 367 ? -10.297 11.875 -4.277 1 98.62 367 GLY A CA 1
ATOM 2881 C C . GLY A 1 367 ? -9.039 12.695 -4.066 1 98.62 367 GLY A C 1
ATOM 2882 O O . GLY A 1 367 ? -8.102 12.625 -4.867 1 98.62 367 GLY A O 1
ATOM 2883 N N . ALA A 1 368 ? -9.078 13.547 -3.006 1 98.88 368 ALA A N 1
ATOM 2884 C CA . ALA A 1 368 ? -7.945 14.422 -2.742 1 98.88 368 ALA A CA 1
ATOM 2885 C C . ALA A 1 368 ? -7.934 14.883 -1.287 1 98.88 368 ALA A C 1
ATOM 2887 O O . ALA A 1 368 ? -8.867 14.602 -0.532 1 98.88 368 ALA A O 1
ATOM 2888 N N . CYS A 1 369 ? -6.852 15.516 -0.934 1 98.88 369 CYS A N 1
ATOM 2889 C CA . CYS A 1 369 ? -6.699 16.125 0.378 1 98.88 369 CYS A CA 1
ATOM 2890 C C . CYS A 1 369 ? -7.109 17.594 0.341 1 98.88 369 CYS A C 1
ATOM 2892 O O . CYS A 1 369 ? -6.793 18.312 -0.612 1 98.88 369 CYS A O 1
ATOM 2894 N N . LEU A 1 370 ? -7.902 18.047 1.289 1 98.88 370 LEU A N 1
ATOM 2895 C CA . LEU A 1 370 ? -8.117 19.453 1.601 1 98.88 370 LEU A CA 1
ATOM 2896 C C . LEU A 1 370 ? -7.305 19.875 2.824 1 98.88 370 LEU A C 1
ATOM 2898 O O . LEU A 1 370 ? -7.262 19.141 3.82 1 98.88 370 LEU A O 1
ATOM 2902 N N . TYR A 1 371 ? -6.684 20.969 2.676 1 98.25 371 TYR A N 1
ATOM 2903 C CA . TYR A 1 371 ? -5.84 21.531 3.725 1 98.25 371 TYR A CA 1
ATOM 2904 C C . TYR A 1 371 ? -6.305 22.938 4.098 1 98.25 371 TYR A C 1
ATOM 2906 O O . TYR A 1 371 ? -6.461 23.797 3.225 1 98.25 371 TYR A O 1
ATOM 2914 N N . PHE A 1 372 ? -6.5 23.156 5.387 1 98.38 372 PHE A N 1
ATOM 2915 C CA . PHE A 1 372 ? -7.004 24.438 5.879 1 98.38 372 PHE A CA 1
ATOM 2916 C C . PHE A 1 372 ? -6 25.078 6.828 1 98.38 372 PHE A C 1
ATOM 2918 O O . PHE A 1 372 ? -5.375 24.391 7.641 1 98.38 372 PHE A O 1
ATOM 2925 N N . THR A 1 373 ? -5.785 26.297 6.703 1 96.81 373 THR A N 1
ATOM 2926 C CA . THR A 1 373 ? -5.008 27.109 7.629 1 96.81 373 THR A CA 1
ATOM 2927 C C . THR A 1 373 ? -5.891 28.172 8.289 1 96.81 373 THR A C 1
ATOM 2929 O O . THR A 1 373 ? -6.516 28.984 7.605 1 96.81 373 THR A O 1
ATOM 2932 N N . LEU A 1 374 ? -5.91 28.156 9.594 1 97.38 374 LEU A N 1
ATOM 2933 C CA . LEU A 1 374 ? -6.762 29.078 10.336 1 97.38 374 LEU A CA 1
ATOM 2934 C C . LEU A 1 374 ? -5.922 30.047 11.164 1 97.38 374 LEU A C 1
ATOM 2936 O O . LEU A 1 374 ? -4.867 29.672 11.688 1 97.38 374 LEU A O 1
ATOM 2940 N N . THR A 1 375 ? -6.348 31.281 11.25 1 96.69 375 THR A N 1
ATOM 2941 C CA . THR A 1 375 ? -5.852 32.25 12.203 1 96.69 375 THR A CA 1
ATOM 2942 C C . THR A 1 375 ? -6.941 32.625 13.211 1 96.69 375 THR A C 1
ATOM 2944 O O . THR A 1 375 ? -8.086 32.875 12.828 1 96.69 375 THR A O 1
ATOM 2947 N N . TYR A 1 376 ? -6.559 32.656 14.477 1 97.75 376 TYR A N 1
ATOM 2948 C CA . TYR A 1 376 ? -7.559 32.844 15.516 1 97.75 376 TYR A CA 1
ATOM 2949 C C . TYR A 1 376 ? -6.941 33.469 16.75 1 97.75 376 TYR A C 1
ATOM 2951 O O . TYR A 1 376 ? -5.723 33.656 16.828 1 97.75 376 TYR A O 1
ATOM 2959 N N . GLU A 1 377 ? -7.863 33.906 17.672 1 97.5 377 GLU A N 1
ATOM 2960 C CA . GLU A 1 377 ? -7.395 34.438 18.953 1 97.5 377 GLU A CA 1
ATOM 2961 C C . GLU A 1 377 ? -6.566 33.406 19.703 1 97.5 377 GLU A C 1
ATOM 2963 O O . GLU A 1 377 ? -6.945 32.219 19.781 1 97.5 377 GLU A O 1
ATOM 2968 N N . ALA A 1 378 ? -5.445 33.844 20.219 1 96.88 378 ALA A N 1
ATOM 2969 C CA . ALA A 1 378 ? -4.547 32.938 20.938 1 96.88 378 ALA A CA 1
ATOM 2970 C C . ALA A 1 378 ? -5.16 32.5 22.266 1 96.88 378 ALA A C 1
ATOM 2972 O O . ALA A 1 378 ? -4.68 32.875 23.328 1 96.88 378 ALA A O 1
ATOM 2973 N N . ASP A 1 379 ? -6.148 31.703 22.125 1 96.5 379 ASP A N 1
ATOM 2974 C CA . ASP A 1 379 ? -6.934 31.219 23.266 1 96.5 379 ASP A CA 1
ATOM 2975 C C . ASP A 1 379 ? -7.258 29.734 23.109 1 96.5 379 ASP A C 1
ATOM 2977 O O . ASP A 1 379 ? -7.703 29.297 22.047 1 96.5 379 ASP A O 1
ATOM 2981 N N . GLU A 1 380 ? -6.941 28.984 24.156 1 97.44 380 GLU A N 1
ATOM 2982 C CA . GLU A 1 380 ? -7.109 27.531 24.109 1 97.44 380 GLU A CA 1
ATOM 2983 C C . GLU A 1 380 ? -8.57 27.156 23.859 1 97.44 380 GLU A C 1
ATOM 2985 O O . GLU A 1 380 ? -8.852 26.156 23.188 1 97.44 380 GLU A O 1
ATOM 2990 N N . LYS A 1 381 ? -9.5 27.859 24.484 1 97.81 381 LYS A N 1
ATOM 2991 C CA . LYS A 1 381 ? -10.914 27.562 24.266 1 97.81 381 LYS A CA 1
ATOM 2992 C C . LYS A 1 381 ? -11.273 27.703 22.797 1 97.81 381 LYS A C 1
ATOM 2994 O O . LYS A 1 381 ? -11.977 26.859 22.234 1 97.81 381 LYS A O 1
ATOM 2999 N N . VAL A 1 382 ? -10.836 28.828 22.156 1 98.12 382 VAL A N 1
ATOM 3000 C CA . VAL A 1 382 ? -11.094 29.047 20.734 1 98.12 382 VAL A CA 1
ATOM 3001 C C . VAL A 1 382 ? -10.484 27.906 19.922 1 98.12 382 VAL A C 1
ATOM 3003 O O . VAL A 1 382 ? -11.102 27.422 18.969 1 98.12 382 VAL A O 1
ATOM 3006 N N . TYR A 1 383 ? -9.273 27.531 20.312 1 98.12 383 TYR A N 1
ATOM 3007 C CA . TYR A 1 383 ? -8.586 26.406 19.672 1 98.12 383 TYR A CA 1
ATOM 3008 C C . TYR A 1 383 ? -9.469 25.172 19.641 1 98.12 383 TYR A C 1
ATOM 3010 O O . TYR A 1 383 ? -9.695 24.578 18.578 1 98.12 383 TYR A O 1
ATOM 3018 N N . TRP A 1 384 ? -9.992 24.719 20.703 1 98.5 384 TRP A N 1
ATOM 3019 C CA . TRP A 1 384 ? -10.766 23.484 20.812 1 98.5 384 TRP A CA 1
ATOM 3020 C C . TRP A 1 384 ? -12.125 23.641 20.141 1 98.5 384 TRP A C 1
ATOM 3022 O O . TRP A 1 384 ? -12.664 22.688 19.578 1 98.5 384 TRP A O 1
ATOM 3032 N N . ASP A 1 385 ? -12.734 24.844 20.219 1 98.62 385 ASP A N 1
ATOM 3033 C CA . ASP A 1 385 ? -13.977 25.078 19.516 1 98.62 385 ASP A CA 1
ATOM 3034 C C . ASP A 1 385 ? -13.797 24.875 18 1 98.62 385 ASP A C 1
ATOM 3036 O O . ASP A 1 385 ? -14.664 24.297 17.344 1 98.62 385 ASP A O 1
ATOM 3040 N N . ILE A 1 386 ? -12.695 25.375 17.5 1 98.75 386 ILE A N 1
ATOM 3041 C CA . ILE A 1 386 ? -12.367 25.219 16.094 1 98.75 386 ILE A CA 1
ATOM 3042 C C . ILE A 1 386 ? -12.273 23.734 15.75 1 98.75 386 ILE A C 1
ATOM 3044 O O . ILE A 1 386 ? -12.891 23.266 14.789 1 98.75 386 ILE A O 1
ATOM 3048 N N . TRP A 1 387 ? -11.531 22.953 16.5 1 98.75 387 TRP A N 1
ATOM 3049 C CA . TRP A 1 387 ? -11.32 21.547 16.234 1 98.75 387 TRP A CA 1
ATOM 3050 C C . TRP A 1 387 ? -12.625 20.766 16.328 1 98.75 387 TRP A C 1
ATOM 3052 O O . TRP A 1 387 ? -12.898 19.891 15.5 1 98.75 387 TRP A O 1
ATOM 3062 N N . ARG A 1 388 ? -13.43 21.047 17.328 1 98.69 388 ARG A N 1
ATOM 3063 C CA . ARG A 1 388 ? -14.711 20.359 17.469 1 98.69 388 ARG A CA 1
ATOM 3064 C C . ARG A 1 388 ? -15.586 20.609 16.25 1 98.69 388 ARG A C 1
ATOM 3066 O O . ARG A 1 388 ? -16.172 19.656 15.703 1 98.69 388 ARG A O 1
ATOM 3073 N N . GLU A 1 389 ? -15.656 21.859 15.828 1 98.75 389 GLU A N 1
ATOM 3074 C CA . GLU A 1 389 ? -16.453 22.188 14.656 1 98.75 389 GLU A CA 1
ATOM 3075 C C . GLU A 1 389 ? -15.867 21.562 13.391 1 98.75 389 GLU A C 1
ATOM 3077 O O . GLU A 1 389 ? -16.594 21.047 12.547 1 98.75 389 GLU A O 1
ATOM 3082 N N . ALA A 1 390 ? -14.562 21.656 13.242 1 98.81 390 ALA A N 1
ATOM 3083 C CA . ALA A 1 390 ? -13.883 21.078 12.086 1 98.81 390 ALA A CA 1
ATOM 3084 C C . ALA A 1 390 ? -14.148 19.578 11.977 1 98.81 390 ALA A C 1
ATOM 3086 O O . ALA A 1 390 ? -14.484 19.078 10.906 1 98.81 390 ALA A O 1
ATOM 3087 N N . MET A 1 391 ? -13.984 18.828 13.078 1 98.62 391 MET A N 1
ATOM 3088 C CA . MET A 1 391 ? -14.188 17.375 13.086 1 98.62 391 MET A CA 1
ATOM 3089 C C . MET A 1 391 ? -15.648 17.047 12.805 1 98.62 391 MET A C 1
ATOM 3091 O O . MET A 1 391 ? -15.938 16.062 12.117 1 98.62 391 MET A O 1
ATOM 3095 N N . ARG A 1 392 ? -16.516 17.844 13.344 1 98.62 392 ARG A N 1
ATOM 3096 C CA . ARG A 1 392 ? -17.938 17.641 13.039 1 98.62 392 ARG A CA 1
ATOM 3097 C C . ARG A 1 392 ? -18.203 17.75 11.539 1 98.62 392 ARG A C 1
ATOM 3099 O O . ARG A 1 392 ? -18.812 16.859 10.945 1 98.62 392 ARG A O 1
ATOM 3106 N N . VAL A 1 393 ? -17.734 18.844 10.898 1 98.69 393 VAL A N 1
ATOM 3107 C CA . VAL A 1 393 ? -17.938 19.094 9.477 1 98.69 393 VAL A CA 1
ATOM 3108 C C . VAL A 1 393 ? -17.359 17.953 8.648 1 98.69 393 VAL A C 1
ATOM 3110 O O . VAL A 1 393 ? -18.016 17.422 7.754 1 98.69 393 VAL A O 1
ATOM 3113 N N . VAL A 1 394 ? -16.141 17.578 8.984 1 98.56 394 VAL A N 1
ATOM 3114 C CA . VAL A 1 394 ? -15.422 16.547 8.227 1 98.56 394 VAL A CA 1
ATOM 3115 C C . VAL A 1 394 ? -16.141 15.211 8.344 1 98.56 394 VAL A C 1
ATOM 3117 O O . VAL A 1 394 ? -16.422 14.562 7.336 1 98.56 394 VAL A O 1
ATOM 3120 N N . LEU A 1 395 ? -16.469 14.797 9.523 1 98.19 395 LEU A N 1
ATOM 3121 C CA . LEU A 1 395 ? -17.094 13.508 9.773 1 98.19 395 LEU A CA 1
ATOM 3122 C C . LEU A 1 395 ? -18.5 13.453 9.18 1 98.19 395 LEU A C 1
ATOM 3124 O O . LEU A 1 395 ? -18.891 12.453 8.57 1 98.19 395 LEU A O 1
ATOM 3128 N N . GLU A 1 396 ? -19.25 14.531 9.234 1 98.12 396 GLU A N 1
ATOM 3129 C CA . GLU A 1 396 ? -20.625 14.562 8.742 1 98.12 396 GLU A CA 1
ATOM 3130 C C . GLU A 1 396 ? -20.656 14.547 7.219 1 98.12 396 GLU A C 1
ATOM 3132 O O . GLU A 1 396 ? -21.688 14.227 6.621 1 98.12 396 GLU A O 1
ATOM 3137 N N . ASN A 1 397 ? -19.547 14.906 6.625 1 98.31 397 ASN A N 1
ATOM 3138 C CA . ASN A 1 397 ? -19.562 15.039 5.172 1 98.31 397 ASN A CA 1
ATOM 3139 C C . ASN A 1 397 ? -18.625 14.031 4.504 1 98.31 397 ASN A C 1
ATOM 3141 O O . ASN A 1 397 ? -18.203 14.234 3.365 1 98.31 397 ASN A O 1
ATOM 3145 N N . GLY A 1 398 ? -18.219 13.047 5.184 1 97.88 398 GLY A N 1
ATOM 3146 C CA . GLY A 1 398 ? -17.562 11.891 4.59 1 97.88 398 GLY A CA 1
ATOM 3147 C C . GLY A 1 398 ? -16.062 12.055 4.473 1 97.88 398 GLY A C 1
ATOM 3148 O O . GLY A 1 398 ? -15.414 11.336 3.711 1 97.88 398 GLY A O 1
ATOM 3149 N N . GLY A 1 399 ? -15.43 13 5.141 1 98.69 399 GLY A N 1
ATOM 3150 C CA . GLY A 1 399 ? -13.984 13.156 5.156 1 98.69 399 GLY A CA 1
ATOM 3151 C C . GLY A 1 399 ? -13.312 12.375 6.266 1 98.69 399 GLY A C 1
ATOM 3152 O O . GLY A 1 399 ? -13.977 11.844 7.156 1 98.69 399 GLY A O 1
ATOM 3153 N N . THR A 1 400 ? -12.039 12.211 6.16 1 98.75 400 THR A N 1
ATOM 3154 C CA . THR A 1 400 ? -11.25 11.594 7.219 1 98.75 400 THR A CA 1
ATOM 3155 C C . THR A 1 400 ? -10.812 12.633 8.25 1 98.75 400 THR A C 1
ATOM 3157 O O . THR A 1 400 ? -10.57 13.789 7.898 1 98.75 400 THR A O 1
ATOM 3160 N N . ILE A 1 401 ? -10.594 12.195 9.453 1 98.69 401 ILE A N 1
ATOM 3161 C CA . ILE A 1 401 ? -10.18 13.117 10.508 1 98.69 401 ILE A CA 1
ATOM 3162 C C . ILE A 1 401 ? -8.688 13.414 10.367 1 98.69 401 ILE A C 1
ATOM 3164 O O . ILE A 1 401 ? -8.18 14.367 10.969 1 98.69 401 ILE A O 1
ATOM 3168 N N . SER A 1 402 ? -7.969 12.586 9.594 1 98.75 402 SER A N 1
ATOM 3169 C CA . SER A 1 402 ? -6.543 12.805 9.375 1 98.75 402 SER A CA 1
ATOM 3170 C C . SER A 1 402 ? -6.09 12.203 8.047 1 98.75 402 SER A C 1
ATOM 3172 O O . SER A 1 402 ? -6.301 11.016 7.797 1 98.75 402 SER A O 1
ATOM 3174 N N . HIS A 1 403 ? -5.469 13.031 7.277 1 98.62 403 HIS A N 1
ATOM 3175 C CA . HIS A 1 403 ? -4.914 12.562 6.012 1 98.62 403 HIS A CA 1
ATOM 3176 C C . HIS A 1 403 ? -3.443 12.18 6.16 1 98.62 403 HIS A C 1
ATOM 3178 O O . HIS A 1 403 ? -2.996 11.188 5.582 1 98.62 403 HIS A O 1
ATOM 3184 N N . HIS A 1 404 ? -2.631 12.977 6.945 1 98.44 404 HIS A N 1
ATOM 3185 C CA . HIS A 1 404 ? -1.211 12.641 6.926 1 98.44 404 HIS A CA 1
ATOM 3186 C C . HIS A 1 404 ? -0.52 13.094 8.211 1 98.44 404 HIS A C 1
ATOM 3188 O O . HIS A 1 404 ? 0.679 12.867 8.383 1 98.44 404 HIS A O 1
ATOM 3194 N N . HIS A 1 405 ? -1.198 13.734 9.188 1 97.75 405 HIS A N 1
ATOM 3195 C CA . HIS A 1 405 ? -0.537 14.188 10.406 1 97.75 405 HIS A CA 1
ATOM 3196 C C . HIS A 1 405 ? -0.623 13.125 11.5 1 97.75 405 HIS A C 1
ATOM 3198 O O . HIS A 1 405 ? 0.135 13.172 12.477 1 97.75 405 HIS A O 1
ATOM 3204 N N . GLY A 1 406 ? -1.567 12.219 11.391 1 98.19 406 GLY A N 1
ATOM 3205 C CA . GLY A 1 406 ? -1.745 11.219 12.43 1 98.19 406 GLY A CA 1
ATOM 3206 C C . GLY A 1 406 ? -2.814 11.594 13.438 1 98.19 406 GLY A C 1
ATOM 3207 O O . GLY A 1 406 ? -3.648 12.461 13.172 1 98.19 406 GLY A O 1
ATOM 3208 N N . ILE A 1 407 ? -2.826 10.93 14.57 1 98.69 407 ILE A N 1
ATOM 3209 C CA . ILE A 1 407 ? -3.883 11.078 15.57 1 98.69 407 ILE A CA 1
ATOM 3210 C C . ILE A 1 407 ? -3.33 11.789 16.797 1 98.69 407 ILE A C 1
ATOM 3212 O O . ILE A 1 407 ? -3.848 12.836 17.203 1 98.69 407 ILE A O 1
ATOM 3216 N N . GLY A 1 408 ? -2.254 11.258 17.344 1 98.12 408 GLY A N 1
ATOM 3217 C CA . GLY A 1 408 ? -1.646 11.844 18.531 1 98.12 408 GLY A CA 1
ATOM 3218 C C . GLY A 1 408 ? -2.625 12.023 19.672 1 98.12 408 GLY A C 1
ATOM 3219 O O . GLY A 1 408 ? -3.525 11.203 19.859 1 98.12 408 GLY A O 1
ATOM 3220 N N . LEU A 1 409 ? -2.32 12.984 20.562 1 98 409 LEU A N 1
ATOM 3221 C CA . LEU A 1 409 ? -3.221 13.414 21.625 1 98 409 LEU A CA 1
ATOM 3222 C C . LEU A 1 409 ? -4.379 14.227 21.062 1 98 409 LEU A C 1
ATOM 3224 O O . LEU A 1 409 ? -5.496 14.156 21.578 1 98 409 LEU A O 1
ATOM 3228 N N . LEU A 1 410 ? -4.152 14.875 20.047 1 98.38 410 LEU A N 1
ATOM 3229 C CA . LEU A 1 410 ? -5.059 15.875 19.484 1 98.38 410 LEU A CA 1
ATOM 3230 C C . LEU A 1 410 ? -6.352 15.219 19 1 98.38 410 LEU A C 1
ATOM 3232 O O . LEU A 1 410 ? -7.441 15.664 19.359 1 98.38 410 LEU A O 1
ATOM 3236 N N . ARG A 1 411 ? -6.246 14.18 18.203 1 98.44 411 ARG A N 1
ATOM 3237 C CA . ARG A 1 411 ? -7.41 13.68 17.484 1 98.44 411 ARG A CA 1
ATOM 3238 C C . ARG A 1 411 ? -7.945 12.406 18.125 1 98.44 411 ARG A C 1
ATOM 3240 O O . ARG A 1 411 ? -8.844 11.758 17.578 1 98.44 411 ARG A O 1
ATOM 3247 N N . ARG A 1 412 ? -7.41 11.992 19.219 1 97.75 412 ARG A N 1
ATOM 3248 C CA . ARG A 1 412 ? -7.746 10.711 19.828 1 97.75 412 ARG A CA 1
ATOM 3249 C C . ARG A 1 412 ? -9.227 10.641 20.172 1 97.75 412 ARG A C 1
ATOM 3251 O O . ARG A 1 412 ? -9.812 9.555 20.188 1 97.75 412 ARG A O 1
ATOM 3258 N N . GLU A 1 413 ? -9.859 11.789 20.406 1 96.81 413 GLU A N 1
ATOM 3259 C CA . GLU A 1 413 ? -11.266 11.812 20.781 1 96.81 413 GLU A CA 1
ATOM 3260 C C . GLU A 1 413 ? -12.164 11.453 19.609 1 96.81 413 GLU A C 1
ATOM 3262 O O . GLU A 1 413 ? -13.297 10.992 19.797 1 96.81 413 GLU A O 1
ATOM 3267 N N . TRP A 1 414 ? -11.695 11.578 18.406 1 98.19 414 TRP A N 1
ATOM 3268 C CA . TRP A 1 414 ? -12.578 11.461 17.25 1 98.19 414 TRP A CA 1
ATOM 3269 C C . TRP A 1 414 ? -12.305 10.172 16.484 1 98.19 414 TRP A C 1
ATOM 3271 O O . TRP A 1 414 ? -13.062 9.805 15.586 1 98.19 414 TRP A O 1
ATOM 3281 N N . ILE A 1 415 ? -11.242 9.438 16.844 1 98.19 415 ILE A N 1
ATOM 3282 C CA . ILE A 1 415 ? -10.797 8.297 16.047 1 98.19 415 ILE A CA 1
ATOM 3283 C C . ILE A 1 415 ? -11.875 7.219 16.031 1 98.19 415 ILE A C 1
ATOM 3285 O O . ILE A 1 415 ? -12.125 6.594 15 1 98.19 415 ILE A O 1
ATOM 3289 N N . PHE A 1 416 ? -12.555 6.988 17.125 1 97.88 416 PHE A N 1
ATOM 3290 C CA . PHE A 1 416 ? -13.594 5.969 17.188 1 97.88 416 PHE A CA 1
ATOM 3291 C C . PHE A 1 416 ? -14.75 6.312 16.25 1 97.88 416 PHE A C 1
ATOM 3293 O O . PHE A 1 416 ? -15.359 5.422 15.648 1 97.88 416 PHE A O 1
ATOM 3300 N N . SER A 1 417 ? -15.055 7.555 16.141 1 97.56 417 SER A N 1
ATOM 3301 C CA . SER A 1 417 ? -16.125 7.98 15.258 1 97.56 417 SER A CA 1
ATOM 3302 C C . SER A 1 417 ? -15.852 7.578 13.812 1 97.56 417 SER A C 1
ATOM 3304 O O . SER A 1 417 ? -16.781 7.305 13.047 1 97.56 417 SER A O 1
ATOM 3306 N N . GLU A 1 418 ? -14.609 7.516 13.484 1 97.19 418 GLU A N 1
ATOM 3307 C CA . GLU A 1 418 ? -14.273 7.238 12.094 1 97.19 418 GLU A CA 1
ATOM 3308 C C . GLU A 1 418 ? -14.117 5.738 11.852 1 97.19 418 GLU A C 1
ATOM 3310 O O . GLU A 1 418 ? -14.672 5.203 10.891 1 97.19 418 GLU A O 1
ATOM 3315 N N . ILE A 1 419 ? -13.328 5.012 12.719 1 97.25 419 ILE A N 1
ATOM 3316 C CA . ILE A 1 419 ? -12.984 3.637 12.367 1 97.25 419 ILE A CA 1
ATOM 3317 C C . ILE A 1 419 ? -13.805 2.67 13.211 1 97.25 419 ILE A C 1
ATOM 3319 O O . ILE A 1 419 ? -13.727 1.453 13.031 1 97.25 419 ILE A O 1
ATOM 3323 N N . GLY A 1 420 ? -14.602 3.088 14.148 1 96.38 420 GLY A N 1
ATOM 3324 C CA . GLY A 1 420 ? -15.531 2.279 14.922 1 96.38 420 GLY A CA 1
ATOM 3325 C C . GLY A 1 420 ? -14.859 1.157 15.68 1 96.38 420 GLY A C 1
ATOM 3326 O O . GLY A 1 420 ? -13.781 1.351 16.266 1 96.38 420 GLY A O 1
ATOM 3327 N N . PRO A 1 421 ? -15.453 0.005 15.695 1 96.94 421 PRO A N 1
ATOM 3328 C CA . PRO A 1 421 ? -14.984 -1.138 16.484 1 96.94 421 PRO A CA 1
ATOM 3329 C C . PRO A 1 421 ? -13.609 -1.639 16.031 1 96.94 421 PRO A C 1
ATOM 3331 O O . PRO A 1 421 ? -12.977 -2.426 16.734 1 96.94 421 PRO A O 1
ATOM 3334 N N . SER A 1 422 ? -13.219 -1.259 14.867 1 97.44 422 SER A N 1
ATOM 3335 C CA . SER A 1 422 ? -11.867 -1.597 14.445 1 97.44 422 SER A CA 1
ATOM 3336 C C . SER A 1 422 ? -10.836 -1.111 15.461 1 97.44 422 SER A C 1
ATOM 3338 O O . SER A 1 422 ? -9.789 -1.742 15.648 1 97.44 422 SER A O 1
ATOM 3340 N N . LEU A 1 423 ? -11.141 0.013 16.109 1 98.06 423 LEU A N 1
ATOM 3341 C CA . LEU A 1 423 ? -10.242 0.545 17.125 1 98.06 423 LEU A CA 1
ATOM 3342 C C . LEU A 1 423 ? -10.078 -0.442 18.266 1 98.06 423 LEU A C 1
ATOM 3344 O O . LEU A 1 423 ? -8.984 -0.593 18.812 1 98.06 423 LEU A O 1
ATOM 3348 N N . ASP A 1 424 ? -11.125 -1.141 18.656 1 97.75 424 ASP A N 1
ATOM 3349 C CA . ASP A 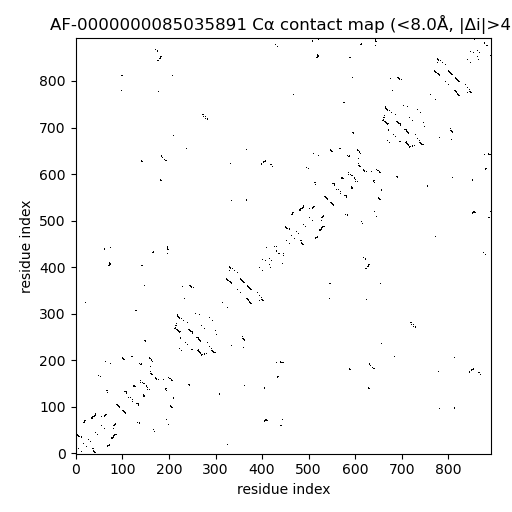1 424 ? -11.07 -2.121 19.734 1 97.75 424 ASP A CA 1
ATOM 3350 C C . ASP A 1 424 ? -10.164 -3.293 19.375 1 97.75 424 ASP A C 1
ATOM 3352 O O . ASP A 1 424 ? -9.422 -3.793 20.219 1 97.75 424 ASP A O 1
ATOM 3356 N N . TYR A 1 425 ? -10.219 -3.688 18.172 1 97.81 425 TYR A N 1
ATOM 3357 C CA . TYR A 1 425 ? -9.344 -4.77 17.719 1 97.81 425 TYR A CA 1
ATOM 3358 C C . TYR A 1 425 ? -7.891 -4.32 17.688 1 97.81 425 TYR A C 1
ATOM 3360 O O . TYR A 1 425 ? -6.992 -5.082 18.062 1 97.81 425 TYR A O 1
ATOM 3368 N N . LEU A 1 426 ? -7.652 -3.078 17.234 1 98.12 426 LEU A N 1
ATOM 3369 C CA . LEU A 1 426 ? -6.293 -2.553 17.25 1 98.12 426 LEU A CA 1
ATOM 3370 C C . LEU A 1 426 ? -5.762 -2.473 18.688 1 98.12 426 LEU A C 1
ATOM 3372 O O . LEU A 1 426 ? -4.59 -2.773 18.938 1 98.12 426 LEU A O 1
ATOM 3376 N N . ARG A 1 427 ? -6.621 -2.104 19.594 1 97.94 427 ARG A N 1
ATOM 3377 C CA . ARG A 1 427 ? -6.223 -2.037 20.984 1 97.94 427 ARG A CA 1
ATOM 3378 C C . ARG A 1 427 ? -5.922 -3.428 21.547 1 97.94 427 ARG A C 1
ATOM 3380 O O . ARG A 1 427 ? -5.023 -3.592 22.375 1 97.94 427 ARG A O 1
ATOM 3387 N N . ARG A 1 428 ? -6.66 -4.406 21.109 1 97.56 428 ARG A N 1
ATOM 3388 C CA . ARG A 1 428 ? -6.371 -5.785 21.5 1 97.56 428 ARG A CA 1
ATOM 3389 C C . ARG A 1 428 ? -4.992 -6.211 21 1 97.56 428 ARG A C 1
ATOM 3391 O O . ARG A 1 428 ? -4.246 -6.875 21.719 1 97.56 428 ARG A O 1
ATOM 3398 N N . ILE A 1 429 ? -4.695 -5.848 19.812 1 97.69 429 ILE A N 1
ATOM 3399 C CA . ILE A 1 429 ? -3.389 -6.137 19.234 1 97.69 429 ILE A CA 1
ATOM 3400 C C . ILE A 1 429 ? -2.299 -5.426 20.047 1 97.69 429 ILE A C 1
ATOM 3402 O O . ILE A 1 429 ? -1.277 -6.023 20.375 1 97.69 429 ILE A O 1
ATOM 3406 N N . LYS A 1 430 ? -2.545 -4.121 20.344 1 98.12 430 LYS A N 1
ATOM 3407 C CA . LYS A 1 430 ? -1.609 -3.367 21.172 1 98.12 430 LYS A CA 1
ATOM 3408 C C . LYS A 1 430 ? -1.363 -4.07 22.5 1 98.12 430 LYS A C 1
ATOM 3410 O O . LYS A 1 430 ? -0.218 -4.199 22.938 1 98.12 430 LYS A O 1
ATOM 3415 N N . SER A 1 431 ? -2.391 -4.582 23.078 1 97.5 431 SER A N 1
ATOM 3416 C CA . SER A 1 431 ? -2.275 -5.262 24.359 1 97.5 431 SER A CA 1
ATOM 3417 C C . SER A 1 431 ? -1.464 -6.547 24.234 1 97.5 431 SER A C 1
ATOM 3419 O O . SER A 1 431 ? -0.715 -6.906 25.141 1 97.5 431 SER A O 1
ATOM 3421 N N . ALA A 1 432 ? -1.606 -7.199 23.125 1 97.12 432 ALA A N 1
ATOM 3422 C CA . ALA A 1 432 ? -0.885 -8.445 22.906 1 97.12 432 ALA A CA 1
ATOM 3423 C C . ALA A 1 432 ? 0.606 -8.195 22.703 1 97.12 432 ALA A C 1
ATOM 3425 O O . ALA A 1 432 ? 1.44 -9.008 23.109 1 97.12 432 ALA A O 1
ATOM 3426 N N . LEU A 1 433 ? 0.956 -7.102 22.109 1 97.62 433 LEU A N 1
ATOM 3427 C CA . LEU A 1 433 ? 2.344 -6.801 21.766 1 97.62 433 LEU A CA 1
ATOM 3428 C C . LEU A 1 433 ? 3.016 -6.012 22.891 1 97.62 433 LEU A C 1
ATOM 3430 O O . LEU A 1 433 ? 4.242 -6.027 23.016 1 97.62 433 LEU A O 1
ATOM 3434 N N . ASP A 1 434 ? 2.223 -5.316 23.641 1 98 434 ASP A N 1
ATOM 3435 C CA . ASP A 1 434 ? 2.67 -4.457 24.719 1 98 434 ASP A CA 1
ATOM 3436 C C . ASP A 1 434 ? 1.888 -4.738 26 1 98 434 ASP A C 1
ATOM 3438 O O . ASP A 1 434 ? 1.181 -3.865 26.516 1 98 434 ASP A O 1
ATOM 3442 N N . PRO A 1 435 ? 2.072 -5.895 26.547 1 95.44 435 PRO A N 1
ATOM 3443 C CA . PRO A 1 435 ? 1.229 -6.305 27.672 1 95.44 435 PRO A CA 1
ATOM 3444 C C . PRO A 1 435 ? 1.367 -5.387 28.891 1 95.44 435 PRO A C 1
ATOM 3446 O O . PRO A 1 435 ? 0.443 -5.285 29.703 1 95.44 435 PRO A O 1
ATOM 3449 N N . ARG A 1 436 ? 2.447 -4.707 29.047 1 96.5 436 ARG A N 1
ATOM 3450 C CA . ARG A 1 436 ? 2.652 -3.814 30.188 1 96.5 436 ARG A CA 1
ATOM 3451 C C . ARG A 1 436 ? 2.193 -2.396 29.859 1 96.5 436 ARG A C 1
ATOM 3453 O O . ARG A 1 436 ? 2.207 -1.519 30.719 1 96.5 436 ARG A O 1
ATOM 3460 N N . LYS A 1 437 ? 1.843 -2.152 28.625 1 97.19 437 LYS A N 1
ATOM 3461 C CA . LYS A 1 437 ? 1.303 -0.875 28.156 1 97.19 437 LYS A CA 1
ATOM 3462 C C . LYS A 1 437 ? 2.307 0.254 28.375 1 97.19 437 LYS A C 1
ATOM 3464 O O . LYS A 1 437 ? 1.961 1.306 28.922 1 97.19 437 LYS A O 1
ATOM 3469 N N . LEU A 1 438 ? 3.461 -0.01 27.953 1 98.5 438 LEU A N 1
ATOM 3470 C CA . LEU A 1 438 ? 4.535 0.932 28.25 1 98.5 438 LEU A CA 1
ATOM 3471 C C . LEU A 1 438 ? 4.926 1.713 27 1 98.5 438 LEU A C 1
ATOM 3473 O O . LEU A 1 438 ? 5.566 2.762 27.094 1 98.5 438 LEU A O 1
ATOM 3477 N N . SER A 1 439 ? 4.605 1.217 25.812 1 98.62 439 SER A N 1
ATOM 3478 C CA . SER A 1 439 ? 5.027 1.862 24.578 1 98.62 439 SER A CA 1
ATOM 3479 C C . SER A 1 439 ? 4.125 3.043 24.234 1 98.62 439 SER A C 1
ATOM 3481 O O . SER A 1 439 ? 2.986 2.857 23.797 1 98.62 439 SER A O 1
ATOM 3483 N N . ASN A 1 440 ? 4.57 4.223 24.391 1 98.38 440 ASN A N 1
ATOM 3484 C CA . ASN A 1 440 ? 3.883 5.484 24.125 1 98.38 440 ASN A CA 1
ATOM 3485 C C . ASN A 1 440 ? 2.43 5.438 24.594 1 98.38 440 ASN A C 1
ATOM 3487 O O . ASN A 1 440 ? 1.516 5.695 23.812 1 98.38 440 ASN A O 1
ATOM 3491 N N . PRO A 1 441 ? 2.244 5.273 25.812 1 97.5 441 PRO A N 1
ATOM 3492 C CA . PRO A 1 441 ? 0.884 5.137 26.344 1 97.5 441 PRO A CA 1
ATOM 3493 C C . PRO A 1 441 ? 0.113 6.453 26.328 1 97.5 441 PRO A C 1
ATOM 3495 O O . PRO A 1 441 ? 0.711 7.523 26.172 1 97.5 441 PRO A O 1
ATOM 3498 N N . GLY A 1 442 ? -1.161 6.332 26.438 1 96.06 442 GLY A N 1
ATOM 3499 C CA . GLY A 1 442 ? -2.012 7.5 26.594 1 96.06 442 GLY A CA 1
ATOM 3500 C C . GLY A 1 442 ? -2.467 8.086 25.266 1 96.06 442 GLY A C 1
ATOM 3501 O O . GLY A 1 442 ? -3.139 9.117 25.234 1 96.06 442 GLY A O 1
ATOM 3502 N N . LYS A 1 443 ? -2.141 7.453 24.203 1 97.62 443 LYS A N 1
ATOM 3503 C CA . LYS A 1 443 ? -2.602 7.883 22.891 1 97.62 443 LYS A CA 1
ATOM 3504 C C . LYS A 1 443 ? -3.809 7.07 22.438 1 97.62 443 LYS A C 1
ATOM 3506 O O . LYS A 1 443 ? -4.547 6.527 23.266 1 97.62 443 LYS A O 1
ATOM 3511 N N . PHE A 1 444 ? -4.043 6.941 21.125 1 97.12 444 PHE A N 1
ATOM 3512 C CA . PHE A 1 444 ? -5.316 6.434 20.625 1 97.12 444 PHE A CA 1
ATOM 3513 C C . PHE A 1 444 ? -5.395 4.918 20.797 1 97.12 444 PHE A C 1
ATOM 3515 O O . PHE A 1 444 ? -6.488 4.348 20.812 1 97.12 444 PHE A O 1
ATOM 3522 N N . LEU A 1 445 ? -4.254 4.164 20.906 1 97.56 445 LEU A N 1
ATOM 3523 C CA . LEU A 1 445 ? -4.297 2.717 21.094 1 97.56 445 LEU A CA 1
ATOM 3524 C C . LEU A 1 445 ? -4.258 2.359 22.578 1 97.56 445 LEU A C 1
ATOM 3526 O O . LEU A 1 445 ? -4.359 1.186 22.938 1 97.56 445 LEU A O 1
ATOM 3530 N N . GLY A 1 446 ? -4.098 3.408 23.469 1 92.31 446 GLY A N 1
ATOM 3531 C CA . GLY A 1 446 ? -4.027 3.189 24.906 1 92.31 446 GLY A CA 1
ATOM 3532 C C . GLY A 1 446 ? -2.639 3.396 25.469 1 92.31 446 GLY A C 1
ATOM 3533 O O . GLY A 1 446 ? -1.645 3.301 24.75 1 92.31 446 GLY A O 1
ATOM 3534 N N . MET B 1 1 ? -30.141 -22.016 8.609 1 87.12 1 MET B N 1
ATOM 3535 C CA . MET B 1 1 ? -29.609 -21.672 7.289 1 87.12 1 MET B CA 1
ATOM 3536 C C . MET B 1 1 ? -30.594 -22.094 6.195 1 87.12 1 MET B C 1
ATOM 3538 O O . MET B 1 1 ? -30.297 -21.969 5.004 1 87.12 1 MET B O 1
ATOM 3542 N N . GLY B 1 2 ? -31.875 -22.469 6.5 1 81.56 2 GLY B N 1
ATOM 3543 C CA . GLY B 1 2 ? -32.969 -22.672 5.57 1 81.56 2 GLY B CA 1
ATOM 3544 C C . GLY B 1 2 ? -32.594 -23.484 4.355 1 81.56 2 GLY B C 1
ATOM 3545 O O . GLY B 1 2 ? -32.938 -23.141 3.225 1 81.56 2 GLY B O 1
ATOM 3546 N N . GLY B 1 3 ? -31.719 -24.641 4.434 1 90.25 3 GLY B N 1
ATOM 3547 C CA . GLY B 1 3 ? -31.297 -25.469 3.318 1 90.25 3 GLY B CA 1
ATOM 3548 C C . GLY B 1 3 ? -29.969 -25.016 2.723 1 90.25 3 GLY B C 1
ATOM 3549 O O . GLY B 1 3 ? -29.484 -25.609 1.757 1 90.25 3 GLY B O 1
ATOM 3550 N N . ARG B 1 4 ? -29.469 -24.031 3.221 1 96.19 4 ARG B N 1
ATOM 3551 C CA . ARG B 1 4 ? -28.203 -23.5 2.723 1 96.19 4 ARG B CA 1
ATOM 3552 C C . ARG B 1 4 ? -27.031 -24.031 3.531 1 96.19 4 ARG B C 1
ATOM 3554 O O . ARG B 1 4 ? -26.078 -23.297 3.812 1 96.19 4 ARG B O 1
ATOM 3561 N N . CYS B 1 5 ? -27.188 -25.172 4.098 1 97.25 5 CYS B N 1
ATOM 3562 C CA . CYS B 1 5 ? -26.141 -25.953 4.762 1 97.25 5 CYS B CA 1
ATOM 3563 C C . CYS B 1 5 ? -26.219 -27.406 4.348 1 97.25 5 CYS B C 1
ATOM 3565 O O . CYS B 1 5 ? -27.297 -27.969 4.168 1 97.25 5 CYS B O 1
ATOM 3567 N N . SER B 1 6 ? -25.094 -28.016 4.113 1 97.81 6 SER B N 1
ATOM 3568 C CA . SER B 1 6 ? -25.078 -29.406 3.656 1 97.81 6 SER B CA 1
ATOM 3569 C C . SER B 1 6 ? -23.922 -30.188 4.285 1 97.81 6 SER B C 1
ATOM 3571 O O . SER B 1 6 ? -22.828 -29.641 4.469 1 97.81 6 SER B O 1
ATOM 3573 N N . SER B 1 7 ? -24.172 -31.391 4.645 1 97.19 7 SER B N 1
ATOM 3574 C CA . SER B 1 7 ? -23.156 -32.344 5.086 1 97.19 7 SER B CA 1
ATOM 3575 C C . SER B 1 7 ? -23.109 -33.562 4.188 1 97.19 7 SER B C 1
ATOM 3577 O O . SER B 1 7 ? -22.609 -34.625 4.586 1 97.19 7 SER B O 1
ATOM 3579 N N . SER B 1 8 ? -23.688 -33.469 2.998 1 97.25 8 SER B N 1
ATOM 3580 C CA . SER B 1 8 ? -23.688 -34.625 2.078 1 97.25 8 SER B CA 1
ATOM 3581 C C . SER B 1 8 ? -22.266 -34.938 1.632 1 97.25 8 SER B C 1
ATOM 3583 O O . SER B 1 8 ? -21.438 -34.062 1.435 1 97.25 8 SER B O 1
ATOM 3585 N N . PRO B 1 9 ? -22 -36.188 1.479 1 96.38 9 PRO B N 1
ATOM 3586 C CA . PRO B 1 9 ? -20.656 -36.594 1.067 1 96.38 9 PRO B CA 1
ATOM 3587 C C . PRO B 1 9 ? -20.219 -35.938 -0.235 1 96.38 9 PRO B C 1
ATOM 3589 O O . PRO B 1 9 ? -19.047 -35.562 -0.373 1 96.38 9 PRO B O 1
ATOM 3592 N N . ASP B 1 10 ? -21.156 -35.781 -1.125 1 96.31 10 ASP B N 1
ATOM 3593 C CA . ASP B 1 10 ? -20.828 -35.188 -2.406 1 96.31 10 ASP B CA 1
ATOM 3594 C C . ASP B 1 10 ? -20.406 -33.719 -2.221 1 96.31 10 ASP B C 1
ATOM 3596 O O . ASP B 1 10 ? -19.406 -33.281 -2.791 1 96.31 10 ASP B O 1
ATOM 3600 N N . THR B 1 11 ? -21.203 -33.031 -1.432 1 96.5 11 THR B N 1
ATOM 3601 C CA . THR B 1 11 ? -20.875 -31.641 -1.154 1 96.5 11 THR B CA 1
ATOM 3602 C C . THR B 1 11 ? -19.531 -31.547 -0.429 1 96.5 11 THR B C 1
ATOM 3604 O O . THR B 1 11 ? -18.688 -30.719 -0.792 1 96.5 11 THR B O 1
ATOM 3607 N N . LEU B 1 12 ? -19.344 -32.375 0.535 1 97.69 12 LEU B N 1
ATOM 3608 C CA . LEU B 1 12 ? -18.125 -32.344 1.338 1 97.69 12 LEU B CA 1
ATOM 3609 C C . LEU B 1 12 ? -16.891 -32.625 0.483 1 97.69 12 LEU B C 1
ATOM 3611 O O . LEU B 1 12 ? -15.836 -32.031 0.674 1 97.69 12 LEU B O 1
ATOM 3615 N N . ARG B 1 13 ? -17.016 -33.5 -0.449 1 95.62 13 ARG B N 1
ATOM 3616 C CA . ARG B 1 13 ? -15.914 -33.844 -1.338 1 95.62 13 ARG B CA 1
ATOM 3617 C C . ARG B 1 13 ? -15.523 -32.656 -2.215 1 95.62 13 ARG B C 1
ATOM 3619 O O . ARG B 1 13 ? -14.336 -32.438 -2.445 1 95.62 13 ARG B O 1
ATOM 3626 N N . ILE B 1 14 ? -16.516 -31.938 -2.623 1 94.75 14 ILE B N 1
ATOM 3627 C CA . ILE B 1 14 ? -16.281 -30.781 -3.479 1 94.75 14 ILE B CA 1
ATOM 3628 C C . ILE B 1 14 ? -15.484 -29.719 -2.711 1 94.75 14 ILE B C 1
ATOM 3630 O O . ILE B 1 14 ? -14.609 -29.062 -3.277 1 94.75 14 ILE B O 1
ATOM 3634 N N . TYR B 1 15 ? -15.688 -29.609 -1.438 1 97.19 15 TYR B N 1
ATOM 3635 C CA . TYR B 1 15 ? -15.078 -28.578 -0.616 1 97.19 15 TYR B CA 1
ATOM 3636 C C . TYR B 1 15 ? -13.875 -29.109 0.143 1 97.19 15 TYR B C 1
ATOM 3638 O O . TYR B 1 15 ? -13.359 -28.453 1.056 1 97.19 15 TYR B O 1
ATOM 3646 N N . SER B 1 16 ? -13.398 -30.344 -0.271 1 96.12 16 SER B N 1
ATOM 3647 C CA . SER B 1 16 ? -12.312 -30.984 0.458 1 96.12 16 SER B CA 1
ATOM 3648 C C . SER B 1 16 ? -10.961 -30.406 0.062 1 96.12 16 SER B C 1
ATOM 3650 O O . SER B 1 16 ? -9.953 -30.641 0.743 1 96.12 16 SER B O 1
ATOM 3652 N N . ARG B 1 17 ? -10.938 -29.656 -1.021 1 92.56 17 ARG B N 1
ATOM 3653 C CA . ARG B 1 17 ? -9.672 -29.094 -1.475 1 92.56 17 ARG B CA 1
ATOM 3654 C C . ARG B 1 17 ? -9.906 -27.891 -2.387 1 92.56 17 ARG B C 1
ATOM 3656 O O . ARG B 1 17 ? -11.031 -27.656 -2.838 1 92.56 17 ARG B O 1
ATOM 3663 N N . ASP B 1 18 ? -8.875 -27.109 -2.566 1 95.31 18 ASP B N 1
ATOM 3664 C CA . ASP B 1 18 ? -8.781 -26.141 -3.654 1 95.31 18 ASP B CA 1
ATOM 3665 C C . ASP B 1 18 ? -8.023 -26.734 -4.844 1 95.31 18 ASP B C 1
ATOM 3667 O O . ASP B 1 18 ? -8.07 -27.938 -5.086 1 95.31 18 ASP B O 1
ATOM 3671 N N . TYR B 1 19 ? -7.391 -25.938 -5.648 1 94.56 19 TYR B N 1
ATOM 3672 C CA . TYR B 1 19 ? -6.723 -26.406 -6.852 1 94.56 19 TYR B CA 1
ATOM 3673 C C . TYR B 1 19 ? -5.25 -26.703 -6.582 1 94.56 19 TYR B C 1
ATOM 3675 O O . TYR B 1 19 ? -4.418 -26.609 -7.488 1 94.56 19 TYR B O 1
ATOM 3683 N N . TRP B 1 20 ? -4.914 -27.016 -5.344 1 96.44 20 TRP B N 1
ATOM 3684 C CA . TRP B 1 20 ? -3.553 -27.438 -5.023 1 96.44 20 TRP B CA 1
ATOM 3685 C C . TRP B 1 20 ? -3.156 -28.672 -5.824 1 96.44 20 TRP B C 1
ATOM 3687 O O . TRP B 1 20 ? -3.768 -29.734 -5.68 1 96.44 20 TRP B O 1
ATOM 3697 N N . PRO B 1 21 ? -2.113 -28.516 -6.652 1 96.12 21 PRO B N 1
ATOM 3698 C CA . PRO B 1 21 ? -1.76 -29.609 -7.559 1 96.12 21 PRO B CA 1
ATOM 3699 C C . PRO B 1 21 ? -1.518 -30.938 -6.828 1 96.12 21 PRO B C 1
ATOM 3701 O O . PRO B 1 21 ? -1.887 -32 -7.328 1 96.12 21 PRO B O 1
ATOM 3704 N N . LEU B 1 22 ? -0.932 -30.891 -5.656 1 96.94 22 LEU B N 1
ATOM 3705 C CA . LEU B 1 22 ? -0.717 -32.125 -4.906 1 96.94 22 LEU B CA 1
ATOM 3706 C C . LEU B 1 22 ? -2.047 -32.75 -4.492 1 96.94 22 LEU B C 1
ATOM 3708 O O . LEU B 1 22 ? -2.207 -33.969 -4.547 1 96.94 22 LEU B O 1
ATOM 3712 N N . ALA B 1 23 ? -2.986 -31.922 -3.98 1 96.31 23 ALA B N 1
ATOM 3713 C CA . ALA B 1 23 ? -4.301 -32.438 -3.609 1 96.31 23 ALA B CA 1
ATOM 3714 C C . ALA B 1 23 ? -5 -33.062 -4.809 1 96.31 23 ALA B C 1
ATOM 3716 O O . ALA B 1 23 ? -5.621 -34.125 -4.684 1 96.31 23 ALA B O 1
ATOM 3717 N N . LEU B 1 24 ? -4.879 -32.469 -5.961 1 94.12 24 LEU B N 1
ATOM 3718 C CA . LEU B 1 24 ? -5.473 -33 -7.184 1 94.12 24 LEU B CA 1
ATOM 3719 C C . LEU B 1 24 ? -4.824 -34.312 -7.574 1 94.12 24 LEU B C 1
ATOM 3721 O O . LEU B 1 24 ? -5.512 -35.25 -8.008 1 94.12 24 LEU B O 1
ATOM 3725 N N . LEU B 1 25 ? -3.516 -34.375 -7.461 1 95.25 25 LEU B N 1
ATOM 3726 C CA . LEU B 1 25 ? -2.797 -35.594 -7.754 1 95.25 25 LEU B CA 1
ATOM 3727 C C . LEU B 1 25 ? -3.283 -36.75 -6.855 1 95.25 25 LEU B C 1
ATOM 3729 O O . LEU B 1 25 ? -3.539 -37.844 -7.332 1 95.25 25 LEU B O 1
ATOM 3733 N N . LYS B 1 26 ? -3.451 -36.438 -5.598 1 95.62 26 LYS B N 1
ATOM 3734 C CA . LYS B 1 26 ? -3.912 -37.438 -4.641 1 95.62 26 LYS B CA 1
ATOM 3735 C C . LYS B 1 26 ? -5.324 -37.906 -4.977 1 95.62 26 LYS B C 1
ATOM 3737 O O . LYS B 1 26 ? -5.621 -39.125 -4.879 1 95.62 26 LYS B O 1
ATOM 3742 N N . GLU B 1 27 ? -6.113 -37 -5.305 1 92.62 27 GLU B N 1
ATOM 3743 C CA . GLU B 1 27 ? -7.473 -37.344 -5.707 1 92.62 27 GLU B CA 1
ATOM 3744 C C . GLU B 1 27 ? -7.469 -38.281 -6.914 1 92.62 27 GLU B C 1
ATOM 3746 O O . GLU B 1 27 ? -8.211 -39.281 -6.949 1 92.62 27 GLU B O 1
ATOM 3751 N N . VAL B 1 28 ? -6.676 -37.938 -7.918 1 90.5 28 VAL B N 1
ATOM 3752 C CA . VAL B 1 28 ? -6.582 -38.75 -9.133 1 90.5 28 VAL B CA 1
ATOM 3753 C C . VAL B 1 28 ? -6.078 -40.156 -8.789 1 90.5 28 VAL B C 1
ATOM 3755 O O . VAL B 1 28 ? -6.484 -41.125 -9.422 1 90.5 28 VAL B O 1
ATOM 3758 N N . LYS B 1 29 ? -5.309 -40.281 -7.781 1 93.75 29 LYS B N 1
ATOM 3759 C CA . LYS B 1 29 ? -4.738 -41.562 -7.367 1 93.75 29 LYS B CA 1
ATOM 3760 C C . LYS B 1 29 ? -5.684 -42.312 -6.426 1 93.75 29 LYS B C 1
ATOM 3762 O O . LYS B 1 29 ? -5.352 -43.375 -5.922 1 93.75 29 LYS B O 1
ATOM 3767 N N . GLY B 1 30 ? -6.758 -41.688 -6.062 1 93.69 30 GLY B N 1
ATOM 3768 C CA . GLY B 1 30 ? -7.777 -42.344 -5.258 1 93.69 30 GLY B CA 1
ATOM 3769 C C . GLY B 1 30 ? -7.539 -42.188 -3.766 1 93.69 30 GLY B C 1
ATOM 3770 O O . GLY B 1 30 ? -8.125 -42.938 -2.967 1 93.69 30 GLY B O 1
ATOM 3771 N N . GLU B 1 31 ? -6.676 -41.281 -3.451 1 94.81 31 GLU B N 1
ATOM 3772 C CA . GLU B 1 31 ? -6.434 -41.031 -2.033 1 94.81 31 GLU B CA 1
ATOM 3773 C C . GLU B 1 31 ? -7.523 -40.156 -1.431 1 94.81 31 GLU B C 1
ATOM 3775 O O . GLU B 1 31 ? -8.047 -39.25 -2.1 1 94.81 31 GLU B O 1
ATOM 3780 N N . GLU B 1 32 ? -7.836 -40.375 -0.216 1 93.06 32 GLU B N 1
ATOM 3781 C CA . GLU B 1 32 ? -8.859 -39.594 0.463 1 93.06 32 GLU B CA 1
ATOM 3782 C C . GLU B 1 32 ? -8.273 -38.281 0.992 1 93.06 32 GLU B C 1
ATOM 3784 O O . GLU B 1 32 ? -7.172 -38.281 1.548 1 93.06 32 GLU B O 1
ATOM 3789 N N . LEU B 1 33 ? -8.961 -37.281 0.784 1 96.12 33 LEU B N 1
ATOM 3790 C CA . LEU B 1 33 ? -8.609 -35.969 1.328 1 96.12 33 LEU B CA 1
ATOM 3791 C C . LEU B 1 33 ? -9.406 -35.656 2.59 1 96.12 33 LEU B C 1
ATOM 3793 O O . LEU B 1 33 ? -10.461 -36.281 2.82 1 96.12 33 LEU B O 1
ATOM 3797 N N . PRO B 1 34 ? -8.836 -34.75 3.436 1 96.62 34 PRO B N 1
ATOM 3798 C CA . PRO B 1 34 ? -9.609 -34.375 4.613 1 96.62 34 PRO B CA 1
ATOM 3799 C C . PRO B 1 34 ? -10.969 -33.781 4.246 1 96.62 34 PRO B C 1
ATOM 3801 O O . PRO B 1 34 ? -11.086 -33.031 3.27 1 96.62 34 PRO B O 1
ATOM 3804 N N . LEU B 1 35 ? -11.969 -34.125 5.035 1 97.75 35 LEU B N 1
ATOM 3805 C CA . LEU B 1 35 ? -13.312 -33.656 4.742 1 97.75 35 LEU B CA 1
ATOM 3806 C C . LEU B 1 35 ? -13.797 -32.688 5.828 1 97.75 35 LEU B C 1
ATOM 3808 O O . LEU B 1 35 ? -13.547 -32.938 7.016 1 97.75 35 LEU B O 1
ATOM 3812 N N . PRO B 1 36 ? -14.484 -31.609 5.438 1 97.94 36 PRO B N 1
ATOM 3813 C CA . PRO B 1 36 ? -15.203 -30.812 6.426 1 97.94 36 PRO B CA 1
ATOM 3814 C C . PRO B 1 36 ? -16.406 -31.547 7.027 1 97.94 36 PRO B C 1
ATOM 3816 O O . PRO B 1 36 ? -16.734 -32.656 6.582 1 97.94 36 PRO B O 1
ATOM 3819 N N . ILE B 1 37 ? -16.969 -30.984 8.125 1 97.81 37 ILE B N 1
ATOM 3820 C CA . ILE B 1 37 ? -18.156 -31.562 8.734 1 97.81 37 ILE B CA 1
ATOM 3821 C C . ILE B 1 37 ? -19.406 -31.094 7.988 1 97.81 37 ILE B C 1
ATOM 3823 O O . ILE B 1 37 ? -20.391 -31.828 7.887 1 97.81 37 ILE B O 1
ATOM 3827 N N . ALA B 1 38 ? -19.328 -29.844 7.52 1 98.25 38 ALA B N 1
ATOM 3828 C CA . ALA B 1 38 ? -20.453 -29.234 6.805 1 98.25 38 ALA B CA 1
ATOM 3829 C C . ALA B 1 38 ? -20 -28.016 6.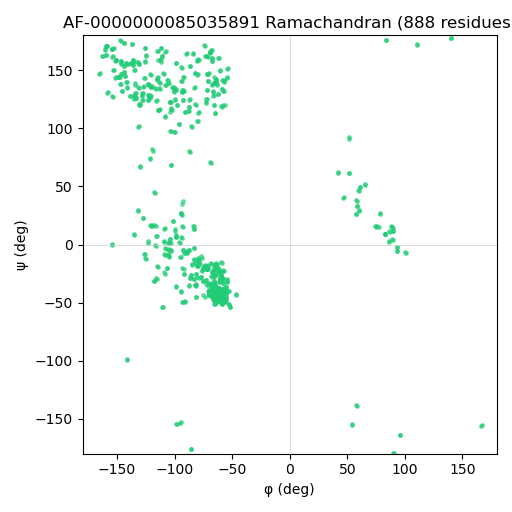016 1 98.25 38 ALA B C 1
ATOM 3831 O O . ALA B 1 38 ? -18.906 -27.5 6.223 1 98.25 38 ALA B O 1
ATOM 3832 N N . VAL B 1 39 ? -20.828 -27.641 5.09 1 98.56 39 VAL B N 1
ATOM 3833 C CA . VAL B 1 39 ? -20.672 -26.406 4.324 1 98.56 39 VAL B CA 1
ATOM 3834 C C . VAL B 1 39 ? -21.906 -25.531 4.508 1 98.56 39 VAL B C 1
ATOM 3836 O O . VAL B 1 39 ? -23.047 -26.016 4.43 1 98.56 39 VAL B O 1
ATOM 3839 N N . ALA B 1 40 ? -21.688 -24.297 4.863 1 98.75 40 ALA B N 1
ATOM 3840 C CA . ALA B 1 40 ? -22.781 -23.328 4.977 1 98.75 40 ALA B CA 1
ATOM 3841 C C . ALA B 1 40 ? -22.625 -22.219 3.938 1 98.75 40 ALA B C 1
ATOM 3843 O O . ALA B 1 40 ? -21.516 -21.797 3.621 1 98.75 40 ALA B O 1
ATOM 3844 N N . TRP B 1 41 ? -23.75 -21.734 3.375 1 98.62 41 TRP B N 1
ATOM 3845 C CA . TRP B 1 41 ? -23.797 -20.672 2.377 1 98.62 41 TRP B CA 1
ATOM 3846 C C . TRP B 1 41 ? -24.578 -19.469 2.889 1 98.62 41 TRP B C 1
ATOM 3848 O O . TRP B 1 41 ? -25.75 -19.281 2.531 1 98.62 41 TRP B O 1
ATOM 3858 N N . PRO B 1 42 ? -23.891 -18.609 3.736 1 98.75 42 PRO B N 1
ATOM 3859 C CA . PRO B 1 42 ? -24.578 -17.422 4.223 1 98.75 42 PRO B CA 1
ATOM 3860 C C . PRO B 1 42 ? -24.875 -16.406 3.113 1 98.75 42 PRO B C 1
ATOM 3862 O O . PRO B 1 42 ? -24.188 -16.391 2.092 1 98.75 42 PRO B O 1
ATOM 3865 N N . GLU B 1 43 ? -25.891 -15.531 3.381 1 98.31 43 GLU B N 1
ATOM 3866 C CA . GLU B 1 43 ? -26.312 -14.539 2.395 1 98.31 43 GLU B CA 1
ATOM 3867 C C . GLU B 1 43 ? -26.219 -13.125 2.969 1 98.31 43 GLU B C 1
ATOM 3869 O O . GLU B 1 43 ? -26.594 -12.156 2.305 1 98.31 43 GLU B O 1
ATOM 3874 N N . SER B 1 44 ? -25.75 -13.078 4.219 1 98.25 44 SER B N 1
ATOM 3875 C CA . SER B 1 44 ? -25.656 -11.758 4.848 1 98.25 44 SER B CA 1
ATOM 3876 C C . SER B 1 44 ? -24.578 -11.727 5.922 1 98.25 44 SER B C 1
ATOM 3878 O O . SER B 1 44 ? -24.094 -12.781 6.363 1 98.25 44 SER B O 1
ATOM 3880 N N . LEU B 1 45 ? -24.219 -10.508 6.234 1 98.69 45 LEU B N 1
ATOM 3881 C CA . LEU B 1 45 ? -23.266 -10.289 7.316 1 98.69 45 LEU B CA 1
ATOM 3882 C C . LEU B 1 45 ? -23.75 -10.945 8.609 1 98.69 45 LEU B C 1
ATOM 3884 O O . LEU B 1 45 ? -22.984 -11.609 9.297 1 98.69 45 LEU B O 1
ATOM 3888 N N . GLU B 1 46 ? -25.016 -10.766 8.922 1 98.56 46 GLU B N 1
ATOM 3889 C CA . GLU B 1 46 ? -25.594 -11.289 10.156 1 98.56 46 GLU B CA 1
ATOM 3890 C C . GLU B 1 46 ? -25.5 -12.812 10.219 1 98.56 46 GLU B C 1
ATOM 3892 O O . GLU B 1 46 ? -25.219 -13.375 11.281 1 98.56 46 GLU B O 1
ATOM 3897 N N . GLU B 1 47 ? -25.688 -13.406 9.109 1 98.69 47 GLU B N 1
ATOM 3898 C CA . GLU B 1 47 ? -25.609 -14.859 9.07 1 98.69 47 GLU B CA 1
ATOM 3899 C C . GLU B 1 47 ? -24.172 -15.336 9.273 1 98.69 47 GLU B C 1
ATOM 3901 O O . GLU B 1 47 ? -23.938 -16.344 9.945 1 98.69 47 GLU B O 1
ATOM 3906 N N . VAL B 1 48 ? -23.203 -14.664 8.703 1 98.88 48 VAL B N 1
ATOM 3907 C CA . VAL B 1 48 ? -21.812 -15.008 8.922 1 98.88 48 VAL B CA 1
ATOM 3908 C C . VAL B 1 48 ? -21.469 -14.867 10.406 1 98.88 48 VAL B C 1
ATOM 3910 O O . VAL B 1 48 ? -20.828 -15.742 10.984 1 98.88 48 VAL B O 1
ATOM 3913 N N . VAL B 1 49 ? -21.906 -13.758 11 1 98.88 49 VAL B N 1
ATOM 3914 C CA . VAL B 1 49 ? -21.672 -13.508 12.422 1 98.88 49 VAL B CA 1
ATOM 3915 C C . VAL B 1 49 ? -22.234 -14.664 13.242 1 98.88 49 VAL B C 1
ATOM 3917 O O . VAL B 1 49 ? -21.562 -15.203 14.117 1 98.88 49 VAL B O 1
ATOM 3920 N N . LYS B 1 50 ? -23.438 -15.062 12.961 1 98.56 50 LYS B N 1
ATOM 3921 C CA . LYS B 1 50 ? -24.094 -16.141 13.688 1 98.56 50 LYS B CA 1
ATOM 3922 C C . LYS B 1 50 ? -23.312 -17.453 13.555 1 98.56 50 LYS B C 1
ATOM 3924 O O . LYS B 1 50 ? -23.141 -18.172 14.539 1 98.56 50 LYS B O 1
ATOM 3929 N N . LEU B 1 51 ? -22.875 -17.75 12.367 1 98.75 51 LEU B N 1
ATOM 3930 C CA . LEU B 1 51 ? -22.141 -18.984 12.125 1 98.75 51 LEU B CA 1
ATOM 3931 C C . LEU B 1 51 ? -20.828 -18.984 12.922 1 98.75 51 LEU B C 1
ATOM 3933 O O . LEU B 1 51 ? -20.5 -20 13.555 1 98.75 51 LEU B O 1
ATOM 3937 N N . VAL B 1 52 ? -20.094 -17.891 12.914 1 98.81 52 VAL B N 1
ATOM 3938 C CA . VAL B 1 52 ? -18.812 -17.828 13.609 1 98.81 52 VAL B CA 1
ATOM 3939 C C . VAL B 1 52 ? -19.047 -17.938 15.117 1 98.81 52 VAL B C 1
ATOM 3941 O O . VAL B 1 52 ? -18.312 -18.641 15.812 1 98.81 52 VAL B O 1
ATOM 3944 N N . LYS B 1 53 ? -20.062 -17.266 15.609 1 98.69 53 LYS B N 1
ATOM 3945 C CA . LYS B 1 53 ? -20.375 -17.359 17.031 1 98.69 53 LYS B CA 1
ATOM 3946 C C . LYS B 1 53 ? -20.734 -18.797 17.422 1 98.69 53 LYS B C 1
ATOM 3948 O O . LYS B 1 53 ? -20.344 -19.25 18.5 1 98.69 53 LYS B O 1
ATOM 3953 N N . LEU B 1 54 ? -21.5 -19.453 16.594 1 98.31 54 LEU B N 1
ATOM 3954 C CA . LEU B 1 54 ? -21.844 -20.844 16.844 1 98.31 54 LEU B CA 1
ATOM 3955 C C . LEU B 1 54 ? -20.578 -21.719 16.875 1 98.31 54 LEU B C 1
ATOM 3957 O O . LEU B 1 54 ? -20.453 -22.594 17.734 1 98.31 54 LEU B O 1
ATOM 3961 N N . CYS B 1 55 ? -19.688 -21.5 15.922 1 98.69 55 CYS B N 1
ATOM 3962 C CA . CYS B 1 55 ? -18.422 -22.234 15.922 1 98.69 55 CYS B CA 1
ATOM 3963 C C . CYS B 1 55 ? -17.656 -22.016 17.219 1 98.69 55 CYS B C 1
ATOM 3965 O O . CYS B 1 55 ? -17.078 -22.969 17.766 1 98.69 55 CYS B O 1
ATOM 3967 N N . ASN B 1 56 ? -17.625 -20.781 17.688 1 98.56 56 ASN B N 1
ATOM 3968 C CA . ASN B 1 56 ? -16.969 -20.484 18.953 1 98.56 56 ASN B CA 1
ATOM 3969 C C . ASN B 1 56 ? -17.641 -21.203 20.109 1 98.56 56 ASN B C 1
ATOM 3971 O O . ASN B 1 56 ? -16.969 -21.766 20.984 1 98.56 56 ASN B O 1
ATOM 3975 N N . GLU B 1 57 ? -18.922 -21.141 20.141 1 98.19 57 GLU B N 1
ATOM 3976 C CA . GLU B 1 57 ? -19.688 -21.781 21.203 1 98.19 57 GLU B CA 1
ATOM 3977 C C . GLU B 1 57 ? -19.406 -23.281 21.281 1 98.19 57 GLU B C 1
ATOM 3979 O O . GLU B 1 57 ? -19.203 -23.828 22.359 1 98.19 57 GLU B O 1
ATOM 3984 N N . TYR B 1 58 ? -19.281 -23.906 20.125 1 98.06 58 TYR B N 1
ATOM 3985 C CA . TYR B 1 58 ? -19.156 -25.359 20.094 1 98.06 58 TYR B CA 1
ATOM 3986 C C . TYR B 1 58 ? -17.719 -25.766 19.812 1 98.06 58 TYR B C 1
ATOM 3988 O O . TYR B 1 58 ? -17.422 -26.953 19.656 1 98.06 58 TYR B O 1
ATOM 3996 N N . ARG B 1 59 ? -16.844 -24.812 19.688 1 98.12 59 ARG B N 1
ATOM 3997 C CA . ARG B 1 59 ? -15.414 -25.031 19.469 1 98.12 59 ARG B CA 1
ATOM 3998 C C . ARG B 1 59 ? -15.164 -25.828 18.188 1 98.12 59 ARG B C 1
ATOM 4000 O O . ARG B 1 59 ? -14.438 -26.812 18.203 1 98.12 59 ARG B O 1
ATOM 4007 N N . VAL B 1 60 ? -15.797 -25.453 17.125 1 98.38 60 VAL B N 1
ATOM 4008 C CA . VAL B 1 60 ? -15.633 -26.047 15.812 1 98.38 60 VAL B CA 1
ATOM 4009 C C . VAL B 1 60 ? -14.797 -25.125 14.93 1 98.38 60 VAL B C 1
ATOM 4011 O O . VAL B 1 60 ? -15.125 -23.953 14.758 1 98.38 60 VAL B O 1
ATOM 4014 N N . PRO B 1 61 ? -13.695 -25.656 14.414 1 98.56 61 PRO B N 1
ATOM 4015 C CA . PRO B 1 61 ? -12.938 -24.844 13.461 1 98.56 61 PRO B CA 1
ATOM 4016 C C . PRO B 1 61 ? -13.758 -24.469 12.227 1 98.56 61 PRO B C 1
ATOM 4018 O O . PRO B 1 61 ? -14.672 -25.203 11.836 1 98.56 61 PRO B O 1
ATOM 4021 N N . PHE B 1 62 ? -13.445 -23.312 11.672 1 98.81 62 PHE B N 1
ATOM 4022 C CA . PHE B 1 62 ? -14.141 -22.906 10.453 1 98.81 62 PHE B CA 1
ATOM 4023 C C . PHE B 1 62 ? -13.156 -22.344 9.438 1 98.81 62 PHE B C 1
ATOM 4025 O O . PHE B 1 62 ? -12.07 -21.875 9.805 1 98.81 62 PHE B O 1
ATOM 4032 N N . VAL B 1 63 ? -13.5 -22.422 8.172 1 98.5 63 VAL B N 1
ATOM 4033 C CA . VAL B 1 63 ? -12.68 -21.953 7.059 1 98.5 63 VAL B CA 1
ATOM 4034 C C . VAL B 1 63 ? -13.523 -21.094 6.121 1 98.5 63 VAL B C 1
ATOM 4036 O O . VAL B 1 63 ? -14.562 -21.531 5.629 1 98.5 63 VAL B O 1
ATOM 4039 N N . PRO B 1 64 ? -13.109 -19.812 5.934 1 98.44 64 PRO B N 1
ATOM 4040 C CA . PRO B 1 64 ? -13.75 -19.031 4.875 1 98.44 64 PRO B CA 1
ATOM 4041 C C . PRO B 1 64 ? -13.492 -19.594 3.482 1 98.44 64 PRO B C 1
ATOM 4043 O O . PRO B 1 64 ? -12.398 -20.094 3.203 1 98.44 64 PRO B O 1
ATOM 4046 N N . TYR B 1 65 ? -14.516 -19.531 2.66 1 98.12 65 TYR B N 1
ATOM 4047 C CA . TYR B 1 65 ? -14.453 -20.094 1.313 1 98.12 65 TYR B CA 1
ATOM 4048 C C . TYR B 1 65 ? -15.219 -19.219 0.326 1 98.12 65 TYR B C 1
ATOM 4050 O O . TYR B 1 65 ? -16.219 -18.594 0.686 1 98.12 65 TYR B O 1
ATOM 4058 N N . ALA B 1 66 ? -14.773 -19.109 -0.891 1 95.38 66 ALA B N 1
ATOM 4059 C CA . ALA B 1 66 ? -15.492 -18.5 -2 1 95.38 66 ALA B CA 1
ATOM 4060 C C . ALA B 1 66 ? -15.266 -19.266 -3.299 1 95.38 66 ALA B C 1
ATOM 4062 O O . ALA B 1 66 ? -15.742 -20.375 -3.459 1 95.38 66 ALA B O 1
ATOM 4063 N N . GLY B 1 67 ? -14.312 -18.766 -4.148 1 93.25 67 GLY B N 1
ATOM 4064 C CA . GLY B 1 67 ? -14.094 -19.391 -5.445 1 93.25 67 GLY B CA 1
ATOM 4065 C C . GLY B 1 67 ? -13.344 -20.703 -5.352 1 93.25 67 GLY B C 1
ATOM 4066 O O . GLY B 1 67 ? -13.406 -21.531 -6.266 1 93.25 67 GLY B O 1
ATOM 4067 N N . GLY B 1 68 ? -12.641 -20.953 -4.285 1 94.94 68 GLY B N 1
ATOM 4068 C CA . GLY B 1 68 ? -11.859 -22.172 -4.117 1 94.94 68 GLY B CA 1
ATOM 4069 C C . GLY B 1 68 ? -10.789 -22.344 -5.18 1 94.94 68 GLY B C 1
ATOM 4070 O O . GLY B 1 68 ? -10.438 -23.469 -5.547 1 94.94 68 GLY B O 1
ATOM 4071 N N . SER B 1 69 ? -10.281 -21.281 -5.691 1 94.62 69 SER B N 1
ATOM 4072 C CA . SER B 1 69 ? -9.367 -21.328 -6.828 1 94.62 69 SER B CA 1
ATOM 4073 C C . SER B 1 69 ? -7.91 -21.297 -6.367 1 94.62 69 SER B C 1
ATOM 4075 O O . SER B 1 69 ? -6.996 -21.25 -7.191 1 94.62 69 SER B O 1
ATOM 4077 N N . GLY B 1 70 ? -7.648 -21.281 -5.035 1 96.06 70 GLY B N 1
ATOM 4078 C CA . GLY B 1 70 ? -6.285 -21.281 -4.527 1 96.06 70 GLY B CA 1
ATOM 4079 C C . GLY B 1 70 ? -5.5 -22.516 -4.914 1 96.06 70 GLY B C 1
ATOM 4080 O O . GLY B 1 70 ? -6.086 -23.547 -5.258 1 96.06 70 GLY B O 1
ATOM 4081 N N . VAL B 1 71 ? -4.164 -22.438 -4.848 1 96.94 71 VAL B N 1
ATOM 4082 C CA . VAL B 1 71 ? -3.346 -23.531 -5.348 1 96.94 71 VAL B CA 1
ATOM 4083 C C . VAL B 1 71 ? -2.357 -23.984 -4.273 1 96.94 71 VAL B C 1
ATOM 4085 O O . VAL B 1 71 ? -1.297 -24.531 -4.582 1 96.94 71 VAL B O 1
ATOM 4088 N N . ILE B 1 72 ? -2.715 -23.688 -3.012 1 97.62 72 ILE B N 1
ATOM 4089 C CA . ILE B 1 72 ? -1.687 -23.922 -2 1 97.62 72 ILE B CA 1
ATOM 4090 C C . ILE B 1 72 ? -2.297 -24.625 -0.795 1 97.62 72 ILE B C 1
ATOM 4092 O O . ILE B 1 72 ? -1.683 -24.688 0.272 1 97.62 72 ILE B O 1
ATOM 4096 N N . GLY B 1 73 ? -3.504 -25.062 -0.857 1 97.88 73 GLY B N 1
ATOM 4097 C CA . GLY B 1 73 ? -4.152 -25.812 0.205 1 97.88 73 GLY B CA 1
ATOM 4098 C C . GLY B 1 73 ? -4.629 -24.938 1.351 1 97.88 73 GLY B C 1
ATOM 4099 O O . GLY B 1 73 ? -4.785 -25.422 2.477 1 97.88 73 GLY B O 1
ATOM 4100 N N . ALA B 1 74 ? -4.926 -23.688 1.117 1 97.56 74 ALA B N 1
ATOM 4101 C CA . ALA B 1 74 ? -5.305 -22.75 2.178 1 97.56 74 ALA B CA 1
ATOM 4102 C C . ALA B 1 74 ? -6.707 -23.047 2.695 1 97.56 74 ALA B C 1
ATOM 4104 O O . ALA B 1 74 ? -7.047 -22.703 3.828 1 97.56 74 ALA B O 1
ATOM 4105 N N . THR B 1 75 ? -7.555 -23.75 1.925 1 97.25 75 THR B N 1
ATOM 4106 C CA . THR B 1 75 ? -8.945 -23.969 2.316 1 97.25 75 THR B CA 1
ATOM 4107 C C . THR B 1 75 ? -9.133 -25.391 2.857 1 97.25 75 THR B C 1
ATOM 4109 O O . THR B 1 75 ? -10.242 -25.766 3.256 1 97.25 75 THR B O 1
ATOM 4112 N N . ILE B 1 76 ? -8.117 -26.203 2.801 1 97.5 76 ILE B N 1
ATOM 4113 C CA . ILE B 1 76 ? -8.234 -27.594 3.217 1 97.5 76 ILE B CA 1
ATOM 4114 C C . ILE B 1 76 ? -8.352 -27.672 4.738 1 97.5 76 ILE B C 1
ATOM 4116 O O . ILE B 1 76 ? -7.559 -27.062 5.457 1 97.5 76 ILE B O 1
ATOM 4120 N N . CYS B 1 77 ? -9.375 -28.312 5.191 1 95.5 77 CYS B N 1
ATOM 4121 C CA . CYS B 1 77 ? -9.578 -28.484 6.625 1 95.5 77 CYS B CA 1
ATOM 4122 C C . CYS B 1 77 ? -10.297 -29.797 6.914 1 95.5 77 CYS B C 1
ATOM 4124 O O . CYS B 1 77 ? -11.133 -30.25 6.121 1 95.5 77 CYS B O 1
ATOM 4126 N N . GLU B 1 78 ? -9.906 -30.406 8.023 1 96.19 78 GLU B N 1
ATOM 4127 C CA . GLU B 1 78 ? -10.602 -31.594 8.516 1 96.19 78 GLU B CA 1
ATOM 4128 C C . GLU B 1 78 ? -11.555 -31.25 9.656 1 96.19 78 GLU B C 1
ATOM 4130 O O . GLU B 1 78 ? -11.188 -30.5 10.562 1 96.19 78 GLU B O 1
ATOM 4135 N N . ARG B 1 79 ? -12.789 -31.734 9.547 1 97 79 ARG B N 1
ATOM 4136 C CA . ARG B 1 79 ? -13.773 -31.594 10.617 1 97 79 ARG B CA 1
ATOM 4137 C C . ARG B 1 79 ? -14.016 -30.141 10.961 1 97 79 ARG B C 1
ATOM 4139 O O . ARG B 1 79 ? -14.102 -29.766 12.133 1 97 79 ARG B O 1
ATOM 4146 N N . CYS B 1 80 ? -14.016 -29.312 9.93 1 98.31 80 CYS B N 1
ATOM 4147 C CA . CYS B 1 80 ? -14.312 -27.891 10.078 1 98.31 80 CYS B CA 1
ATOM 4148 C C . CYS B 1 80 ? -15.641 -27.531 9.43 1 98.31 80 CYS B C 1
ATOM 4150 O O . CYS B 1 80 ? -16.219 -28.359 8.711 1 98.31 80 CYS B O 1
ATOM 4152 N N . LEU B 1 81 ? -16.203 -26.422 9.773 1 98.69 81 LEU B N 1
ATOM 4153 C CA . LEU B 1 81 ? -17.297 -25.828 9.008 1 98.69 81 LEU B CA 1
ATOM 4154 C C . LEU B 1 81 ? -16.75 -24.938 7.902 1 98.69 81 LEU B C 1
ATOM 4156 O O . LEU B 1 81 ? -16.016 -23.984 8.18 1 98.69 81 LEU B O 1
ATOM 4160 N N . VAL B 1 82 ? -17.031 -25.266 6.656 1 98.75 82 VAL B N 1
ATOM 4161 C CA . VAL B 1 82 ? -16.719 -24.359 5.559 1 98.75 82 VAL B CA 1
ATOM 4162 C C . VAL B 1 82 ? -17.797 -23.297 5.422 1 98.75 82 VAL B C 1
ATOM 4164 O O . VAL B 1 82 ? -18.984 -23.625 5.301 1 98.75 82 VAL B O 1
ATOM 4167 N N . ILE B 1 83 ? -17.422 -22.062 5.547 1 98.88 83 ILE B N 1
ATOM 4168 C CA . ILE B 1 83 ? -18.344 -20.953 5.359 1 98.88 83 ILE B CA 1
ATOM 4169 C C . ILE B 1 83 ? -18.109 -20.297 3.998 1 98.88 83 ILE B C 1
ATOM 4171 O O . ILE B 1 83 ? -17.172 -19.5 3.84 1 98.88 83 ILE B O 1
ATOM 4175 N N . ASP B 1 84 ? -18.922 -20.672 3.021 1 98.69 84 ASP B N 1
ATOM 4176 C CA . ASP B 1 84 ? -18.812 -20.234 1.635 1 98.69 84 ASP B CA 1
ATOM 4177 C C . ASP B 1 84 ? -19.641 -18.984 1.389 1 98.69 84 ASP B C 1
ATOM 4179 O O . ASP B 1 84 ? -20.875 -19.047 1.339 1 98.69 84 ASP B O 1
ATOM 4183 N N . VAL B 1 85 ? -18.938 -17.844 1.085 1 98.62 85 VAL B N 1
ATOM 4184 C CA . VAL B 1 85 ? -19.609 -16.562 1.037 1 98.62 85 VAL B CA 1
ATOM 4185 C C . VAL B 1 85 ? -20.062 -16.266 -0.392 1 98.62 85 VAL B C 1
ATOM 4187 O O . VAL B 1 85 ? -20.469 -15.141 -0.702 1 98.62 85 VAL B O 1
ATOM 4190 N N . LYS B 1 86 ? -20.109 -17.172 -1.319 1 98.06 86 LYS B N 1
ATOM 4191 C CA . LYS B 1 86 ? -20.375 -16.953 -2.736 1 98.06 86 LYS B CA 1
ATOM 4192 C C . LYS B 1 86 ? -21.797 -16.453 -2.955 1 98.06 86 LYS B C 1
ATOM 4194 O O . LYS B 1 86 ? -22.094 -15.875 -4.004 1 98.06 86 LYS B O 1
ATOM 4199 N N . ARG B 1 87 ? -22.656 -16.688 -1.982 1 98.19 87 ARG B N 1
ATOM 4200 C CA . ARG B 1 87 ? -24.016 -16.203 -2.148 1 98.19 87 ARG B CA 1
ATOM 4201 C C . ARG B 1 87 ? -24.141 -14.734 -1.754 1 98.19 87 ARG B C 1
ATOM 4203 O O . ARG B 1 87 ? -25.156 -14.094 -2.008 1 98.19 87 ARG B O 1
ATOM 4210 N N . MET B 1 88 ? -23.141 -14.211 -1.093 1 98.69 88 MET B N 1
ATOM 4211 C CA . MET B 1 88 ? -23 -12.773 -0.871 1 98.69 88 MET B CA 1
ATOM 4212 C C . MET B 1 88 ? -22.281 -12.109 -2.037 1 98.69 88 MET B C 1
ATOM 4214 O O . MET B 1 88 ? -21.094 -11.773 -1.928 1 98.69 88 MET B O 1
ATOM 4218 N N . ASN B 1 89 ? -22.984 -11.836 -3.152 1 98.62 89 ASN B N 1
ATOM 4219 C CA . ASN B 1 89 ? -22.312 -11.531 -4.414 1 98.62 89 ASN B CA 1
ATOM 4220 C C . ASN B 1 89 ? -22.891 -10.281 -5.066 1 98.62 89 ASN B C 1
ATOM 4222 O O . ASN B 1 89 ? -22.859 -10.141 -6.289 1 98.62 89 ASN B O 1
ATOM 4226 N N . LYS B 1 90 ? -23.406 -9.367 -4.324 1 98.69 90 LYS B N 1
ATOM 4227 C CA . LYS B 1 90 ? -24.062 -8.188 -4.879 1 98.69 90 LYS B CA 1
ATOM 4228 C C . LYS B 1 90 ? -23.078 -7.039 -5.047 1 98.69 90 LYS B C 1
ATOM 4230 O O . LYS B 1 90 ? -22.172 -6.867 -4.234 1 98.69 90 LYS B O 1
ATOM 4235 N N . VAL B 1 91 ? -23.281 -6.277 -6.129 1 98.81 91 VAL B N 1
ATOM 4236 C CA . VAL B 1 91 ? -22.703 -4.938 -6.223 1 98.81 91 VAL B CA 1
ATOM 4237 C C . VAL B 1 91 ? -23.547 -3.955 -5.418 1 98.81 91 VAL B C 1
ATOM 4239 O O . VAL B 1 91 ? -24.703 -3.691 -5.762 1 98.81 91 VAL B O 1
ATOM 4242 N N . ILE B 1 92 ? -23.031 -3.445 -4.398 1 98.69 92 ILE B N 1
ATOM 4243 C CA . ILE B 1 92 ? -23.781 -2.58 -3.486 1 98.69 92 ILE B CA 1
ATOM 4244 C C . ILE B 1 92 ? -23.844 -1.165 -4.055 1 98.69 92 ILE B C 1
ATOM 4246 O O . ILE B 1 92 ? -24.891 -0.515 -4.008 1 98.69 92 ILE B O 1
ATOM 4250 N N . HIS B 1 93 ? -22.688 -0.657 -4.555 1 98.25 93 HIS B N 1
ATOM 4251 C CA . HIS B 1 93 ? -22.609 0.713 -5.047 1 98.25 93 HIS B CA 1
ATOM 4252 C C . HIS B 1 93 ? -21.422 0.89 -6 1 98.25 93 HIS B C 1
ATOM 4254 O O . HIS B 1 93 ? -20.328 0.375 -5.742 1 98.25 93 HIS B O 1
ATOM 4260 N N . LEU B 1 94 ? -21.672 1.469 -7.129 1 98.69 94 LEU B N 1
ATOM 4261 C CA . LEU B 1 94 ? -20.625 1.96 -8.008 1 98.69 94 LEU B CA 1
ATOM 4262 C C . LEU B 1 94 ? -20.656 3.482 -8.094 1 98.69 94 LEU B C 1
ATOM 4264 O O . LEU B 1 94 ? -21.656 4.066 -8.508 1 98.69 94 LEU B O 1
ATOM 4268 N N . SER B 1 95 ? -19.625 4.117 -7.648 1 98.44 95 SER B N 1
ATOM 4269 C CA . SER B 1 95 ? -19.484 5.555 -7.848 1 98.44 95 SER B CA 1
ATOM 4270 C C . SER B 1 95 ? -18.625 5.859 -9.078 1 98.44 95 SER B C 1
ATOM 4272 O O . SER B 1 95 ? -17.391 5.832 -9 1 98.44 95 SER B O 1
ATOM 4274 N N . GLU B 1 96 ? -19.281 6.238 -10.117 1 97.94 96 GLU B N 1
ATOM 4275 C CA . GLU B 1 96 ? -18.562 6.582 -11.344 1 97.94 96 GLU B CA 1
ATOM 4276 C C . GLU B 1 96 ? -17.75 7.863 -11.156 1 97.94 96 GLU B C 1
ATOM 4278 O O . GLU B 1 96 ? -16.625 7.973 -11.672 1 97.94 96 GLU B O 1
ATOM 4283 N N . GLU B 1 97 ? -18.266 8.734 -10.391 1 97.38 97 GLU B N 1
ATOM 4284 C CA . GLU B 1 97 ? -17.594 10.008 -10.141 1 97.38 97 GLU B CA 1
ATOM 4285 C C . GLU B 1 97 ? -16.328 9.812 -9.328 1 97.38 97 GLU B C 1
ATOM 4287 O O . GLU B 1 97 ? -15.289 10.406 -9.633 1 97.38 97 GLU B O 1
ATOM 4292 N N . ASP B 1 98 ? -16.406 8.961 -8.32 1 98.38 98 ASP B N 1
ATOM 4293 C CA . ASP B 1 98 ? -15.297 8.797 -7.383 1 98.38 98 ASP B CA 1
ATOM 4294 C C . ASP B 1 98 ? -14.398 7.629 -7.789 1 98.38 98 ASP B C 1
ATOM 4296 O O . ASP B 1 98 ? -13.336 7.426 -7.203 1 98.38 98 ASP B O 1
ATOM 4300 N N . SER B 1 99 ? -14.852 6.824 -8.75 1 98.38 99 SER B N 1
ATOM 4301 C CA . SER B 1 99 ? -14.07 5.723 -9.297 1 98.38 99 SER B CA 1
ATOM 4302 C C . SER B 1 99 ? -13.82 4.645 -8.25 1 98.38 99 SER B C 1
ATOM 4304 O O . SER B 1 99 ? -12.688 4.227 -8.039 1 98.38 99 SER B O 1
ATOM 4306 N N . TYR B 1 100 ? -14.836 4.156 -7.582 1 98.56 100 TYR B N 1
ATOM 4307 C CA . TYR B 1 100 ? -14.734 2.986 -6.719 1 98.56 100 TYR B CA 1
ATOM 4308 C C . TYR B 1 100 ? -16.031 2.182 -6.734 1 98.56 100 TYR B C 1
ATOM 4310 O O . TYR B 1 100 ? -17.078 2.689 -7.137 1 98.56 100 TYR B O 1
ATOM 4318 N N . VAL B 1 101 ? -15.953 0.924 -6.387 1 98.88 101 VAL B N 1
ATOM 4319 C CA . VAL B 1 101 ? -17.109 0.035 -6.297 1 98.88 101 VAL B CA 1
ATOM 4320 C C . VAL B 1 101 ? -17.141 -0.635 -4.926 1 98.88 101 VAL B C 1
ATOM 4322 O O . VAL B 1 101 ? -16.094 -0.941 -4.355 1 98.88 101 VAL B O 1
ATOM 4325 N N . LEU B 1 102 ? -18.266 -0.682 -4.34 1 98.81 102 LEU B N 1
ATOM 4326 C CA . LEU B 1 102 ? -18.516 -1.438 -3.115 1 98.81 102 LEU B CA 1
ATOM 4327 C C . LEU B 1 102 ? -19.266 -2.729 -3.422 1 98.81 102 LEU B C 1
ATOM 4329 O O . LEU B 1 102 ? -20.344 -2.697 -4.02 1 98.81 102 LEU B O 1
ATOM 4333 N N . VAL B 1 103 ? -18.672 -3.838 -3.023 1 98.94 103 VAL B N 1
ATOM 4334 C CA . VAL B 1 103 ? -19.25 -5.121 -3.391 1 98.94 103 VAL B CA 1
ATOM 4335 C C . VAL B 1 103 ? -19.234 -6.062 -2.189 1 98.94 103 VAL B C 1
ATOM 4337 O O . VAL B 1 103 ? -18.438 -5.883 -1.265 1 98.94 103 VAL B O 1
ATOM 4340 N N . GLU B 1 104 ? -20.125 -7.031 -2.234 1 98.94 104 GLU B N 1
ATOM 4341 C CA . GLU B 1 104 ? -20 -8.18 -1.347 1 98.94 104 GLU B CA 1
ATOM 4342 C C . GLU B 1 104 ? -18.844 -9.086 -1.778 1 98.94 104 GLU B C 1
ATOM 4344 O O . GLU B 1 104 ? -18.562 -9.211 -2.971 1 98.94 104 GLU B O 1
ATOM 4349 N N . SER B 1 105 ? -18.188 -9.703 -0.823 1 98.44 105 SER B N 1
ATOM 4350 C CA . SER B 1 105 ? -16.891 -10.32 -1.059 1 98.44 105 SER B CA 1
ATOM 4351 C C . SER B 1 105 ? -17.016 -11.617 -1.857 1 98.44 105 SER B C 1
ATOM 4353 O O . SER B 1 105 ? -16.047 -12.109 -2.418 1 98.44 105 SER B O 1
ATOM 4355 N N . GLY B 1 106 ? -18.188 -12.203 -1.921 1 98.75 106 GLY B N 1
ATOM 4356 C CA . GLY B 1 106 ? -18.391 -13.461 -2.617 1 98.75 106 GLY B CA 1
ATOM 4357 C C . GLY B 1 106 ? -18.594 -13.289 -4.113 1 98.75 106 GLY B C 1
ATOM 4358 O O . GLY B 1 106 ? -18.672 -14.281 -4.848 1 98.75 106 GLY B O 1
ATOM 4359 N N . ILE B 1 107 ? -18.625 -12.102 -4.621 1 98.81 107 ILE B N 1
ATOM 4360 C CA . ILE B 1 107 ? -18.859 -11.867 -6.043 1 98.81 107 ILE B CA 1
ATOM 4361 C C . ILE B 1 107 ? -17.688 -12.414 -6.852 1 98.81 107 ILE B C 1
ATOM 4363 O O . ILE B 1 107 ? -16.531 -12.156 -6.52 1 98.81 107 ILE B O 1
ATOM 4367 N N . MET B 1 108 ? -18.016 -13.164 -7.879 1 98.56 108 MET B N 1
ATOM 4368 C CA . MET B 1 108 ? -16.984 -13.68 -8.781 1 98.56 108 MET B CA 1
ATOM 4369 C C . MET B 1 108 ? -16.328 -12.547 -9.562 1 98.56 108 MET B C 1
ATOM 4371 O O . MET B 1 108 ? -17.016 -11.633 -10.031 1 98.56 108 MET B O 1
ATOM 4375 N N . LEU B 1 109 ? -15.086 -12.641 -9.664 1 98.69 109 LEU B N 1
ATOM 4376 C CA . LEU B 1 109 ? -14.312 -11.602 -10.352 1 98.69 109 LEU B CA 1
ATOM 4377 C C . LEU B 1 109 ? -14.836 -11.391 -11.766 1 98.69 109 LEU B C 1
ATOM 4379 O O . LEU B 1 109 ? -15 -10.25 -12.203 1 98.69 109 LEU B O 1
ATOM 4383 N N . ARG B 1 110 ? -15.07 -12.453 -12.508 1 98.12 110 ARG B N 1
ATOM 4384 C CA . ARG B 1 110 ? -15.555 -12.359 -13.883 1 98.12 110 ARG B CA 1
ATOM 4385 C C . ARG B 1 110 ? -16.875 -11.594 -13.945 1 98.12 110 ARG B C 1
ATOM 4387 O O . ARG B 1 110 ? -17.047 -10.742 -14.82 1 98.12 110 ARG B O 1
ATOM 4394 N N . LYS B 1 111 ? -17.766 -11.875 -13.016 1 98.44 111 LYS B N 1
ATOM 4395 C CA . LYS B 1 111 ? -19.062 -11.203 -12.984 1 98.44 111 LYS B CA 1
ATOM 4396 C C . LYS B 1 111 ? -18.891 -9.711 -12.68 1 98.44 111 LYS B C 1
ATOM 4398 O O . LYS B 1 111 ? -19.562 -8.875 -13.289 1 98.44 111 LYS B O 1
ATOM 4403 N N . LEU B 1 112 ? -18.062 -9.438 -11.734 1 98.81 112 LEU B N 1
ATOM 4404 C CA . LEU B 1 112 ? -17.828 -8.031 -11.398 1 98.81 112 LEU B CA 1
ATOM 4405 C C . LEU B 1 112 ? -17.219 -7.293 -12.578 1 98.81 112 LEU B C 1
ATOM 4407 O O . LEU B 1 112 ? -17.625 -6.172 -12.891 1 98.81 112 LEU B O 1
ATOM 4411 N N . GLU B 1 113 ? -16.234 -7.906 -13.211 1 98.69 113 GLU B N 1
ATOM 4412 C CA . GLU B 1 113 ? -15.578 -7.273 -14.352 1 98.69 113 GLU B CA 1
ATOM 4413 C C . GLU B 1 113 ? -16.578 -7.023 -15.484 1 98.69 113 GLU B C 1
ATOM 4415 O O . GLU B 1 113 ? -16.578 -5.953 -16.094 1 98.69 113 GLU B O 1
ATOM 4420 N N . GLU B 1 114 ? -17.391 -7.953 -15.75 1 98.62 114 GLU B N 1
ATOM 4421 C CA . GLU B 1 114 ? -18.422 -7.781 -16.766 1 98.62 114 GLU B CA 1
ATOM 4422 C C . GLU B 1 114 ? -19.344 -6.613 -16.422 1 98.62 114 GLU B C 1
ATOM 4424 O O . GLU B 1 114 ? -19.656 -5.785 -17.297 1 98.62 114 GLU B O 1
ATOM 4429 N N . PHE B 1 115 ? -19.781 -6.57 -15.18 1 98.69 115 PHE B N 1
ATOM 4430 C CA . PHE B 1 115 ? -20.609 -5.473 -14.703 1 98.69 115 PHE B CA 1
ATOM 4431 C C . PHE B 1 115 ? -19.922 -4.133 -14.922 1 98.69 115 PHE B C 1
ATOM 4433 O O . PHE B 1 115 ? -20.531 -3.197 -15.453 1 98.69 115 PHE B O 1
ATOM 4440 N N . LEU B 1 116 ? -18.688 -4.051 -14.539 1 98.88 116 LEU B N 1
ATOM 4441 C CA . LEU B 1 116 ? -17.906 -2.822 -14.648 1 98.88 116 LEU B CA 1
ATOM 4442 C C . LEU B 1 116 ? -17.703 -2.43 -16.109 1 98.88 116 LEU B C 1
ATOM 4444 O O . LEU B 1 116 ? -17.891 -1.266 -16.469 1 98.88 116 LEU B O 1
ATOM 4448 N N . ASN B 1 117 ? -17.375 -3.385 -16.922 1 98.69 117 ASN B N 1
ATOM 4449 C CA . ASN B 1 117 ? -17.125 -3.107 -18.328 1 98.69 117 ASN B CA 1
ATOM 4450 C C . ASN B 1 117 ? -18.359 -2.535 -19.016 1 98.69 117 ASN B C 1
ATOM 4452 O O . ASN B 1 117 ? -18.25 -1.664 -19.891 1 98.69 117 ASN B O 1
ATOM 4456 N N . GLY B 1 118 ? -19.484 -3.055 -18.641 1 98.56 118 GLY B N 1
ATOM 4457 C CA . GLY B 1 118 ? -20.734 -2.541 -19.172 1 98.56 118 GLY B CA 1
ATOM 4458 C C . GLY B 1 118 ? -20.953 -1.068 -18.891 1 98.56 118 GLY B C 1
ATOM 4459 O O . GLY B 1 118 ? -21.75 -0.409 -19.547 1 98.56 118 GLY B O 1
ATOM 4460 N N . ARG B 1 119 ? -20.203 -0.527 -17.969 1 98.19 119 ARG B N 1
ATOM 4461 C CA . ARG B 1 119 ? -20.328 0.868 -17.562 1 98.19 119 ARG B CA 1
ATOM 4462 C C . ARG B 1 119 ? -19.078 1.658 -17.891 1 98.19 119 ARG B C 1
ATOM 4464 O O . ARG B 1 119 ? -18.906 2.789 -17.422 1 98.19 119 ARG B O 1
ATOM 4471 N N . GLY B 1 120 ? -18.188 1.044 -18.594 1 98.12 120 GLY B N 1
ATOM 4472 C CA . GLY B 1 120 ? -16.984 1.726 -19.047 1 98.12 120 GLY B CA 1
ATOM 4473 C C . GLY B 1 120 ? -15.859 1.706 -18.031 1 98.12 120 GLY B C 1
ATOM 4474 O O . GLY B 1 120 ? -14.883 2.455 -18.156 1 98.12 120 GLY B O 1
ATOM 4475 N N . PHE B 1 121 ? -15.992 0.914 -17 1 98.62 121 PHE B N 1
ATOM 4476 C CA . PHE B 1 121 ? -14.977 0.812 -15.953 1 98.62 121 PHE B CA 1
ATOM 4477 C C . PHE B 1 121 ? -14.359 -0.582 -15.938 1 98.62 121 PHE B C 1
ATOM 4479 O O . PHE B 1 121 ? -14.859 -1.497 -16.594 1 98.62 121 PHE B O 1
ATOM 4486 N N . THR B 1 122 ? -13.258 -0.729 -15.242 1 98.69 122 THR B N 1
ATOM 4487 C CA . THR B 1 122 ? -12.562 -2.004 -15.094 1 98.69 122 THR B CA 1
ATOM 4488 C C . THR B 1 122 ? -11.773 -2.043 -13.789 1 98.69 122 THR B C 1
ATOM 4490 O O . THR B 1 122 ? -11.328 -1.004 -13.305 1 98.69 122 THR B O 1
ATOM 4493 N N . LEU B 1 123 ? -11.617 -3.225 -13.227 1 98.44 123 LEU B N 1
ATOM 4494 C CA . LEU B 1 123 ? -10.664 -3.451 -12.148 1 98.44 123 LEU B CA 1
ATOM 4495 C C . LEU B 1 123 ? -9.266 -3.684 -12.703 1 98.44 123 LEU B C 1
ATOM 4497 O O . LEU B 1 123 ? -8.266 -3.389 -12.039 1 98.44 123 LEU B O 1
ATOM 4501 N N . ARG B 1 124 ? -9.219 -4.258 -13.922 1 98.25 124 ARG B N 1
ATOM 4502 C CA . ARG B 1 124 ? -7.992 -4.664 -14.602 1 98.25 124 ARG B CA 1
ATOM 4503 C C . ARG B 1 124 ? -7.203 -5.656 -13.758 1 98.25 124 ARG B C 1
ATOM 4505 O O . ARG B 1 124 ? -5.973 -5.602 -13.711 1 98.25 124 ARG B O 1
ATOM 4512 N N . HIS B 1 125 ? -7.82 -6.418 -12.875 1 98.56 125 HIS B N 1
ATOM 4513 C CA . HIS B 1 125 ? -7.238 -7.5 -12.086 1 98.56 125 HIS B CA 1
ATOM 4514 C C . HIS B 1 125 ? -7.559 -8.859 -12.695 1 98.56 125 HIS B C 1
ATOM 4516 O O . HIS B 1 125 ? -8.617 -9.438 -12.422 1 98.56 125 HIS B O 1
ATOM 4522 N N . PHE B 1 126 ? -6.605 -9.43 -13.508 1 98.06 126 PHE B N 1
ATOM 4523 C CA . PHE B 1 126 ? -6.863 -10.648 -14.273 1 98.06 126 PHE B CA 1
ATOM 4524 C C . PHE B 1 126 ? -5.875 -11.742 -13.898 1 98.06 126 PHE B C 1
ATOM 4526 O O . PHE B 1 126 ? -4.969 -12.062 -14.672 1 98.06 126 PHE B O 1
ATOM 4533 N N . PRO B 1 127 ? -6.082 -12.312 -12.734 1 97.12 127 PRO B N 1
ATOM 4534 C CA . PRO B 1 127 ? -5.262 -13.484 -12.422 1 97.12 127 PRO B CA 1
ATOM 4535 C C . PRO B 1 127 ? -5.617 -14.703 -13.273 1 97.12 127 PRO B C 1
ATOM 4537 O O . PRO B 1 127 ? -6.625 -14.688 -13.984 1 97.12 127 PRO B O 1
ATOM 4540 N N . GLN B 1 128 ? -4.738 -15.648 -13.242 1 94.06 128 GLN B N 1
ATOM 4541 C CA . GLN B 1 128 ? -5.043 -16.891 -13.945 1 94.06 128 GLN B CA 1
ATOM 4542 C C . GLN B 1 128 ? -6.375 -17.469 -13.477 1 94.06 128 GLN B C 1
ATOM 4544 O O . GLN B 1 128 ? -7.105 -18.078 -14.266 1 94.06 128 GLN B O 1
ATOM 4549 N N . SER B 1 129 ? -6.742 -17.25 -12.242 1 95.12 129 SER B N 1
ATOM 4550 C CA . SER B 1 129 ? -7.961 -17.781 -11.648 1 95.12 129 SER B CA 1
ATOM 4551 C C . SER B 1 129 ? -9.164 -16.906 -11.984 1 95.12 129 SER B C 1
ATOM 4553 O O . SER B 1 129 ? -10.242 -17.078 -11.406 1 95.12 129 SER B O 1
ATOM 4555 N N . TYR B 1 130 ? -9.078 -16 -12.922 1 95.81 130 TYR B N 1
ATOM 4556 C CA . TYR B 1 130 ? -10.086 -15.016 -13.305 1 95.81 130 TYR B CA 1
ATOM 4557 C C . TYR B 1 130 ? -11.453 -15.656 -13.445 1 95.81 130 TYR B C 1
ATOM 4559 O O . TYR B 1 130 ? -12.445 -15.156 -12.914 1 95.81 130 TYR B O 1
ATOM 4567 N N . PRO B 1 131 ? -11.617 -16.781 -14.031 1 92.44 131 PRO B N 1
ATOM 4568 C CA . PRO B 1 131 ? -12.953 -17.359 -14.227 1 92.44 131 PRO B CA 1
ATOM 4569 C C . PRO B 1 131 ? -13.578 -17.859 -12.93 1 92.44 131 PRO B C 1
ATOM 4571 O O . PRO B 1 131 ? -14.797 -17.938 -12.812 1 92.44 131 PRO B O 1
ATOM 4574 N N . GLU B 1 132 ? -12.758 -18.109 -11.914 1 94.69 132 GLU B N 1
ATOM 4575 C CA . GLU B 1 132 ? -13.281 -18.844 -10.766 1 94.69 132 GLU B CA 1
ATOM 4576 C C . GLU B 1 132 ? -13.055 -18.062 -9.469 1 94.69 132 GLU B C 1
ATOM 4578 O O . GLU B 1 132 ? -13.641 -18.391 -8.438 1 94.69 132 GLU B O 1
ATOM 4583 N N . ALA B 1 133 ? -12.289 -17.078 -9.477 1 97.25 133 ALA B N 1
ATOM 4584 C CA . ALA B 1 133 ? -11.914 -16.391 -8.242 1 97.25 133 ALA B CA 1
ATOM 4585 C C . ALA B 1 133 ? -12.992 -15.398 -7.812 1 97.25 133 ALA B C 1
ATOM 4587 O O . ALA B 1 133 ? -13.711 -14.852 -8.648 1 97.25 133 ALA B O 1
ATOM 4588 N N . ALA B 1 134 ? -13.133 -15.219 -6.516 1 98.56 134 ALA B N 1
ATOM 4589 C CA . ALA B 1 134 ? -14.008 -14.211 -5.922 1 98.56 134 ALA B CA 1
ATOM 4590 C C . ALA B 1 134 ? -13.195 -13.133 -5.219 1 98.56 134 ALA B C 1
ATOM 4592 O O . ALA B 1 134 ? -12.055 -13.359 -4.82 1 98.56 134 ALA B O 1
ATOM 4593 N N . ILE B 1 135 ? -13.844 -11.992 -5.039 1 98.81 135 ILE B N 1
ATOM 4594 C CA . ILE B 1 135 ? -13.156 -10.812 -4.508 1 98.81 135 ILE B CA 1
ATOM 4595 C C . ILE B 1 135 ? -12.586 -11.133 -3.129 1 98.81 135 ILE B C 1
ATOM 4597 O O . ILE B 1 135 ? -11.43 -10.812 -2.844 1 98.81 135 ILE B O 1
ATOM 4601 N N . GLY B 1 136 ? -13.32 -11.766 -2.27 1 98.62 136 GLY B N 1
ATOM 4602 C CA . GLY B 1 136 ? -12.836 -12.102 -0.942 1 98.62 136 GLY B CA 1
ATOM 4603 C C . GLY B 1 136 ? -11.57 -12.945 -0.964 1 98.62 136 GLY B C 1
ATOM 4604 O O . GLY B 1 136 ? -10.648 -12.711 -0.185 1 98.62 136 GLY B O 1
ATOM 4605 N N . GLY B 1 137 ? -11.594 -13.953 -1.825 1 98.38 137 GLY B N 1
ATOM 4606 C CA . GLY B 1 137 ? -10.422 -14.805 -1.952 1 98.38 137 GLY B CA 1
ATOM 4607 C C . GLY B 1 137 ? -9.211 -14.078 -2.482 1 98.38 137 GLY B C 1
ATOM 4608 O O . GLY B 1 137 ? -8.086 -14.305 -2.023 1 98.38 137 GLY B O 1
ATOM 4609 N N . LEU B 1 138 ? -9.445 -13.18 -3.455 1 98.69 138 LEU B N 1
ATOM 4610 C CA . LEU B 1 138 ? -8.352 -12.398 -4.02 1 98.69 138 LEU B CA 1
ATOM 4611 C C . LEU B 1 138 ? -7.676 -11.555 -2.945 1 98.69 138 LEU B C 1
ATOM 4613 O O . LEU B 1 138 ? -6.445 -11.461 -2.902 1 98.69 138 LEU B O 1
ATOM 4617 N N . ILE B 1 139 ? -8.453 -10.938 -2.045 1 98.75 139 ILE B N 1
ATOM 4618 C CA . ILE B 1 139 ? -7.926 -10.109 -0.97 1 98.75 139 ILE B CA 1
ATOM 4619 C C . ILE B 1 139 ? -7.219 -10.984 0.06 1 98.75 139 ILE B C 1
ATOM 4621 O O . ILE B 1 139 ? -6.09 -10.688 0.465 1 98.75 139 ILE B O 1
ATOM 4625 N N . ALA B 1 140 ? -7.785 -12.102 0.411 1 98.38 140 ALA B N 1
ATOM 4626 C CA . ALA B 1 140 ? -7.273 -12.969 1.469 1 98.38 140 ALA B CA 1
ATOM 4627 C C . ALA B 1 140 ? -5.941 -13.594 1.069 1 98.38 140 ALA B C 1
ATOM 4629 O O . ALA B 1 140 ? -5.148 -13.984 1.93 1 98.38 140 ALA B O 1
ATOM 4630 N N . THR B 1 141 ? -5.664 -13.695 -0.227 1 98 141 THR B N 1
ATOM 4631 C CA . THR B 1 141 ? -4.43 -14.328 -0.677 1 98 141 THR B CA 1
ATOM 4632 C C . THR B 1 141 ? -3.432 -13.281 -1.161 1 98 141 THR B C 1
ATOM 4634 O O . THR B 1 141 ? -2.336 -13.625 -1.612 1 98 141 THR B O 1
ATOM 4637 N N . LYS B 1 142 ? -3.795 -12 -1.081 1 98.25 142 LYS B N 1
ATOM 4638 C CA . LYS B 1 142 ? -2.947 -10.938 -1.607 1 98.25 142 LYS B CA 1
ATOM 4639 C C . LYS B 1 142 ? -2.547 -11.219 -3.053 1 98.25 142 LYS B C 1
ATOM 4641 O O . LYS B 1 142 ? -1.359 -11.234 -3.381 1 98.25 142 LYS B O 1
ATOM 4646 N N . SER B 1 143 ? -3.533 -11.289 -3.912 1 98.38 143 SER B N 1
ATOM 4647 C CA . SER B 1 143 ? -3.373 -11.758 -5.289 1 98.38 143 SER B CA 1
ATOM 4648 C C . SER B 1 143 ? -2.896 -10.633 -6.199 1 98.38 143 SER B C 1
ATOM 4650 O O . SER B 1 143 ? -2.926 -9.461 -5.816 1 98.38 143 SER B O 1
ATOM 4652 N N . VAL B 1 144 ? -2.424 -11.031 -7.363 1 98.19 144 VAL B N 1
ATOM 4653 C CA . VAL B 1 144 ? -2.059 -10.086 -8.414 1 98.19 144 VAL B CA 1
ATOM 4654 C C . VAL B 1 144 ? -2.604 -10.562 -9.758 1 98.19 144 VAL B C 1
ATOM 4656 O O . VAL B 1 144 ? -2.863 -11.75 -9.938 1 98.19 144 VAL B O 1
ATOM 4659 N N . GLY B 1 145 ? -2.902 -9.633 -10.648 1 97.81 145 GLY B N 1
ATOM 4660 C CA . GLY B 1 145 ? -3.375 -9.938 -11.992 1 97.81 145 GLY B CA 1
ATOM 4661 C C . GLY B 1 145 ? -2.375 -9.57 -13.07 1 97.81 145 GLY B C 1
ATOM 4662 O O . GLY B 1 145 ? -1.417 -8.836 -12.82 1 97.81 145 GLY B O 1
ATOM 4663 N N . GLN B 1 146 ? -2.643 -10.016 -14.266 1 98 146 GLN B N 1
ATOM 4664 C CA . GLN B 1 146 ? -1.744 -9.914 -15.414 1 98 146 GLN B CA 1
ATOM 4665 C C . GLN B 1 146 ? -1.467 -8.453 -15.758 1 98 146 GLN B C 1
ATOM 4667 O O . GLN B 1 146 ? -0.475 -8.148 -16.422 1 98 146 GLN B O 1
ATOM 4672 N N . TYR B 1 147 ? -2.268 -7.527 -15.352 1 98.44 147 TYR B N 1
ATOM 4673 C CA . TYR B 1 147 ? -2.107 -6.109 -15.648 1 98.44 147 TYR B CA 1
ATOM 4674 C C . TYR B 1 147 ? -1.516 -5.363 -14.461 1 98.44 147 TYR B C 1
ATOM 4676 O O . TYR B 1 147 ? -1.608 -4.133 -14.383 1 98.44 147 TYR B O 1
ATOM 4684 N N . SER B 1 148 ? -0.874 -6.07 -13.555 1 98.44 148 SER B N 1
ATOM 4685 C CA . SER B 1 148 ? -0.45 -5.523 -12.273 1 98.44 148 SER B CA 1
ATOM 4686 C C . SER B 1 148 ? 0.708 -4.547 -12.445 1 98.44 148 SER B C 1
ATOM 4688 O O . SER B 1 148 ? 0.975 -3.732 -11.555 1 98.44 148 SER B O 1
ATOM 4690 N N . THR B 1 149 ? 1.466 -4.633 -13.578 1 98.56 149 THR B N 1
ATOM 4691 C CA . THR B 1 149 ? 2.596 -3.727 -13.758 1 98.56 149 THR B CA 1
ATOM 4692 C C . THR B 1 149 ? 2.135 -2.273 -13.719 1 98.56 149 THR B C 1
ATOM 4694 O O . THR B 1 149 ? 2.793 -1.427 -13.109 1 98.56 149 THR B O 1
ATOM 4697 N N . LYS B 1 150 ? 1.009 -2.057 -14.281 1 97.94 150 LYS B N 1
ATOM 4698 C CA . LYS B 1 150 ? 0.485 -0.694 -14.32 1 97.94 150 LYS B CA 1
ATOM 4699 C C . LYS B 1 150 ? -0.55 -0.472 -13.219 1 97.94 150 LYS B C 1
ATOM 4701 O O . LYS B 1 150 ? -0.576 0.588 -12.594 1 97.94 150 LYS B O 1
ATOM 4706 N N . TYR B 1 151 ? -1.354 -1.469 -12.898 1 97.94 151 TYR B N 1
ATOM 4707 C CA . TYR B 1 151 ? -2.543 -1.233 -12.086 1 97.94 151 TYR B CA 1
ATOM 4708 C C . TYR B 1 151 ? -2.342 -1.749 -10.664 1 97.94 151 TYR B C 1
ATOM 4710 O O . TYR B 1 151 ? -3.178 -1.515 -9.789 1 97.94 151 TYR B O 1
ATOM 4718 N N . GLY B 1 152 ? -1.247 -2.479 -10.398 1 97.81 152 GLY B N 1
ATOM 4719 C CA . GLY B 1 152 ? -0.928 -2.938 -9.055 1 97.81 152 GLY B CA 1
ATOM 4720 C C . GLY B 1 152 ? -1.639 -4.227 -8.68 1 97.81 152 GLY B C 1
ATOM 4721 O O . GLY B 1 152 ? -2.33 -4.82 -9.508 1 97.81 152 GLY B O 1
ATOM 4722 N N . GLY B 1 153 ? -1.324 -4.719 -7.508 1 98.38 153 GLY B N 1
ATOM 4723 C CA . GLY B 1 153 ? -1.981 -5.895 -6.957 1 98.38 153 GLY B CA 1
ATOM 4724 C C . GLY B 1 153 ? -3.264 -5.566 -6.215 1 98.38 153 GLY B C 1
ATOM 4725 O O . GLY B 1 153 ? -3.715 -4.418 -6.223 1 98.38 153 GLY B O 1
ATOM 4726 N N . ILE B 1 154 ? -3.869 -6.578 -5.613 1 98.75 154 ILE B N 1
ATOM 4727 C CA . ILE B 1 154 ? -5.156 -6.422 -4.945 1 98.75 154 ILE B CA 1
ATOM 4728 C C . ILE B 1 154 ? -5.027 -5.418 -3.801 1 98.75 154 ILE B C 1
ATOM 4730 O O . ILE B 1 154 ? -5.973 -4.68 -3.506 1 98.75 154 ILE B O 1
ATOM 4734 N N . GLU B 1 155 ? -3.824 -5.363 -3.139 1 98.31 155 GLU B N 1
ATOM 4735 C CA . GLU B 1 155 ? -3.592 -4.434 -2.035 1 98.31 155 GLU B CA 1
ATOM 4736 C C . GLU B 1 155 ? -3.619 -2.986 -2.516 1 98.31 155 GLU B C 1
ATOM 4738 O O . GLU B 1 155 ? -3.92 -2.076 -1.742 1 98.31 155 GLU B O 1
ATOM 4743 N N . ASP B 1 156 ? -3.309 -2.76 -3.775 1 97.88 156 ASP B N 1
ATOM 4744 C CA . ASP B 1 156 ? -3.311 -1.417 -4.348 1 97.88 156 ASP B CA 1
ATOM 4745 C C . ASP B 1 156 ? -4.723 -0.993 -4.746 1 97.88 156 ASP B C 1
ATOM 4747 O O . ASP B 1 156 ? -5.02 0.201 -4.824 1 97.88 156 ASP B O 1
ATOM 4751 N N . LEU B 1 157 ? -5.574 -1.945 -5.02 1 98.62 157 LEU B N 1
ATOM 4752 C CA . LEU B 1 157 ? -6.945 -1.671 -5.434 1 98.62 157 LEU B CA 1
ATOM 4753 C C . LEU B 1 157 ? -7.863 -1.517 -4.227 1 98.62 157 LEU B C 1
ATOM 4755 O O . LEU B 1 157 ? -8.875 -0.816 -4.293 1 98.62 157 LEU B O 1
ATOM 4759 N N . LEU B 1 158 ? -7.551 -2.162 -3.141 1 98.69 158 LEU B N 1
ATOM 4760 C CA . LEU B 1 158 ? -8.406 -2.225 -1.96 1 98.69 158 LEU B CA 1
ATOM 4761 C C . LEU B 1 158 ? -8.414 -0.89 -1.222 1 98.69 158 LEU B C 1
ATOM 4763 O O . LEU B 1 158 ? -7.355 -0.387 -0.831 1 98.69 158 LEU B O 1
ATOM 4767 N N . ILE B 1 159 ? -9.617 -0.339 -1.071 1 98.5 159 ILE B N 1
ATOM 4768 C CA . ILE B 1 159 ? -9.773 0.9 -0.318 1 98.5 159 ILE B CA 1
ATOM 4769 C C . ILE B 1 159 ? -10.109 0.581 1.137 1 98.5 159 ILE B C 1
ATOM 4771 O O . ILE B 1 159 ? -9.516 1.146 2.057 1 98.5 159 ILE B O 1
ATOM 4775 N N . ASP B 1 160 ? -11.039 -0.249 1.319 1 98.25 160 ASP B N 1
ATOM 4776 C CA . ASP B 1 160 ? -11.508 -0.647 2.643 1 98.25 160 ASP B CA 1
ATOM 4777 C C . ASP B 1 160 ? -12.266 -1.974 2.578 1 98.25 160 ASP B C 1
ATOM 4779 O O . ASP B 1 160 ? -12.531 -2.492 1.492 1 98.25 160 ASP B O 1
ATOM 4783 N N . LEU B 1 161 ? -12.516 -2.537 3.789 1 98.56 161 LEU B N 1
ATOM 4784 C CA . LEU B 1 161 ? -13.273 -3.785 3.785 1 98.56 161 LEU B CA 1
ATOM 4785 C C . LEU B 1 161 ? -14.07 -3.941 5.074 1 98.56 161 LEU B C 1
ATOM 4787 O O . LEU B 1 161 ? -13.844 -3.217 6.043 1 98.56 161 LEU B O 1
ATOM 4791 N N . GLU B 1 162 ? -15.094 -4.754 5.02 1 98.69 162 GLU B N 1
ATOM 4792 C CA . GLU B 1 162 ? -15.852 -5.293 6.148 1 98.69 162 GLU B CA 1
ATOM 4793 C C . GLU B 1 162 ? -15.523 -6.762 6.383 1 98.69 162 GLU B C 1
ATOM 4795 O O . GLU B 1 162 ? -15.312 -7.516 5.43 1 98.69 162 GLU B O 1
ATOM 4800 N N . ALA B 1 163 ? -15.453 -7.156 7.629 1 98.81 163 ALA B N 1
ATOM 4801 C CA . ALA B 1 163 ? -15.156 -8.555 7.926 1 98.81 163 ALA B CA 1
ATOM 4802 C C . ALA B 1 163 ? -15.773 -8.977 9.258 1 98.81 163 ALA B C 1
ATOM 4804 O O . ALA B 1 163 ? -16.188 -8.125 10.055 1 98.81 163 ALA B O 1
ATOM 4805 N N . VAL B 1 164 ? -15.961 -10.234 9.414 1 98.88 164 VAL B N 1
ATOM 4806 C CA . VAL B 1 164 ? -16.266 -10.836 10.711 1 98.88 164 VAL B CA 1
ATOM 4807 C C . VAL B 1 164 ? -14.984 -11.406 11.328 1 98.88 164 VAL B C 1
ATOM 4809 O O . VAL B 1 164 ? -14.32 -12.25 10.727 1 98.88 164 VAL B O 1
ATOM 4812 N N . ALA B 1 165 ? -14.633 -10.906 12.484 1 98.69 165 ALA B N 1
ATOM 4813 C CA . ALA B 1 165 ? -13.438 -11.359 13.195 1 98.69 165 ALA B CA 1
ATOM 4814 C C . ALA B 1 165 ? -13.609 -12.781 13.703 1 98.69 165 ALA B C 1
ATOM 4816 O O . ALA B 1 165 ? -14.727 -13.297 13.766 1 98.69 165 ALA B O 1
ATOM 4817 N N . PRO B 1 166 ? -12.523 -13.406 14.086 1 98.62 166 PRO B N 1
ATOM 4818 C CA . PRO B 1 166 ? -12.578 -14.805 14.523 1 98.62 166 PRO B CA 1
ATOM 4819 C C . PRO B 1 166 ? -13.477 -15 15.742 1 98.62 166 PRO B C 1
ATOM 4821 O O . PRO B 1 166 ? -13.992 -16.094 15.961 1 98.62 166 PRO B O 1
ATOM 4824 N N . ASP B 1 167 ? -13.703 -13.984 16.5 1 97.88 167 ASP B N 1
ATOM 4825 C CA . ASP B 1 167 ? -14.516 -14.102 17.703 1 97.88 167 ASP B CA 1
ATOM 4826 C C . ASP B 1 167 ? -15.992 -13.852 17.391 1 97.88 167 ASP B C 1
ATOM 4828 O O . ASP B 1 167 ? -16.844 -13.914 18.281 1 97.88 167 ASP B O 1
ATOM 4832 N N . GLY B 1 168 ? -16.281 -13.484 16.234 1 98.31 168 GLY B N 1
ATOM 4833 C CA . GLY B 1 168 ? -17.656 -13.25 15.82 1 98.31 168 GLY B CA 1
ATOM 4834 C C . GLY B 1 168 ? -18.031 -11.781 15.805 1 98.31 168 GLY B C 1
ATOM 4835 O O . GLY B 1 168 ? -19.141 -11.422 15.375 1 98.31 168 GLY B O 1
ATOM 4836 N N . GLY B 1 169 ? -17.188 -10.953 16.281 1 98.31 169 GLY B N 1
ATOM 4837 C CA . GLY B 1 169 ? -17.422 -9.523 16.156 1 98.31 169 GLY B CA 1
ATOM 4838 C C . GLY B 1 169 ? -17.219 -9 14.758 1 98.31 169 GLY B C 1
ATOM 4839 O O . GLY B 1 169 ? -16.609 -9.664 13.914 1 98.31 169 GLY B O 1
ATOM 4840 N N . VAL B 1 170 ? -17.781 -7.762 14.5 1 98.56 170 VAL B N 1
ATOM 4841 C CA . VAL B 1 170 ? -17.734 -7.172 13.172 1 98.56 170 VAL B CA 1
ATOM 4842 C C . VAL B 1 170 ? -16.609 -6.137 13.109 1 98.56 170 VAL B C 1
ATOM 4844 O O . VAL B 1 170 ? -16.5 -5.293 13.992 1 98.56 170 VAL B O 1
ATOM 4847 N N . ILE B 1 171 ? -15.695 -6.262 12.188 1 98.25 171 ILE B N 1
ATOM 4848 C CA . ILE B 1 171 ? -14.844 -5.184 11.703 1 98.25 171 ILE B CA 1
ATOM 4849 C C . ILE B 1 171 ? -15.562 -4.406 10.602 1 98.25 171 ILE B C 1
ATOM 4851 O O . ILE B 1 171 ? -15.656 -4.875 9.469 1 98.25 171 ILE B O 1
ATOM 4855 N N . PRO B 1 172 ? -16.094 -3.266 10.953 1 97.81 172 PRO B N 1
ATOM 4856 C CA . PRO B 1 172 ? -16.938 -2.568 9.992 1 97.81 172 PRO B CA 1
ATOM 4857 C C . PRO B 1 172 ? -16.141 -1.813 8.93 1 97.81 172 PRO B C 1
ATOM 4859 O O . PRO B 1 172 ? -14.953 -1.554 9.117 1 97.81 172 PRO B O 1
ATOM 4862 N N . LEU B 1 173 ? -16.844 -1.54 7.797 1 96.5 173 LEU B N 1
ATOM 4863 C CA . LEU B 1 173 ? -16.328 -0.479 6.934 1 96.5 173 LEU B CA 1
ATOM 4864 C C . LEU B 1 173 ? -16.141 0.815 7.719 1 96.5 173 LEU B C 1
ATOM 4866 O O . LEU B 1 173 ? -16.938 1.125 8.617 1 96.5 173 LEU B O 1
ATOM 4870 N N . ARG B 1 174 ? -15.062 1.495 7.312 1 95.69 174 ARG B N 1
ATOM 4871 C CA . ARG B 1 174 ? -14.953 2.846 7.855 1 95.69 174 ARG B CA 1
ATOM 4872 C C . ARG B 1 174 ? -16.219 3.648 7.582 1 95.69 174 ARG B C 1
ATOM 4874 O O . ARG B 1 174 ? -16.906 3.42 6.582 1 95.69 174 ARG B O 1
ATOM 4881 N N . ARG B 1 175 ? -16.438 4.586 8.523 1 93.81 175 ARG B N 1
ATOM 4882 C CA . ARG B 1 175 ? -17.609 5.445 8.352 1 93.81 175 ARG B CA 1
ATOM 4883 C C . ARG B 1 175 ? -17.547 6.18 7.012 1 93.81 175 ARG B C 1
ATOM 4885 O O . ARG B 1 175 ? -18.594 6.477 6.418 1 93.81 175 ARG B O 1
ATOM 4892 N N . ASN B 1 176 ? -16.344 6.43 6.566 1 94.62 176 ASN B N 1
ATOM 4893 C CA . ASN B 1 176 ? -16.094 7.188 5.348 1 94.62 176 ASN B CA 1
ATOM 4894 C C . ASN B 1 176 ? -15.25 6.383 4.355 1 94.62 176 ASN B C 1
ATOM 4896 O O . ASN B 1 176 ? -14.375 5.613 4.754 1 94.62 176 ASN B O 1
ATOM 4900 N N . ILE B 1 177 ? -15.617 6.438 3.045 1 96.56 177 ILE B N 1
ATOM 4901 C CA . ILE B 1 177 ? -14.688 6.031 1.998 1 96.56 177 ILE B CA 1
ATOM 4902 C C . ILE B 1 177 ? -13.812 7.215 1.591 1 96.56 177 ILE B C 1
ATOM 4904 O O . ILE B 1 177 ? -14.328 8.25 1.157 1 96.56 177 ILE B O 1
ATOM 4908 N N . VAL B 1 178 ? -12.539 7.121 1.841 1 98.19 178 VAL B N 1
ATOM 4909 C CA . VAL B 1 178 ? -11.617 8.219 1.551 1 98.19 178 VAL B CA 1
ATOM 4910 C C . VAL B 1 178 ? -10.406 7.684 0.79 1 98.19 178 VAL B C 1
ATOM 4912 O O . VAL B 1 178 ? -10.109 6.488 0.845 1 98.19 178 VAL B O 1
ATOM 4915 N N . PRO B 1 179 ? -9.734 8.547 0.02 1 98.06 179 PRO B N 1
ATOM 4916 C CA . PRO B 1 179 ? -8.586 8.078 -0.764 1 98.06 179 PRO B CA 1
ATOM 4917 C C . PRO B 1 179 ? -7.406 7.668 0.109 1 98.06 179 PRO B C 1
ATOM 4919 O O . PRO B 1 179 ? -6.57 6.863 -0.314 1 98.06 179 PRO B O 1
ATOM 4922 N N . ARG B 1 180 ? -7.281 8.242 1.249 1 98.12 180 ARG B N 1
ATOM 4923 C CA . ARG B 1 180 ? -6.18 7.984 2.172 1 98.12 180 ARG B CA 1
ATOM 4924 C C . ARG B 1 180 ? -6.496 8.523 3.564 1 98.12 180 ARG B C 1
ATOM 4926 O O . ARG B 1 180 ? -7.168 9.547 3.701 1 98.12 180 ARG B O 1
ATOM 4933 N N . ALA B 1 181 ? -5.992 7.836 4.555 1 98.31 181 ALA B N 1
ATOM 4934 C CA . ALA B 1 181 ? -6.137 8.305 5.93 1 98.31 181 ALA B CA 1
ATOM 4935 C C . ALA B 1 181 ? -4.926 7.918 6.773 1 98.31 181 ALA B C 1
ATOM 4937 O O . ALA B 1 181 ? -4.383 6.82 6.625 1 98.31 181 ALA B O 1
ATOM 4938 N N . SER B 1 182 ? -4.48 8.812 7.586 1 98.25 182 SER B N 1
ATOM 4939 C CA . SER B 1 182 ? -3.484 8.539 8.617 1 98.25 182 SER B CA 1
ATOM 4940 C C . SER B 1 182 ? -4.125 8.445 9.992 1 98.25 182 SER B C 1
ATOM 4942 O O . SER B 1 182 ? -3.922 9.312 10.844 1 98.25 182 SER B O 1
ATOM 4944 N N . THR B 1 183 ? -4.902 7.406 10.188 1 98 183 THR B N 1
ATOM 4945 C CA . THR B 1 183 ? -5.672 7.18 11.406 1 98 183 THR B CA 1
ATOM 4946 C C . THR B 1 183 ? -5.219 5.902 12.102 1 98 183 THR B C 1
ATOM 4948 O O . THR B 1 183 ? -6.047 5.094 12.523 1 98 183 THR B O 1
ATOM 4951 N N . GLY B 1 184 ? -3.871 5.742 12.188 1 97 184 GLY B N 1
ATOM 4952 C CA . GLY B 1 184 ? -3.318 4.551 12.812 1 97 184 GLY B CA 1
ATOM 4953 C C . GLY B 1 184 ? -3.092 3.412 11.836 1 97 184 GLY B C 1
ATOM 4954 O O . GLY B 1 184 ? -3.273 3.578 10.625 1 97 184 GLY B O 1
ATOM 4955 N N . PRO B 1 185 ? -2.566 2.24 12.398 1 96.81 185 PRO B N 1
ATOM 4956 C CA . PRO B 1 185 ? -2.496 1.049 11.547 1 96.81 185 PRO B CA 1
ATOM 4957 C C . PRO B 1 185 ? -3.854 0.654 10.977 1 96.81 185 PRO B C 1
ATOM 4959 O O . PRO B 1 185 ? -4.875 0.777 11.648 1 96.81 185 PRO B O 1
ATOM 4962 N N . GLU B 1 186 ? -3.826 0.232 9.773 1 95.38 186 GLU B N 1
ATOM 4963 C CA . GLU B 1 186 ? -5.074 -0.146 9.125 1 95.38 186 GLU B CA 1
ATOM 4964 C C . GLU B 1 186 ? -5.422 -1.607 9.391 1 95.38 186 GLU B C 1
ATOM 4966 O O . GLU B 1 186 ? -4.676 -2.51 9.008 1 95.38 186 GLU B O 1
ATOM 4971 N N . ILE B 1 187 ? -6.535 -1.804 9.891 1 95.5 187 ILE B N 1
ATOM 4972 C CA . ILE B 1 187 ? -6.941 -3.152 10.266 1 95.5 187 ILE B CA 1
ATOM 4973 C C . ILE B 1 187 ? -7.066 -4.023 9.016 1 95.5 187 ILE B C 1
ATOM 4975 O O . ILE B 1 187 ? -6.801 -5.227 9.055 1 95.5 187 ILE B O 1
ATOM 4979 N N . LYS B 1 188 ? -7.434 -3.416 7.871 1 96.19 188 LYS B N 1
ATOM 4980 C CA . LYS B 1 188 ? -7.59 -4.176 6.633 1 96.19 188 LYS B CA 1
ATOM 4981 C C . LYS B 1 188 ? -6.285 -4.863 6.242 1 96.19 188 LYS B C 1
ATOM 4983 O O . LYS B 1 188 ? -6.301 -5.914 5.598 1 96.19 188 LYS B O 1
ATOM 4988 N N . SER B 1 189 ? -5.145 -4.305 6.637 1 97 189 SER B N 1
ATOM 4989 C CA . SER B 1 189 ? -3.848 -4.867 6.281 1 97 189 SER B CA 1
ATOM 4990 C C . SER B 1 189 ? -3.639 -6.23 6.941 1 97 189 SER B C 1
ATOM 4992 O O . SER B 1 189 ? -2.846 -7.043 6.461 1 97 189 SER B O 1
ATOM 4994 N N . LEU B 1 190 ? -4.352 -6.492 8.031 1 97.25 190 LEU B N 1
ATOM 4995 C CA . LEU B 1 190 ? -4.25 -7.777 8.719 1 97.25 190 LEU B CA 1
ATOM 4996 C C . LEU B 1 190 ? -5.016 -8.859 7.969 1 97.25 190 LEU B C 1
ATOM 4998 O O . LEU B 1 190 ? -4.68 -10.039 8.055 1 97.25 190 LEU B O 1
ATOM 5002 N N . LEU B 1 191 ? -6.039 -8.43 7.246 1 98.19 191 LEU B N 1
ATOM 5003 C CA . LEU B 1 191 ? -6.836 -9.398 6.496 1 98.19 191 LEU B CA 1
ATOM 5004 C C . LEU B 1 191 ? -6.207 -9.68 5.137 1 98.19 191 LEU B C 1
ATOM 5006 O O . LEU B 1 191 ? -6.383 -10.773 4.582 1 98.19 191 LEU B O 1
ATOM 5010 N N . LEU B 1 192 ? -5.457 -8.719 4.641 1 98.06 192 LEU B N 1
ATOM 5011 C CA . LEU B 1 192 ? -4.727 -8.891 3.391 1 98.06 192 LEU B CA 1
ATOM 5012 C C . LEU B 1 192 ? -3.664 -9.977 3.531 1 98.06 192 LEU B C 1
ATOM 5014 O O . LEU B 1 192 ? -2.701 -9.812 4.285 1 98.06 192 LEU B O 1
ATOM 5018 N N . GLY B 1 193 ? -3.83 -11.109 2.814 1 98.06 193 GLY B N 1
ATOM 5019 C CA . GLY B 1 193 ? -2.854 -12.188 2.863 1 98.06 193 GLY B CA 1
ATOM 5020 C C . GLY B 1 193 ? -3.043 -13.109 4.055 1 98.06 193 GLY B C 1
ATOM 5021 O O . GLY B 1 193 ? -2.236 -14.008 4.277 1 98.06 193 GLY B O 1
ATOM 5022 N N . SER B 1 194 ? -4.148 -12.953 4.785 1 98.25 194 SER B N 1
ATOM 5023 C CA . SER B 1 194 ? -4.352 -13.75 5.996 1 98.25 194 SER B CA 1
ATOM 5024 C C . SER B 1 194 ? -4.863 -15.148 5.66 1 98.25 194 SER B C 1
ATOM 5026 O O . SER B 1 194 ? -4.852 -16.031 6.516 1 98.25 194 SER B O 1
ATOM 5028 N N . GLU B 1 195 ? -5.383 -15.328 4.488 1 98.19 195 GLU B N 1
ATOM 5029 C CA . GLU B 1 195 ? -5.895 -16.594 3.986 1 98.19 195 GLU B CA 1
ATOM 5030 C C . GLU B 1 195 ? -7 -17.141 4.883 1 98.19 195 GLU B C 1
ATOM 5032 O O . GLU B 1 195 ? -7.066 -18.344 5.141 1 98.19 195 GLU B O 1
ATOM 5037 N N . GLY B 1 196 ? -7.766 -16.203 5.473 1 98.06 196 GLY B N 1
ATOM 5038 C CA . GLY B 1 196 ? -8.914 -16.625 6.266 1 98.06 196 GLY B CA 1
ATOM 5039 C C . GLY B 1 196 ? -8.555 -16.938 7.707 1 98.06 196 GLY B C 1
ATOM 5040 O O . GLY B 1 196 ? -9.414 -17.344 8.484 1 98.06 196 GLY B O 1
ATOM 5041 N N . GLN B 1 197 ? -7.355 -16.766 8.094 1 98.5 197 GLN B N 1
ATOM 5042 C CA . GLN B 1 197 ? -6.926 -17.125 9.445 1 98.5 197 GLN B CA 1
ATOM 5043 C C . GLN B 1 197 ? -7.285 -16.016 10.438 1 98.5 197 GLN B C 1
ATOM 5045 O O . GLN B 1 197 ? -7.25 -16.234 11.648 1 98.5 197 GLN B O 1
ATOM 5050 N N . LEU B 1 198 ? -7.609 -14.797 9.93 1 98.44 198 LEU B N 1
ATOM 5051 C CA . LEU B 1 198 ? -7.859 -13.68 10.836 1 98.44 198 LEU B CA 1
ATOM 5052 C C . LEU B 1 198 ? -9.266 -13.117 10.633 1 98.44 198 LEU B C 1
ATOM 5054 O O . LEU B 1 198 ? -9.57 -12.016 11.086 1 98.44 198 LEU B O 1
ATOM 5058 N N . GLY B 1 199 ? -10.117 -13.859 9.984 1 97.81 199 GLY B N 1
ATOM 5059 C CA . GLY B 1 199 ? -11.492 -13.43 9.828 1 97.81 199 GLY B CA 1
ATOM 5060 C C . GLY B 1 199 ? -12.055 -13.719 8.445 1 97.81 199 GLY B C 1
ATOM 5061 O O . GLY B 1 199 ? -11.367 -14.297 7.602 1 97.81 199 GLY B O 1
ATOM 5062 N N . ILE B 1 200 ? -13.352 -13.391 8.258 1 98.88 200 ILE B N 1
ATOM 5063 C CA . ILE B 1 200 ? -14.07 -13.609 7.004 1 98.88 200 ILE B CA 1
ATOM 5064 C C . ILE B 1 200 ? -14.453 -12.258 6.395 1 98.88 200 ILE B C 1
ATOM 5066 O O . ILE B 1 200 ? -15.234 -11.508 6.977 1 98.88 200 ILE B O 1
ATOM 5070 N N . ILE B 1 201 ? -13.898 -11.961 5.246 1 98.94 201 ILE B N 1
ATOM 5071 C CA . ILE B 1 201 ? -14.219 -10.719 4.547 1 98.94 201 ILE B CA 1
ATOM 5072 C C . ILE B 1 201 ? -15.633 -10.805 3.971 1 98.94 201 ILE B C 1
ATOM 5074 O O . ILE B 1 201 ? -15.984 -11.781 3.316 1 98.94 201 ILE B O 1
ATOM 5078 N N . THR B 1 202 ? -16.422 -9.734 4.195 1 98.94 202 THR B N 1
ATOM 5079 C CA . THR B 1 202 ? -17.812 -9.797 3.766 1 98.94 202 THR B CA 1
ATOM 5080 C C . THR B 1 202 ? -18.109 -8.734 2.713 1 98.94 202 THR B C 1
ATOM 5082 O O . THR B 1 202 ? -18.984 -8.906 1.875 1 98.94 202 THR B O 1
ATOM 5085 N N . LYS B 1 203 ? -17.438 -7.609 2.791 1 98.81 203 LYS B N 1
ATOM 5086 C CA . LYS B 1 203 ? -17.531 -6.543 1.797 1 98.81 203 LYS B CA 1
ATOM 5087 C C . LYS B 1 203 ? -16.156 -5.957 1.49 1 98.81 203 LYS B C 1
ATOM 5089 O O . LYS B 1 203 ? -15.234 -6.066 2.301 1 98.81 203 LYS B O 1
ATOM 5094 N N . ALA B 1 204 ? -16.047 -5.383 0.334 1 98.81 204 ALA B N 1
ATOM 5095 C CA . ALA B 1 204 ? -14.82 -4.68 -0.037 1 98.81 204 ALA B CA 1
ATOM 5096 C C . ALA B 1 204 ? -15.133 -3.469 -0.911 1 98.81 204 ALA B C 1
ATOM 5098 O O . ALA B 1 204 ? -15.992 -3.531 -1.79 1 98.81 204 ALA B O 1
ATOM 5099 N N . ALA B 1 205 ? -14.57 -2.35 -0.601 1 98.81 205 ALA B N 1
ATOM 5100 C CA . ALA B 1 205 ? -14.508 -1.195 -1.494 1 98.81 205 ALA B CA 1
ATOM 5101 C C . ALA B 1 205 ? -13.227 -1.201 -2.314 1 98.81 205 ALA B C 1
ATOM 5103 O O . ALA B 1 205 ? -12.125 -1.28 -1.759 1 98.81 205 ALA B O 1
ATOM 5104 N N . LEU B 1 206 ? -13.375 -1.146 -3.641 1 98.88 206 LEU B N 1
ATOM 5105 C CA . LEU B 1 206 ? -12.227 -1.249 -4.535 1 98.88 206 LEU B CA 1
ATOM 5106 C C . LEU B 1 206 ? -12.18 -0.067 -5.5 1 98.88 206 LEU B C 1
ATOM 5108 O O . LEU B 1 206 ? -13.219 0.383 -5.984 1 98.88 206 LEU B O 1
ATOM 5112 N N . LYS B 1 207 ? -10.969 0.399 -5.797 1 98.62 207 LYS B N 1
ATOM 5113 C CA . LYS B 1 207 ? -10.75 1.353 -6.879 1 98.62 207 LYS B CA 1
ATOM 5114 C C . LYS B 1 207 ? -11.062 0.727 -8.234 1 98.62 207 LYS B C 1
ATOM 5116 O O . LYS B 1 207 ? -10.75 -0.439 -8.477 1 98.62 207 LYS B O 1
ATOM 5121 N N . VAL B 1 208 ? -11.695 1.494 -9.07 1 98.69 208 VAL B N 1
ATOM 5122 C CA . VAL B 1 208 ? -11.914 1.069 -10.453 1 98.69 208 VAL B CA 1
ATOM 5123 C C . VAL B 1 208 ? -11.375 2.127 -11.414 1 98.69 208 VAL B C 1
ATOM 5125 O O . VAL B 1 208 ? -11.172 3.279 -11.023 1 98.69 208 VAL B O 1
ATOM 5128 N N . PHE B 1 209 ? -11.078 1.742 -12.609 1 98.38 209 PHE B N 1
ATOM 5129 C CA . PHE B 1 209 ? -10.508 2.621 -13.625 1 98.38 209 PHE B CA 1
ATOM 5130 C C . PHE B 1 209 ? -11.406 2.689 -14.852 1 98.38 209 PHE B C 1
ATOM 5132 O O . PHE B 1 209 ? -12.086 1.715 -15.18 1 98.38 209 PHE B O 1
ATOM 5139 N N . LYS B 1 210 ? -11.422 3.854 -15.477 1 97.69 210 LYS B N 1
ATOM 5140 C CA . LYS B 1 210 ? -12.047 3.91 -16.797 1 97.69 210 LYS B CA 1
ATOM 5141 C C . LYS B 1 210 ? -11.281 3.055 -17.797 1 97.69 210 LYS B C 1
ATOM 5143 O O . LYS B 1 210 ? -10.047 3.006 -17.766 1 97.69 210 LYS B O 1
ATOM 5148 N N . ILE B 1 211 ? -11.992 2.373 -18.641 1 98.12 211 ILE B N 1
ATOM 5149 C CA . ILE B 1 211 ? -11.336 1.594 -19.688 1 98.12 211 ILE B CA 1
ATOM 5150 C C . ILE B 1 211 ? -10.633 2.529 -20.656 1 98.12 211 ILE B C 1
ATOM 5152 O O . ILE B 1 211 ? -11.273 3.398 -21.266 1 98.12 211 ILE B O 1
ATOM 5156 N N . PRO B 1 212 ? -9.297 2.42 -20.812 1 97.5 212 PRO B N 1
ATOM 5157 C CA . PRO B 1 212 ? -8.609 3.281 -21.781 1 97.5 212 PRO B CA 1
ATOM 5158 C C . PRO B 1 212 ? -9.062 3.039 -23.219 1 97.5 212 PRO B C 1
ATOM 5160 O O . PRO B 1 212 ? -9.211 1.89 -23.641 1 97.5 212 PRO B O 1
ATOM 5163 N N . PRO B 1 213 ? -9.258 4.094 -23.969 1 97.31 213 PRO B N 1
ATOM 5164 C CA . PRO B 1 213 ? -9.742 3.934 -25.344 1 97.31 213 PRO B CA 1
ATOM 5165 C C . PRO B 1 213 ? -8.641 3.533 -26.328 1 97.31 213 PRO B C 1
ATOM 5167 O O . PRO B 1 213 ? -8.93 3.072 -27.422 1 97.31 213 PRO B O 1
ATOM 5170 N N . PHE B 1 214 ? -7.371 3.715 -25.984 1 97.81 214 PHE B N 1
ATOM 5171 C CA . PHE B 1 214 ? -6.27 3.451 -26.906 1 97.81 214 PHE B CA 1
ATOM 5172 C C . PHE B 1 214 ? -5.328 2.396 -26.328 1 97.81 214 PHE B C 1
ATOM 5174 O O . PHE B 1 214 ? -4.98 2.441 -25.156 1 97.81 214 PHE B O 1
ATOM 5181 N N . ASP B 1 215 ? -4.953 1.484 -27.141 1 97.81 215 ASP B N 1
ATOM 5182 C CA . ASP B 1 215 ? -4 0.465 -26.719 1 97.81 215 ASP B CA 1
ATOM 5183 C C . ASP B 1 215 ? -3.031 0.114 -27.844 1 97.81 215 ASP B C 1
ATOM 5185 O O . ASP B 1 215 ? -3.215 0.546 -28.984 1 97.81 215 ASP B O 1
ATOM 5189 N N . TYR B 1 216 ? -1.914 -0.373 -27.547 1 98.38 216 TYR B N 1
ATOM 5190 C CA . TYR B 1 216 ? -0.866 -0.913 -28.406 1 98.38 216 TYR B CA 1
ATOM 5191 C C . TYR B 1 216 ? -0.449 -2.305 -27.953 1 98.38 216 TYR B C 1
ATOM 5193 O O . TYR B 1 216 ? -0.215 -2.529 -26.766 1 98.38 216 TYR B O 1
ATOM 5201 N N . LYS B 1 217 ? -0.518 -3.266 -28.844 1 98.56 217 LYS B N 1
ATOM 5202 C CA . LYS B 1 217 ? -0.12 -4.648 -28.594 1 98.56 217 LYS B CA 1
ATOM 5203 C C . LYS B 1 217 ? 0.972 -5.09 -29.562 1 98.56 217 LYS B C 1
ATOM 5205 O O . LYS B 1 217 ? 0.819 -4.965 -30.781 1 98.56 217 LYS B O 1
ATOM 5210 N N . ASN B 1 218 ? 2.023 -5.574 -29.031 1 98.62 218 ASN B N 1
ATOM 5211 C CA . ASN B 1 218 ? 3.109 -6.082 -29.859 1 98.62 218 ASN B CA 1
ATOM 5212 C C . ASN B 1 218 ? 4.016 -7.035 -29.078 1 98.62 218 ASN B C 1
ATOM 5214 O O . ASN B 1 218 ? 3.828 -7.234 -27.891 1 98.62 218 ASN B O 1
ATOM 5218 N N . SER B 1 219 ? 4.883 -7.668 -29.766 1 98.69 219 SER B N 1
ATOM 5219 C CA . SER B 1 219 ? 5.887 -8.539 -29.172 1 98.69 219 SER B CA 1
ATOM 5220 C C . SER B 1 219 ? 7.258 -8.312 -29.797 1 98.69 219 SER B C 1
ATOM 5222 O O . SER B 1 219 ? 7.363 -7.773 -30.906 1 98.69 219 SER B O 1
ATOM 5224 N N . PHE B 1 220 ? 8.242 -8.688 -29.094 1 98.75 220 PHE B N 1
ATOM 5225 C CA . PHE B 1 220 ? 9.625 -8.477 -29.516 1 98.75 220 PHE B CA 1
ATOM 5226 C C . PHE B 1 220 ? 10.492 -9.68 -29.156 1 98.75 220 PHE B C 1
ATOM 5228 O O . PHE B 1 220 ? 10.391 -10.219 -28.047 1 98.75 220 PHE B O 1
ATOM 5235 N N . ALA B 1 221 ? 11.305 -10.086 -30.062 1 98.56 221 ALA B N 1
ATOM 5236 C CA . ALA B 1 221 ? 12.234 -11.195 -29.844 1 98.56 221 ALA B CA 1
ATOM 5237 C C . ALA B 1 221 ? 13.602 -10.68 -29.406 1 98.56 221 ALA B C 1
ATOM 5239 O O . ALA B 1 221 ? 14.078 -9.656 -29.922 1 98.56 221 ALA B O 1
ATOM 5240 N N . PHE B 1 222 ? 14.188 -11.375 -28.5 1 98.44 222 PHE B N 1
ATOM 5241 C CA . PHE B 1 222 ? 15.508 -11.023 -27.984 1 98.44 222 PHE B CA 1
ATOM 5242 C C . PHE B 1 222 ? 16.484 -12.188 -28.125 1 98.44 222 PHE B C 1
ATOM 5244 O O . PHE B 1 222 ? 16.062 -13.336 -28.297 1 98.44 222 PHE B O 1
ATOM 5251 N N . LYS B 1 223 ? 17.828 -11.867 -28.016 1 95.88 223 LYS B N 1
ATOM 5252 C CA . LYS B 1 223 ? 18.859 -12.898 -28.094 1 95.88 223 LYS B CA 1
ATOM 5253 C C . LYS B 1 223 ? 19.016 -13.625 -26.766 1 95.88 223 LYS B C 1
ATOM 5255 O O . LYS B 1 223 ? 19.453 -14.781 -26.734 1 95.88 223 LYS B O 1
ATOM 5260 N N . SER B 1 224 ? 18.703 -12.914 -25.734 1 97.44 224 SER B N 1
ATOM 5261 C CA . SER B 1 224 ? 18.797 -13.539 -24.422 1 97.44 224 SER B CA 1
ATOM 5262 C C . SER B 1 224 ? 17.688 -13.07 -23.5 1 97.44 224 SER B C 1
ATOM 5264 O O . SER B 1 224 ? 17.188 -11.945 -23.625 1 97.44 224 SER B O 1
ATOM 5266 N N . PHE B 1 225 ? 17.391 -14 -22.547 1 98.31 225 PHE B N 1
ATOM 5267 C CA . PHE B 1 225 ? 16.422 -13.68 -21.516 1 98.31 225 PHE B CA 1
ATOM 5268 C C . PHE B 1 225 ? 16.859 -12.461 -20.719 1 98.31 225 PHE B C 1
ATOM 5270 O O . PHE B 1 225 ? 16.047 -11.586 -20.406 1 98.31 225 PHE B O 1
ATOM 5277 N N . GLU B 1 226 ? 18.094 -12.312 -20.438 1 98.19 226 GLU B N 1
ATOM 5278 C CA . GLU B 1 226 ? 18.672 -11.219 -19.672 1 98.19 226 GLU B CA 1
ATOM 5279 C C . GLU B 1 226 ? 18.484 -9.883 -20.391 1 98.19 226 GLU B C 1
ATOM 5281 O O . GLU B 1 226 ? 18.109 -8.891 -19.766 1 98.19 226 GLU B O 1
ATOM 5286 N N . ASP B 1 227 ? 18.734 -9.844 -21.703 1 98.38 227 ASP B N 1
ATOM 5287 C CA . ASP B 1 227 ? 18.562 -8.609 -22.469 1 98.38 227 ASP B CA 1
ATOM 5288 C C . ASP B 1 227 ? 17.125 -8.117 -22.406 1 98.38 227 ASP B C 1
ATOM 5290 O O . ASP B 1 227 ? 16.875 -6.918 -22.281 1 98.38 227 ASP B O 1
ATOM 5294 N N . ALA B 1 228 ? 16.203 -9.023 -22.562 1 98.75 228 ALA B N 1
ATOM 5295 C CA . ALA B 1 228 ? 14.797 -8.664 -22.484 1 98.75 228 ALA B CA 1
ATOM 5296 C C . ALA B 1 228 ? 14.445 -8.094 -21.109 1 98.75 228 ALA B C 1
ATOM 5298 O O . ALA B 1 228 ? 13.758 -7.07 -21.016 1 98.75 228 ALA B O 1
ATOM 5299 N N . LEU B 1 229 ? 14.938 -8.742 -20.047 1 98.56 229 LEU B N 1
ATOM 5300 C CA . LEU B 1 229 ? 14.672 -8.281 -18.688 1 98.56 229 LEU B CA 1
ATOM 5301 C C . LEU B 1 229 ? 15.227 -6.883 -18.469 1 98.56 229 LEU B C 1
ATOM 5303 O O . LEU B 1 229 ? 14.57 -6.035 -17.859 1 98.56 229 LEU B O 1
ATOM 5307 N N . MET B 1 230 ? 16.406 -6.637 -18.922 1 98.19 230 MET B N 1
ATOM 5308 C CA . MET B 1 230 ? 17.047 -5.344 -18.734 1 98.19 230 MET B CA 1
ATOM 5309 C C . MET B 1 230 ? 16.328 -4.254 -19.516 1 98.19 230 MET B C 1
ATOM 5311 O O . MET B 1 230 ? 16.266 -3.105 -19.078 1 98.19 230 MET B O 1
ATOM 5315 N N . ALA B 1 231 ? 15.836 -4.621 -20.703 1 98.69 231 ALA B N 1
ATOM 5316 C CA . ALA B 1 231 ? 15.008 -3.674 -21.438 1 98.69 231 ALA B CA 1
ATOM 5317 C C . ALA B 1 231 ? 13.773 -3.275 -20.641 1 98.69 231 ALA B C 1
ATOM 5319 O O . ALA B 1 231 ? 13.461 -2.09 -20.531 1 98.69 231 ALA B O 1
ATOM 5320 N N . VAL B 1 232 ? 13.102 -4.266 -20.078 1 98.88 232 VAL B N 1
ATOM 5321 C CA . VAL B 1 232 ? 11.891 -3.994 -19.312 1 98.88 232 VAL B CA 1
ATOM 5322 C C . VAL B 1 232 ? 12.242 -3.188 -18.062 1 98.88 232 VAL B C 1
ATOM 5324 O O . VAL B 1 232 ? 11.492 -2.297 -17.672 1 98.88 232 VAL B O 1
ATOM 5327 N N . LYS B 1 233 ? 13.398 -3.512 -17.422 1 98.62 233 LYS B N 1
ATOM 5328 C CA . LYS B 1 233 ? 13.867 -2.736 -16.281 1 98.62 233 LYS B CA 1
ATOM 5329 C C . LYS B 1 233 ? 13.938 -1.25 -16.609 1 98.62 233 LYS B C 1
ATOM 5331 O O . LYS B 1 233 ? 13.398 -0.417 -15.875 1 98.62 233 LYS B O 1
ATOM 5336 N N . GLU B 1 234 ? 14.594 -0.953 -17.703 1 98.19 234 GLU B N 1
ATOM 5337 C CA . GLU B 1 234 ? 14.734 0.446 -18.109 1 98.19 234 GLU B CA 1
ATOM 5338 C C . GLU B 1 234 ? 13.383 1.07 -18.422 1 98.19 234 GLU B C 1
ATOM 5340 O O . GLU B 1 234 ? 13.125 2.227 -18.062 1 98.19 234 GLU B O 1
ATOM 5345 N N . ILE B 1 235 ? 12.508 0.326 -19.078 1 98.31 235 ILE B N 1
ATOM 5346 C CA . ILE B 1 235 ? 11.172 0.801 -19.422 1 98.31 235 ILE B CA 1
ATOM 5347 C C . ILE B 1 235 ? 10.43 1.194 -18.156 1 98.31 235 ILE B C 1
ATOM 5349 O O . ILE B 1 235 ? 9.891 2.301 -18.062 1 98.31 235 ILE B O 1
ATOM 5353 N N . VAL B 1 236 ? 10.445 0.342 -17.141 1 97.94 236 VAL B N 1
ATOM 5354 C CA . VAL B 1 236 ? 9.703 0.551 -15.898 1 97.94 236 VAL B CA 1
ATOM 5355 C C . VAL B 1 236 ? 10.336 1.684 -15.102 1 97.94 236 VAL B C 1
ATOM 5357 O O . VAL B 1 236 ? 9.648 2.592 -14.633 1 97.94 236 VAL B O 1
ATOM 5360 N N . GLN B 1 237 ? 11.648 1.719 -15 1 96.81 237 GLN B N 1
ATOM 5361 C CA . GLN B 1 237 ? 12.352 2.689 -14.164 1 96.81 237 GLN B CA 1
ATOM 5362 C C . GLN B 1 237 ? 12.375 4.066 -14.82 1 96.81 237 GLN B C 1
ATOM 5364 O O . GLN B 1 237 ? 12.688 5.066 -14.172 1 96.81 237 GLN B O 1
ATOM 5369 N N . SER B 1 238 ? 11.977 4.137 -16.125 1 95.38 238 SER B N 1
ATOM 5370 C CA . SER B 1 238 ? 11.93 5.41 -16.828 1 95.38 238 SER B CA 1
ATOM 5371 C C . SER B 1 238 ? 10.508 5.98 -16.859 1 95.38 238 SER B C 1
ATOM 5373 O O . SER B 1 238 ? 10.227 6.934 -17.594 1 95.38 238 SER B O 1
ATOM 5375 N N . GLY B 1 239 ? 9.602 5.348 -16.172 1 93 239 GLY B N 1
ATOM 5376 C CA . GLY B 1 239 ? 8.25 5.871 -16.062 1 93 239 GLY B CA 1
ATOM 5377 C C . GLY B 1 239 ? 7.371 5.512 -17.25 1 93 239 GLY B C 1
ATOM 5378 O O . GLY B 1 239 ? 6.277 6.055 -17.406 1 93 239 GLY B O 1
ATOM 5379 N N . LEU B 1 240 ? 7.836 4.617 -18.156 1 96.44 240 LEU B N 1
ATOM 5380 C CA . LEU B 1 240 ? 7.098 4.188 -19.344 1 96.44 240 LEU B CA 1
ATOM 5381 C C . LEU B 1 240 ? 6.301 2.918 -19.047 1 96.44 240 LEU B C 1
ATOM 5383 O O . LEU B 1 240 ? 6.137 2.068 -19.922 1 96.44 240 LEU B O 1
ATOM 5387 N N . THR B 1 241 ? 5.797 2.736 -17.938 1 95.19 241 THR B N 1
ATOM 5388 C CA . THR B 1 241 ? 5.238 1.518 -17.375 1 95.19 241 THR B CA 1
ATOM 5389 C C . THR B 1 241 ? 4.133 0.958 -18.266 1 95.19 241 THR B C 1
ATOM 5391 O O . THR B 1 241 ? 3.123 1.621 -18.5 1 95.19 241 THR B O 1
ATOM 5394 N N . PRO B 1 242 ? 4.266 -0.231 -18.75 1 98.31 242 PRO B N 1
ATOM 5395 C CA . PRO B 1 242 ? 3.238 -0.888 -19.562 1 98.31 242 PRO B CA 1
ATOM 5396 C C . PRO B 1 242 ? 2.125 -1.506 -18.719 1 98.31 242 PRO B C 1
ATOM 5398 O O . PRO B 1 242 ? 2.312 -1.743 -17.516 1 98.31 242 PRO B O 1
ATOM 5401 N N . ALA B 1 243 ? 0.972 -1.71 -19.359 1 98.38 243 ALA B N 1
ATOM 5402 C CA . ALA B 1 243 ? -0.107 -2.439 -18.688 1 98.38 243 ALA B CA 1
ATOM 5403 C C . ALA B 1 243 ? 0.264 -3.906 -18.5 1 98.38 243 ALA B C 1
ATOM 5405 O O . ALA B 1 243 ? -0.031 -4.492 -17.453 1 98.38 243 ALA B O 1
ATOM 5406 N N . VAL B 1 244 ? 0.88 -4.5 -19.531 1 98.62 244 VAL B N 1
ATOM 5407 C CA . VAL B 1 244 ? 1.369 -5.871 -19.469 1 98.62 244 VAL B CA 1
ATOM 5408 C C . VAL B 1 244 ? 2.783 -5.941 -20.047 1 98.62 244 VAL B C 1
ATOM 5410 O O . VAL B 1 244 ? 3.064 -5.355 -21.094 1 98.62 244 VAL B O 1
ATOM 5413 N N . ALA B 1 245 ? 3.637 -6.523 -19.375 1 98.69 245 ALA B N 1
ATOM 5414 C CA . ALA B 1 245 ? 4.934 -6.988 -19.859 1 98.69 245 ALA B CA 1
ATOM 5415 C C . ALA B 1 245 ? 5.211 -8.414 -19.406 1 98.69 245 ALA B C 1
ATOM 5417 O O . ALA B 1 245 ? 5.105 -8.719 -18.219 1 98.69 245 ALA B O 1
ATOM 5418 N N . ARG B 1 246 ? 5.5 -9.258 -20.312 1 98.62 246 ARG B N 1
ATOM 5419 C CA . ARG B 1 246 ? 5.863 -10.641 -20.016 1 98.62 246 ARG B CA 1
ATOM 5420 C C . ARG B 1 246 ? 7.078 -11.062 -20.844 1 98.62 246 ARG B C 1
ATOM 5422 O O . ARG B 1 246 ? 7.082 -10.938 -22.062 1 98.62 246 ARG B O 1
ATOM 5429 N N . VAL B 1 247 ? 8.078 -11.539 -20.188 1 98.81 247 VAL B N 1
ATOM 5430 C CA . VAL B 1 247 ? 9.273 -12.047 -20.859 1 98.81 247 VAL B CA 1
ATOM 5431 C C . VAL B 1 247 ? 9.32 -13.57 -20.75 1 98.81 247 VAL B C 1
ATOM 5433 O O . VAL B 1 247 ? 9.5 -14.117 -19.656 1 98.81 247 VAL B O 1
ATOM 5436 N N . TYR B 1 248 ? 9.133 -14.242 -21.812 1 98.25 248 TYR B N 1
ATOM 5437 C CA . TYR B 1 248 ? 9.227 -15.695 -21.859 1 98.25 248 TYR B CA 1
ATOM 5438 C C . TYR B 1 248 ? 10.633 -16.141 -22.266 1 98.25 248 TYR B C 1
ATOM 5440 O O . TYR B 1 248 ? 11.203 -15.602 -23.219 1 98.25 248 TYR B O 1
ATOM 5448 N N . ASP B 1 249 ? 11.211 -17.078 -21.5 1 98.25 249 ASP B N 1
ATOM 5449 C CA . ASP B 1 249 ? 12.477 -17.641 -21.969 1 98.25 249 ASP B CA 1
ATOM 5450 C C . ASP B 1 249 ? 12.258 -18.594 -23.141 1 98.25 249 ASP B C 1
ATOM 5452 O O . ASP B 1 249 ? 11.117 -18.906 -23.484 1 98.25 249 ASP B O 1
ATOM 5456 N N . GLU B 1 250 ? 13.367 -19 -23.75 1 97.25 250 GLU B N 1
ATOM 5457 C CA . GLU B 1 250 ? 13.328 -19.766 -24.984 1 97.25 250 GLU B CA 1
ATOM 5458 C C . GLU B 1 250 ? 12.508 -21.047 -24.812 1 97.25 250 GLU B C 1
ATOM 5460 O O . GLU B 1 250 ? 11.727 -21.406 -25.688 1 97.25 250 GLU B O 1
ATOM 5465 N N . ASP B 1 251 ? 12.578 -21.75 -23.734 1 96.25 251 ASP B N 1
ATOM 5466 C CA . ASP B 1 251 ? 11.859 -23 -23.484 1 96.25 251 ASP B CA 1
ATOM 5467 C C . ASP B 1 251 ? 10.352 -22.75 -23.375 1 96.25 251 ASP B C 1
ATOM 5469 O O . ASP B 1 251 ? 9.555 -23.469 -23.969 1 96.25 251 ASP B O 1
ATOM 5473 N N . ASP B 1 252 ? 9.992 -21.719 -22.625 1 95.62 252 ASP B N 1
ATOM 5474 C CA . ASP B 1 252 ? 8.586 -21.406 -22.391 1 95.62 252 ASP B CA 1
ATOM 5475 C C . ASP B 1 252 ? 7.914 -20.906 -23.672 1 95.62 252 ASP B C 1
ATOM 5477 O O . ASP B 1 252 ? 6.793 -21.312 -23.984 1 95.62 252 ASP B O 1
ATOM 5481 N N . SER B 1 253 ? 8.609 -20.031 -24.438 1 96.38 253 SER B N 1
ATOM 5482 C CA . SER B 1 253 ? 8.055 -19.531 -25.688 1 96.38 253 SER B CA 1
ATOM 5483 C C . SER B 1 253 ? 7.879 -20.641 -26.703 1 96.38 253 SER B C 1
ATOM 5485 O O . SER B 1 253 ? 6.945 -20.609 -27.516 1 96.38 253 SER B O 1
ATOM 5487 N N . SER B 1 254 ? 8.797 -21.594 -26.703 1 95.31 254 SER B N 1
ATOM 5488 C CA . SER B 1 254 ? 8.703 -22.75 -27.609 1 95.31 254 SER B CA 1
ATOM 5489 C C . SER B 1 254 ? 7.43 -23.547 -27.344 1 95.31 254 SER B C 1
ATOM 5491 O O . SER B 1 254 ? 6.727 -23.922 -28.281 1 95.31 254 SER B O 1
ATOM 5493 N N . VAL B 1 255 ? 7.145 -23.75 -26.125 1 91.06 255 VAL B N 1
ATOM 5494 C CA . VAL B 1 255 ? 6 -24.578 -25.75 1 91.06 255 VAL B CA 1
ATOM 5495 C C . VAL B 1 255 ? 4.707 -23.797 -25.969 1 91.06 255 VAL B C 1
ATOM 5497 O O . VAL B 1 255 ? 3.732 -24.328 -26.5 1 91.06 255 VAL B O 1
ATOM 5500 N N . ARG B 1 256 ? 4.68 -22.562 -25.594 1 90.62 256 ARG B N 1
ATOM 5501 C CA . ARG B 1 256 ? 3.449 -21.781 -25.578 1 90.62 256 ARG B CA 1
ATOM 5502 C C . ARG B 1 256 ? 3.113 -21.25 -26.969 1 90.62 256 ARG B C 1
ATOM 5504 O O . ARG B 1 256 ? 1.939 -21.125 -27.328 1 90.62 256 ARG B O 1
ATOM 5511 N N . PHE B 1 257 ? 4.203 -20.891 -27.734 1 93.12 257 PHE B N 1
ATOM 5512 C CA . PHE B 1 257 ? 3.955 -20.156 -28.969 1 93.12 257 PHE B CA 1
ATOM 5513 C C . PHE B 1 257 ? 4.613 -20.859 -30.156 1 93.12 257 PHE B C 1
ATOM 5515 O O . PHE B 1 257 ? 4.461 -20.422 -31.297 1 93.12 257 PHE B O 1
ATOM 5522 N N . GLY B 1 258 ? 5.383 -21.828 -29.906 1 92.12 258 GLY B N 1
ATOM 5523 C CA . GLY B 1 258 ? 6.156 -22.453 -30.969 1 92.12 258 GLY B CA 1
ATOM 5524 C C . GLY B 1 258 ? 7.328 -21.609 -31.422 1 92.12 258 GLY B C 1
ATOM 5525 O O . GLY B 1 258 ? 7.816 -21.766 -32.562 1 92.12 258 GLY B O 1
ATOM 5526 N N . ASP B 1 259 ? 7.598 -20.609 -30.484 1 87.44 259 ASP B N 1
ATOM 5527 C CA . ASP B 1 259 ? 8.703 -19.719 -30.781 1 87.44 259 ASP B CA 1
ATOM 5528 C C . ASP B 1 259 ? 9.945 -20.094 -29.969 1 87.44 259 ASP B C 1
ATOM 5530 O O . ASP B 1 259 ? 9.914 -20.078 -28.734 1 87.44 259 ASP B O 1
ATOM 5534 N N . GLY B 1 260 ? 11.039 -20.5 -30.406 1 91.12 260 GLY B N 1
ATOM 5535 C CA . GLY B 1 260 ? 12.266 -20.938 -29.781 1 91.12 260 GLY B CA 1
ATOM 5536 C C . GLY B 1 260 ? 13.195 -19.797 -29.406 1 91.12 260 GLY B C 1
ATOM 5537 O O . GLY B 1 260 ? 14.383 -20 -29.156 1 91.12 260 GLY B O 1
ATOM 5538 N N . ARG B 1 261 ? 12.648 -18.531 -29.375 1 93.06 261 ARG B N 1
ATOM 5539 C CA . ARG B 1 261 ? 13.422 -17.359 -28.969 1 93.06 261 ARG B CA 1
ATOM 5540 C C . ARG B 1 261 ? 12.883 -16.766 -27.672 1 93.06 261 ARG B C 1
ATOM 5542 O O . ARG B 1 261 ? 11.734 -17.016 -27.312 1 93.06 261 ARG B O 1
ATOM 5549 N N . ASP B 1 262 ? 13.734 -16.016 -27 1 97.69 262 ASP B N 1
ATOM 5550 C CA . ASP B 1 262 ? 13.242 -15.211 -25.891 1 97.69 262 ASP B CA 1
ATOM 5551 C C . ASP B 1 262 ? 12.312 -14.109 -26.375 1 97.69 262 ASP B C 1
ATOM 5553 O O . ASP B 1 262 ? 12.656 -13.359 -27.281 1 97.69 262 ASP B O 1
ATOM 5557 N N . LEU B 1 263 ? 11.109 -14.031 -25.766 1 98.31 263 LEU B N 1
ATOM 5558 C CA . LEU B 1 263 ? 10.039 -13.211 -26.312 1 98.31 263 LEU B CA 1
ATOM 5559 C C . LEU B 1 263 ? 9.484 -12.258 -25.25 1 98.31 263 LEU B C 1
ATOM 5561 O O . LEU B 1 263 ? 9.211 -12.672 -24.125 1 98.31 263 LEU B O 1
ATOM 5565 N N . LEU B 1 264 ? 9.375 -10.984 -25.594 1 98.69 264 LEU B N 1
ATOM 5566 C CA . LEU B 1 264 ? 8.688 -9.992 -24.781 1 98.69 264 LEU B CA 1
ATOM 5567 C C . LEU B 1 264 ? 7.316 -9.672 -25.359 1 98.69 264 LEU B C 1
ATOM 5569 O O . LEU B 1 264 ? 7.207 -9.227 -26.5 1 98.69 264 LEU B O 1
ATOM 5573 N N . ILE B 1 265 ? 6.289 -9.969 -24.625 1 98.44 265 ILE B N 1
ATOM 5574 C CA . ILE B 1 265 ? 4.938 -9.508 -24.938 1 98.44 265 ILE B CA 1
ATOM 5575 C C . ILE B 1 265 ? 4.66 -8.195 -24.219 1 98.44 265 ILE B C 1
ATOM 5577 O O . ILE B 1 265 ? 4.895 -8.07 -23.016 1 98.44 265 ILE B O 1
ATOM 5581 N N . LEU B 1 266 ? 4.133 -7.254 -25.016 1 98.62 266 LEU B N 1
ATOM 5582 C CA . LEU B 1 266 ? 3.943 -5.914 -24.469 1 98.62 266 LEU B CA 1
ATOM 5583 C C . LEU B 1 266 ? 2.566 -5.371 -24.844 1 98.62 266 LEU B C 1
ATOM 5585 O O . LEU B 1 266 ? 2.162 -5.426 -26 1 98.62 266 LEU B O 1
ATOM 5589 N N . ILE B 1 267 ? 1.844 -4.91 -23.844 1 98.75 267 ILE B N 1
ATOM 5590 C CA . ILE B 1 267 ? 0.602 -4.172 -24.047 1 98.75 267 ILE B CA 1
ATOM 5591 C C . ILE B 1 267 ? 0.696 -2.807 -23.375 1 98.75 267 ILE B C 1
ATOM 5593 O O . ILE B 1 267 ? 1.021 -2.715 -22.188 1 98.75 267 ILE B O 1
ATOM 5597 N N . LEU B 1 268 ? 0.47 -1.747 -24.125 1 98.44 268 LEU B N 1
ATOM 5598 C CA . LEU B 1 268 ? 0.335 -0.386 -23.609 1 98.44 268 LEU B CA 1
ATOM 5599 C C . LEU B 1 268 ? -1.115 0.079 -23.688 1 98.44 268 LEU B C 1
ATOM 5601 O O . LEU B 1 268 ? -1.83 -0.242 -24.641 1 98.44 268 LEU B O 1
ATOM 5605 N N . GLU B 1 269 ? -1.58 0.726 -22.641 1 98 269 GLU B N 1
ATOM 5606 C CA . GLU B 1 269 ? -2.898 1.351 -22.594 1 98 269 GLU B CA 1
ATOM 5607 C C . GLU B 1 269 ? -2.807 2.805 -22.141 1 98 269 GLU B C 1
ATOM 5609 O O . GLU B 1 269 ? -2.121 3.113 -21.172 1 98 269 GLU B O 1
ATOM 5614 N N . GLU B 1 270 ? -3.383 3.697 -22.859 1 97.12 270 GLU B N 1
ATOM 5615 C CA . GLU B 1 270 ? -3.391 5.113 -22.5 1 97.12 270 GLU B CA 1
ATOM 5616 C C . GLU B 1 270 ? -4.734 5.758 -22.828 1 97.12 270 GLU B C 1
ATOM 5618 O O . GLU B 1 270 ? -5.48 5.262 -23.672 1 97.12 270 GLU B O 1
ATOM 5623 N N . TYR B 1 271 ? -5.031 6.832 -22.125 1 94.94 271 TYR B N 1
ATOM 5624 C CA . TYR B 1 271 ? -6.289 7.547 -22.312 1 94.94 271 TYR B CA 1
ATOM 5625 C C . TYR B 1 271 ? -6.148 8.625 -23.391 1 94.94 271 TYR B C 1
ATOM 5627 O O . TYR B 1 271 ? -7.141 9.242 -23.781 1 94.94 271 TYR B O 1
ATOM 5635 N N . SER B 1 272 ? -4.926 8.812 -23.844 1 94.75 272 SER B N 1
ATOM 5636 C CA . SER B 1 272 ? -4.613 9.797 -24.875 1 94.75 272 SER B CA 1
ATOM 5637 C C . SER B 1 272 ? -3.75 9.195 -25.969 1 94.75 272 SER B C 1
ATOM 5639 O O . SER B 1 272 ? -2.756 8.523 -25.703 1 94.75 272 SER B O 1
ATOM 5641 N N . LYS B 1 273 ? -4.191 9.547 -27.219 1 96.31 273 LYS B N 1
ATOM 5642 C CA . LYS B 1 273 ? -3.453 9 -28.344 1 96.31 273 LYS B CA 1
ATOM 5643 C C . LYS B 1 273 ? -2.033 9.562 -28.406 1 96.31 273 LYS B C 1
ATOM 5645 O O . LYS B 1 273 ? -1.07 8.812 -28.578 1 96.31 273 LYS B O 1
ATOM 5650 N N . PRO B 1 274 ? -1.842 10.883 -28.172 1 96.12 274 PRO B N 1
ATOM 5651 C CA . PRO B 1 274 ? -0.479 11.422 -28.156 1 96.12 274 PRO B CA 1
ATOM 5652 C C . PRO B 1 274 ? 0.403 10.773 -27.094 1 96.12 274 PRO B C 1
ATOM 5654 O O . PRO B 1 274 ? 1.589 10.531 -27.328 1 96.12 274 PRO B O 1
ATOM 5657 N N . LEU B 1 275 ? -0.174 10.547 -25.969 1 96 275 LEU B N 1
ATOM 5658 C CA . LEU B 1 275 ? 0.575 9.906 -24.891 1 96 275 LEU B CA 1
ATOM 5659 C C . LEU B 1 275 ? 0.987 8.492 -25.297 1 96 275 LEU B C 1
ATOM 5661 O O . LEU B 1 275 ? 2.125 8.078 -25.047 1 96 275 LEU B O 1
ATOM 5665 N N . LEU B 1 276 ? 0.038 7.738 -25.875 1 97.88 276 LEU B N 1
ATOM 5666 C CA . LEU B 1 276 ? 0.335 6.383 -26.328 1 97.88 276 LEU B CA 1
ATOM 5667 C C . LEU B 1 276 ? 1.463 6.391 -27.344 1 97.88 276 LEU B C 1
ATOM 5669 O O . LEU B 1 276 ? 2.398 5.59 -27.25 1 97.88 276 LEU B O 1
ATOM 5673 N N . GLU B 1 277 ? 1.394 7.25 -28.312 1 97.94 277 GLU B N 1
ATOM 5674 C CA . GLU B 1 277 ? 2.383 7.324 -29.391 1 97.94 277 GLU B CA 1
ATOM 5675 C C . GLU B 1 277 ? 3.768 7.656 -28.828 1 97.94 277 GLU B C 1
ATOM 5677 O O . GLU B 1 277 ? 4.77 7.082 -29.266 1 97.94 277 GLU B O 1
ATOM 5682 N N . ALA B 1 278 ? 3.82 8.594 -27.906 1 97.38 278 ALA B N 1
ATOM 5683 C CA . ALA B 1 278 ? 5.09 8.945 -27.281 1 97.38 278 ALA B CA 1
ATOM 5684 C C . ALA B 1 278 ? 5.688 7.746 -26.547 1 97.38 278 ALA B C 1
ATOM 5686 O O . ALA B 1 278 ? 6.887 7.477 -26.656 1 97.38 278 ALA B O 1
ATOM 5687 N N . LYS B 1 279 ? 4.887 7.02 -25.797 1 97.75 279 LYS B N 1
ATOM 5688 C CA . LYS B 1 279 ? 5.344 5.844 -25.062 1 97.75 279 LYS B CA 1
ATOM 5689 C C . LYS B 1 279 ? 5.848 4.762 -26 1 97.75 279 LYS B C 1
ATOM 5691 O O . LYS B 1 279 ? 6.902 4.168 -25.781 1 97.75 279 LYS B O 1
ATOM 5696 N N . VAL B 1 280 ? 5.051 4.547 -27.062 1 98.25 280 VAL B N 1
ATOM 5697 C CA . VAL B 1 280 ? 5.414 3.523 -28.031 1 98.25 280 VAL B CA 1
ATOM 5698 C C . VAL B 1 280 ? 6.777 3.848 -28.641 1 98.25 280 VAL B C 1
ATOM 5700 O O . VAL B 1 280 ? 7.641 2.971 -28.75 1 98.25 280 VAL B O 1
ATOM 5703 N N . SER B 1 281 ? 6.984 5.059 -29 1 97.69 281 SER B N 1
ATOM 5704 C CA . SER B 1 281 ? 8.234 5.484 -29.609 1 97.69 281 SER B CA 1
ATOM 5705 C C . SER B 1 281 ? 9.414 5.309 -28.656 1 97.69 281 SER B C 1
ATOM 5707 O O . SER B 1 281 ? 10.445 4.746 -29.031 1 97.69 281 SER B O 1
ATOM 5709 N N . GLU B 1 282 ? 9.273 5.762 -27.453 1 97.75 282 GLU B N 1
ATOM 5710 C CA . GLU B 1 282 ? 10.352 5.695 -26.469 1 97.75 282 GLU B CA 1
ATOM 5711 C C . GLU B 1 282 ? 10.664 4.25 -26.094 1 97.75 282 GLU B C 1
ATOM 5713 O O . GLU B 1 282 ? 11.828 3.875 -25.969 1 97.75 282 GLU B O 1
ATOM 5718 N N . ILE B 1 283 ? 9.672 3.457 -25.922 1 98.44 283 ILE B N 1
ATOM 5719 C CA . ILE B 1 283 ? 9.844 2.047 -25.594 1 98.44 283 ILE B CA 1
ATOM 5720 C C . ILE B 1 283 ? 10.539 1.326 -26.734 1 98.44 283 ILE B C 1
ATOM 5722 O O . ILE B 1 283 ? 11.43 0.5 -26.516 1 98.44 283 ILE B O 1
ATOM 5726 N N . GLY B 1 284 ? 10.117 1.637 -27.969 1 98.19 284 GLY B N 1
ATOM 5727 C CA . GLY B 1 284 ? 10.781 1.068 -29.141 1 98.19 284 GLY B CA 1
ATOM 5728 C C . GLY B 1 284 ? 12.273 1.348 -29.172 1 98.19 284 GLY B C 1
ATOM 5729 O O . GLY B 1 284 ? 13.07 0.465 -29.5 1 98.19 284 GLY B O 1
ATOM 5730 N N . ARG B 1 285 ? 12.641 2.535 -28.812 1 97.94 285 ARG B N 1
ATOM 5731 C CA . ARG B 1 285 ? 14.047 2.914 -28.766 1 97.94 285 ARG B CA 1
ATOM 5732 C C . ARG B 1 285 ? 14.805 2.098 -27.719 1 97.94 285 ARG B C 1
ATOM 5734 O O . ARG B 1 285 ? 15.914 1.62 -27.984 1 97.94 285 ARG B O 1
ATOM 5741 N N . ILE B 1 286 ? 14.242 1.955 -26.562 1 98.12 286 ILE B N 1
ATOM 5742 C CA . ILE B 1 286 ? 14.859 1.188 -25.484 1 98.12 286 ILE B CA 1
ATOM 5743 C C . ILE B 1 286 ? 15.031 -0.267 -25.922 1 98.12 286 ILE B C 1
ATOM 5745 O O . ILE B 1 286 ? 16.109 -0.842 -25.781 1 98.12 286 ILE B O 1
ATOM 5749 N N . ILE B 1 287 ? 13.977 -0.836 -26.484 1 98.75 287 ILE B N 1
ATOM 5750 C CA . ILE B 1 287 ? 13.984 -2.234 -26.891 1 98.75 287 ILE B CA 1
ATOM 5751 C C . ILE B 1 287 ? 15.078 -2.461 -27.938 1 98.75 287 ILE B C 1
ATOM 5753 O O . ILE B 1 287 ? 15.836 -3.428 -27.844 1 98.75 287 ILE B O 1
ATOM 5757 N N . SER B 1 288 ? 15.211 -1.554 -28.859 1 98.38 288 SER B N 1
ATOM 5758 C CA . SER B 1 288 ? 16.219 -1.666 -29.922 1 98.38 288 SER B CA 1
ATOM 5759 C C . SER B 1 288 ? 17.625 -1.614 -29.344 1 98.38 288 SER B C 1
ATOM 5761 O O . SER B 1 288 ? 18.516 -2.32 -29.812 1 98.38 288 SER B O 1
ATOM 5763 N N . ARG B 1 289 ? 17.812 -0.827 -28.359 1 98.19 289 ARG B N 1
ATOM 5764 C CA . ARG B 1 289 ? 19.125 -0.684 -27.734 1 98.19 289 ARG B CA 1
ATOM 5765 C C . ARG B 1 289 ? 19.562 -1.98 -27.062 1 98.19 289 ARG B C 1
ATOM 5767 O O . ARG B 1 289 ? 20.75 -2.264 -26.953 1 98.19 289 ARG B O 1
ATOM 5774 N N . TYR B 1 290 ? 18.609 -2.771 -26.672 1 98.31 290 TYR B N 1
ATOM 5775 C CA . TYR B 1 290 ? 18.938 -4.043 -26.031 1 98.31 290 TYR B CA 1
ATOM 5776 C C . TYR B 1 290 ? 18.859 -5.191 -27.016 1 98.31 290 TYR B C 1
ATOM 5778 O O . TYR B 1 290 ? 18.844 -6.359 -26.641 1 98.31 290 TYR B O 1
ATOM 5786 N N . GLY B 1 291 ? 18.688 -4.852 -28.266 1 98.06 291 GLY B N 1
ATOM 5787 C CA . GLY B 1 291 ? 18.766 -5.844 -29.328 1 98.06 291 GLY B CA 1
ATOM 5788 C C . GLY B 1 291 ? 17.438 -6.496 -29.641 1 98.06 291 GLY B C 1
ATOM 5789 O O . GLY B 1 291 ? 17.375 -7.504 -30.344 1 98.06 291 GLY B O 1
ATOM 5790 N N . GLY B 1 292 ? 16.344 -5.977 -29.141 1 98.44 292 GLY B N 1
ATOM 5791 C CA . GLY B 1 292 ? 15.023 -6.516 -29.422 1 98.44 292 GLY B CA 1
ATOM 5792 C C . GLY B 1 292 ? 14.57 -6.254 -30.844 1 98.44 292 GLY B C 1
ATOM 5793 O O . GLY B 1 292 ? 14.828 -5.184 -31.406 1 98.44 292 GLY B O 1
ATOM 5794 N N . ARG B 1 293 ? 13.922 -7.27 -31.406 1 98.12 293 ARG B N 1
ATOM 5795 C CA . ARG B 1 293 ? 13.359 -7.148 -32.75 1 98.12 293 ARG B CA 1
ATOM 5796 C C . ARG B 1 293 ? 11.859 -7.43 -32.75 1 98.12 293 ARG B C 1
ATOM 5798 O O . ARG B 1 293 ? 11.398 -8.344 -32.031 1 98.12 293 ARG B O 1
ATOM 5805 N N . GLU B 1 294 ? 11.211 -6.633 -33.469 1 98 294 GLU B N 1
ATOM 5806 C CA . GLU B 1 294 ? 9.766 -6.797 -33.531 1 98 294 GLU B CA 1
ATOM 5807 C C . GLU B 1 294 ? 9.391 -8.195 -34 1 98 294 GLU B C 1
ATOM 5809 O O . GLU B 1 294 ? 9.977 -8.711 -34.969 1 98 294 GLU B O 1
ATOM 5814 N N . ALA B 1 295 ? 8.469 -8.812 -33.281 1 97.75 295 ALA B N 1
ATOM 5815 C CA . ALA B 1 295 ? 8.016 -10.164 -33.625 1 97.75 295 ALA B CA 1
ATOM 5816 C C . ALA B 1 295 ? 6.547 -10.164 -34.031 1 97.75 295 ALA B C 1
ATOM 5818 O O . ALA B 1 295 ? 6.066 -11.125 -34.625 1 97.75 295 ALA B O 1
ATOM 5819 N N . GLY B 1 296 ? 5.852 -9.094 -33.656 1 96.81 296 GLY B N 1
ATOM 5820 C CA . GLY B 1 296 ? 4.5 -8.93 -34.188 1 96.81 296 GLY B CA 1
ATOM 5821 C C . GLY B 1 296 ? 3.432 -9.125 -33.125 1 96.81 296 GLY B C 1
ATOM 5822 O O . GLY B 1 296 ? 3.723 -9.562 -32.031 1 96.81 296 GLY B O 1
ATOM 5823 N N . GLU B 1 297 ? 2.225 -8.852 -33.469 1 97.81 297 GLU B N 1
ATOM 5824 C CA . GLU B 1 297 ? 1.084 -8.82 -32.562 1 97.81 297 GLU B CA 1
ATOM 5825 C C . GLU B 1 297 ? 0.489 -10.211 -32.375 1 97.81 297 GLU B C 1
ATOM 5827 O O . GLU B 1 297 ? -0.251 -10.453 -31.406 1 97.81 297 GLU B O 1
ATOM 5832 N N . ASP B 1 298 ? 0.771 -11.117 -33.219 1 97.31 298 ASP B N 1
ATOM 5833 C CA . ASP B 1 298 ? 0.163 -12.445 -33.188 1 97.31 298 ASP B CA 1
ATOM 5834 C C . ASP B 1 298 ? 0.434 -13.156 -31.875 1 97.31 298 ASP B C 1
ATOM 5836 O O . ASP B 1 298 ? -0.432 -13.859 -31.344 1 97.31 298 ASP B O 1
ATOM 5840 N N . TYR B 1 299 ? 1.644 -13.031 -31.391 1 97.44 299 TYR B N 1
ATOM 5841 C CA . TYR B 1 299 ? 1.991 -13.648 -30.125 1 97.44 299 TYR B CA 1
ATOM 5842 C C . TYR B 1 299 ? 1.123 -13.102 -29 1 97.44 299 TYR B C 1
ATOM 5844 O O . TYR B 1 299 ? 0.745 -13.844 -28.078 1 97.44 299 TYR B O 1
ATOM 5852 N N . VAL B 1 300 ? 0.846 -11.797 -29.016 1 98 300 VAL B N 1
ATOM 5853 C CA . VAL B 1 300 ? 0.012 -11.164 -28 1 98 300 VAL B CA 1
ATOM 5854 C C . VAL B 1 300 ? -1.414 -11.703 -28.094 1 98 300 VAL B C 1
ATOM 5856 O O . VAL B 1 300 ? -2.035 -12.016 -27.078 1 98 300 VAL B O 1
ATOM 5859 N N . GLU B 1 301 ? -1.93 -11.797 -29.281 1 97.25 301 GLU B N 1
ATOM 5860 C CA . GLU B 1 301 ? -3.287 -12.297 -29.5 1 97.25 301 GLU B CA 1
ATOM 5861 C C . GLU B 1 301 ? -3.428 -13.734 -29.016 1 97.25 301 GLU B C 1
ATOM 5863 O O . GLU B 1 301 ? -4.426 -14.086 -28.375 1 97.25 301 GLU B O 1
ATOM 5868 N N . LYS B 1 302 ? -2.467 -14.523 -29.359 1 95.44 302 LYS B N 1
ATOM 5869 C CA . LYS B 1 302 ? -2.463 -15.914 -28.891 1 95.44 302 LYS B CA 1
ATOM 5870 C C . LYS B 1 302 ? -2.445 -15.977 -27.375 1 95.44 302 LYS B C 1
ATOM 5872 O O . LYS B 1 302 ? -3.152 -16.797 -26.766 1 95.44 302 LYS B O 1
ATOM 5877 N N . TRP B 1 303 ? -1.618 -15.18 -26.797 1 96.12 303 TRP B N 1
ATOM 5878 C CA . TRP B 1 303 ? -1.553 -15.133 -25.328 1 96.12 303 TRP B CA 1
ATOM 5879 C C . TRP B 1 303 ? -2.896 -14.719 -24.75 1 96.12 303 TRP B C 1
ATOM 5881 O O . TRP B 1 303 ? -3.391 -15.352 -23.812 1 96.12 303 TRP B O 1
ATOM 5891 N N . LEU B 1 304 ? -3.521 -13.672 -25.234 1 96.19 304 LEU B N 1
ATOM 5892 C CA . LEU B 1 304 ? -4.801 -13.172 -24.75 1 96.19 304 LEU B CA 1
ATOM 5893 C C . LEU B 1 304 ? -5.875 -14.25 -24.844 1 96.19 304 LEU B C 1
ATOM 5895 O O . LEU B 1 304 ? -6.73 -14.359 -23.953 1 96.19 304 LEU B O 1
ATOM 5899 N N . GLU B 1 305 ? -5.812 -15.055 -25.781 1 93.06 305 GLU B N 1
ATOM 5900 C CA . GLU B 1 305 ? -6.812 -16.094 -26.016 1 93.06 305 GLU B CA 1
ATOM 5901 C C . GLU B 1 305 ? -6.66 -17.234 -25.031 1 93.06 305 GLU B C 1
ATOM 5903 O O . GLU B 1 305 ? -7.652 -17.828 -24.594 1 93.06 305 GLU B O 1
ATOM 5908 N N . LYS B 1 306 ? -5.457 -17.516 -24.594 1 91.12 306 LYS B N 1
ATOM 5909 C CA . LYS B 1 306 ? -5.207 -18.766 -23.875 1 91.12 306 LYS B CA 1
ATOM 5910 C C . LYS B 1 306 ? -4.781 -18.5 -22.438 1 91.12 306 LYS B C 1
ATOM 5912 O O . LYS B 1 306 ? -4.586 -19.438 -21.656 1 91.12 306 LYS B O 1
ATOM 5917 N N . ARG B 1 307 ? -4.691 -17.344 -22.109 1 89.56 307 ARG B N 1
ATOM 5918 C CA . ARG B 1 307 ? -4.02 -16.938 -20.875 1 89.56 307 ARG B CA 1
ATOM 5919 C C . ARG B 1 307 ? -4.746 -17.5 -19.656 1 89.56 307 ARG B C 1
ATOM 5921 O O . ARG B 1 307 ? -4.168 -17.578 -18.562 1 89.56 307 ARG B O 1
ATOM 5928 N N . PHE B 1 308 ? -6.012 -17.969 -19.75 1 88.06 308 PHE B N 1
ATOM 5929 C CA . PHE B 1 308 ? -6.738 -18.484 -18.594 1 88.06 308 PHE B CA 1
ATOM 5930 C C . PHE B 1 308 ? -6.906 -20 -18.688 1 88.06 308 PHE B C 1
ATOM 5932 O O . PHE B 1 308 ? -7.523 -20.609 -17.812 1 88.06 308 PHE B O 1
ATOM 5939 N N . ASP B 1 309 ? -6.375 -20.656 -19.672 1 83.25 309 ASP B N 1
ATOM 5940 C CA . ASP B 1 309 ? -6.609 -22.078 -19.922 1 83.25 309 ASP B CA 1
ATOM 5941 C C . ASP B 1 309 ? -5.367 -22.906 -19.609 1 83.25 309 ASP B C 1
ATOM 5943 O O . ASP B 1 309 ? -5.312 -24.094 -19.922 1 83.25 309 ASP B O 1
ATOM 5947 N N . VAL B 1 310 ? -4.465 -22.359 -18.969 1 74.06 310 VAL B N 1
ATOM 5948 C CA . VAL B 1 310 ? -3.141 -22.969 -18.844 1 74.06 310 VAL B CA 1
ATOM 5949 C C . VAL B 1 310 ? -3.236 -24.266 -18.047 1 74.06 310 VAL B C 1
ATOM 5951 O O . VAL B 1 310 ? -2.736 -25.312 -18.484 1 74.06 310 VAL B O 1
ATOM 5954 N N . ILE B 1 311 ? -3.904 -24.281 -17.047 1 71.19 311 ILE B N 1
ATOM 5955 C CA . ILE B 1 311 ? -3.984 -25.453 -16.172 1 71.19 311 ILE B CA 1
ATOM 5956 C C . ILE B 1 311 ? -4.734 -26.562 -16.891 1 71.19 311 ILE B C 1
ATOM 5958 O O . ILE B 1 311 ? -4.285 -27.719 -16.891 1 71.19 311 ILE B O 1
ATOM 5962 N N . SER B 1 312 ? -5.75 -26.219 -17.5 1 75.81 312 SER B N 1
ATOM 5963 C CA . SER B 1 312 ? -6.555 -27.219 -18.188 1 75.81 312 SER B CA 1
ATOM 5964 C C . SER B 1 312 ? -5.781 -27.828 -19.359 1 75.81 312 SER B C 1
ATOM 5966 O O . SER B 1 312 ? -5.828 -29.047 -19.562 1 75.81 312 SER B O 1
ATOM 5968 N N . GLU B 1 313 ? -5.055 -26.984 -19.938 1 76.62 313 GLU B N 1
ATOM 5969 C CA . GLU B 1 313 ? -4.27 -27.469 -21.078 1 76.62 313 GLU B CA 1
ATOM 5970 C C . GLU B 1 313 ? -3.139 -28.375 -20.609 1 76.62 313 GLU B C 1
ATOM 5972 O O . GLU B 1 313 ? -2.918 -29.438 -21.203 1 76.62 313 GLU B O 1
ATOM 5977 N N . LEU B 1 314 ? -2.564 -28 -19.578 1 77.19 314 LEU B N 1
ATOM 5978 C CA . LEU B 1 314 ? -1.451 -28.781 -19.062 1 77.19 314 LEU B CA 1
ATOM 5979 C C . LEU B 1 314 ? -1.939 -30.125 -18.531 1 77.19 314 LEU B C 1
ATOM 5981 O O . LEU B 1 314 ? -1.312 -31.156 -18.766 1 77.19 314 LEU B O 1
ATOM 5985 N N . LYS B 1 315 ? -3.01 -30.109 -17.906 1 79.44 315 LYS B N 1
ATOM 5986 C CA . LYS B 1 315 ? -3.578 -31.344 -17.375 1 79.44 315 LYS B CA 1
ATOM 5987 C C . LYS B 1 315 ? -3.904 -32.312 -18.5 1 79.44 315 LYS B C 1
ATOM 5989 O O . LYS B 1 315 ? -3.537 -33.5 -18.438 1 79.44 315 LYS B O 1
ATOM 5994 N N . LYS B 1 316 ? -4.469 -31.844 -19.5 1 82.12 316 LYS B N 1
ATOM 5995 C CA . LYS B 1 316 ? -4.879 -32.656 -20.625 1 82.12 316 LYS B CA 1
ATOM 5996 C C . LYS B 1 316 ? -3.668 -33.25 -21.344 1 82.12 316 LYS B C 1
ATOM 5998 O O . LYS B 1 316 ? -3.721 -34.375 -21.859 1 82.12 316 LYS B O 1
ATOM 6003 N N . LEU B 1 317 ? -2.672 -32.5 -21.188 1 80.81 317 LEU B N 1
ATOM 6004 C CA . LEU B 1 317 ? -1.496 -32.875 -21.969 1 80.81 317 LEU B CA 1
ATOM 6005 C C . LEU B 1 317 ? -0.637 -33.875 -21.203 1 80.81 317 LEU B C 1
ATOM 6007 O O . LEU B 1 317 ? -0.107 -34.812 -21.781 1 80.81 317 LEU B O 1
ATOM 6011 N N . VAL B 1 318 ? -0.592 -33.719 -19.922 1 84.12 318 VAL B N 1
ATOM 6012 C CA . VAL B 1 318 ? 0.496 -34.438 -19.281 1 84.12 318 VAL B CA 1
ATOM 6013 C C . VAL B 1 318 ? -0.069 -35.594 -18.469 1 84.12 318 VAL B C 1
ATOM 6015 O O . VAL B 1 318 ? 0.604 -36.594 -18.266 1 84.12 318 VAL B O 1
ATOM 6018 N N . VAL B 1 319 ? -1.238 -35.562 -18.062 1 85.31 319 VAL B N 1
ATOM 6019 C CA . VAL B 1 319 ? -1.803 -36.531 -17.141 1 85.31 319 VAL B CA 1
ATOM 6020 C C . VAL B 1 319 ? -1.882 -37.906 -17.812 1 85.31 319 VAL B C 1
ATOM 6022 O O . VAL B 1 319 ? -1.48 -38.906 -17.234 1 85.31 319 VAL B O 1
ATOM 6025 N N . PRO B 1 320 ? -2.256 -37.906 -19.047 1 87.31 320 PRO B N 1
ATOM 6026 C CA . PRO B 1 320 ? -2.322 -39.219 -19.719 1 87.31 320 PRO B CA 1
ATOM 6027 C C . PRO B 1 320 ? -0.95 -39.875 -19.875 1 87.31 320 PRO B C 1
ATOM 6029 O O . PRO B 1 320 ? -0.859 -41.062 -20.109 1 87.31 320 PRO B O 1
ATOM 6032 N N . MET B 1 321 ? 0.03 -39.125 -19.75 1 92 321 MET B N 1
ATOM 6033 C CA . MET B 1 321 ? 1.389 -39.625 -19.938 1 92 321 MET B CA 1
ATOM 6034 C C . MET B 1 321 ? 2.012 -40.062 -18.609 1 92 321 MET B C 1
ATOM 6036 O O . MET B 1 321 ? 3.213 -40.312 -18.547 1 92 321 MET B O 1
ATOM 6040 N N . GLY B 1 322 ? 1.229 -40.031 -17.562 1 92.31 322 GLY B N 1
ATOM 6041 C CA . GLY B 1 322 ? 1.757 -40.375 -16.25 1 92.31 322 GLY B CA 1
ATOM 6042 C C . GLY B 1 322 ? 2.58 -39.25 -15.625 1 92.31 322 GLY B C 1
ATOM 6043 O O . GLY B 1 322 ? 3.363 -39.5 -14.703 1 92.31 322 GLY B O 1
ATOM 6044 N N . LEU B 1 323 ? 2.426 -38.125 -16.172 1 95.81 323 LEU B N 1
ATOM 6045 C CA . LEU B 1 323 ? 3.141 -36.969 -15.688 1 95.81 323 LEU B CA 1
ATOM 6046 C C . LEU B 1 323 ? 2.193 -36 -14.961 1 95.81 323 LEU B C 1
ATOM 6048 O O . LEU B 1 323 ? 0.979 -36.219 -14.953 1 95.81 323 LEU B O 1
ATOM 6052 N N . TRP B 1 324 ? 2.795 -35.062 -14.227 1 96.19 324 TRP B N 1
ATOM 6053 C CA . TRP B 1 324 ? 2.061 -34.031 -13.5 1 96.19 324 TRP B CA 1
ATOM 6054 C C . TRP B 1 324 ? 2.725 -32.656 -13.664 1 96.19 324 TRP B C 1
ATOM 6056 O O . TRP B 1 324 ? 3.711 -32.531 -14.398 1 96.19 324 TRP B O 1
ATOM 6066 N N . PHE B 1 325 ? 2.068 -31.641 -13.18 1 95 325 PHE B N 1
ATOM 6067 C CA . PHE B 1 325 ? 2.582 -30.297 -13.375 1 95 325 PHE B CA 1
ATOM 6068 C C . PHE B 1 325 ? 2.566 -29.516 -12.062 1 95 325 PHE B C 1
ATOM 6070 O O . PHE B 1 325 ? 1.853 -29.875 -11.125 1 95 325 PHE B O 1
ATOM 6077 N N . GLU B 1 326 ? 3.383 -28.531 -11.992 1 96.06 326 GLU B N 1
ATOM 6078 C CA . GLU B 1 326 ? 3.447 -27.578 -10.875 1 96.06 326 GLU B CA 1
ATOM 6079 C C . GLU B 1 326 ? 3.861 -26.188 -11.352 1 96.06 326 GLU B C 1
ATOM 6081 O O . GLU B 1 326 ? 4.543 -26.062 -12.367 1 96.06 326 GLU B O 1
ATOM 6086 N N . THR B 1 327 ? 3.332 -25.203 -10.766 1 96.31 327 THR B N 1
ATOM 6087 C CA . THR B 1 327 ? 3.775 -23.828 -11 1 96.31 327 THR B CA 1
ATOM 6088 C C . THR B 1 327 ? 4.336 -23.219 -9.719 1 96.31 327 THR B C 1
ATOM 6090 O O . THR B 1 327 ? 3.811 -23.453 -8.625 1 96.31 327 THR B O 1
ATOM 6093 N N . ILE B 1 328 ? 5.449 -22.562 -9.812 1 98.31 328 ILE B N 1
ATOM 6094 C CA . ILE B 1 328 ? 6.121 -21.922 -8.688 1 98.31 328 ILE B CA 1
ATOM 6095 C C . ILE B 1 328 ? 6.465 -20.469 -9.047 1 98.31 328 ILE B C 1
ATOM 6097 O O . ILE B 1 328 ? 7.113 -20.219 -10.062 1 98.31 328 ILE B O 1
ATOM 6101 N N . GLU B 1 329 ? 5.938 -19.547 -8.289 1 98.62 329 GLU B N 1
ATOM 6102 C CA . GLU B 1 329 ? 6.25 -18.125 -8.5 1 98.62 329 GLU B CA 1
ATOM 6103 C C . GLU B 1 329 ? 7.121 -17.578 -7.379 1 98.62 329 GLU B C 1
ATOM 6105 O O . GLU B 1 329 ? 7.031 -18.031 -6.234 1 98.62 329 GLU B O 1
ATOM 6110 N N . THR B 1 330 ? 7.969 -16.672 -7.672 1 98.81 330 THR B N 1
ATOM 6111 C CA . THR B 1 330 ? 8.812 -15.906 -6.758 1 98.81 330 THR B CA 1
ATOM 6112 C C . THR B 1 330 ? 8.984 -14.477 -7.246 1 98.81 330 THR B C 1
ATOM 6114 O O . THR B 1 330 ? 8.398 -14.078 -8.258 1 98.81 330 THR B O 1
ATOM 6117 N N . ALA B 1 331 ? 9.586 -13.664 -6.473 1 98.88 331 ALA B N 1
ATOM 6118 C CA . ALA B 1 331 ? 9.977 -12.312 -6.863 1 98.88 331 ALA B CA 1
ATOM 6119 C C . ALA B 1 331 ? 11.312 -11.922 -6.234 1 98.88 331 ALA B C 1
ATOM 6121 O O . ALA B 1 331 ? 11.648 -12.383 -5.141 1 98.88 331 ALA B O 1
ATOM 6122 N N . ALA B 1 332 ? 11.992 -11.148 -6.91 1 98.81 332 ALA B N 1
ATOM 6123 C CA . ALA B 1 332 ? 13.312 -10.711 -6.461 1 98.81 332 ALA B CA 1
ATOM 6124 C C . ALA B 1 332 ? 13.688 -9.359 -7.062 1 98.81 332 ALA B C 1
ATOM 6126 O O . ALA B 1 332 ? 12.977 -8.852 -7.934 1 98.81 332 ALA B O 1
ATOM 6127 N N . THR B 1 333 ? 14.758 -8.766 -6.535 1 98.75 333 THR B N 1
ATOM 6128 C CA . THR B 1 333 ? 15.305 -7.531 -7.094 1 98.75 333 THR B CA 1
ATOM 6129 C C . THR B 1 333 ? 15.898 -7.781 -8.477 1 98.75 333 THR B C 1
ATOM 6131 O O . THR B 1 333 ? 16.203 -8.922 -8.828 1 98.75 333 THR B O 1
ATOM 6134 N N . TRP B 1 334 ? 16.047 -6.715 -9.203 1 98.69 334 TRP B N 1
ATOM 6135 C CA . TRP B 1 334 ? 16.594 -6.809 -10.555 1 98.69 334 TRP B CA 1
ATOM 6136 C C . TRP B 1 334 ? 17.922 -7.551 -10.539 1 98.69 334 TRP B C 1
ATOM 6138 O O . TRP B 1 334 ? 18.172 -8.414 -11.391 1 98.69 334 TRP B O 1
ATOM 6148 N N . SER B 1 335 ? 18.766 -7.316 -9.562 1 98.38 335 SER B N 1
ATOM 6149 C CA . SER B 1 335 ? 20.109 -7.859 -9.492 1 98.38 335 SER B CA 1
ATOM 6150 C C . SER B 1 335 ? 20.094 -9.359 -9.203 1 98.38 335 SER B C 1
ATOM 6152 O O . SER B 1 335 ? 21.078 -10.055 -9.445 1 98.38 335 SER B O 1
ATOM 6154 N N . ASN B 1 336 ? 18.984 -9.875 -8.711 1 98.62 336 ASN B N 1
ATOM 6155 C CA . ASN B 1 336 ? 18.938 -11.273 -8.289 1 98.62 336 ASN B CA 1
ATOM 6156 C C . ASN B 1 336 ? 18.188 -12.133 -9.305 1 98.62 336 ASN B C 1
ATOM 6158 O O . ASN B 1 336 ? 18.266 -13.359 -9.258 1 98.62 336 ASN B O 1
ATOM 6162 N N . LEU B 1 337 ? 17.5 -11.562 -10.273 1 98.81 337 LEU B N 1
ATOM 6163 C CA . LEU B 1 337 ? 16.531 -12.266 -11.117 1 98.81 337 LEU B CA 1
ATOM 6164 C C . LEU B 1 337 ? 17.25 -13.289 -12 1 98.81 337 LEU B C 1
ATOM 6166 O O . LEU B 1 337 ? 16.812 -14.445 -12.078 1 98.81 337 LEU B O 1
ATOM 6170 N N . ILE B 1 338 ? 18.359 -12.859 -12.641 1 98.5 338 ILE B N 1
ATOM 6171 C CA . ILE B 1 338 ? 19.031 -13.734 -13.586 1 98.5 338 ILE B CA 1
ATOM 6172 C C . ILE B 1 338 ? 19.641 -14.93 -12.852 1 98.5 338 ILE B C 1
ATOM 6174 O O . ILE B 1 338 ? 19.562 -16.062 -13.328 1 98.5 338 ILE B O 1
ATOM 6178 N N . LYS B 1 339 ? 20.188 -14.664 -11.703 1 98.5 339 LYS B N 1
ATOM 6179 C CA . LYS B 1 339 ? 20.766 -15.727 -10.898 1 98.5 339 LYS B CA 1
ATOM 6180 C C . LYS B 1 339 ? 19.703 -16.734 -10.477 1 98.5 339 LYS B C 1
ATOM 6182 O O . LYS B 1 339 ? 19.906 -17.953 -10.586 1 98.5 339 LYS B O 1
ATOM 6187 N N . ILE B 1 340 ? 18.594 -16.328 -10 1 98.88 340 ILE B N 1
ATOM 6188 C CA . ILE B 1 340 ? 17.516 -17.219 -9.602 1 98.88 340 ILE B CA 1
ATOM 6189 C C . ILE B 1 340 ? 17.016 -18 -10.805 1 98.88 340 ILE B C 1
ATOM 6191 O O . ILE B 1 340 ? 16.828 -19.219 -10.719 1 98.88 340 ILE B O 1
ATOM 6195 N N . HIS B 1 341 ? 16.844 -17.312 -11.953 1 98.88 341 HIS B N 1
ATOM 6196 C CA . HIS B 1 341 ? 16.391 -17.969 -13.172 1 98.88 341 HIS B CA 1
ATOM 6197 C C . HIS B 1 341 ? 17.312 -19.125 -13.539 1 98.88 341 HIS B C 1
ATOM 6199 O O . HIS B 1 341 ? 16.844 -20.25 -13.742 1 98.88 341 HIS B O 1
ATOM 6205 N N . SER B 1 342 ? 18.609 -18.844 -13.555 1 98.62 342 SER B N 1
ATOM 6206 C CA . SER B 1 342 ? 19.609 -19.844 -13.969 1 98.62 342 SER B CA 1
ATOM 6207 C C . SER B 1 342 ? 19.656 -21.016 -13 1 98.62 342 SER B C 1
ATOM 6209 O O . SER B 1 342 ? 19.609 -22.172 -13.422 1 98.62 342 SER B O 1
ATOM 6211 N N . LYS B 1 343 ? 19.703 -20.766 -11.727 1 98.81 343 LYS B N 1
ATOM 6212 C CA . LYS B 1 343 ? 19.797 -21.812 -10.727 1 98.81 343 LYS B CA 1
ATOM 6213 C C . LYS B 1 343 ? 18.516 -22.625 -10.656 1 98.81 343 LYS B C 1
ATOM 6215 O O . LYS B 1 343 ? 18.547 -23.844 -10.469 1 98.81 343 LYS B O 1
ATOM 6220 N N . PHE B 1 344 ? 17.391 -21.969 -10.773 1 98.88 344 PHE B N 1
ATOM 6221 C CA . PHE B 1 344 ? 16.109 -22.672 -10.734 1 98.88 344 PHE B CA 1
ATOM 6222 C C . PHE B 1 344 ? 15.969 -23.625 -11.914 1 98.88 344 PHE B C 1
ATOM 6224 O O . PHE B 1 344 ? 15.438 -24.734 -11.766 1 98.88 344 PHE B O 1
ATOM 6231 N N . LYS B 1 345 ? 16.453 -23.266 -13.07 1 98.44 345 LYS B N 1
ATOM 6232 C CA . LYS B 1 345 ? 16.359 -24.078 -14.273 1 98.44 345 LYS B CA 1
ATOM 6233 C C . LYS B 1 345 ? 17.141 -25.375 -14.109 1 98.44 345 LYS B C 1
ATOM 6235 O O . LYS B 1 345 ? 16.859 -26.375 -14.781 1 98.44 345 LYS B O 1
ATOM 6240 N N . GLU B 1 346 ? 18.109 -25.406 -13.188 1 98.5 346 GLU B N 1
ATOM 6241 C CA . GLU B 1 346 ? 18.906 -26.594 -12.938 1 98.5 346 GLU B CA 1
ATOM 6242 C C . GLU B 1 346 ? 18.062 -27.703 -12.297 1 98.5 346 GLU B C 1
ATOM 6244 O O . GLU B 1 346 ? 18.453 -28.859 -12.297 1 98.5 346 GLU B O 1
ATOM 6249 N N . ILE B 1 347 ? 16.953 -27.359 -11.789 1 98.62 347 ILE B N 1
ATOM 6250 C CA . ILE B 1 347 ? 16.047 -28.359 -11.211 1 98.62 347 ILE B CA 1
ATOM 6251 C C . ILE B 1 347 ? 15.648 -29.375 -12.273 1 98.62 347 ILE B C 1
ATOM 6253 O O . ILE B 1 347 ? 15.273 -30.5 -11.945 1 98.62 347 ILE B O 1
ATOM 6257 N N . LYS B 1 348 ? 15.727 -29.031 -13.562 1 98.12 348 LYS B N 1
ATOM 6258 C CA . LYS B 1 348 ? 15.445 -29.938 -14.664 1 98.12 348 LYS B CA 1
ATOM 6259 C C . LYS B 1 348 ? 16.344 -31.172 -14.602 1 98.12 348 LYS B C 1
ATOM 6261 O O . LYS B 1 348 ? 15.977 -32.25 -15.117 1 98.12 348 LYS B O 1
ATOM 6266 N N . LYS B 1 349 ? 17.484 -31.094 -13.93 1 98.19 349 LYS B N 1
ATOM 6267 C CA . LYS B 1 349 ? 18.453 -32.188 -13.836 1 98.19 349 LYS B CA 1
ATOM 6268 C C . LYS B 1 349 ? 18.016 -33.219 -12.805 1 98.19 349 LYS B C 1
ATOM 6270 O O . LYS B 1 349 ? 18.531 -34.344 -12.773 1 98.19 349 LYS B O 1
ATOM 6275 N N . MET B 1 350 ? 17.062 -32.906 -12.031 1 98.19 350 MET B N 1
ATOM 6276 C CA . MET B 1 350 ? 16.594 -33.812 -11 1 98.19 350 MET B CA 1
ATOM 6277 C C . MET B 1 350 ? 15.859 -35 -11.625 1 98.19 350 MET B C 1
ATOM 6279 O O . MET B 1 350 ? 15.133 -34.844 -12.609 1 98.19 350 MET B O 1
ATOM 6283 N N . ARG B 1 351 ? 15.984 -36.156 -10.977 1 97.62 351 ARG B N 1
ATOM 6284 C CA . ARG B 1 351 ? 15.273 -37.344 -11.43 1 97.62 351 ARG B CA 1
ATOM 6285 C C . ARG B 1 351 ? 13.766 -37.125 -11.367 1 97.62 351 ARG B C 1
ATOM 6287 O O . ARG B 1 351 ? 13.242 -36.656 -10.367 1 97.62 351 ARG B O 1
ATOM 6294 N N . GLY B 1 352 ? 13.117 -37.438 -12.477 1 97.38 352 GLY B N 1
ATOM 6295 C CA . GLY B 1 352 ? 11.664 -37.375 -12.523 1 97.38 352 GLY B CA 1
ATOM 6296 C C . GLY B 1 352 ? 11.156 -36.031 -13.039 1 97.38 352 GLY B C 1
ATOM 6297 O O . GLY B 1 352 ? 9.953 -35.844 -13.242 1 97.38 352 GLY B O 1
ATOM 6298 N N . VAL B 1 353 ? 12.062 -35.094 -13.25 1 98.31 353 VAL B N 1
ATOM 6299 C CA . VAL B 1 353 ? 11.664 -33.781 -13.789 1 98.31 353 VAL B CA 1
ATOM 6300 C C . VAL B 1 353 ? 11.938 -33.75 -15.289 1 98.31 353 VAL B C 1
ATOM 6302 O O . VAL B 1 353 ? 13.031 -34.094 -15.734 1 98.31 353 VAL B O 1
ATOM 6305 N N . TYR B 1 354 ? 10.984 -33.281 -16.094 1 96.5 354 TYR B N 1
ATOM 6306 C CA . TYR B 1 354 ? 11.094 -33.406 -17.547 1 96.5 354 TYR B CA 1
ATOM 6307 C C . TYR B 1 354 ? 11.203 -32.031 -18.188 1 96.5 354 TYR B C 1
ATOM 6309 O O . TYR B 1 354 ? 11.773 -31.875 -19.281 1 96.5 354 TYR B O 1
ATOM 6317 N N . ALA B 1 355 ? 10.617 -31.047 -17.562 1 95.94 355 ALA B N 1
ATOM 6318 C CA . ALA B 1 355 ? 10.68 -29.688 -18.125 1 95.94 355 ALA B CA 1
ATOM 6319 C C . ALA B 1 355 ? 10.602 -28.641 -17.016 1 95.94 355 ALA B C 1
ATOM 6321 O O . ALA B 1 355 ? 9.922 -28.844 -16.016 1 95.94 355 ALA B O 1
ATOM 6322 N N . VAL B 1 356 ? 11.289 -27.578 -17.172 1 98.06 356 VAL B N 1
ATOM 6323 C CA . VAL B 1 356 ? 11.203 -26.375 -16.359 1 98.06 356 VAL B CA 1
ATOM 6324 C C . VAL B 1 356 ? 11.102 -25.141 -17.266 1 98.06 356 VAL B C 1
ATOM 6326 O O . VAL B 1 356 ? 12.102 -24.688 -17.812 1 98.06 356 VAL B O 1
ATOM 6329 N N . LEU B 1 357 ? 9.906 -24.625 -17.422 1 97.19 357 LEU B N 1
ATOM 6330 C CA . LEU B 1 357 ? 9.625 -23.422 -18.188 1 97.19 357 LEU B CA 1
ATOM 6331 C C . LEU B 1 357 ? 9.625 -22.188 -17.297 1 97.19 357 LEU B C 1
ATOM 6333 O O . LEU B 1 357 ? 9.367 -22.281 -16.094 1 97.19 357 LEU B O 1
ATOM 6337 N N . ALA B 1 358 ? 9.961 -21.031 -17.891 1 98.38 358 ALA B N 1
ATOM 6338 C CA . ALA B 1 358 ? 10.016 -19.828 -17.047 1 98.38 358 ALA B CA 1
ATOM 6339 C C . ALA B 1 358 ? 9.586 -18.594 -17.828 1 98.38 358 ALA B C 1
ATOM 6341 O O . ALA B 1 358 ? 9.82 -18.5 -19.031 1 98.38 358 ALA B O 1
ATOM 6342 N N . HIS B 1 359 ? 8.984 -17.688 -17.203 1 98.44 359 HIS B N 1
ATOM 6343 C CA . HIS B 1 359 ? 8.773 -16.344 -17.703 1 98.44 359 HIS B CA 1
ATOM 6344 C C . HIS B 1 359 ? 8.789 -15.32 -16.562 1 98.44 359 HIS B C 1
ATOM 6346 O O . HIS B 1 359 ? 8.641 -15.688 -15.398 1 98.44 359 HIS B O 1
ATOM 6352 N N . ALA B 1 360 ? 9.086 -14.117 -16.906 1 98.81 360 ALA B N 1
ATOM 6353 C CA . ALA B 1 360 ? 8.969 -12.984 -15.992 1 98.81 360 ALA B CA 1
ATOM 6354 C C . ALA B 1 360 ? 7.707 -12.172 -16.281 1 98.81 360 ALA B C 1
ATOM 6356 O O . ALA B 1 360 ? 7.352 -11.969 -17.438 1 98.81 360 ALA B O 1
ATOM 6357 N N . SER B 1 361 ? 7.074 -11.852 -15.242 1 98.25 361 SER B N 1
ATOM 6358 C CA . SER B 1 361 ? 5.879 -11.016 -15.305 1 98.25 361 SER B CA 1
ATOM 6359 C C . SER B 1 361 ? 5.762 -10.133 -14.062 1 98.25 361 SER B C 1
ATOM 6361 O O . SER B 1 361 ? 6.613 -10.18 -13.18 1 98.25 361 SER B O 1
ATOM 6363 N N . HIS B 1 362 ? 4.746 -9.227 -13.992 1 98.69 362 HIS B N 1
ATOM 6364 C CA . HIS B 1 362 ? 4.582 -8.312 -12.875 1 98.69 362 HIS B CA 1
ATOM 6365 C C . HIS B 1 362 ? 5.879 -7.559 -12.578 1 98.69 362 HIS B C 1
ATOM 6367 O O . HIS B 1 362 ? 6.711 -8.031 -11.805 1 98.69 362 HIS B O 1
ATOM 6373 N N . PHE B 1 363 ? 6.047 -6.496 -13.141 1 98.81 363 PHE B N 1
ATOM 6374 C CA . PHE B 1 363 ? 7.281 -5.73 -13.023 1 98.81 363 PHE B CA 1
ATOM 6375 C C . PHE B 1 363 ? 7.082 -4.527 -12.102 1 98.81 363 PHE B C 1
ATOM 6377 O O . PHE B 1 363 ? 6.031 -3.881 -12.141 1 98.81 363 PHE B O 1
ATOM 6384 N N . TYR B 1 364 ? 8.078 -4.305 -11.289 1 98.31 364 TYR B N 1
ATOM 6385 C CA . TYR B 1 364 ? 8.117 -3.225 -10.312 1 98.31 364 TYR B CA 1
ATOM 6386 C C . TYR B 1 364 ? 9.367 -2.377 -10.484 1 98.31 364 TYR B C 1
ATOM 6388 O O . TYR B 1 364 ? 10.273 -2.746 -11.234 1 98.31 364 TYR B O 1
ATOM 6396 N N . GLU B 1 365 ? 9.367 -1.263 -9.797 1 97.5 365 GLU B N 1
ATOM 6397 C CA . GLU B 1 365 ? 10.547 -0.405 -9.828 1 97.5 365 GLU B CA 1
ATOM 6398 C C . GLU B 1 365 ? 11.773 -1.141 -9.297 1 97.5 365 GLU B C 1
ATOM 6400 O O . GLU B 1 365 ? 12.883 -0.936 -9.789 1 97.5 365 GLU B O 1
ATOM 6405 N N . VAL B 1 366 ? 11.523 -2.104 -8.359 1 98.31 366 VAL B N 1
ATOM 6406 C CA . VAL B 1 366 ? 12.641 -2.656 -7.602 1 98.31 366 VAL B CA 1
ATOM 6407 C C . VAL B 1 366 ? 12.922 -4.086 -8.055 1 98.31 366 VAL B C 1
ATOM 6409 O O . VAL B 1 366 ? 13.875 -4.715 -7.602 1 98.31 366 VAL B O 1
ATOM 6412 N N . GLY B 1 367 ? 12.141 -4.574 -8.93 1 98.62 367 GLY B N 1
ATOM 6413 C CA . GLY B 1 367 ? 12.336 -5.953 -9.359 1 98.62 367 GLY B CA 1
ATOM 6414 C C . GLY B 1 367 ? 11.156 -6.508 -10.141 1 98.62 367 GLY B C 1
ATOM 6415 O O . GLY B 1 367 ? 10.445 -5.758 -10.812 1 98.62 367 GLY B O 1
ATOM 6416 N N . ALA B 1 368 ? 11.039 -7.863 -10.117 1 98.88 368 ALA B N 1
ATOM 6417 C CA . ALA B 1 368 ? 9.977 -8.516 -10.875 1 98.88 368 ALA B CA 1
ATOM 6418 C C . ALA B 1 368 ? 9.68 -9.906 -10.328 1 98.88 368 ALA B C 1
ATOM 6420 O O . ALA B 1 368 ? 10.375 -10.391 -9.43 1 98.88 368 ALA B O 1
ATOM 6421 N N . CYS B 1 369 ? 8.617 -10.461 -10.844 1 98.88 369 CYS B N 1
ATOM 6422 C CA . CYS B 1 369 ? 8.234 -11.836 -10.539 1 98.88 369 CYS B CA 1
ATOM 6423 C C . CYS B 1 369 ? 8.805 -12.805 -11.57 1 98.88 369 CYS B C 1
ATOM 6425 O O . CYS B 1 369 ? 8.797 -12.516 -12.766 1 98.88 369 CYS B O 1
ATOM 6427 N N . LEU B 1 370 ? 9.406 -13.891 -11.133 1 98.88 370 LEU B N 1
ATOM 6428 C CA . LEU B 1 370 ? 9.688 -15.062 -11.961 1 98.88 370 LEU B CA 1
ATOM 6429 C C . LEU B 1 370 ? 8.672 -16.172 -11.711 1 98.88 370 LEU B C 1
ATOM 6431 O O . LEU B 1 370 ? 8.32 -16.453 -10.562 1 98.88 370 LEU B O 1
ATOM 6435 N N . TYR B 1 371 ? 8.219 -16.719 -12.781 1 98.25 371 TYR B N 1
ATOM 6436 C CA . TYR B 1 371 ? 7.227 -17.781 -12.766 1 98.25 371 TYR B CA 1
ATOM 6437 C C . TYR B 1 371 ? 7.738 -19.016 -13.484 1 98.25 371 TYR B C 1
ATOM 6439 O O . TYR B 1 371 ? 8.195 -18.938 -14.633 1 98.25 371 TYR B O 1
ATOM 6447 N N . PHE B 1 372 ? 7.645 -20.156 -12.82 1 98.38 372 PHE B N 1
ATOM 6448 C CA . PHE B 1 372 ? 8.148 -21.406 -13.359 1 98.38 372 PHE B CA 1
ATOM 6449 C C . PHE B 1 372 ? 7.035 -22.438 -13.492 1 98.38 372 PHE B C 1
ATOM 6451 O O . PHE B 1 372 ? 6.172 -22.531 -12.617 1 98.38 372 PHE B O 1
ATOM 6458 N N . THR B 1 373 ? 6.984 -23.094 -14.539 1 96.88 373 THR B N 1
ATOM 6459 C CA . THR B 1 373 ? 6.109 -24.25 -14.758 1 96.88 373 THR B CA 1
ATOM 6460 C C . THR B 1 373 ? 6.926 -25.516 -14.953 1 96.88 373 THR B C 1
ATOM 6462 O O . THR B 1 373 ? 7.773 -25.594 -15.836 1 96.88 373 THR B O 1
ATOM 6465 N N . LEU B 1 374 ? 6.641 -26.5 -14.133 1 97.38 374 LEU B N 1
ATOM 6466 C CA . LEU B 1 374 ? 7.395 -27.75 -14.172 1 97.38 374 LEU B CA 1
ATOM 6467 C C . LEU B 1 374 ? 6.496 -28.906 -14.586 1 97.38 374 LEU B C 1
ATOM 6469 O O . LEU B 1 374 ? 5.32 -28.953 -14.219 1 97.38 374 LEU B O 1
ATOM 6473 N N . THR B 1 375 ? 7.023 -29.812 -15.375 1 96.75 375 THR B N 1
ATOM 6474 C CA . THR B 1 375 ? 6.434 -31.125 -15.648 1 96.75 375 THR B CA 1
ATOM 6475 C C . THR B 1 375 ? 7.293 -32.219 -15.055 1 96.75 375 THR B C 1
ATOM 6477 O O . THR B 1 375 ? 8.516 -32.25 -15.219 1 96.75 375 THR B O 1
ATOM 6480 N N . TYR B 1 376 ? 6.633 -33.156 -14.367 1 97.75 376 TYR B N 1
ATOM 6481 C CA . TYR B 1 376 ? 7.379 -34.188 -13.641 1 97.75 376 TYR B CA 1
ATOM 6482 C C . TYR B 1 376 ? 6.566 -35.469 -13.516 1 97.75 376 TYR B C 1
ATOM 6484 O O . TYR B 1 376 ? 5.391 -35.5 -13.883 1 97.75 376 TYR B O 1
ATOM 6492 N N . GLU B 1 377 ? 7.293 -36.531 -13.062 1 97.5 377 GLU B N 1
ATOM 6493 C CA . GLU B 1 377 ? 6.602 -37.781 -12.781 1 97.5 377 GLU B CA 1
ATOM 6494 C C . GLU B 1 377 ? 5.516 -37.594 -11.727 1 97.5 377 GLU B C 1
ATOM 6496 O O . GLU B 1 377 ? 5.742 -36.938 -10.703 1 97.5 377 GLU B O 1
ATOM 6501 N N . ALA B 1 378 ? 4.363 -38.125 -11.984 1 96.88 378 ALA B N 1
ATOM 6502 C CA . ALA B 1 378 ? 3.232 -38 -11.078 1 96.88 378 ALA B CA 1
ATOM 6503 C C . ALA B 1 378 ? 3.467 -38.781 -9.781 1 96.88 378 ALA B C 1
ATOM 6505 O O . ALA B 1 378 ? 2.797 -39.781 -9.523 1 96.88 378 ALA B O 1
ATOM 6506 N N . ASP B 1 379 ? 4.375 -38.25 -9.039 1 96.44 379 ASP B N 1
ATOM 6507 C CA . ASP B 1 379 ? 4.816 -38.875 -7.793 1 96.44 379 ASP B CA 1
ATOM 6508 C C . ASP B 1 379 ? 5.004 -37.844 -6.691 1 96.44 379 ASP B C 1
ATOM 6510 O O . ASP B 1 379 ? 5.629 -36.781 -6.914 1 96.44 379 ASP B O 1
ATOM 6514 N N . GLU B 1 380 ? 4.371 -38.125 -5.566 1 97.38 380 GLU B N 1
ATOM 6515 C CA . GLU B 1 380 ? 4.387 -37.156 -4.461 1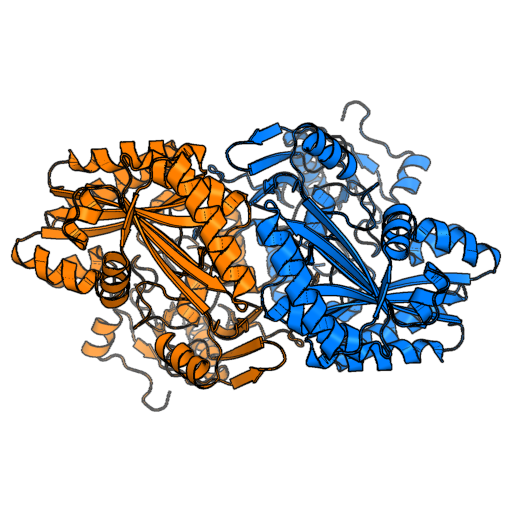 97.38 380 GLU B CA 1
ATOM 6516 C C . GLU B 1 380 ? 5.812 -36.875 -3.986 1 97.38 380 GLU B C 1
ATOM 6518 O O . GLU B 1 380 ? 6.137 -35.75 -3.594 1 97.38 380 GLU B O 1
ATOM 6523 N N . LYS B 1 381 ? 6.637 -37.906 -3.916 1 97.75 381 LYS B N 1
ATOM 6524 C CA . LYS B 1 381 ? 8.023 -37.688 -3.504 1 97.75 381 LYS B CA 1
ATOM 6525 C C . LYS B 1 381 ? 8.734 -36.719 -4.43 1 97.75 381 LYS B C 1
ATOM 6527 O O . LYS B 1 381 ? 9.453 -35.812 -3.971 1 97.75 381 LYS B O 1
ATOM 6532 N N . VAL B 1 382 ? 8.578 -36.938 -5.777 1 98.12 382 VAL B N 1
ATOM 6533 C CA . VAL B 1 382 ? 9.18 -36.031 -6.754 1 98.12 382 VAL B CA 1
ATOM 6534 C C . VAL B 1 382 ? 8.656 -34.594 -6.543 1 98.12 382 VAL B C 1
ATOM 6536 O O . VAL B 1 382 ? 9.414 -33.625 -6.609 1 98.12 382 VAL B O 1
ATOM 6539 N N . TYR B 1 383 ? 7.352 -34.531 -6.293 1 98.06 383 TYR B N 1
ATOM 6540 C CA . TYR B 1 383 ? 6.711 -33.25 -6 1 98.06 383 TYR B CA 1
ATOM 6541 C C . TYR B 1 383 ? 7.441 -32.5 -4.879 1 98.06 383 TYR B C 1
ATOM 6543 O O . TYR B 1 383 ? 7.84 -31.359 -5.039 1 98.06 383 TYR B O 1
ATOM 6551 N N . TRP B 1 384 ? 7.652 -33.094 -3.766 1 98.44 384 TRP B N 1
ATOM 6552 C CA . TRP B 1 384 ? 8.242 -32.438 -2.594 1 98.44 384 TRP B CA 1
ATOM 6553 C C . TRP B 1 384 ? 9.734 -32.188 -2.807 1 98.44 384 TRP B C 1
ATOM 6555 O O . TRP B 1 384 ? 10.273 -31.203 -2.312 1 98.44 384 TRP B O 1
ATOM 6565 N N . ASP B 1 385 ? 10.414 -33.094 -3.518 1 98.56 385 ASP B N 1
ATOM 6566 C CA . ASP B 1 385 ? 11.812 -32.844 -3.859 1 98.56 385 ASP B CA 1
ATOM 6567 C C . ASP B 1 385 ? 11.961 -31.562 -4.672 1 98.56 385 ASP B C 1
ATOM 6569 O O . ASP B 1 385 ? 12.891 -30.781 -4.441 1 98.56 385 ASP B O 1
ATOM 6573 N N . ILE B 1 386 ? 11.07 -31.391 -5.605 1 98.75 386 ILE B N 1
ATOM 6574 C CA . ILE B 1 386 ? 11.07 -30.188 -6.43 1 98.75 386 ILE B CA 1
ATOM 6575 C C . ILE B 1 386 ? 10.891 -28.953 -5.547 1 98.75 386 ILE B C 1
ATOM 6577 O O . ILE B 1 386 ? 11.656 -27.984 -5.645 1 98.75 386 ILE B O 1
ATOM 6581 N N . TRP B 1 387 ? 9.922 -28.938 -4.66 1 98.75 387 TRP B N 1
ATOM 6582 C CA . TRP B 1 387 ? 9.625 -27.797 -3.809 1 98.75 387 TRP B CA 1
ATOM 6583 C C . TRP B 1 387 ? 10.781 -27.5 -2.865 1 98.75 387 TRP B C 1
ATOM 6585 O O . TRP B 1 387 ? 11.141 -26.344 -2.648 1 98.75 387 TRP B O 1
ATOM 6595 N N . ARG B 1 388 ? 11.352 -28.516 -2.275 1 98.69 388 ARG B N 1
ATOM 6596 C CA . ARG B 1 388 ? 12.492 -28.328 -1.381 1 98.69 388 ARG B CA 1
ATOM 6597 C C . ARG B 1 388 ? 13.648 -27.641 -2.109 1 98.69 388 ARG B C 1
ATOM 6599 O O . ARG B 1 388 ? 14.242 -26.688 -1.598 1 98.69 388 ARG B O 1
ATOM 6606 N N . GLU B 1 389 ? 13.938 -28.141 -3.293 1 98.75 389 GLU B N 1
ATOM 6607 C CA . GLU B 1 389 ? 15.023 -27.562 -4.078 1 98.75 389 GLU B CA 1
ATOM 6608 C C . GLU B 1 389 ? 14.68 -26.141 -4.531 1 98.75 389 GLU B C 1
ATOM 6610 O O . GLU B 1 389 ? 15.523 -25.25 -4.488 1 98.75 389 GLU B O 1
ATOM 6615 N N . ALA B 1 390 ? 13.461 -25.953 -4.984 1 98.81 390 ALA B N 1
ATOM 6616 C CA . ALA B 1 390 ? 13.008 -24.641 -5.426 1 98.81 390 ALA B CA 1
ATOM 6617 C C . ALA B 1 390 ? 13.125 -23.609 -4.301 1 98.81 390 ALA B C 1
ATOM 6619 O O . ALA B 1 390 ? 13.641 -22.516 -4.504 1 98.81 390 ALA B O 1
ATOM 6620 N N . MET B 1 391 ? 12.633 -23.938 -3.084 1 98.69 391 MET B N 1
ATOM 6621 C CA . MET B 1 391 ? 12.672 -23.031 -1.94 1 98.69 391 MET B CA 1
ATOM 6622 C C . MET B 1 391 ? 14.109 -22.75 -1.52 1 98.69 391 MET B C 1
ATOM 6624 O O . MET B 1 391 ? 14.445 -21.641 -1.133 1 98.69 391 MET B O 1
ATOM 6628 N N . ARG B 1 392 ? 14.914 -23.766 -1.592 1 98.56 392 ARG B N 1
ATOM 6629 C CA . ARG B 1 392 ? 16.328 -23.562 -1.303 1 98.56 392 ARG B CA 1
ATOM 6630 C C . ARG B 1 392 ? 16.938 -22.531 -2.248 1 98.56 392 ARG B C 1
ATOM 6632 O O . ARG B 1 392 ? 17.562 -21.578 -1.803 1 98.56 392 ARG B O 1
ATOM 6639 N N . VAL B 1 393 ? 16.75 -22.703 -3.568 1 98.69 393 VAL B N 1
ATOM 6640 C CA . VAL B 1 393 ? 17.312 -21.828 -4.594 1 98.69 393 VAL B CA 1
ATOM 6641 C C . VAL B 1 393 ? 16.812 -20.391 -4.375 1 98.69 393 VAL B C 1
ATOM 6643 O O . VAL B 1 393 ? 17.609 -19.453 -4.375 1 98.69 393 VAL B O 1
ATOM 6646 N N . VAL B 1 394 ? 15.523 -20.281 -4.156 1 98.56 394 VAL B N 1
ATOM 6647 C CA . VAL B 1 394 ? 14.883 -18.969 -4.023 1 98.56 394 VAL B CA 1
ATOM 6648 C C . VAL B 1 394 ? 15.414 -18.266 -2.775 1 98.56 394 VAL B C 1
ATOM 6650 O O . VAL B 1 394 ? 15.852 -17.109 -2.842 1 98.56 394 VAL B O 1
ATOM 6653 N N . LEU B 1 395 ? 15.414 -18.922 -1.667 1 98.19 395 LEU B N 1
ATOM 6654 C CA . LEU B 1 395 ? 15.82 -18.328 -0.392 1 98.19 395 LEU B CA 1
ATOM 6655 C C . LEU B 1 395 ? 17.312 -18 -0.392 1 98.19 395 LEU B C 1
ATOM 6657 O O . LEU B 1 395 ? 17.703 -16.938 0.077 1 98.19 395 LEU B O 1
ATOM 6661 N N . GLU B 1 396 ? 18.125 -18.812 -0.997 1 98.12 396 GLU B N 1
ATOM 6662 C CA . GLU B 1 396 ? 19.578 -18.609 -1.007 1 98.12 396 GLU B CA 1
ATOM 6663 C C . GLU B 1 396 ? 19.969 -17.469 -1.928 1 98.12 396 GLU B C 1
ATOM 6665 O O . GLU B 1 396 ? 21.062 -16.906 -1.809 1 98.12 396 GLU B O 1
ATOM 6670 N N . ASN B 1 397 ? 19.062 -17.125 -2.811 1 98.31 397 ASN B N 1
ATOM 6671 C CA . ASN B 1 397 ? 19.438 -16.125 -3.803 1 98.31 397 ASN B CA 1
ATOM 6672 C C . ASN B 1 397 ? 18.578 -14.867 -3.678 1 98.31 397 ASN B C 1
ATOM 6674 O O . ASN B 1 397 ? 18.453 -14.094 -4.629 1 98.31 397 ASN B O 1
ATOM 6678 N N . GLY B 1 398 ? 17.922 -14.688 -2.607 1 97.88 398 GLY B N 1
ATOM 6679 C CA . GLY B 1 398 ? 17.297 -13.422 -2.26 1 97.88 398 GLY B CA 1
ATOM 6680 C C . GLY B 1 398 ? 15.883 -13.281 -2.801 1 97.88 398 GLY B C 1
ATOM 6681 O O . GLY B 1 398 ? 15.352 -12.172 -2.881 1 97.88 398 GLY B O 1
ATOM 6682 N N . GLY B 1 399 ? 15.219 -14.344 -3.238 1 98.69 399 GLY B N 1
ATOM 6683 C CA . GLY B 1 399 ? 13.836 -14.305 -3.682 1 98.69 399 GLY B CA 1
ATOM 6684 C C . GLY B 1 399 ? 12.844 -14.562 -2.562 1 98.69 399 GLY B C 1
ATOM 6685 O O . GLY B 1 399 ? 13.234 -14.969 -1.464 1 98.69 399 GLY B O 1
ATOM 6686 N N . THR B 1 400 ? 11.625 -14.234 -2.799 1 98.75 400 THR B N 1
ATOM 6687 C CA . THR B 1 400 ? 10.555 -14.547 -1.855 1 98.75 400 THR B CA 1
ATOM 6688 C C . THR B 1 400 ? 10.008 -15.953 -2.109 1 98.75 400 THR B C 1
ATOM 6690 O O . THR B 1 400 ? 9.977 -16.422 -3.25 1 98.75 400 THR B O 1
ATOM 6693 N N . ILE B 1 401 ? 9.477 -16.547 -1.086 1 98.69 401 ILE B N 1
ATOM 6694 C CA . ILE B 1 401 ? 8.922 -17.891 -1.228 1 98.69 401 ILE B CA 1
ATOM 6695 C C . ILE B 1 401 ? 7.551 -17.828 -1.892 1 98.69 401 ILE B C 1
ATOM 6697 O O . ILE B 1 401 ? 7.027 -18.844 -2.357 1 98.69 401 ILE B O 1
ATOM 6701 N N . SER B 1 402 ? 6.938 -16.625 -1.915 1 98.75 402 SER B N 1
ATOM 6702 C CA . SER B 1 402 ? 5.637 -16.453 -2.557 1 98.75 402 SER B CA 1
ATOM 6703 C C . SER B 1 402 ? 5.441 -15.008 -3.021 1 98.75 402 SER B C 1
ATOM 6705 O O . SER B 1 402 ? 5.578 -14.07 -2.23 1 98.75 402 SER B O 1
ATOM 6707 N N . HIS B 1 403 ? 5.105 -14.898 -4.258 1 98.62 403 HIS B N 1
ATOM 6708 C CA . HIS B 1 403 ? 4.809 -13.586 -4.816 1 98.62 403 HIS B CA 1
ATOM 6709 C C . HIS B 1 403 ? 3.312 -13.289 -4.773 1 98.62 403 HIS B C 1
ATOM 6711 O O . HIS B 1 403 ? 2.906 -12.164 -4.48 1 98.62 403 HIS B O 1
ATOM 6717 N N . HIS B 1 404 ? 2.436 -14.312 -5.086 1 98.44 404 HIS B N 1
ATOM 6718 C CA . HIS B 1 404 ? 1.031 -13.93 -5.172 1 98.44 404 HIS B CA 1
ATOM 6719 C C . HIS B 1 404 ? 0.117 -15.117 -4.895 1 98.44 404 HIS B C 1
ATOM 6721 O O . HIS B 1 404 ? -1.108 -14.977 -4.902 1 98.44 404 HIS B O 1
ATOM 6727 N N . HIS B 1 405 ? 0.61 -16.328 -4.602 1 97.75 405 HIS B N 1
ATOM 6728 C CA . HIS B 1 405 ? -0.262 -17.469 -4.348 1 97.75 405 HIS B CA 1
ATOM 6729 C C . HIS B 1 405 ? -0.548 -17.625 -2.857 1 97.75 405 HIS B C 1
ATOM 6731 O O . HIS B 1 405 ? -1.503 -18.297 -2.469 1 97.75 405 HIS B O 1
ATOM 6737 N N . GLY B 1 406 ? 0.297 -17.047 -2.023 1 98.19 406 GLY B N 1
ATOM 6738 C CA . GLY B 1 406 ? 0.119 -17.203 -0.59 1 98.19 406 GLY B CA 1
ATOM 6739 C C . GLY B 1 406 ? 0.96 -18.328 -0.003 1 98.19 406 GLY B C 1
ATOM 6740 O O . GLY B 1 406 ? 1.923 -18.781 -0.627 1 98.19 406 GLY B O 1
ATOM 6741 N N . ILE B 1 407 ? 0.636 -18.766 1.194 1 98.69 407 ILE B N 1
ATOM 6742 C CA . ILE B 1 407 ? 1.441 -19.719 1.938 1 98.69 407 ILE B CA 1
ATOM 6743 C C . ILE B 1 407 ? 0.697 -21.047 2.033 1 98.69 407 ILE B C 1
ATOM 6745 O O . ILE B 1 407 ? 1.214 -22.094 1.615 1 98.69 407 ILE B O 1
ATOM 6749 N N . GLY B 1 408 ? -0.527 -21 2.52 1 98.12 408 GLY B N 1
ATOM 6750 C CA . GLY B 1 408 ? -1.327 -22.203 2.664 1 98.12 408 GLY B CA 1
ATOM 6751 C C . GLY B 1 408 ? -0.627 -23.297 3.455 1 98.12 408 GLY B C 1
ATOM 6752 O O . GLY B 1 408 ? 0.106 -23.016 4.402 1 98.12 408 GLY B O 1
ATOM 6753 N N . LEU B 1 409 ? -1.02 -24.547 3.203 1 98 409 LEU B N 1
ATOM 6754 C CA . LEU B 1 409 ? -0.349 -25.734 3.746 1 98 409 LEU B CA 1
ATOM 6755 C C . LEU B 1 409 ? 0.99 -25.953 3.055 1 98 409 LEU B C 1
ATOM 6757 O O . LEU B 1 409 ? 1.944 -26.422 3.682 1 98 409 LEU B O 1
ATOM 6761 N N . LEU B 1 410 ? 1.078 -25.578 1.883 1 98.38 410 LEU B N 1
ATOM 6762 C CA . LEU B 1 410 ? 2.191 -25.891 0.994 1 98.38 410 LEU B CA 1
ATOM 6763 C C . LEU B 1 410 ? 3.482 -25.25 1.491 1 98.38 410 LEU B C 1
ATOM 6765 O O . LEU B 1 410 ? 4.504 -25.922 1.63 1 98.38 410 LEU B O 1
ATOM 6769 N N . ARG B 1 411 ? 3.453 -23.953 1.77 1 98.44 411 ARG B N 1
ATOM 6770 C CA . ARG B 1 411 ? 4.695 -23.219 1.972 1 98.44 411 ARG B CA 1
ATOM 6771 C C . ARG B 1 411 ? 4.93 -22.938 3.451 1 98.44 411 ARG B C 1
ATOM 6773 O O . ARG B 1 411 ? 5.848 -22.203 3.811 1 98.44 411 ARG B O 1
ATOM 6780 N N . ARG B 1 412 ? 4.113 -23.438 4.312 1 97.75 412 ARG B N 1
ATOM 6781 C CA . ARG B 1 412 ? 4.148 -23.109 5.73 1 97.75 412 ARG B CA 1
ATOM 6782 C C . ARG B 1 412 ? 5.5 -23.469 6.344 1 97.75 412 ARG B C 1
ATOM 6784 O O . ARG B 1 412 ? 5.945 -22.828 7.297 1 97.75 412 ARG B O 1
ATOM 6791 N N . GLU B 1 413 ? 6.188 -24.453 5.762 1 96.88 413 GLU B N 1
ATOM 6792 C CA . GLU B 1 413 ? 7.461 -24.906 6.312 1 96.88 413 GLU B CA 1
ATOM 6793 C C . GLU B 1 413 ? 8.562 -23.875 6.066 1 96.88 413 GLU B C 1
ATOM 6795 O O . GLU B 1 413 ? 9.562 -23.844 6.793 1 96.88 413 GLU B O 1
ATOM 6800 N N . TRP B 1 414 ? 8.398 -23.016 5.125 1 98.19 414 TRP B N 1
ATOM 6801 C CA . TRP B 1 414 ? 9.5 -22.156 4.703 1 98.19 414 TRP B CA 1
ATOM 6802 C C . TRP B 1 414 ? 9.273 -20.719 5.148 1 98.19 414 TRP B C 1
ATOM 6804 O O . TRP B 1 414 ? 10.172 -19.875 5.047 1 98.19 414 TRP B O 1
ATOM 6814 N N . ILE B 1 415 ? 8.086 -20.391 5.676 1 98.19 415 ILE B N 1
ATOM 6815 C CA . ILE B 1 415 ? 7.715 -19.016 5.941 1 98.19 415 ILE B CA 1
ATOM 6816 C C . ILE B 1 415 ? 8.641 -18.422 7.004 1 98.19 415 ILE B C 1
ATOM 6818 O O . ILE B 1 415 ? 9.055 -17.266 6.898 1 98.19 415 ILE B O 1
ATOM 6822 N N . PHE B 1 416 ? 9.023 -19.156 8 1 97.94 416 PHE B N 1
ATOM 6823 C CA . PHE B 1 416 ? 9.898 -18.656 9.055 1 97.94 416 PHE B CA 1
ATOM 6824 C C . PHE B 1 416 ? 11.273 -18.297 8.492 1 97.94 416 PHE B C 1
ATOM 6826 O O . PHE B 1 416 ? 11.898 -17.344 8.938 1 97.94 416 PHE B O 1
ATOM 6833 N N . SER B 1 417 ? 11.734 -19.062 7.555 1 97.62 417 SER B N 1
ATOM 6834 C CA . SER B 1 417 ? 13.023 -18.781 6.941 1 97.62 417 SER B CA 1
ATOM 6835 C C . SER B 1 417 ? 13.039 -17.406 6.293 1 97.62 417 SER B C 1
ATOM 6837 O O . SER B 1 417 ? 14.086 -16.75 6.246 1 97.62 417 SER B O 1
ATOM 6839 N N . GLU B 1 418 ? 11.906 -16.984 5.852 1 97.19 418 GLU B N 1
ATOM 6840 C CA . GLU B 1 418 ? 11.867 -15.727 5.125 1 97.19 418 GLU B CA 1
ATOM 6841 C C . GLU B 1 418 ? 11.617 -14.555 6.07 1 97.19 418 GLU B C 1
ATOM 6843 O O . GLU B 1 418 ? 12.312 -13.539 6.008 1 97.19 418 GLU B O 1
ATOM 6848 N N . ILE B 1 419 ? 10.578 -14.648 6.973 1 97.25 419 ILE B N 1
ATOM 6849 C CA . ILE B 1 419 ? 10.18 -13.461 7.715 1 97.25 419 ILE B CA 1
ATOM 6850 C C . ILE B 1 419 ? 10.672 -13.562 9.156 1 97.25 419 ILE B C 1
ATOM 6852 O O . ILE B 1 419 ? 10.5 -12.625 9.945 1 97.25 419 ILE B O 1
ATOM 6856 N N . GLY B 1 420 ? 11.281 -14.617 9.594 1 96.44 420 GLY B N 1
ATOM 6857 C CA . GLY B 1 420 ? 11.906 -14.781 10.898 1 96.44 420 GLY B CA 1
ATOM 6858 C C . GLY B 1 420 ? 10.953 -14.555 12.055 1 96.44 420 GLY B C 1
ATOM 6859 O O . GLY B 1 420 ? 9.797 -14.992 12.016 1 96.44 420 GLY B O 1
ATOM 6860 N N . PRO B 1 421 ? 11.398 -13.883 13.07 1 97 421 PRO B N 1
ATOM 6861 C CA . PRO B 1 421 ? 10.633 -13.68 14.297 1 97 421 PRO B CA 1
ATOM 6862 C C . PRO B 1 421 ? 9.359 -12.867 14.078 1 97 421 PRO B C 1
ATOM 6864 O O . PRO B 1 421 ? 8.492 -12.82 14.953 1 97 421 PRO B O 1
ATOM 6867 N N . SER B 1 422 ? 9.297 -12.195 12.984 1 97.5 422 SER B N 1
ATOM 6868 C CA . SER B 1 422 ? 8.047 -11.516 12.664 1 97.5 422 SER B CA 1
ATOM 6869 C C . SER B 1 422 ? 6.871 -12.484 12.68 1 97.5 422 SER B C 1
ATOM 6871 O O . SER B 1 422 ? 5.75 -12.102 13.031 1 97.5 422 SER B O 1
ATOM 6873 N N . LEU B 1 423 ? 7.137 -13.719 12.305 1 98.06 423 LEU B N 1
ATOM 6874 C CA . LEU B 1 423 ? 6.086 -14.734 12.312 1 98.06 423 LEU B CA 1
ATOM 6875 C C . LEU B 1 423 ? 5.551 -14.945 13.727 1 98.06 423 LEU B C 1
ATOM 6877 O O . LEU B 1 423 ? 4.348 -15.133 13.914 1 98.06 423 LEU B O 1
ATOM 6881 N N . ASP B 1 424 ? 6.402 -14.914 14.727 1 97.81 424 ASP B N 1
ATOM 6882 C CA . ASP B 1 424 ? 5.996 -15.086 16.109 1 97.81 424 ASP B CA 1
ATOM 6883 C C . ASP B 1 424 ? 5.078 -13.953 16.562 1 97.81 424 ASP B C 1
ATOM 6885 O O . ASP B 1 424 ? 4.105 -14.188 17.281 1 97.81 424 ASP B O 1
ATOM 6889 N N . TYR B 1 425 ? 5.359 -12.797 16.156 1 97.81 425 TYR B N 1
ATOM 6890 C CA . TYR B 1 425 ? 4.504 -11.664 16.484 1 97.81 425 TYR B CA 1
ATOM 6891 C C . TYR B 1 425 ? 3.154 -11.773 15.797 1 97.81 425 TYR B C 1
ATOM 6893 O O . TYR B 1 425 ? 2.117 -11.461 16.391 1 97.81 425 TYR B O 1
ATOM 6901 N N . LEU B 1 426 ? 3.168 -12.203 14.516 1 98.12 426 LEU B N 1
ATOM 6902 C CA . LEU B 1 426 ? 1.905 -12.406 13.812 1 98.12 426 LEU B CA 1
ATOM 6903 C C . LEU B 1 426 ? 1.068 -13.477 14.508 1 98.12 426 LEU B C 1
ATOM 6905 O O . LEU B 1 426 ? -0.153 -13.344 14.617 1 98.12 426 LEU B O 1
ATOM 6909 N N . ARG B 1 427 ? 1.728 -14.492 14.984 1 98 427 ARG B N 1
ATOM 6910 C CA . ARG B 1 427 ? 1.025 -15.555 15.703 1 98 427 ARG B CA 1
ATOM 6911 C C . ARG B 1 427 ? 0.457 -15.031 17.031 1 98 427 ARG B C 1
ATOM 6913 O O . ARG B 1 427 ? -0.622 -15.453 17.453 1 98 427 ARG B O 1
ATOM 6920 N N . ARG B 1 428 ? 1.168 -14.156 17.672 1 97.62 428 ARG B N 1
ATOM 6921 C CA . ARG B 1 428 ? 0.649 -13.516 18.875 1 97.62 428 ARG B CA 1
ATOM 6922 C C . ARG B 1 428 ? -0.611 -12.719 18.562 1 97.62 428 ARG B C 1
ATOM 6924 O O . ARG B 1 428 ? -1.574 -12.742 19.344 1 97.62 428 ARG B O 1
ATOM 6931 N N . ILE B 1 429 ? -0.589 -12.039 17.5 1 97.69 429 ILE B N 1
ATOM 6932 C CA . ILE B 1 429 ? -1.748 -11.266 17.062 1 97.69 429 ILE B CA 1
ATOM 6933 C C . ILE B 1 429 ? -2.91 -12.211 16.766 1 97.69 429 ILE B C 1
ATOM 6935 O O . ILE B 1 429 ? -4.043 -11.969 17.188 1 97.69 429 ILE B O 1
ATOM 6939 N N . LYS B 1 430 ? -2.605 -13.312 16.031 1 98.19 430 LYS B N 1
ATOM 6940 C CA . LYS B 1 430 ? -3.621 -14.328 15.758 1 98.19 430 LYS B CA 1
ATOM 6941 C C . LYS B 1 430 ? -4.242 -14.844 17.047 1 98.19 430 LYS B C 1
ATOM 6943 O O . LYS B 1 430 ? -5.465 -14.969 17.156 1 98.19 430 LYS B O 1
ATOM 6948 N N . SER B 1 431 ? -3.436 -15.062 18.016 1 97.56 431 SER B N 1
ATOM 6949 C CA . SER B 1 431 ? -3.918 -15.57 19.297 1 97.56 431 SER B CA 1
ATOM 6950 C C . SER B 1 431 ? -4.812 -14.555 20 1 97.56 431 SER B C 1
ATOM 6952 O O . SER B 1 431 ? -5.793 -14.93 20.641 1 97.56 431 SER B O 1
ATOM 6954 N N . ALA B 1 432 ? -4.488 -13.32 19.844 1 97.12 432 ALA B N 1
ATOM 6955 C CA . ALA B 1 432 ? -5.27 -12.258 20.469 1 97.12 432 ALA B CA 1
ATOM 6956 C C . ALA B 1 432 ? -6.637 -12.117 19.812 1 97.12 432 ALA B C 1
ATOM 6958 O O . ALA B 1 432 ? -7.625 -11.805 20.484 1 97.12 432 ALA B O 1
ATOM 6959 N N . LEU B 1 433 ? -6.715 -12.344 18.547 1 97.62 433 LEU B N 1
ATOM 6960 C CA . LEU B 1 433 ? -7.945 -12.133 17.781 1 97.62 433 LEU B CA 1
ATOM 6961 C C . LEU B 1 433 ? -8.773 -13.414 17.719 1 97.62 433 LEU B C 1
ATOM 6963 O O . LEU B 1 433 ? -9.984 -13.367 17.516 1 97.62 433 LEU B O 1
ATOM 6967 N N . ASP B 1 434 ? -8.109 -14.508 17.844 1 98.06 434 ASP B N 1
ATOM 6968 C CA . ASP B 1 434 ? -8.695 -15.844 17.75 1 98.06 434 ASP B CA 1
ATOM 6969 C C . ASP B 1 434 ? -8.273 -16.703 18.938 1 98.06 434 ASP B C 1
ATOM 6971 O O . ASP B 1 434 ? -7.609 -17.734 18.766 1 98.06 434 ASP B O 1
ATOM 6975 N N . PRO B 1 435 ? -8.719 -16.359 20.094 1 95.5 435 PRO B N 1
ATOM 6976 C CA . PRO B 1 435 ? -8.219 -17.016 21.297 1 95.5 435 PRO B CA 1
ATOM 6977 C C . PRO B 1 435 ? -8.531 -18.516 21.312 1 95.5 435 PRO B C 1
ATOM 6979 O O . PRO B 1 435 ? -7.812 -19.297 21.953 1 95.5 435 PRO B O 1
ATOM 6982 N N . ARG B 1 436 ? -9.531 -18.953 20.656 1 96.62 436 ARG B N 1
ATOM 6983 C CA . ARG B 1 436 ? -9.891 -20.375 20.625 1 96.62 436 ARG B CA 1
ATOM 6984 C C . ARG B 1 436 ? -9.219 -21.094 19.469 1 96.62 436 ARG B C 1
ATOM 6986 O O . ARG B 1 436 ? -9.328 -22.312 19.328 1 96.62 436 ARG B O 1
ATOM 6993 N N . LYS B 1 437 ? -8.562 -20.359 18.594 1 97.25 437 LYS B N 1
ATOM 6994 C CA . LYS B 1 437 ? -7.789 -20.891 17.484 1 97.25 437 LYS B CA 1
ATOM 6995 C C . LYS B 1 437 ? -8.68 -21.688 16.531 1 97.25 437 LYS B C 1
ATOM 6997 O O . LYS B 1 437 ? -8.359 -22.812 16.156 1 97.25 437 LYS B O 1
ATOM 7002 N N . LEU B 1 438 ? -9.734 -21.062 16.203 1 98.5 438 LEU B N 1
ATOM 7003 C CA . LEU B 1 438 ? -10.734 -21.781 15.422 1 98.5 438 LEU B CA 1
ATOM 7004 C C . LEU B 1 438 ? -10.734 -21.297 13.977 1 98.5 438 LEU B C 1
ATOM 7006 O O . LEU B 1 438 ? -11.266 -21.984 13.094 1 98.5 438 LEU B O 1
ATOM 7010 N N . SER B 1 439 ? -10.211 -20.109 13.688 1 98.62 439 SER B N 1
ATOM 7011 C CA . SER B 1 439 ? -10.258 -19.547 12.344 1 98.62 439 SER B CA 1
ATOM 7012 C C . SER B 1 439 ? -9.18 -20.156 11.453 1 98.62 439 SER B C 1
ATOM 7014 O O . SER B 1 439 ? -7.996 -19.844 11.602 1 98.62 439 SER B O 1
ATOM 7016 N N . ASN B 1 440 ? -9.516 -21 10.555 1 98.38 440 ASN B N 1
ATOM 7017 C CA . ASN B 1 440 ? -8.656 -21.688 9.609 1 98.38 440 ASN B CA 1
ATOM 7018 C C . ASN B 1 440 ? -7.367 -22.172 10.266 1 98.38 440 ASN B C 1
ATOM 7020 O O . ASN B 1 440 ? -6.27 -21.844 9.797 1 98.38 440 ASN B O 1
ATOM 7024 N N . PRO B 1 441 ? -7.484 -22.984 11.188 1 97.5 441 PRO B N 1
ATOM 7025 C CA . PRO B 1 441 ? -6.309 -23.453 11.93 1 97.5 441 PRO B CA 1
ATOM 7026 C C . PRO B 1 441 ? -5.422 -24.391 11.109 1 97.5 441 PRO B C 1
ATOM 7028 O O . PRO B 1 441 ? -5.852 -24.906 10.07 1 97.5 441 PRO B O 1
ATOM 7031 N N . GLY B 1 442 ? -4.227 -24.531 11.555 1 96.12 442 GLY B N 1
ATOM 7032 C CA . GLY B 1 442 ? -3.314 -25.5 10.961 1 96.12 442 GLY B CA 1
ATOM 7033 C C . GLY B 1 442 ? -2.5 -24.922 9.82 1 96.12 442 GLY B C 1
ATOM 7034 O O . GLY B 1 442 ? -1.73 -25.641 9.18 1 96.12 442 GLY B O 1
ATOM 7035 N N . LYS B 1 443 ? -2.633 -23.688 9.562 1 97.62 443 LYS B N 1
ATOM 7036 C CA . LYS B 1 443 ? -1.831 -23.016 8.539 1 97.62 443 LYS B CA 1
ATOM 7037 C C . LYS B 1 443 ? -0.651 -22.281 9.156 1 97.62 443 LYS B C 1
ATOM 7039 O O . LYS B 1 443 ? -0.193 -22.625 10.25 1 97.62 443 LYS B O 1
ATOM 7044 N N . PHE B 1 444 ? -0.13 -21.234 8.5 1 97.19 444 PHE B N 1
ATOM 7045 C CA . PHE B 1 444 ? 1.161 -20.672 8.875 1 97.19 444 PHE B CA 1
ATOM 7046 C C . PHE B 1 444 ? 1.036 -19.828 10.133 1 97.19 444 PHE B C 1
ATOM 7048 O O . PHE B 1 444 ? 2.027 -19.578 10.828 1 97.19 444 PHE B O 1
ATOM 7055 N N . LEU B 1 445 ? -0.182 -19.297 10.516 1 97.56 445 LEU B N 1
ATOM 7056 C CA . LEU B 1 445 ? -0.34 -18.516 11.727 1 97.56 445 LEU B CA 1
ATOM 7057 C C . LEU B 1 445 ? -0.761 -19.391 12.898 1 97.56 445 LEU B C 1
ATOM 7059 O O . LEU B 1 445 ? -0.877 -18.922 14.031 1 97.56 445 LEU B O 1
ATOM 7063 N N . GLY B 1 446 ? -1.008 -20.719 12.609 1 92.44 446 GLY B N 1
ATOM 7064 C CA . GLY B 1 446 ? -1.434 -21.656 13.641 1 92.44 446 GLY B CA 1
ATOM 7065 C C . GLY B 1 446 ? -2.891 -22.062 13.516 1 92.44 446 GLY B C 1
ATOM 7066 O O . GLY B 1 446 ? -3.682 -21.359 12.883 1 92.44 446 GLY B O 1
#

Sequence (892 aa):
MGGRCSSSPDTLRIYSRDYWPLALLKEVKGEELPLPIAVAWPESLEEVVKLVKLCNEYRVPFVPYAGGSGVIGATICERCLVIDVKRMNKVIHLSEEDSYVLVESGIMLRKLEEFLNGRGFTLRHFPQSYPEAAIGGLIATKSVGQYSTKYGGIEDLLIDLEAVAPDGGVIPLRRNIVPRASTGPEIKSLLLGSEGQLGIITKAALKVFKIPPFDYKNSFAFKSFEDALMAVKEIVQSGLTPAVARVYDEDDSSVRFGDGRDLLILILEEYSKPLLEAKVSEIGRIISRYGGREAGEDYVEKWLEKRFDVISELKKLVVPMGLWFETIETAATWSNLIKIHSKFKEIKKMRGVYAVLAHASHFYEVGACLYFTLTYEADEKVYWDIWREAMRVVLENGGTISHHHGIGLLRREWIFSEIGPSLDYLRRIKSALDPRKLSNPGKFLGMGGRCSSSPDTLRIYSRDYWPLALLKEVKGEELPLPIAVAWPESLEEVVKLVKLCNEYRVPFVPYAGGSGVIGATICERCLVIDVKRMNKVIHLSEEDSYVLVESGIMLRKLEEFLNGRGFTLRHFPQSYPEAAIGGLIATKSVGQYSTKYGGIEDLLIDLEAVAPDGGVIPLRRNIVPRASTGPEIKSLLLGSEGQLGIITKAALKVFKIPPFDYKNSFAFKSFEDALMAVKEIVQSGLTPAVARVYDEDDSSVRFGDGRDLLILILEEYSKPLLEAKVSEIGRIISRYGGREAGEDYVEKWLEKRFDVISELKKLVVPMGLWFETIETAATWSNLIKIHSKFKEIKKMRGVYAVLAHASHFYEVGACLYFTLTYEADEKVYWDIWREAMRVVLENGGTISHHHGIGLLRREWIFSEIGPSLDYLRRIKSALDPRKLSNPGKFLG